Protein AF-A0A367K1C7-F1 (afdb_monomer)

Secondary structure (DSSP, 8-state):
--SS--HHHHHHHHHHHHTT----------TTS--TTHHHHHT-TTS-------PPPPHHHHHHHHHHHTT--TTTSHHHHHHHHHHHHHHHTT-HHHHHHHHHHHHHTTSEEEEGGGTEEEE-HHHHHHHHHTTSSS--S-HHHHHHHHHTS-HHHHHHHHHHHHH-SEEEHHHHHHHHHT---S--GGGTT---------------GGGGTHHHHHHHHHHHHHHTTSEEEEETTEEEES-HHHHHHHHHTS-HHHHHHHHHHHHHHHTT-TT--HHHHHHHHHHTHHHHTTSS--HHHHHHHHHHHHHHHHTT-HHHHHHHHHHHHHTS-SS-TTS--SS--HHHHHHHHHHHHHHHHHH-HHHHHHHHHHHHHH-SSHHHHHHHHHHHHHHHHTTTS-HHHHHHHHHHHHHHTT-----TT--HHHHHHHHHHHHHHHHHH-HHHHTTPPBP--HHHHHHHHHHHHHHHHHHHTT-HHHHHHHHHHHHHHHHHH-B-TTHHHHHHHHHHHHHHHH--HHHHHHHHHTTTTS-HHHHHHHHHHHHHHHHHTT--HHHHHHHHHHHHHH--STT--HHHHHHHHHHHHHHHHHHT-S--SSS-TT-BTTB-HHHHHHHHHHH-TTHHHHHHHHHHHHHHHHHHTT-HHHHHHHHHHHHHHHHHS---HHHHHHHHHHHHHHHHHHHHS--GGGHHHHHHHHHHHHHHHHHS-THHHHHHHHHTTT--HHHHHHHHHHHHHHHHHTT-HHHHHHHHHHHHHHHHHTT-HHHHHHHHHHTHHHHHT-----------------PPPPP--------------------------HHHHHTTS-HHHHHHHHHHHHHHHH---HHHHHHHHHHHHHHHH--SEEEEEEEETTEEEEEEEEESSSPPEEEEEEEE--TTS--HHHHHHHHHHHH---EEES-TTT-TTT--S-----EEEEEEEEEETTEEEEEEEEEEETTT--HHHHHHHHHHHHHHHHHHHHHHHHHHHHHHHHHHHHHHHHHHHHHHHHHHHHHHHHHHHHHHHHHHHHHHHHHHHHHHHHHHHHHHHHTS---HHHHHHHHHHHHHHHHHHHHHHHHHHHHHHHTT-PPP--EEEEHHHHHHHHHHHHHHHHHHHT-EEEEEE-TTS-SEEEE-HHHHHHHHHHHHHHHHHH--SSEEEEEEEE-TT-BTTB--EEEEEEE-SS---TTTGGGTTSTT----

Mean predicted aligned error: 22.5 Å

pLDDT: mean 73.64, std 15.96, range [21.28, 93.0]

Foldseek 3Di:
DQLPDDPVVLVVLLLCLLLVDPDDDDDDDDPVRHDPSNVCNQPPPSDDDDDDDDDADDLVRLLVVVCVVFVHDDPPCSVVCSVVSVVLCQQAVRHPVSSVVLVVVCVVVVQWDQDPVVRTIDGDVVVVVVVVVVVDDPHHPDLVVLLVVLVPFDPLLLLLLLLVLLLHQKDFLVLSLVLQLPDDPPPVPLVPPPPDDDDDDDDDDDDDPPNPVSNVSSVSNVVRCVVSQQWDDDDVRMIGGPDVSNSVSSVVSADLVCQLVSLVSSLVVPLPDPPDDLVSNLVSLVSNLVVLLVDPANQSNLVSLQVVLVVCVVVVVLVSSLVSLVSSVSSQDPPPLCDDDNHHDNVSVLVSLLSNLQSCLVPPLVSNVVSLVVQVVRPPALLSNLSSLLSQLVSCVVVPPDLVVSVVSLQVSLVSLPDDDLPLPDDLVRLVVLLVVLLVLDVVCDLVNLLVWDEFPDSSLLSSLVSLLVQLVSCVQQVSLSSLQSSLSVLSVSCSVRNDHLNSLSSLLSNLVSCCLSPVPLVSSVSSLVSPPPHDLQSNLVSLLVNLVCCLQLLHQLVVSLVSLVVSLVSQDDDDHDLLSVLSSLLSNLLSCLLLVNWPLDLVTSSHDPVDDPVVSLSSSVSNDPCSLLSVLSSLLSVLLSCLLSLVLVSSLVSVVVCVVVLVVGDDDPSSLSSLVSNLSSLVCCCPVVVPCVCVVVSVVSVVVVVCVLVVDDCSSVVVVVVVVVPSRLLVQLVVLQVVLVVCVVVVVLVSSLVSLVSSLVSSVVSSSNSSSVSSCVVCVVSCVLFDDDPDDDPDDPDDDDDDDDDDDDDDDDDDDDDDDDDDDDDDDDDDDDLVNLVVVDDPVLVVLLVVLLVVLQPDLALQVSVQSLLVSLCVSQVFQKKWWWFDDPHFIFTQWIDGPVDRTDGDPDTHTLDPPDLDLQSQVFVVCQVVVDKDWALFQCPPPRRHDPPDPATKIKIKHFQDDPNDTGTIMITIHHRPSGDVNSSSSVNVSSPSNNVSNVNSVVVVVVVVVVVVVVVVVVVVVVVVVVVVVVVVVVVVVVVCVVVVLVVVLCVVVVVLVVQLVVLVVVCVDDDDPVRNVVSVVSNVVSVVVNVVSVVVSVVVCVVVVNDDAPWDKDFPVVLLVVLCVVCVVLCVVLVAAEEEDEDPPDDRIDTGRSVVVSVVSNVVVVVQSVQARDYYKYWYWDFDPPDDSNDTDIDIDIDHPGPDDDPVCVVVPPPPPDDDD

Solvent-accessible surface area (backbone atoms only — not comparable to full-atom values): 69576 Å² total; per-residue (Å²): 98,50,61,81,50,51,72,67,60,52,51,48,52,43,48,46,42,64,68,66,57,101,71,91,81,89,83,48,77,53,94,90,53,61,46,94,68,49,61,59,61,78,64,40,87,79,52,92,82,81,88,80,84,84,74,57,41,49,74,70,57,46,43,51,51,52,32,59,75,43,67,56,61,84,84,75,43,51,77,74,42,46,66,60,45,52,52,50,35,70,37,30,65,26,32,66,67,54,46,55,53,49,53,55,49,34,36,75,72,61,41,34,40,75,38,77,93,75,73,36,58,46,70,45,68,71,61,50,51,55,62,60,63,75,69,66,73,97,67,61,69,49,63,65,54,52,36,52,58,50,63,72,42,57,70,40,23,42,54,44,48,45,53,40,42,75,72,36,69,57,46,44,51,71,58,45,39,50,69,58,53,78,62,86,77,73,73,68,68,92,62,78,76,82,82,83,81,82,89,78,90,79,91,82,89,80,81,86,72,71,84,68,52,50,74,51,37,46,52,52,5,50,50,47,32,45,78,71,56,55,36,42,81,76,53,97,66,31,36,27,51,68,46,71,68,54,40,55,26,43,55,70,74,46,55,78,82,56,47,28,54,55,27,48,50,54,39,72,71,47,75,83,48,86,92,60,63,51,57,64,50,32,51,31,51,59,61,11,41,75,62,52,60,73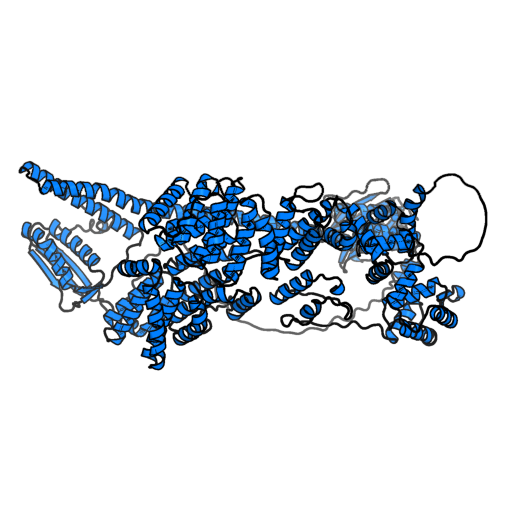,48,88,72,36,46,72,62,32,52,41,17,44,53,34,15,50,55,27,44,77,69,66,40,50,70,63,13,48,53,27,43,51,52,31,57,70,52,51,54,94,60,72,36,69,48,76,56,98,42,32,42,37,69,59,45,51,50,50,46,49,51,51,24,57,56,22,60,82,76,38,64,66,58,17,51,56,37,40,55,50,46,68,73,66,50,91,45,54,76,66,33,44,61,48,40,51,51,52,28,53,61,36,57,78,64,73,65,49,86,66,65,31,48,50,42,51,52,50,47,40,42,62,66,70,45,87,70,85,71,70,78,68,51,72,68,57,48,50,49,51,48,51,56,43,50,51,55,51,64,71,62,31,58,75,52,59,66,66,46,54,72,42,82,52,67,69,58,51,50,52,48,53,51,48,45,56,50,37,51,50,20,56,72,66,64,35,49,63,41,15,30,52,50,12,38,52,42,42,57,46,34,78,75,54,27,38,47,90,56,45,52,57,24,40,38,41,24,23,50,19,37,30,61,76,67,66,36,53,72,60,22,48,52,51,46,61,43,33,78,86,45,56,71,70,58,33,50,52,39,53,49,50,50,47,51,49,39,59,76,62,47,44,47,40,63,59,47,45,51,55,43,48,56,50,53,67,67,70,71,68,99,84,66,67,62,57,56,56,50,52,45,48,38,52,47,36,52,46,36,31,35,38,50,70,28,66,74,38,91,85,34,39,67,21,44,101,87,42,59,62,72,60,52,53,50,53,47,50,66,77,34,97,66,32,70,66,49,46,47,60,42,52,39,53,48,30,34,52,29,31,73,73,64,35,25,70,58,19,48,53,55,46,63,76,42,46,69,58,57,71,74,42,72,93,45,74,66,58,52,49,28,54,51,31,40,46,53,24,47,52,47,43,34,67,78,69,65,40,65,80,53,50,59,60,44,50,53,54,49,48,50,51,46,52,40,61,74,73,46,60,69,53,48,57,49,48,59,56,37,70,75,67,72,80,46,61,64,62,51,27,50,48,26,38,55,48,12,54,52,30,44,73,70,69,38,51,70,64,11,41,51,28,38,51,51,17,34,52,46,30,44,72,33,45,24,44,24,50,24,49,51,55,48,62,74,40,34,74,68,45,60,83,49,52,78,73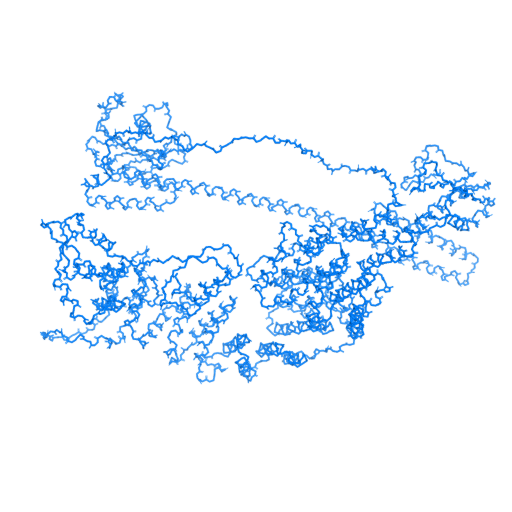,87,71,81,91,76,81,81,86,84,86,79,85,86,78,84,82,82,88,81,82,91,82,86,84,90,75,99,80,87,93,84,88,83,84,84,86,88,72,96,67,96,70,82,51,73,70,64,59,55,73,77,55,58,76,70,58,53,54,52,50,52,54,52,51,52,55,51,64,70,47,65,49,61,70,62,38,54,43,53,51,50,50,52,50,38,68,75,44,73,29,52,32,37,37,38,32,39,57,57,98,92,47,53,21,43,39,34,46,35,38,79,91,49,79,66,46,68,48,95,67,60,46,70,71,58,87,88,59,88,43,63,68,54,56,55,50,51,50,20,62,74,68,66,44,69,45,77,38,69,44,44,75,77,35,90,90,66,47,76,95,80,73,98,70,75,35,16,41,42,34,36,43,16,43,41,95,93,39,78,47,29,36,40,40,36,36,26,55,62,80,66,68,51,74,66,49,56,54,53,50,53,57,48,23,43,56,48,26,51,36,53,52,52,26,54,50,52,59,52,51,54,53,53,53,52,51,50,54,54,50,51,52,53,50,54,52,54,50,52,53,52,50,53,54,53,50,53,52,52,49,54,54,48,51,60,53,50,52,56,59,52,47,49,56,66,54,48,51,60,50,54,50,51,49,50,52,43,53,55,56,67,73,48,97,66,55,76,69,56,44,52,51,44,50,53,53,46,55,51,48,54,52,50,52,50,50,54,54,50,54,50,52,48,54,36,50,76,69,69,68,70,78,80,68,68,37,87,31,49,54,65,58,51,55,48,51,47,47,62,73,46,42,70,62,30,55,75,55,64,33,48,79,50,75,47,71,43,91,84,45,70,64,63,46,80,36,34,59,68,59,52,46,49,53,49,46,52,55,50,51,49,40,56,69,54,32,73,59,58,42,40,38,37,40,38,38,64,41,92,84,47,49,101,58,44,85,43,72,42,79,44,80,47,57,57,37,83,76,77,57,82,81,55,61,76,48,64,83,44,89,95,53,78,90,129

Radius of gyration: 47.6 Å; Cα contacts (8 Å, |Δi|>4): 1350; chains: 1; bounding box: 123×82×145 Å

InterPro domains:
  IPR003018 GAF domain [PF01590] (864-1001)
  IPR003018 GAF domain [SM00065] (862-1011)
  IPR003594 Histidine kinase/HSP90-like ATPase domain [PF02518] (1157-1223)
  IPR003661 Signal transduction histidine kinase, dimerisation/phosphoacceptor domain [PF00512] (1045-1109)
  IPR003661 Signal transduction histidine kinase, dimerisation/phosphoacceptor domain [SM00388] (1044-1109)
  IPR003661 Signal transduction histidine kinase, dimerisation/phosphoacceptor domain [cd00082] (1042-1105)
  IPR005467 Histidine kinase domain [PS50109] (1051-1225)
  IPR029016 GAF-like domain superfamily [G3DSA:3.30.450.40] (836-1010)
  IPR036097 Signal transduction histidine kinase, dimerisation/phosphoacceptor domain superfamily [SSF47384] (1032-1110)
  IPR036890 Histidine kinase/HSP90-like ATPase superfamily [G3DSA:3.30.565.10] (1108-1225)
  IPR036890 Histidine kinase/HSP90-like ATPase superfamily [SSF55874] (1098-1225)
  IPR050956 Two-component system histidine kinase [PTHR43719] (677-1225)

Nearest PDB structures (foldseek):
  6dk7-assembly1_B  TM=8.773E-01  e=2.245E-08  Pseudomonas aeruginosa
  7n0e-assembly1_B  TM=8.582E-01  e=2.074E-08  Pseudomonas aeruginosa
  7z8n-assembly1_D  TM=6.552E-01  e=1.098E-09  Pseudomonas aeruginosa PAO1
  6dk7-assembly1_A  TM=9.050E-01  e=1.841E-07  Pseudomonas aeruginosa
  6dk8-assembly4_G  TM=8.608E-01  e=3.085E-07  Pseudomonas aeruginosa

Sequence (1225 aa):
DLHEADEASIELLNSLISAKLDLLVILTYRDNELPKKAPTLLTNQDAVISFVNIKNLDQSALMELIRATMHRQEEIDLALLAPLVDFIHKKTHGNPFYVCQLLAALERKNLIYFTWEKRRWEYNLYEIEKELEMGGDDGDVSIEFLVQRLKELPRDGRKFLKWASFIGNSFKYETVKNLMIENDDISDEDDMEDKFSPMYEEEEEEEPIRHKRSRFDAINGLQSALQQGFIQPTNNDEFRFTHDRYSQAISMLTSPEHQDIYHLRIISHFINKDHVDSFWVADHVKGAIHLIKQNTIKASYRKMLIQAGDKAFDSGAHQLAYSYYFAAYELLSSVDPWVNGEDSKYIETLHLYTRLAEISLFTDNALTRKYLKIILSRAESPIDRAAAYRIQHRCRWSRAEGSMESILILVNCLRDLGIEEINMELRKDELKELYENTKQEVLKMGFENMLKLPICESRLIRTRCSIMEELCLWAYWTNNARVMLTVGSQFVLKTLRSGTTPTTGVGLVFFGIAATQLFKAYEFAEQIGHALMGGDRTYSIFAHIQTIFINFLCGGNMSDVLKEARDCLEGITGPSEPLGAVITITTIIRSILAVQGKTDLTEKGIFEDKEFNETEFLTRCALENSSYQFYAYYYYALKIIILSFYRFDQAAVKLSSEQIAMANALPPGRLTHLMFFARCISLIRLIRDQNRKELFQELLDCRSQLADWTHHSHPENLGVHLDSKQGKWPIETHLMYELSGEYYARKSLRTVASSFIKQAISGYRHLGMQGLANQVKEKHASLLKDFQPLDIPKSALVQTESLQRVPKRDSIGDLSLKELDMLYNINVNSMHTSPEEALLALDIVDLASILKSCQVISSEMNFELLLKQMLEIILENSGADSGVIIVKENTSFSIVGRGSQQDECDIFSKPRPLSEEEESMMTRISQYTIHTQKSLFIVDVQQDPRFSDGTDDQTKSCICTPIIHKSAVVGCIYIEAPMGSLTFRHEIVLRLLSQQIGISITNALLFKSIQKVTYANVKMIENQKAALEEARKSKEAALHAMKLKADFLANMSHELRTPFSGFYGMISLLSETTLDSEQQDIVFTAKESCETLLKIIDDLLNFSKLEAGKVTLDVGPLVIEEVIADTIEILSPLATRKGLELAYIVDSDVPATVLADSSRIRQVLTNLLGNAIKFTHHGGVEIKCHLDPKSTEDLVQLRFEVMDTGIGICPEEQQRLFEPFSQLD

Structure (mmCIF, N/CA/C/O backbone):
data_AF-A0A367K1C7-F1
#
_entry.id   AF-A0A367K1C7-F1
#
loop_
_atom_site.group_PDB
_atom_site.id
_atom_site.type_symbol
_atom_site.label_atom_id
_atom_site.label_alt_id
_atom_site.label_comp_id
_atom_site.label_asym_id
_atom_site.label_entity_id
_atom_site.label_seq_id
_atom_site.pdbx_PDB_ins_code
_atom_site.Cartn_x
_atom_site.Cartn_y
_atom_site.Cartn_z
_atom_site.occupancy
_atom_site.B_iso_or_equiv
_atom_site.auth_seq_id
_atom_site.auth_comp_id
_atom_site.auth_asym_id
_atom_site.auth_atom_id
_atom_site.pdbx_PDB_model_num
ATOM 1 N N . ASP A 1 1 ? 8.865 -6.631 -28.609 1.00 79.12 1 ASP A N 1
ATOM 2 C CA . ASP A 1 1 ? 9.183 -8.014 -29.008 1.00 79.12 1 ASP A CA 1
ATOM 3 C C . ASP A 1 1 ? 9.567 -8.854 -27.801 1.00 79.12 1 ASP A C 1
ATOM 5 O O . ASP A 1 1 ? 10.263 -8.358 -26.929 1.00 79.12 1 ASP A O 1
ATOM 9 N N . LEU A 1 2 ? 9.110 -10.105 -27.717 1.00 81.75 2 LEU A N 1
ATOM 10 C CA . LEU A 1 2 ? 9.302 -10.959 -26.535 1.00 81.75 2 LEU A CA 1
ATOM 11 C C . LEU A 1 2 ? 10.676 -11.647 -26.493 1.00 81.75 2 LEU A C 1
ATOM 13 O O . LEU A 1 2 ? 11.106 -12.070 -25.429 1.00 81.75 2 LEU A O 1
ATOM 17 N N . HIS A 1 3 ? 11.363 -11.764 -27.632 1.00 77.44 3 HIS A N 1
ATOM 18 C CA . HIS A 1 3 ? 12.689 -12.390 -27.716 1.00 77.44 3 HIS A CA 1
ATOM 19 C C . HIS A 1 3 ? 13.817 -11.491 -27.172 1.00 77.44 3 HIS A C 1
ATOM 21 O O . HIS A 1 3 ? 14.862 -12.003 -26.789 1.00 77.44 3 HIS A O 1
ATOM 27 N N . GLU A 1 4 ? 13.594 -10.173 -27.092 1.00 72.06 4 GLU A N 1
ATOM 28 C CA . GLU A 1 4 ? 14.503 -9.204 -26.450 1.00 72.06 4 GLU A CA 1
ATOM 29 C C . GLU A 1 4 ? 14.063 -8.835 -25.018 1.00 72.06 4 GLU A C 1
ATOM 31 O O . GLU A 1 4 ? 14.726 -8.044 -24.352 1.00 72.06 4 GLU A O 1
ATOM 36 N N . ALA A 1 5 ? 12.937 -9.374 -24.534 1.00 73.44 5 ALA A N 1
ATOM 37 C CA . ALA A 1 5 ? 12.407 -9.035 -23.217 1.00 73.44 5 ALA A CA 1
ATOM 38 C C . ALA A 1 5 ? 13.192 -9.741 -22.101 1.00 73.44 5 ALA A C 1
ATOM 40 O O . ALA A 1 5 ? 13.382 -10.961 -22.130 1.00 73.44 5 ALA A O 1
ATOM 41 N N . ASP A 1 6 ? 13.600 -8.983 -21.086 1.00 72.44 6 ASP A N 1
ATOM 42 C CA . ASP A 1 6 ? 14.212 -9.526 -19.881 1.00 72.44 6 ASP A CA 1
ATOM 43 C C . ASP A 1 6 ? 13.168 -10.205 -18.976 1.00 72.44 6 ASP A C 1
ATOM 45 O O . ASP A 1 6 ? 11.957 -9.972 -19.062 1.00 72.44 6 ASP A O 1
ATOM 49 N N . GLU A 1 7 ? 13.633 -11.081 -18.082 1.00 72.88 7 GLU A N 1
ATOM 50 C CA . GLU A 1 7 ? 12.731 -11.846 -17.214 1.00 72.88 7 GLU A CA 1
ATOM 51 C C . GLU A 1 7 ? 11.881 -10.949 -16.303 1.00 72.88 7 GLU A C 1
ATOM 53 O O . GLU A 1 7 ? 10.728 -11.289 -16.032 1.00 72.88 7 GLU A O 1
ATOM 58 N N . ALA A 1 8 ? 12.413 -9.801 -15.868 1.00 69.62 8 ALA A N 1
ATOM 59 C CA . ALA A 1 8 ? 11.689 -8.873 -15.006 1.00 69.62 8 ALA A CA 1
ATOM 60 C C . ALA A 1 8 ? 10.514 -8.207 -15.742 1.00 69.62 8 ALA A C 1
ATOM 62 O O . ALA A 1 8 ? 9.424 -8.113 -15.176 1.00 69.62 8 ALA A O 1
ATOM 63 N N . SER A 1 9 ? 10.678 -7.822 -17.015 1.00 81.00 9 SER A N 1
ATOM 64 C CA . SER A 1 9 ? 9.568 -7.298 -17.826 1.00 81.00 9 SER A CA 1
ATOM 65 C C . SER A 1 9 ? 8.469 -8.338 -18.041 1.00 81.00 9 SER A C 1
ATOM 67 O O . SER A 1 9 ? 7.284 -8.010 -17.996 1.00 81.00 9 SER A O 1
ATOM 69 N N . ILE A 1 10 ? 8.836 -9.609 -18.234 1.00 82.44 10 ILE A N 1
ATOM 70 C CA . ILE A 1 10 ? 7.866 -10.705 -18.385 1.00 82.44 10 ILE A CA 1
ATOM 71 C C . ILE A 1 10 ? 7.098 -10.941 -17.074 1.00 82.44 10 ILE A C 1
ATOM 73 O O . ILE A 1 10 ? 5.883 -11.148 -17.097 1.00 82.44 10 ILE A O 1
ATOM 77 N N . GLU A 1 11 ? 7.774 -10.896 -15.925 1.00 76.75 11 GLU A N 1
ATOM 78 C CA . GLU A 1 11 ? 7.131 -10.986 -14.606 1.00 76.75 11 GLU A CA 1
ATOM 79 C C . GLU A 1 11 ? 6.203 -9.800 -14.332 1.00 76.75 11 GLU A C 1
ATOM 81 O O . GLU A 1 11 ? 5.099 -9.995 -13.816 1.00 76.75 11 GLU A O 1
ATOM 86 N N . LEU A 1 12 ? 6.601 -8.589 -14.727 1.00 79.81 12 LEU A N 1
ATOM 87 C CA . LEU A 1 12 ? 5.758 -7.402 -14.634 1.00 79.81 12 LEU A CA 1
ATOM 88 C C . LEU A 1 12 ? 4.497 -7.557 -15.486 1.00 79.81 12 LEU A C 1
ATOM 90 O O . LEU A 1 12 ? 3.401 -7.363 -14.972 1.00 79.81 12 LEU A O 1
ATOM 94 N N . LEU A 1 13 ? 4.623 -7.953 -16.756 1.00 83.81 13 LEU A N 1
ATOM 95 C CA . LEU A 1 13 ? 3.467 -8.182 -17.628 1.00 83.81 13 LEU A CA 1
ATOM 96 C C . LEU A 1 13 ? 2.533 -9.256 -17.066 1.00 83.81 13 LEU A C 1
ATOM 98 O O . LEU A 1 13 ? 1.320 -9.065 -17.056 1.00 83.81 13 LEU A O 1
ATOM 102 N N . ASN A 1 14 ? 3.086 -10.348 -16.534 1.00 81.00 14 ASN A N 1
ATOM 103 C CA . ASN A 1 14 ? 2.291 -11.362 -15.844 1.00 81.00 14 ASN A CA 1
ATOM 104 C C . ASN A 1 14 ? 1.568 -10.797 -14.619 1.00 81.00 14 ASN A C 1
ATOM 106 O O . ASN A 1 14 ? 0.400 -11.110 -14.403 1.00 81.00 14 ASN A O 1
ATOM 110 N N . SER A 1 15 ? 2.233 -9.956 -13.832 1.00 77.94 15 SER A N 1
ATOM 111 C CA . SER A 1 15 ? 1.628 -9.292 -12.674 1.00 77.94 15 SER A CA 1
ATOM 112 C C . SER A 1 15 ? 0.514 -8.322 -13.084 1.00 77.94 15 SER A C 1
ATOM 114 O O . SER A 1 15 ? -0.546 -8.330 -12.469 1.00 77.94 15 SER A O 1
ATOM 116 N N . LEU A 1 16 ? 0.701 -7.546 -14.157 1.00 80.19 16 LEU A N 1
ATOM 117 C CA . LEU A 1 16 ? -0.308 -6.629 -14.704 1.00 80.19 16 LEU A CA 1
ATOM 118 C C . LEU A 1 16 ? -1.538 -7.377 -15.239 1.00 80.19 16 LEU A C 1
ATOM 120 O O . LEU A 1 16 ? -2.666 -6.943 -15.009 1.00 80.19 16 LEU A O 1
ATOM 124 N N . ILE A 1 17 ? -1.329 -8.518 -15.905 1.00 80.75 17 ILE A N 1
ATOM 125 C CA . ILE A 1 17 ? -2.410 -9.415 -16.341 1.00 80.75 17 ILE A CA 1
ATOM 126 C C . ILE A 1 17 ? -3.142 -9.997 -15.129 1.00 80.75 17 ILE A C 1
ATOM 128 O O . ILE A 1 17 ? -4.370 -10.008 -15.094 1.00 80.75 17 ILE A O 1
ATOM 132 N N . SER A 1 18 ? -2.396 -10.428 -14.108 1.00 75.88 18 SER A N 1
ATOM 133 C CA . SER A 1 18 ? -2.960 -11.017 -12.885 1.00 75.88 18 SER A CA 1
ATOM 134 C C . SER A 1 18 ? -3.749 -9.983 -12.066 1.00 75.88 18 SER A C 1
ATOM 136 O O . SER A 1 18 ? -4.730 -10.327 -11.410 1.00 75.88 18 SER A O 1
ATOM 138 N N . ALA A 1 19 ? -3.368 -8.704 -12.158 1.00 74.38 19 ALA A N 1
ATOM 139 C CA . ALA A 1 19 ? -4.082 -7.555 -11.599 1.00 74.38 19 ALA A CA 1
ATOM 140 C C . ALA A 1 19 ? -5.319 -7.128 -12.421 1.00 74.38 19 ALA A C 1
ATOM 142 O O . ALA A 1 19 ? -6.038 -6.221 -12.005 1.00 74.38 19 ALA A O 1
ATOM 143 N N . LYS A 1 20 ? -5.585 -7.771 -13.571 1.00 76.50 20 LYS A N 1
ATOM 144 C CA . LYS A 1 20 ? -6.747 -7.535 -14.454 1.00 76.50 20 LYS A CA 1
ATOM 145 C C . LYS A 1 20 ? -6.934 -6.076 -14.874 1.00 76.50 20 LYS A C 1
ATOM 147 O O . LYS A 1 20 ? -8.052 -5.572 -14.931 1.00 76.50 20 LYS A O 1
ATOM 152 N N . LEU A 1 21 ? -5.833 -5.391 -15.164 1.00 74.75 21 LEU A N 1
ATOM 153 C CA . LEU A 1 21 ? -5.879 -4.038 -15.713 1.00 74.75 21 LEU A CA 1
ATOM 154 C C . LEU A 1 21 ? -6.385 -4.056 -17.164 1.00 74.75 21 LEU A C 1
ATOM 156 O O . LEU A 1 21 ? -6.035 -4.953 -17.932 1.00 74.75 21 LEU A O 1
ATOM 160 N N . ASP A 1 22 ? -7.151 -3.033 -17.553 1.00 80.75 22 ASP A N 1
ATOM 161 C CA . ASP A 1 22 ? -7.642 -2.850 -18.926 1.00 80.75 22 ASP A CA 1
ATOM 162 C C . ASP A 1 22 ? -6.491 -2.458 -19.869 1.00 80.75 22 ASP A C 1
ATOM 164 O O . ASP A 1 22 ? -6.245 -1.284 -20.154 1.00 80.75 22 ASP A O 1
ATOM 168 N N . LEU A 1 23 ? -5.745 -3.460 -20.337 1.00 81.62 23 LEU A N 1
ATOM 169 C CA . LEU A 1 23 ? -4.558 -3.297 -21.171 1.00 81.62 23 LEU A CA 1
ATOM 170 C C . LEU A 1 23 ? -4.682 -4.123 -22.454 1.00 81.62 23 LEU A C 1
ATOM 172 O O . LEU A 1 23 ? -4.951 -5.322 -22.418 1.00 81.62 23 LEU A O 1
ATOM 176 N N . LEU A 1 24 ? -4.408 -3.493 -23.599 1.00 87.12 24 LEU A N 1
ATOM 177 C CA . LEU A 1 24 ? -4.164 -4.193 -24.858 1.00 87.12 24 LEU A CA 1
ATOM 178 C C . LEU A 1 24 ? -2.654 -4.298 -25.074 1.00 87.12 24 LEU A C 1
ATOM 180 O O . LEU A 1 24 ? -1.994 -3.297 -25.349 1.00 87.12 24 LEU A O 1
ATOM 184 N N . VAL A 1 25 ? -2.114 -5.512 -24.968 1.00 85.38 25 VAL A N 1
ATOM 185 C CA . VAL A 1 25 ? -0.690 -5.780 -25.195 1.00 85.38 25 VAL A CA 1
ATOM 186 C C . VAL A 1 25 ? -0.525 -6.525 -26.514 1.00 85.38 25 VAL A C 1
ATOM 188 O O . VAL A 1 25 ? -1.078 -7.607 -26.698 1.00 85.38 25 VAL A O 1
ATOM 191 N N . ILE A 1 26 ? 0.251 -5.952 -27.434 1.00 89.69 26 ILE A N 1
ATOM 192 C CA . ILE A 1 26 ? 0.614 -6.602 -28.696 1.00 89.69 26 ILE A CA 1
ATOM 193 C C . ILE A 1 26 ? 2.003 -7.209 -28.520 1.00 89.69 26 ILE A C 1
ATOM 195 O O . ILE A 1 26 ? 2.985 -6.489 -28.338 1.00 89.69 26 ILE A O 1
ATOM 199 N N . LEU A 1 27 ? 2.073 -8.539 -28.555 1.00 87.19 27 LEU A N 1
ATOM 200 C CA . LEU A 1 27 ? 3.311 -9.294 -28.402 1.00 87.19 27 LEU A CA 1
ATOM 201 C C . LEU A 1 27 ? 3.718 -9.923 -29.731 1.00 87.19 27 LEU A C 1
ATOM 203 O O . LEU A 1 27 ? 2.912 -10.537 -30.425 1.00 87.19 27 LEU A O 1
ATOM 207 N N . THR A 1 28 ? 4.999 -9.804 -30.045 1.00 88.12 28 THR A N 1
ATOM 208 C CA . THR A 1 28 ? 5.644 -10.395 -31.217 1.00 88.12 28 THR A CA 1
ATOM 209 C C . THR A 1 28 ? 6.751 -11.326 -30.741 1.00 88.12 28 THR A C 1
ATOM 211 O O . THR A 1 28 ? 7.592 -10.942 -29.924 1.00 88.12 28 THR A O 1
ATOM 214 N N . TYR A 1 29 ? 6.748 -12.575 -31.199 1.00 86.19 29 TYR A N 1
ATOM 215 C CA . TYR A 1 29 ? 7.739 -13.570 -30.796 1.00 86.19 29 TYR A CA 1
ATOM 216 C C . TYR A 1 29 ? 7.974 -14.606 -31.898 1.00 86.19 29 TYR A C 1
ATOM 218 O O . TYR A 1 29 ? 7.202 -14.702 -32.850 1.00 86.19 29 TYR A O 1
ATOM 226 N N . ARG A 1 30 ? 9.067 -15.361 -31.765 1.00 81.75 30 ARG A N 1
ATOM 227 C CA . ARG A 1 30 ? 9.440 -16.477 -32.642 1.00 81.75 30 ARG A CA 1
ATOM 228 C C . ARG A 1 30 ? 9.460 -17.743 -31.789 1.00 81.75 30 ARG A C 1
ATOM 230 O O . ARG A 1 30 ? 10.073 -17.721 -30.724 1.00 81.75 30 ARG A O 1
ATOM 237 N N . ASP A 1 31 ? 8.834 -18.828 -32.243 1.00 71.12 31 ASP A N 1
ATOM 238 C CA . ASP A 1 31 ? 8.651 -20.052 -31.437 1.00 71.12 31 ASP A CA 1
ATOM 239 C C . ASP A 1 31 ? 9.971 -20.642 -30.899 1.00 71.12 31 ASP A C 1
ATOM 241 O O . ASP A 1 31 ? 10.008 -21.187 -29.798 1.00 71.12 31 ASP A O 1
ATOM 245 N N . ASN A 1 32 ? 11.074 -20.470 -31.635 1.00 70.75 32 ASN A N 1
ATOM 246 C CA . ASN A 1 32 ? 12.383 -21.041 -31.297 1.00 70.75 32 ASN A CA 1
ATOM 247 C C . ASN A 1 32 ? 13.281 -20.121 -30.442 1.00 70.75 32 ASN A C 1
ATOM 249 O O . ASN A 1 32 ? 14.365 -20.540 -30.047 1.00 70.75 32 ASN A O 1
ATOM 253 N N . GLU A 1 33 ? 12.869 -18.877 -30.165 1.00 71.62 33 GLU A N 1
ATOM 254 C CA . GLU A 1 33 ? 13.698 -17.844 -29.504 1.00 71.62 33 GLU A CA 1
ATOM 255 C C . GLU A 1 33 ? 13.019 -17.278 -28.241 1.00 71.62 33 GLU A C 1
ATOM 257 O O . GLU A 1 33 ? 13.241 -16.134 -27.848 1.00 71.62 33 GLU A O 1
ATOM 262 N N . LEU A 1 34 ? 12.145 -18.063 -27.604 1.00 77.50 34 LEU A N 1
ATOM 263 C CA . LEU A 1 34 ? 11.404 -17.631 -26.419 1.00 77.50 34 LEU A CA 1
ATOM 264 C C . LEU A 1 34 ? 12.254 -17.712 -25.135 1.00 77.50 34 LEU A C 1
ATOM 266 O O . LEU A 1 34 ? 12.818 -18.770 -24.834 1.00 77.50 34 LEU A O 1
ATOM 270 N N . PRO A 1 35 ? 12.279 -16.646 -24.310 1.00 76.50 35 PRO A N 1
ATOM 271 C CA . PRO A 1 35 ? 12.838 -16.700 -22.961 1.00 76.50 35 PRO A CA 1
ATOM 272 C C . PRO A 1 35 ? 12.155 -17.767 -22.097 1.00 76.50 35 PRO A C 1
ATOM 274 O O . PRO A 1 35 ? 10.962 -18.027 -22.240 1.00 76.50 35 PRO A O 1
ATOM 277 N N . LYS A 1 36 ? 12.868 -18.342 -21.120 1.00 76.62 36 LYS A N 1
ATOM 278 C CA . LYS A 1 36 ? 12.363 -19.453 -20.281 1.00 76.62 36 LYS A CA 1
ATOM 279 C C . LYS A 1 36 ? 11.028 -19.163 -19.583 1.00 76.62 36 LYS A C 1
ATOM 281 O O . LYS A 1 36 ? 10.228 -20.077 -19.406 1.00 76.62 36 LYS A O 1
ATOM 286 N N . LYS A 1 37 ? 10.798 -17.909 -19.178 1.00 73.69 37 LYS A N 1
ATOM 287 C CA . LYS A 1 37 ? 9.563 -17.456 -18.517 1.00 73.69 37 LYS A CA 1
ATOM 288 C C . LYS A 1 37 ? 8.502 -16.929 -19.491 1.00 73.69 37 LYS A C 1
ATOM 290 O O . LYS A 1 37 ? 7.373 -16.721 -19.081 1.00 73.69 37 LYS A O 1
ATOM 295 N N . ALA A 1 38 ? 8.807 -16.744 -20.773 1.00 80.31 38 ALA A N 1
ATOM 296 C CA . ALA A 1 38 ? 7.841 -16.245 -21.752 1.00 80.31 38 ALA A CA 1
ATOM 297 C C . ALA A 1 38 ? 6.613 -17.162 -21.966 1.00 80.31 38 ALA A C 1
ATOM 299 O O . ALA A 1 38 ? 5.513 -16.628 -22.117 1.00 80.31 38 ALA A O 1
ATOM 300 N N . PRO A 1 39 ? 6.723 -18.509 -21.914 1.00 81.75 39 PRO A N 1
ATOM 301 C CA . PRO A 1 39 ? 5.559 -19.382 -22.037 1.00 81.75 39 PRO A CA 1
ATOM 302 C C . PRO A 1 39 ? 4.483 -19.127 -20.980 1.00 81.75 39 PRO A C 1
ATOM 304 O O . PRO A 1 39 ? 3.306 -19.249 -21.296 1.00 81.75 39 PRO A O 1
ATOM 307 N N . THR A 1 40 ? 4.853 -18.723 -19.756 1.00 80.25 40 THR A N 1
ATOM 308 C CA . THR A 1 40 ? 3.865 -18.466 -18.693 1.00 80.25 40 THR A CA 1
ATOM 309 C C . THR A 1 40 ? 2.945 -17.299 -19.043 1.00 80.25 40 THR A C 1
ATOM 311 O O . THR A 1 40 ? 1.755 -17.360 -18.747 1.00 80.25 40 THR A O 1
ATOM 314 N N . LEU A 1 41 ? 3.478 -16.290 -19.740 1.00 83.06 41 LEU A N 1
ATOM 315 C CA . LEU A 1 41 ? 2.727 -15.142 -20.243 1.00 83.06 41 LEU A CA 1
ATOM 316 C C . LEU A 1 41 ? 1.753 -15.548 -21.358 1.00 83.06 41 LEU A C 1
ATOM 318 O O . LEU A 1 41 ? 0.611 -15.099 -21.381 1.00 83.06 41 LEU A O 1
ATOM 322 N N . LEU A 1 42 ? 2.194 -16.431 -22.259 1.00 82.56 42 LEU A N 1
ATOM 323 C CA . LEU A 1 42 ? 1.410 -16.898 -23.409 1.00 82.56 42 LEU A CA 1
ATOM 324 C C . LEU A 1 42 ? 0.325 -17.923 -23.037 1.00 82.56 42 LEU A C 1
ATOM 326 O O . LEU A 1 42 ? -0.598 -18.143 -23.817 1.00 82.56 42 LEU A O 1
ATOM 330 N N . THR A 1 43 ? 0.424 -18.554 -21.864 1.00 82.00 43 THR A N 1
ATOM 331 C CA . THR A 1 43 ? -0.563 -19.521 -21.351 1.00 82.00 43 THR A CA 1
ATOM 332 C C . THR A 1 43 ? -1.369 -18.988 -20.166 1.00 82.00 43 THR A C 1
ATOM 334 O O . THR A 1 43 ? -2.002 -19.772 -19.455 1.00 82.00 43 THR A O 1
ATOM 337 N N . ASN A 1 44 ? -1.312 -17.682 -19.901 1.00 79.88 44 ASN A N 1
ATOM 338 C CA . ASN A 1 44 ? -1.967 -17.091 -18.741 1.00 79.88 44 ASN A CA 1
ATOM 339 C C . ASN A 1 44 ? -3.500 -17.154 -18.890 1.00 79.88 44 ASN A C 1
ATOM 341 O O . ASN A 1 44 ? -4.057 -16.657 -19.867 1.00 79.88 44 ASN A O 1
ATOM 345 N N . GLN A 1 45 ? -4.176 -17.786 -17.926 1.00 77.75 45 GLN A N 1
ATOM 346 C CA . GLN A 1 45 ? -5.623 -18.034 -17.968 1.00 77.75 45 GLN A CA 1
ATOM 347 C C . GLN A 1 45 ? -6.461 -16.778 -17.694 1.00 77.75 45 GLN A C 1
ATOM 349 O O . GLN A 1 45 ? -7.639 -16.753 -18.047 1.00 77.75 45 GLN A O 1
ATOM 354 N N . ASP A 1 46 ? -5.867 -15.746 -17.090 1.00 77.81 46 ASP A N 1
ATOM 355 C CA . ASP A 1 46 ? -6.550 -14.495 -16.756 1.00 77.81 46 ASP A CA 1
ATOM 356 C C . ASP A 1 46 ? -6.580 -13.486 -17.924 1.00 77.81 46 ASP A C 1
ATOM 358 O O . ASP A 1 46 ? -7.260 -12.465 -17.829 1.00 77.81 46 ASP A O 1
ATOM 362 N N . ALA A 1 47 ? -5.896 -13.771 -19.041 1.00 81.62 47 ALA A N 1
ATOM 363 C CA . ALA A 1 47 ? -5.879 -12.933 -20.242 1.00 81.62 47 ALA A CA 1
ATOM 364 C C . ALA A 1 47 ? -6.668 -13.550 -21.407 1.00 81.62 47 ALA A C 1
ATOM 366 O O . ALA A 1 47 ? -6.623 -14.754 -21.661 1.00 81.62 47 ALA A O 1
ATOM 367 N N . VAL A 1 48 ? -7.328 -12.699 -22.199 1.00 84.19 48 VAL A N 1
ATOM 368 C CA . VAL A 1 48 ? -7.863 -13.094 -23.510 1.00 84.19 48 VAL A CA 1
ATOM 369 C C . VAL A 1 48 ? -6.735 -13.013 -24.533 1.00 84.19 48 VAL A C 1
ATOM 371 O O . VAL A 1 48 ? -6.401 -11.938 -25.028 1.00 84.19 48 VAL A O 1
ATOM 374 N N . ILE A 1 49 ? -6.139 -14.160 -24.850 1.00 86.12 49 ILE A N 1
ATOM 375 C CA . ILE A 1 49 ? -5.005 -14.242 -25.773 1.00 86.12 49 ILE A CA 1
ATOM 376 C C . ILE A 1 49 ? -5.510 -14.631 -27.162 1.00 86.12 49 ILE A C 1
ATOM 378 O O . ILE A 1 49 ? -6.123 -15.681 -27.348 1.00 86.12 49 ILE A O 1
ATOM 382 N N . SER A 1 50 ? -5.244 -13.777 -28.150 1.00 88.00 50 SER A N 1
ATOM 383 C CA . SER A 1 50 ? -5.519 -14.052 -29.563 1.00 88.00 50 SER A CA 1
ATOM 384 C C . SER A 1 50 ? -4.208 -14.205 -30.320 1.00 88.00 50 SER A C 1
ATOM 386 O O . SER A 1 50 ? -3.412 -13.271 -30.381 1.00 88.00 50 SER A O 1
ATOM 388 N N . PHE A 1 51 ? -3.989 -15.377 -30.915 1.00 87.62 51 PHE A N 1
ATOM 389 C CA . PHE A 1 51 ? -2.796 -15.644 -31.713 1.00 87.62 51 PHE A CA 1
ATOM 390 C C . PHE A 1 51 ? -3.052 -15.317 -33.182 1.00 87.62 51 PHE A C 1
ATOM 392 O O . PHE A 1 51 ? -3.939 -15.893 -33.813 1.00 87.62 51 PHE A O 1
ATOM 399 N N . VAL A 1 52 ? -2.237 -14.422 -33.738 1.00 89.81 52 VAL A N 1
ATOM 400 C CA . VAL A 1 52 ? -2.181 -14.159 -35.178 1.00 89.81 52 VAL A CA 1
ATOM 401 C C . VAL A 1 52 ? -0.881 -14.750 -35.702 1.00 89.81 52 VAL A C 1
ATOM 403 O O . VAL A 1 52 ? 0.193 -14.202 -35.474 1.00 89.81 52 VAL A O 1
ATOM 406 N N . ASN A 1 53 ? -0.973 -15.891 -36.384 1.00 86.38 53 ASN A N 1
ATOM 407 C CA . ASN A 1 53 ? 0.194 -16.518 -36.997 1.00 86.38 53 ASN A CA 1
ATOM 408 C C . ASN A 1 53 ? 0.465 -15.889 -38.373 1.00 86.38 53 ASN A C 1
ATOM 410 O O . ASN A 1 53 ? -0.319 -16.078 -39.307 1.00 86.38 53 ASN A O 1
ATOM 414 N N . ILE A 1 54 ? 1.571 -15.154 -38.488 1.00 85.88 54 ILE A N 1
ATOM 415 C CA . ILE A 1 54 ? 2.045 -14.586 -39.751 1.00 85.88 54 ILE A CA 1
ATOM 416 C C . ILE A 1 54 ? 2.903 -15.643 -40.449 1.00 85.88 54 ILE A C 1
ATOM 418 O O . ILE A 1 54 ? 4.025 -15.923 -40.034 1.00 85.88 54 ILE A O 1
ATOM 422 N N . LYS A 1 55 ? 2.359 -16.243 -41.511 1.00 84.00 55 LYS A N 1
ATOM 423 C CA . LYS A 1 55 ? 3.066 -17.245 -42.317 1.00 84.00 55 LYS A CA 1
ATOM 424 C C . LYS A 1 55 ? 4.043 -16.582 -43.289 1.00 84.00 55 LYS A C 1
ATOM 426 O O . LYS A 1 55 ? 3.838 -15.442 -43.704 1.00 84.00 55 LYS A O 1
ATOM 431 N N . ASN A 1 56 ? 5.065 -17.334 -43.690 1.00 85.38 56 ASN A N 1
ATOM 432 C CA . ASN A 1 56 ? 5.910 -16.982 -44.829 1.00 85.38 56 ASN A CA 1
ATOM 433 C C . ASN A 1 56 ? 5.079 -16.885 -46.123 1.00 85.38 56 ASN A C 1
ATOM 435 O O . ASN A 1 56 ? 3.980 -17.441 -46.207 1.00 85.38 56 ASN A O 1
ATOM 439 N N . LEU A 1 57 ? 5.617 -16.188 -47.125 1.00 87.75 57 LEU A N 1
ATOM 440 C CA . LEU A 1 57 ? 4.987 -16.041 -48.435 1.00 87.75 57 LEU A CA 1
ATOM 441 C C . LEU A 1 57 ? 4.874 -17.406 -49.107 1.00 87.75 57 LEU A C 1
ATOM 443 O O . LEU A 1 57 ? 5.864 -18.126 -49.234 1.00 87.75 57 LEU A O 1
ATOM 447 N N . ASP A 1 58 ? 3.673 -17.742 -49.563 1.00 86.62 58 ASP A N 1
ATOM 448 C CA . ASP A 1 58 ? 3.489 -18.888 -50.443 1.00 86.62 58 ASP A CA 1
ATOM 449 C C . ASP A 1 58 ? 4.078 -18.607 -51.835 1.00 86.62 58 ASP A C 1
ATOM 451 O O . ASP A 1 58 ? 4.428 -17.472 -52.175 1.00 86.62 58 ASP A O 1
ATOM 455 N N . GLN A 1 59 ? 4.208 -19.648 -52.661 1.00 84.25 59 GLN A N 1
ATOM 456 C CA . GLN A 1 59 ? 4.769 -19.503 -54.007 1.00 84.25 59 GLN A CA 1
ATOM 457 C C . GLN A 1 59 ? 4.008 -18.472 -54.854 1.00 84.25 59 GLN A C 1
ATOM 459 O O . GLN A 1 59 ? 4.640 -17.759 -55.625 1.00 84.25 59 GLN A O 1
ATOM 464 N N . SER A 1 60 ? 2.685 -18.341 -54.701 1.00 84.69 60 SER A N 1
ATOM 465 C CA . SER A 1 60 ? 1.881 -17.348 -55.430 1.00 84.69 60 SER A CA 1
ATOM 466 C C . SER A 1 60 ? 2.185 -15.907 -55.021 1.00 84.69 60 SER A C 1
ATOM 468 O O . SER A 1 60 ? 2.386 -15.055 -55.883 1.00 84.69 60 SER A O 1
ATOM 470 N N . ALA A 1 61 ? 2.265 -15.627 -53.723 1.00 85.25 61 ALA A N 1
ATOM 471 C CA . ALA A 1 61 ? 2.584 -14.304 -53.206 1.00 85.25 61 ALA A CA 1
ATOM 472 C C . ALA A 1 61 ? 4.053 -13.946 -53.473 1.00 85.25 61 ALA A C 1
ATOM 474 O O . ALA A 1 61 ? 4.370 -12.807 -53.816 1.00 85.25 61 ALA A O 1
ATOM 475 N N . LEU A 1 62 ? 4.958 -14.926 -53.378 1.00 87.19 62 LEU A N 1
ATOM 476 C CA . LEU A 1 62 ? 6.362 -14.755 -53.743 1.00 87.19 62 LEU A CA 1
ATOM 477 C C . LEU A 1 62 ? 6.521 -14.459 -55.240 1.00 87.19 62 LEU A C 1
ATOM 479 O O . LEU A 1 62 ? 7.324 -13.606 -55.619 1.00 87.19 62 LEU A O 1
ATOM 483 N N . MET A 1 63 ? 5.727 -15.123 -56.083 1.00 85.19 63 MET A N 1
ATOM 484 C CA . MET A 1 63 ? 5.664 -14.859 -57.517 1.00 85.19 63 MET A CA 1
ATOM 485 C C . MET A 1 63 ? 5.266 -13.415 -57.805 1.00 85.19 63 MET A C 1
ATOM 487 O O . MET A 1 63 ? 5.906 -12.745 -58.615 1.00 85.19 63 MET A O 1
ATOM 491 N N . GLU A 1 64 ? 4.232 -12.919 -57.127 1.00 85.38 64 GLU A N 1
ATOM 492 C CA . GLU A 1 64 ? 3.766 -11.545 -57.277 1.00 85.38 64 GLU A CA 1
ATOM 493 C C . GLU A 1 64 ? 4.811 -10.529 -56.800 1.00 85.38 64 GLU A C 1
ATOM 495 O O . GLU A 1 64 ? 5.076 -9.554 -57.507 1.00 85.38 64 GLU A O 1
ATOM 500 N N . LEU A 1 65 ? 5.466 -10.799 -55.665 1.00 85.81 65 LEU A N 1
ATOM 501 C CA . LEU A 1 65 ? 6.548 -9.972 -55.138 1.00 85.81 65 LEU A CA 1
ATOM 502 C C . LEU A 1 65 ? 7.710 -9.878 -56.134 1.00 85.81 65 LEU A C 1
ATOM 504 O O . LEU A 1 65 ? 8.093 -8.777 -56.518 1.00 85.81 65 LEU A O 1
ATOM 508 N N . ILE A 1 66 ? 8.238 -11.014 -56.602 1.00 86.12 66 ILE A N 1
ATOM 509 C CA . ILE A 1 66 ? 9.367 -11.051 -57.546 1.00 86.12 66 ILE A CA 1
ATOM 510 C C . ILE A 1 66 ? 8.977 -10.404 -58.877 1.00 86.12 66 ILE A C 1
ATOM 512 O O . ILE A 1 66 ? 9.755 -9.630 -59.437 1.00 86.12 66 ILE A O 1
ATOM 516 N N . ARG A 1 67 ? 7.760 -10.657 -59.371 1.00 86.25 67 ARG A N 1
ATOM 517 C CA . ARG A 1 67 ? 7.226 -10.015 -60.579 1.00 86.25 67 ARG A CA 1
ATOM 518 C C . ARG A 1 67 ? 7.208 -8.495 -60.439 1.00 86.25 67 ARG A C 1
ATOM 520 O O . ARG A 1 67 ? 7.649 -7.807 -61.362 1.00 86.25 67 ARG A O 1
ATOM 527 N N . ALA A 1 68 ? 6.719 -7.980 -59.310 1.00 83.12 68 ALA A N 1
ATOM 528 C CA . ALA A 1 68 ? 6.685 -6.551 -59.026 1.00 83.12 68 ALA A CA 1
ATOM 529 C C . ALA A 1 68 ? 8.104 -5.972 -58.915 1.00 83.12 68 ALA A C 1
ATOM 531 O O . ALA A 1 68 ? 8.413 -4.986 -59.580 1.00 83.12 68 ALA A O 1
ATOM 532 N N . THR A 1 69 ? 9.001 -6.625 -58.168 1.00 84.06 69 THR A N 1
ATOM 533 C CA . THR A 1 69 ? 10.404 -6.202 -58.028 1.00 84.06 69 THR A CA 1
ATOM 534 C C . THR A 1 69 ? 11.115 -6.146 -59.384 1.00 84.06 69 THR A C 1
ATOM 536 O O . THR A 1 69 ? 11.787 -5.164 -59.701 1.00 84.06 69 THR A O 1
ATOM 539 N N . MET A 1 70 ? 10.907 -7.149 -60.240 1.00 81.56 70 MET A N 1
ATOM 540 C CA . MET A 1 70 ? 11.512 -7.234 -61.573 1.00 81.56 70 MET A CA 1
ATOM 541 C C . MET A 1 70 ? 10.745 -6.462 -62.661 1.00 81.56 70 MET A C 1
ATOM 543 O O . MET A 1 70 ? 11.158 -6.498 -63.824 1.00 81.56 70 MET A O 1
ATOM 547 N N . HIS A 1 71 ? 9.662 -5.758 -62.302 1.00 76.81 71 HIS A N 1
ATOM 548 C CA . HIS A 1 71 ? 8.815 -4.963 -63.200 1.00 76.81 71 HIS A CA 1
ATOM 549 C C . HIS A 1 71 ? 8.301 -5.756 -64.423 1.00 76.81 71 HIS A C 1
ATOM 551 O O . HIS A 1 71 ? 8.444 -5.326 -65.569 1.00 76.81 71 HIS A O 1
ATOM 557 N N . ARG A 1 72 ? 7.724 -6.945 -64.192 1.00 76.12 72 ARG A N 1
ATOM 558 C CA . ARG A 1 72 ? 7.230 -7.858 -65.245 1.00 76.12 72 ARG A CA 1
ATOM 559 C C . ARG A 1 72 ? 5.698 -7.827 -65.421 1.00 76.12 72 ARG A C 1
ATOM 561 O O . ARG A 1 72 ? 4.955 -7.657 -64.451 1.00 76.12 72 ARG A O 1
ATOM 568 N N . GLN A 1 73 ? 5.218 -7.996 -66.660 1.00 67.81 73 GLN A N 1
ATOM 569 C CA . GLN A 1 73 ? 3.783 -7.933 -67.009 1.00 67.81 73 GLN A CA 1
ATOM 570 C C . GLN A 1 73 ? 3.068 -9.283 -66.784 1.00 67.81 73 GLN A C 1
ATOM 572 O O . GLN A 1 73 ? 3.678 -10.343 -66.900 1.00 67.81 73 GLN A O 1
ATOM 577 N N . GLU A 1 74 ? 1.773 -9.240 -66.444 1.00 60.03 74 GLU A N 1
ATOM 578 C CA . GLU A 1 74 ? 1.034 -10.330 -65.775 1.00 60.03 74 GLU A CA 1
ATOM 579 C C . GLU A 1 74 ? 0.919 -11.664 -66.530 1.00 60.03 74 GLU A C 1
ATOM 581 O O . GLU A 1 74 ? 0.984 -12.701 -65.886 1.00 60.03 74 GLU A O 1
ATOM 586 N N . GLU A 1 75 ? 0.773 -11.700 -67.857 1.00 60.41 75 GLU A N 1
ATOM 587 C CA . GLU A 1 75 ? 0.372 -12.954 -68.531 1.00 60.41 75 GLU A CA 1
ATOM 588 C C . GLU A 1 75 ? 1.522 -13.727 -69.205 1.00 60.41 75 GLU A C 1
ATOM 590 O O . GLU A 1 75 ? 1.477 -14.953 -69.283 1.00 60.41 75 GLU A O 1
ATOM 595 N N . ILE A 1 76 ? 2.572 -13.045 -69.680 1.00 61.00 76 ILE A N 1
ATOM 596 C CA . ILE A 1 76 ? 3.639 -13.664 -70.499 1.00 61.00 76 ILE A CA 1
ATOM 597 C C . ILE A 1 76 ? 4.889 -13.989 -69.663 1.00 61.00 76 ILE A C 1
ATOM 599 O O . ILE A 1 76 ? 5.583 -14.971 -69.931 1.00 61.00 76 ILE A O 1
ATOM 603 N N . ASP A 1 77 ? 5.176 -13.200 -68.625 1.00 65.06 77 ASP A N 1
ATOM 604 C CA . ASP A 1 77 ? 6.418 -13.313 -67.851 1.00 65.06 77 ASP A CA 1
ATOM 605 C C . ASP A 1 77 ? 6.322 -14.283 -66.656 1.00 65.06 77 ASP A C 1
ATOM 607 O O . ASP A 1 77 ? 7.356 -14.668 -66.108 1.00 65.06 77 ASP A O 1
ATOM 611 N N . LEU A 1 78 ? 5.119 -14.734 -66.264 1.00 66.94 78 LEU A N 1
ATOM 612 C CA . LEU A 1 78 ? 4.956 -15.676 -65.146 1.00 66.94 78 LEU A CA 1
ATOM 613 C C . LEU A 1 78 ? 5.636 -17.029 -65.428 1.00 66.94 78 LEU A C 1
ATOM 615 O O . LEU A 1 78 ? 6.321 -17.581 -64.572 1.00 66.94 78 LEU A O 1
ATOM 619 N N . ALA A 1 79 ? 5.528 -17.548 -66.652 1.00 69.06 79 ALA A N 1
ATOM 620 C CA . ALA A 1 79 ? 6.187 -18.803 -67.020 1.00 69.06 79 ALA A CA 1
ATOM 621 C C . ALA A 1 79 ? 7.725 -18.689 -67.017 1.00 69.06 79 ALA A C 1
ATOM 623 O O . ALA A 1 79 ? 8.420 -19.669 -66.761 1.00 69.06 79 ALA A O 1
ATOM 624 N N . LEU A 1 80 ? 8.258 -17.491 -67.285 1.00 73.25 80 LEU A N 1
ATOM 625 C CA . LEU A 1 80 ? 9.697 -17.222 -67.317 1.00 73.25 80 LEU A CA 1
ATOM 626 C C . LEU A 1 80 ? 10.286 -16.958 -65.932 1.00 73.25 80 LEU A C 1
ATOM 628 O O . LEU A 1 80 ? 11.488 -17.118 -65.765 1.00 73.25 80 LEU A O 1
ATOM 632 N N . LEU A 1 81 ? 9.484 -16.537 -64.955 1.00 79.62 81 LEU A N 1
ATOM 633 C CA . LEU A 1 81 ? 9.936 -16.282 -63.585 1.00 79.62 81 LEU A CA 1
ATOM 634 C C . LEU A 1 81 ? 9.782 -17.503 -62.666 1.00 79.62 81 LEU A C 1
ATOM 636 O O . LEU A 1 81 ? 10.492 -17.582 -61.667 1.00 79.62 81 LEU A O 1
ATOM 640 N N . ALA A 1 82 ? 8.917 -18.465 -63.011 1.00 81.94 82 ALA A N 1
ATOM 641 C CA . ALA A 1 82 ? 8.636 -19.637 -62.177 1.00 81.94 82 ALA A CA 1
ATOM 642 C C . ALA A 1 82 ? 9.896 -20.403 -61.704 1.00 81.94 82 ALA A C 1
ATOM 644 O O . ALA A 1 82 ? 9.990 -20.657 -60.506 1.00 81.94 82 ALA A O 1
ATOM 645 N N . PRO A 1 83 ? 10.916 -20.682 -62.548 1.00 82.69 83 PRO A N 1
ATOM 646 C CA . PRO A 1 83 ? 12.126 -21.378 -62.094 1.00 82.69 83 PRO A CA 1
ATOM 647 C C . PRO A 1 83 ? 12.932 -20.599 -61.042 1.00 82.69 83 PRO A C 1
ATOM 649 O O . PRO A 1 83 ? 13.445 -21.180 -60.088 1.00 82.69 83 PRO A O 1
ATOM 652 N N . LEU A 1 84 ? 13.019 -19.272 -61.186 1.00 82.69 84 LEU A N 1
ATOM 653 C CA . LEU A 1 84 ? 13.684 -18.401 -60.214 1.00 82.69 84 LEU A CA 1
ATOM 654 C C . LEU A 1 84 ? 12.911 -18.349 -58.893 1.00 82.69 84 LEU A C 1
ATOM 656 O O . LEU A 1 84 ? 13.512 -18.372 -57.822 1.00 82.69 84 LEU A O 1
ATOM 660 N N . VAL A 1 85 ? 11.581 -18.290 -58.966 1.00 85.06 85 VAL A N 1
ATOM 661 C CA . VAL A 1 85 ? 10.704 -18.271 -57.789 1.00 85.06 85 VAL A CA 1
ATOM 662 C C . VAL A 1 85 ? 10.772 -19.595 -57.038 1.00 85.06 85 VAL A C 1
ATOM 664 O O . VAL A 1 85 ? 10.881 -19.578 -55.816 1.00 85.06 85 VAL A O 1
ATOM 667 N N . ASP A 1 86 ? 10.803 -20.726 -57.743 1.00 83.75 86 ASP A N 1
ATOM 668 C CA . ASP A 1 86 ? 10.983 -22.050 -57.140 1.00 83.75 86 ASP A CA 1
ATOM 669 C C . ASP A 1 86 ? 12.341 -22.178 -56.448 1.00 83.75 86 ASP A C 1
ATOM 671 O O . ASP A 1 86 ? 12.416 -22.658 -55.315 1.00 83.75 86 ASP A O 1
ATOM 675 N N . PHE A 1 87 ? 13.408 -21.688 -57.083 1.00 83.38 87 PHE A N 1
ATOM 676 C CA . PHE A 1 87 ? 14.743 -21.663 -56.493 1.00 83.38 87 PHE A CA 1
ATOM 677 C C . PHE A 1 87 ? 14.791 -20.809 -55.216 1.00 83.38 87 PHE A C 1
ATOM 679 O O . PHE A 1 87 ? 15.247 -21.266 -54.164 1.00 83.38 87 PHE A O 1
ATOM 686 N N . ILE A 1 88 ? 14.268 -19.580 -55.279 1.00 83.56 88 ILE A N 1
ATOM 687 C CA . ILE A 1 88 ? 14.227 -18.665 -54.134 1.00 83.56 88 ILE A CA 1
ATOM 688 C C . ILE A 1 88 ? 13.344 -19.235 -53.023 1.00 83.56 88 ILE A C 1
ATOM 690 O O . ILE A 1 88 ? 13.737 -19.189 -51.859 1.00 83.56 88 ILE A O 1
ATOM 694 N N . HIS A 1 89 ? 12.185 -19.810 -53.352 1.00 83.19 89 HIS A N 1
ATOM 695 C CA . HIS A 1 89 ? 11.298 -20.445 -52.380 1.00 83.19 89 HIS A CA 1
ATOM 696 C C . HIS A 1 89 ? 11.980 -21.634 -51.696 1.00 83.19 89 HIS A C 1
ATOM 698 O O . HIS A 1 89 ? 11.927 -21.732 -50.474 1.00 83.19 89 HIS A O 1
ATOM 704 N N . LYS A 1 90 ? 12.682 -22.495 -52.449 1.00 80.88 90 LYS A N 1
ATOM 705 C CA . LYS A 1 90 ? 13.424 -23.643 -51.903 1.00 80.88 90 LYS A CA 1
ATOM 706 C C . LYS A 1 90 ? 14.525 -23.210 -50.934 1.00 80.88 90 LYS A C 1
ATOM 708 O O . LYS A 1 90 ? 14.748 -23.888 -49.942 1.00 80.88 90 LYS A O 1
ATOM 713 N N . LYS A 1 91 ? 15.200 -22.090 -51.207 1.00 78.19 91 LYS A N 1
ATOM 714 C CA . LYS A 1 91 ? 16.292 -21.585 -50.362 1.00 78.19 91 LYS A CA 1
ATOM 715 C C . LYS A 1 91 ? 15.829 -20.729 -49.181 1.00 78.19 91 LYS A C 1
ATOM 717 O O . LYS A 1 91 ? 16.489 -20.732 -48.152 1.00 78.19 91 LYS A O 1
ATOM 722 N N . THR A 1 92 ? 14.726 -19.994 -49.296 1.00 81.94 92 THR A N 1
ATOM 723 C CA . THR A 1 92 ? 14.286 -19.017 -48.273 1.00 81.94 92 THR A CA 1
ATOM 724 C C . THR A 1 92 ? 13.021 -19.425 -47.519 1.00 81.94 92 THR A C 1
ATOM 726 O O . THR A 1 92 ? 12.601 -18.711 -46.605 1.00 81.94 92 THR A O 1
ATOM 729 N N . HIS A 1 93 ? 12.371 -20.523 -47.923 1.00 80.38 93 HIS A N 1
ATOM 730 C CA . HIS A 1 93 ? 11.051 -20.959 -47.445 1.00 80.38 93 HIS A CA 1
ATOM 731 C C . HIS A 1 93 ? 9.984 -19.859 -47.486 1.00 80.38 93 HIS A C 1
ATOM 733 O O . HIS A 1 93 ? 9.082 -19.830 -46.648 1.00 80.38 93 HIS A O 1
ATOM 739 N N . GLY A 1 94 ? 10.125 -18.905 -48.413 1.00 79.19 94 GLY A N 1
ATOM 740 C CA . GLY A 1 94 ? 9.204 -17.781 -48.572 1.00 79.19 94 GLY A CA 1
ATOM 741 C C . GLY A 1 94 ? 9.322 -16.689 -47.504 1.00 79.19 94 GLY A C 1
ATOM 742 O O . GLY A 1 94 ? 8.428 -15.852 -47.397 1.00 79.19 94 GLY A O 1
ATOM 743 N N . ASN A 1 95 ? 10.379 -16.664 -46.686 1.00 83.81 95 ASN A N 1
ATOM 744 C CA . ASN A 1 95 ? 10.580 -15.576 -45.727 1.00 83.81 95 ASN A CA 1
ATOM 745 C C . ASN A 1 95 ? 10.910 -14.260 -46.473 1.00 83.81 95 ASN A C 1
ATOM 747 O O . ASN A 1 95 ? 11.979 -14.177 -47.086 1.00 83.81 95 ASN A O 1
ATOM 751 N N . PRO A 1 96 ? 10.064 -13.209 -46.394 1.00 82.94 96 PRO A N 1
ATOM 752 C CA . PRO A 1 96 ? 10.246 -11.977 -47.168 1.00 82.94 96 PRO A CA 1
ATOM 753 C C . PRO A 1 96 ? 11.601 -11.299 -46.949 1.00 82.94 96 PRO A C 1
ATOM 755 O O . PRO A 1 96 ? 12.184 -10.760 -47.887 1.00 82.94 96 PRO A O 1
ATOM 758 N N . PHE A 1 97 ? 12.120 -11.333 -45.717 1.00 82.88 97 PHE A N 1
ATOM 759 C CA . PHE A 1 97 ? 13.405 -10.724 -45.393 1.00 82.88 97 PHE A CA 1
ATOM 760 C C . PHE A 1 97 ? 14.537 -11.436 -46.138 1.00 82.88 97 PHE A C 1
ATOM 762 O O . PHE A 1 97 ? 15.292 -10.788 -46.863 1.00 82.88 97 PHE A O 1
ATOM 769 N N . TYR A 1 98 ? 14.618 -12.766 -46.035 1.00 80.62 98 TYR A N 1
ATOM 770 C CA . TYR A 1 98 ? 15.651 -13.545 -46.724 1.00 80.62 98 TYR A CA 1
ATOM 771 C C . TYR A 1 98 ? 15.502 -13.509 -48.249 1.00 80.62 98 TYR A C 1
ATOM 773 O O . TYR A 1 98 ? 16.513 -13.459 -48.944 1.00 80.62 98 TYR A O 1
ATOM 781 N N . VAL A 1 99 ? 14.273 -13.446 -48.772 1.00 83.81 99 VAL A N 1
ATOM 782 C CA . VAL A 1 99 ? 13.995 -13.239 -50.204 1.00 83.81 99 VAL A CA 1
ATOM 783 C C . VAL A 1 99 ? 14.609 -11.929 -50.692 1.00 83.81 99 VAL A C 1
ATOM 785 O O . VAL A 1 99 ? 15.394 -11.935 -51.640 1.00 83.81 99 VAL A O 1
ATOM 788 N N . CYS A 1 100 ? 14.309 -10.810 -50.027 1.00 82.69 100 CYS A N 1
ATOM 789 C CA . CYS A 1 100 ? 14.865 -9.507 -50.389 1.00 82.69 100 CYS A CA 1
ATOM 790 C C . CYS A 1 100 ? 16.397 -9.493 -50.276 1.00 82.69 100 CYS A C 1
ATOM 792 O O . CYS A 1 100 ? 17.074 -8.935 -51.139 1.00 82.69 100 CYS A O 1
ATOM 794 N N . GLN A 1 101 ? 16.957 -10.139 -49.245 1.00 78.75 101 GLN A N 1
ATOM 795 C CA . GLN A 1 101 ? 18.410 -10.223 -49.074 1.00 78.75 101 GLN A CA 1
ATOM 796 C C . GLN A 1 101 ? 19.098 -11.069 -50.142 1.00 78.75 101 GLN A C 1
ATOM 798 O O . GLN A 1 101 ? 20.192 -10.703 -50.578 1.00 78.75 101 GLN A O 1
ATOM 803 N N . LEU A 1 102 ? 18.475 -12.169 -50.563 1.00 82.19 102 LEU A N 1
ATOM 804 C CA . LEU A 1 102 ? 18.983 -13.025 -51.626 1.00 82.19 102 LEU A CA 1
ATOM 805 C C . LEU A 1 102 ? 18.906 -12.307 -52.978 1.00 82.19 102 LEU A C 1
ATOM 807 O O . LEU A 1 102 ? 19.902 -12.265 -53.688 1.00 82.19 102 LEU A O 1
ATOM 811 N N . LEU A 1 103 ? 17.781 -11.662 -53.304 1.00 82.88 103 LEU A N 1
ATOM 812 C CA . LEU A 1 103 ? 17.628 -10.885 -54.541 1.00 82.88 103 LEU A CA 1
ATOM 813 C C . LEU A 1 103 ? 18.658 -9.752 -54.646 1.00 82.88 103 LEU A C 1
ATOM 815 O O . LEU A 1 103 ? 19.299 -9.604 -55.684 1.00 82.88 103 LEU A O 1
ATOM 819 N N . ALA A 1 104 ? 18.870 -9.002 -53.562 1.00 79.44 104 ALA A N 1
ATOM 820 C CA . ALA A 1 104 ? 19.897 -7.963 -53.513 1.00 79.44 104 ALA A CA 1
ATOM 821 C C . ALA A 1 104 ? 21.321 -8.535 -53.655 1.00 79.44 104 ALA A C 1
ATOM 823 O O . ALA A 1 104 ? 22.184 -7.906 -54.260 1.00 79.44 104 ALA A O 1
ATOM 824 N N . ALA A 1 105 ? 21.588 -9.732 -53.118 1.00 76.94 105 ALA A N 1
ATOM 825 C CA . ALA A 1 105 ? 22.881 -10.396 -53.292 1.00 76.94 105 ALA A CA 1
ATOM 826 C C . ALA A 1 105 ? 23.107 -10.844 -54.748 1.00 76.94 105 ALA A C 1
ATOM 828 O O . ALA A 1 105 ? 24.202 -10.670 -55.284 1.00 76.94 105 ALA A O 1
ATOM 829 N N . LEU A 1 106 ? 22.071 -11.378 -55.401 1.00 81.44 106 LEU A N 1
ATOM 830 C CA . LEU A 1 106 ? 22.122 -11.802 -56.801 1.00 81.44 106 LEU A CA 1
ATOM 831 C C . LEU A 1 106 ? 22.300 -10.621 -57.766 1.00 81.44 106 LEU A C 1
ATOM 833 O O . LEU A 1 106 ? 23.033 -10.745 -58.745 1.00 81.44 106 LEU A O 1
ATOM 837 N N . GLU A 1 107 ? 21.676 -9.476 -57.485 1.00 82.00 107 GLU A N 1
ATOM 838 C CA . GLU A 1 107 ? 21.860 -8.247 -58.266 1.00 82.00 107 GLU A CA 1
ATOM 839 C C . GLU A 1 107 ? 23.302 -7.731 -58.184 1.00 82.00 107 GLU A C 1
ATOM 841 O O . GLU A 1 107 ? 23.944 -7.518 -59.210 1.00 82.00 107 GLU A O 1
ATOM 846 N N . ARG A 1 108 ? 23.879 -7.666 -56.981 1.00 74.06 108 ARG A N 1
ATOM 847 C CA . ARG A 1 108 ? 25.272 -7.228 -56.779 1.00 74.06 108 ARG A CA 1
ATOM 848 C C . ARG A 1 108 ? 26.303 -8.124 -57.451 1.00 74.06 108 ARG A C 1
ATOM 850 O O . ARG A 1 108 ? 27.302 -7.628 -57.968 1.00 74.06 108 ARG A O 1
ATOM 857 N N . LYS A 1 109 ? 26.073 -9.440 -57.449 1.00 78.19 109 LYS A N 1
ATOM 858 C CA . LYS A 1 109 ? 26.917 -10.402 -58.174 1.00 78.19 109 LYS A CA 1
ATOM 859 C C . LYS A 1 109 ? 26.707 -10.346 -59.698 1.00 78.19 109 LYS A C 1
ATOM 861 O O . LYS A 1 109 ? 27.318 -11.132 -60.413 1.00 78.19 109 LYS A O 1
ATOM 866 N N . ASN A 1 110 ? 25.876 -9.424 -60.199 1.00 77.88 110 ASN A N 1
ATOM 867 C CA . ASN A 1 110 ? 25.461 -9.294 -61.598 1.00 77.88 110 ASN A CA 1
ATOM 868 C C . ASN A 1 110 ? 24.784 -10.554 -62.167 1.00 77.88 110 ASN A C 1
ATOM 870 O O . ASN A 1 110 ? 24.770 -10.761 -63.378 1.00 77.88 110 ASN A O 1
ATOM 874 N N . LEU A 1 111 ? 24.196 -11.392 -61.309 1.00 82.19 111 LEU A N 1
ATOM 875 C CA . LEU A 1 111 ? 23.439 -12.583 -61.713 1.00 82.19 111 LEU A CA 1
ATOM 876 C C . LEU A 1 111 ? 21.987 -12.240 -62.072 1.00 82.19 111 LEU A C 1
ATOM 878 O O . LEU A 1 111 ? 21.357 -12.919 -62.887 1.00 82.19 111 LEU A O 1
ATOM 882 N N . ILE A 1 112 ? 21.473 -11.163 -61.473 1.00 86.19 112 ILE A N 1
ATOM 883 C CA . ILE A 1 112 ? 20.266 -10.452 -61.890 1.00 86.19 112 ILE A CA 1
ATOM 884 C C . ILE A 1 112 ? 20.713 -9.075 -62.381 1.00 86.19 112 ILE A C 1
ATOM 886 O O . ILE A 1 112 ? 21.344 -8.334 -61.637 1.00 86.19 112 ILE A O 1
ATOM 890 N N . TYR A 1 113 ? 20.401 -8.718 -63.623 1.00 85.00 113 TYR A N 1
ATOM 891 C CA . TYR A 1 113 ? 20.876 -7.469 -64.221 1.00 85.00 113 TYR A CA 1
ATOM 892 C C . TYR A 1 113 ? 19.799 -6.797 -65.068 1.00 85.00 113 TYR A C 1
ATOM 894 O O . TYR A 1 113 ? 18.953 -7.443 -65.694 1.00 85.00 113 TYR A O 1
ATOM 902 N N . PHE A 1 114 ? 19.824 -5.466 -65.104 1.00 82.44 114 PHE A N 1
ATOM 903 C CA . PHE A 1 114 ? 18.891 -4.695 -65.914 1.00 82.44 114 PHE A CA 1
ATOM 904 C C . PHE A 1 114 ? 19.400 -4.558 -67.350 1.00 82.44 114 PHE A C 1
ATOM 906 O O . PHE A 1 114 ? 20.449 -3.970 -67.609 1.00 82.44 114 PHE A O 1
ATOM 913 N N . THR A 1 115 ? 18.632 -5.073 -68.309 1.00 81.94 115 THR A N 1
ATOM 914 C CA . THR A 1 115 ? 18.956 -4.939 -69.731 1.00 81.94 115 THR A CA 1
ATOM 915 C C . THR A 1 115 ? 18.272 -3.700 -70.293 1.00 81.94 115 THR A C 1
ATOM 917 O O . THR A 1 115 ? 17.072 -3.716 -70.584 1.00 81.94 115 THR A O 1
ATOM 920 N N . TRP A 1 116 ? 19.043 -2.627 -70.486 1.00 77.81 116 TRP A N 1
ATOM 921 C CA . TRP A 1 116 ? 18.551 -1.338 -70.990 1.00 77.81 116 TRP A CA 1
ATOM 922 C C . TRP A 1 116 ? 17.846 -1.438 -72.351 1.00 77.81 116 TRP A C 1
ATOM 924 O O . TRP A 1 116 ? 16.840 -0.765 -72.566 1.00 77.81 116 TRP A O 1
ATOM 934 N N . GLU A 1 117 ? 18.306 -2.327 -73.237 1.00 78.00 117 GLU A N 1
ATOM 935 C CA . GLU A 1 117 ? 17.717 -2.545 -74.570 1.00 78.00 117 GLU A CA 1
ATOM 936 C C . GLU A 1 117 ? 16.278 -3.071 -74.511 1.00 78.00 117 GLU A C 1
ATOM 938 O O . GLU A 1 117 ? 15.442 -2.722 -75.341 1.00 78.00 117 GLU A O 1
ATOM 943 N N . LYS A 1 118 ? 15.982 -3.899 -73.505 1.00 69.06 118 LYS A N 1
ATOM 944 C CA . LYS A 1 118 ? 14.679 -4.551 -73.324 1.00 69.06 118 LYS A CA 1
ATOM 945 C C . LYS A 1 118 ? 13.849 -3.914 -72.205 1.00 69.06 118 LYS A C 1
ATOM 947 O O . LYS A 1 118 ? 12.743 -4.380 -71.950 1.00 69.06 118 LYS A O 1
ATOM 952 N N . ARG A 1 119 ? 14.386 -2.882 -71.532 1.00 73.81 119 ARG A N 1
ATOM 953 C CA . ARG A 1 119 ? 13.804 -2.191 -70.364 1.00 73.81 119 ARG A CA 1
ATOM 954 C C . ARG A 1 119 ? 13.291 -3.148 -69.278 1.00 73.81 119 ARG A C 1
ATOM 956 O O . ARG A 1 119 ? 12.232 -2.919 -68.703 1.00 73.81 119 ARG A O 1
ATOM 963 N N . ARG A 1 120 ? 14.019 -4.239 -69.019 1.00 74.75 120 ARG A N 1
ATOM 964 C CA . ARG A 1 120 ? 13.596 -5.286 -68.076 1.00 74.75 120 ARG A CA 1
ATOM 965 C C . ARG A 1 120 ? 14.775 -5.914 -67.342 1.00 74.75 120 ARG A C 1
ATOM 967 O O . ARG A 1 120 ? 15.881 -5.978 -67.878 1.00 74.75 120 ARG A O 1
ATOM 974 N N . TRP A 1 121 ? 14.506 -6.430 -66.148 1.00 83.44 121 TRP A N 1
ATOM 975 C CA . TRP A 1 121 ? 15.451 -7.224 -65.361 1.00 83.44 121 TRP A CA 1
ATOM 976 C C . TRP A 1 121 ? 15.544 -8.648 -65.908 1.00 83.44 121 TRP A C 1
ATOM 978 O O . TRP A 1 121 ? 14.528 -9.338 -65.960 1.00 83.44 121 TRP A O 1
ATOM 988 N N . GLU A 1 122 ? 16.725 -9.095 -66.329 1.00 81.81 122 GLU A N 1
ATOM 989 C CA . GLU A 1 122 ? 17.001 -10.470 -66.774 1.00 81.81 122 GLU A CA 1
ATOM 990 C C . GLU A 1 122 ? 17.864 -11.202 -65.734 1.00 81.81 122 GLU A C 1
ATOM 992 O O . GLU A 1 122 ? 18.479 -10.575 -64.872 1.00 81.81 122 GLU A O 1
ATOM 997 N N . TYR A 1 123 ? 17.855 -12.535 -65.772 1.00 85.00 123 TYR A N 1
ATOM 998 C CA . TYR A 1 123 ? 18.596 -13.374 -64.833 1.00 85.00 123 TYR A CA 1
ATOM 999 C C . TYR A 1 123 ? 19.131 -14.625 -65.537 1.00 85.00 123 TYR A C 1
ATOM 1001 O O . TYR A 1 123 ? 18.553 -15.071 -66.533 1.00 85.00 123 TYR A O 1
ATOM 1009 N N . ASN A 1 124 ? 20.217 -15.196 -65.016 1.00 81.56 124 ASN A N 1
ATOM 1010 C CA . ASN A 1 124 ? 20.790 -16.447 -65.512 1.00 81.56 124 ASN A CA 1
ATOM 1011 C C . ASN A 1 124 ? 20.717 -17.544 -64.441 1.00 81.56 124 ASN A C 1
ATOM 1013 O O . ASN A 1 124 ? 21.547 -17.588 -63.537 1.00 81.56 124 ASN A O 1
ATOM 1017 N N . LEU A 1 125 ? 19.732 -18.443 -64.550 1.00 79.31 125 LEU A N 1
ATOM 1018 C CA . LEU A 1 125 ? 19.500 -19.492 -63.549 1.00 79.31 125 LEU A CA 1
ATOM 1019 C C . LEU A 1 125 ? 20.709 -20.421 -63.362 1.00 79.31 125 LEU A C 1
ATOM 1021 O O . LEU A 1 125 ? 21.038 -20.765 -62.236 1.00 79.31 125 LEU A O 1
ATOM 1025 N N . TYR A 1 126 ? 21.405 -20.774 -64.446 1.00 77.56 126 TYR A N 1
ATOM 1026 C CA . TYR A 1 126 ? 22.537 -21.704 -64.394 1.00 77.56 126 TYR A CA 1
ATOM 1027 C C . TYR A 1 126 ? 23.734 -21.128 -63.623 1.00 77.56 126 TYR A C 1
ATOM 1029 O O . TYR A 1 126 ? 24.408 -21.838 -62.880 1.00 77.56 126 TYR A O 1
ATOM 1037 N N . GLU A 1 127 ? 24.000 -19.829 -63.779 1.00 75.25 127 GLU A N 1
ATOM 1038 C CA . GLU A 1 127 ? 25.056 -19.148 -63.019 1.00 75.25 127 GLU A CA 1
ATOM 1039 C C . GLU A 1 127 ? 24.654 -18.938 -61.555 1.00 75.25 127 GLU A C 1
ATOM 1041 O O . GLU A 1 127 ? 25.502 -19.071 -60.677 1.00 75.25 127 GLU A O 1
ATOM 1046 N N . ILE A 1 128 ? 23.366 -18.690 -61.285 1.00 79.19 128 ILE A N 1
ATOM 1047 C CA . ILE A 1 128 ? 22.817 -18.588 -59.924 1.00 79.19 128 ILE A CA 1
ATOM 1048 C C . ILE A 1 128 ? 22.960 -19.914 -59.168 1.00 79.19 128 ILE A C 1
ATOM 1050 O O . ILE A 1 128 ? 23.447 -19.920 -58.038 1.00 79.19 128 ILE A O 1
ATOM 1054 N N . GLU A 1 129 ? 22.567 -21.030 -59.786 1.00 72.94 129 GLU A N 1
ATOM 1055 C CA . GLU A 1 129 ? 22.665 -22.369 -59.191 1.00 72.94 129 GLU A CA 1
ATOM 1056 C C . GLU A 1 129 ? 24.127 -22.746 -58.924 1.00 72.94 129 GLU A C 1
ATOM 1058 O O . GLU A 1 129 ? 24.479 -23.107 -57.802 1.00 72.94 129 GLU A O 1
ATOM 1063 N N . LYS A 1 130 ? 25.012 -22.549 -59.908 1.00 71.81 130 LYS A N 1
ATOM 1064 C CA . LYS A 1 130 ? 26.441 -22.866 -59.786 1.00 71.81 130 LYS A CA 1
ATOM 1065 C C . LYS A 1 130 ? 27.151 -22.062 -58.689 1.00 71.81 130 LYS A C 1
ATOM 1067 O O . LYS A 1 130 ? 27.983 -22.608 -57.969 1.00 71.81 130 LYS A O 1
ATOM 1072 N N . GLU A 1 131 ? 26.857 -20.769 -58.576 1.00 65.75 131 GLU A N 1
ATOM 1073 C CA . GLU A 1 131 ? 27.489 -19.875 -57.598 1.00 65.75 131 GLU A CA 1
ATOM 1074 C C . GLU A 1 131 ? 27.053 -20.192 -56.157 1.00 65.75 131 GLU A C 1
ATOM 1076 O O . GLU A 1 131 ? 27.848 -20.073 -55.225 1.00 65.75 131 GLU A O 1
ATOM 1081 N N . LEU A 1 132 ? 25.801 -20.619 -55.963 1.00 64.75 132 LEU A N 1
ATOM 1082 C CA . LEU A 1 132 ? 25.257 -20.965 -54.647 1.00 64.75 132 LEU A CA 1
ATOM 1083 C C . LEU A 1 132 ? 25.560 -22.418 -54.234 1.00 64.75 132 LEU A C 1
ATOM 1085 O O . LEU A 1 132 ? 25.625 -22.693 -53.039 1.00 64.75 132 LEU A O 1
ATOM 1089 N N . GLU A 1 133 ? 25.818 -23.329 -55.178 1.00 58.56 133 GLU A N 1
ATOM 1090 C CA . GLU A 1 133 ? 26.283 -24.702 -54.905 1.00 58.56 133 GLU A CA 1
ATOM 1091 C C . GLU A 1 133 ? 27.762 -24.774 -54.473 1.00 58.56 133 GLU A C 1
ATOM 1093 O O . GLU A 1 133 ? 28.146 -25.678 -53.732 1.00 58.56 133 GLU A O 1
ATOM 1098 N N . MET A 1 134 ? 28.604 -23.806 -54.862 1.00 45.94 134 MET A N 1
ATOM 1099 C CA . MET A 1 134 ? 30.018 -23.746 -54.439 1.00 45.94 134 MET A CA 1
ATOM 1100 C C . MET A 1 134 ? 30.218 -23.241 -52.992 1.00 45.94 134 MET A C 1
ATOM 1102 O O . MET A 1 134 ? 31.341 -23.269 -52.491 1.00 45.94 134 MET A O 1
ATOM 1106 N N . GLY A 1 135 ? 29.149 -22.795 -52.317 1.00 48.97 135 GLY A N 1
ATOM 1107 C CA . GLY A 1 135 ? 29.173 -22.200 -50.971 1.00 48.97 135 GLY A CA 1
ATOM 1108 C C . GLY A 1 135 ? 29.020 -23.168 -49.787 1.00 48.97 135 GLY A C 1
ATOM 1109 O O . GLY A 1 135 ? 29.108 -22.720 -48.647 1.00 48.97 135 GLY A O 1
ATOM 1110 N N . GLY A 1 136 ? 28.833 -24.469 -50.033 1.00 43.56 136 GLY A N 1
ATOM 1111 C CA . GLY A 1 136 ? 28.700 -25.490 -48.987 1.00 43.56 136 GLY A CA 1
ATOM 1112 C C . GLY A 1 136 ? 27.250 -25.807 -48.589 1.00 43.56 136 GLY A C 1
ATOM 1113 O O . GLY A 1 136 ? 26.533 -24.948 -48.093 1.00 43.56 136 GLY A O 1
ATOM 1114 N N . ASP A 1 137 ? 26.909 -27.082 -48.799 1.00 40.72 137 ASP A N 1
ATOM 1115 C CA . ASP A 1 137 ? 25.738 -27.891 -48.418 1.00 40.72 137 ASP A CA 1
ATOM 1116 C C . ASP A 1 137 ? 24.307 -27.374 -48.686 1.00 40.72 137 ASP A C 1
ATOM 1118 O O . ASP A 1 137 ? 24.009 -26.187 -48.788 1.00 40.72 137 ASP A O 1
ATOM 1122 N N . ASP A 1 138 ? 23.392 -28.335 -48.805 1.00 44.06 138 ASP A N 1
ATOM 1123 C CA . ASP A 1 138 ? 21.971 -28.242 -49.186 1.00 44.06 138 ASP A CA 1
ATOM 1124 C C . ASP A 1 138 ? 21.082 -27.412 -48.218 1.00 44.06 138 ASP A C 1
ATOM 1126 O O . ASP A 1 138 ? 19.856 -27.509 -48.238 1.00 44.06 138 ASP A O 1
ATOM 1130 N N . GLY A 1 139 ? 21.690 -26.587 -47.359 1.00 49.03 139 GLY A N 1
ATOM 1131 C CA . GLY A 1 139 ? 21.047 -25.839 -46.286 1.00 49.03 139 GLY A CA 1
ATOM 1132 C C . GLY A 1 139 ? 20.225 -24.632 -46.746 1.00 49.03 139 GLY A C 1
ATOM 1133 O O . GLY A 1 139 ? 20.505 -23.980 -47.763 1.00 49.03 139 GLY A O 1
ATOM 1134 N N . ASP A 1 140 ? 19.197 -24.351 -45.951 1.00 55.94 140 ASP A N 1
ATOM 1135 C CA . ASP A 1 140 ? 18.319 -23.187 -46.042 1.00 55.94 140 ASP A CA 1
ATOM 1136 C C . ASP A 1 140 ? 19.083 -21.881 -45.769 1.00 55.94 140 ASP A C 1
ATOM 1138 O O . ASP A 1 140 ? 20.062 -21.856 -45.023 1.00 55.94 140 ASP A O 1
ATOM 1142 N N . VAL A 1 141 ? 18.614 -20.761 -46.321 1.00 62.91 141 VAL A N 1
ATOM 1143 C CA . VAL A 1 141 ? 19.140 -19.422 -46.017 1.00 62.91 141 VAL A CA 1
ATOM 1144 C C . VAL A 1 141 ? 18.843 -19.095 -44.547 1.00 62.91 141 VAL A C 1
ATOM 1146 O O . VAL A 1 141 ? 17.730 -18.708 -44.190 1.00 62.91 141 VAL A O 1
ATOM 1149 N N . SER A 1 142 ? 19.853 -19.276 -43.692 1.00 65.19 142 SER A N 1
ATOM 1150 C CA . SER A 1 142 ? 19.808 -19.085 -42.237 1.00 65.19 142 SER A CA 1
ATOM 1151 C C . SER A 1 142 ? 20.559 -17.808 -41.804 1.00 65.19 142 SER A C 1
ATOM 1153 O O . SER A 1 142 ? 20.989 -16.995 -42.627 1.00 65.19 142 SER A O 1
ATOM 1155 N N . ILE A 1 143 ? 20.748 -17.601 -40.494 1.00 65.62 143 ILE A N 1
ATOM 1156 C CA . ILE A 1 143 ? 21.632 -16.542 -39.965 1.00 65.62 143 ILE A CA 1
ATOM 1157 C C . ILE A 1 143 ? 23.067 -16.700 -40.511 1.00 65.62 143 ILE A C 1
ATOM 1159 O O . ILE A 1 143 ? 23.741 -15.699 -40.732 1.00 65.62 143 ILE A O 1
ATOM 1163 N N . GLU A 1 144 ? 23.512 -17.920 -40.825 1.00 69.62 144 GLU A N 1
ATOM 1164 C CA . GLU A 1 144 ? 24.855 -18.206 -41.356 1.00 69.62 144 GLU A CA 1
ATOM 1165 C C . GLU A 1 144 ? 25.079 -17.579 -42.741 1.00 69.62 144 GLU A C 1
ATOM 1167 O O . GLU A 1 144 ? 26.170 -17.090 -43.029 1.00 69.62 144 GLU A O 1
ATOM 1172 N N . PHE A 1 145 ? 24.032 -17.475 -43.569 1.00 75.56 145 PHE A N 1
ATOM 1173 C CA . PHE A 1 145 ? 24.092 -16.721 -44.826 1.00 75.56 145 PHE A CA 1
ATOM 1174 C C . PHE A 1 145 ? 24.355 -15.228 -44.580 1.00 75.56 145 PHE A C 1
ATOM 1176 O O . PHE A 1 145 ? 25.142 -14.603 -45.293 1.00 75.56 145 PHE A O 1
ATOM 1183 N N . LEU A 1 146 ? 23.737 -14.644 -43.544 1.00 75.88 146 LEU A N 1
ATOM 1184 C CA . LEU A 1 146 ? 23.992 -13.252 -43.156 1.00 75.88 146 LEU A CA 1
ATOM 1185 C C . LEU A 1 146 ? 25.412 -13.082 -42.611 1.00 75.88 146 LEU A C 1
ATOM 1187 O O . LEU A 1 146 ? 26.059 -12.093 -42.937 1.00 75.88 146 LEU A O 1
ATOM 1191 N N . VAL A 1 147 ? 25.908 -14.048 -41.831 1.00 78.12 147 VAL A N 1
ATOM 1192 C CA . VAL A 1 147 ? 27.298 -14.088 -41.348 1.00 78.12 147 VAL A CA 1
ATOM 1193 C C . VAL A 1 147 ? 28.268 -14.092 -42.530 1.00 78.12 147 VAL A C 1
ATOM 1195 O O . VAL A 1 147 ? 29.205 -13.296 -42.546 1.00 78.12 147 VAL A O 1
ATOM 1198 N N . GLN A 1 148 ? 28.017 -14.906 -43.559 1.00 75.31 148 GLN A N 1
ATOM 1199 C CA . GLN A 1 148 ? 28.844 -14.937 -44.767 1.00 75.31 148 GLN A CA 1
ATOM 1200 C C . GLN A 1 148 ? 28.790 -13.608 -45.536 1.00 75.31 148 GLN A C 1
ATOM 1202 O O . GLN A 1 148 ? 29.830 -13.067 -45.902 1.00 75.31 148 GLN A O 1
ATOM 1207 N N . ARG A 1 149 ? 27.605 -13.003 -45.685 1.00 77.50 149 ARG A N 1
ATOM 1208 C CA . ARG A 1 149 ? 27.457 -11.661 -46.283 1.00 77.50 149 ARG A CA 1
ATOM 1209 C C . ARG A 1 149 ? 28.162 -10.562 -45.494 1.00 77.50 149 ARG A C 1
ATOM 1211 O O . ARG A 1 149 ? 28.638 -9.589 -46.068 1.00 77.50 149 ARG A O 1
ATOM 1218 N N . LEU A 1 150 ? 28.205 -10.681 -44.172 1.00 78.75 150 LEU A N 1
ATOM 1219 C CA . LEU A 1 150 ? 28.948 -9.758 -43.321 1.00 78.75 150 LEU A CA 1
ATOM 1220 C C . LEU A 1 150 ? 30.460 -9.979 -43.446 1.00 78.75 150 LEU A C 1
ATOM 1222 O O . LEU A 1 150 ? 31.208 -9.017 -43.309 1.00 78.75 150 LEU A O 1
ATOM 1226 N N . LYS A 1 151 ? 30.929 -11.197 -43.755 1.00 79.25 151 LYS A N 1
ATOM 1227 C CA . LYS A 1 151 ? 32.344 -11.459 -44.071 1.00 79.25 151 LYS A CA 1
ATOM 1228 C C . LYS A 1 151 ? 32.777 -10.820 -45.393 1.00 79.25 151 LYS A C 1
ATOM 1230 O O . LYS A 1 151 ? 33.925 -10.401 -45.480 1.00 79.25 151 LYS A O 1
ATOM 1235 N N . GLU A 1 152 ? 31.877 -10.669 -46.365 1.00 76.69 152 GLU A N 1
ATOM 1236 C CA . GLU A 1 152 ? 32.147 -9.983 -47.644 1.00 76.69 152 GLU A CA 1
ATOM 1237 C C . GLU A 1 152 ? 32.376 -8.463 -47.496 1.00 76.69 152 GLU A C 1
ATOM 1239 O O . GLU A 1 152 ? 32.863 -7.814 -48.423 1.00 76.69 152 GLU A O 1
ATOM 1244 N N . LEU A 1 153 ? 32.039 -7.869 -46.343 1.00 78.50 153 LEU A N 1
ATOM 1245 C CA . LEU A 1 153 ? 32.306 -6.455 -46.079 1.00 78.50 153 LEU A CA 1
ATOM 1246 C C . LEU A 1 153 ? 33.810 -6.166 -45.941 1.00 78.50 153 LEU A C 1
ATOM 1248 O O . LEU A 1 153 ? 34.542 -6.965 -45.347 1.00 78.50 153 LEU A O 1
ATOM 1252 N N . PRO A 1 154 ? 34.261 -4.962 -46.352 1.00 79.56 154 PRO A N 1
ATOM 1253 C CA . PRO A 1 154 ? 35.587 -4.462 -46.007 1.00 79.56 154 PRO A CA 1
ATOM 1254 C C . PRO A 1 154 ? 35.831 -4.507 -44.493 1.00 79.56 154 PRO A C 1
ATOM 1256 O O . PRO A 1 154 ? 34.900 -4.315 -43.702 1.00 79.56 154 PRO A O 1
ATOM 1259 N N . ARG A 1 155 ? 37.093 -4.704 -44.086 1.00 76.50 155 ARG A N 1
ATOM 1260 C CA . ARG A 1 155 ? 37.496 -4.827 -42.670 1.00 76.50 155 ARG A CA 1
ATOM 1261 C C . ARG A 1 155 ? 36.933 -3.702 -41.797 1.00 76.50 155 ARG A C 1
ATOM 1263 O O . ARG A 1 155 ? 36.370 -3.979 -40.740 1.00 76.50 155 ARG A O 1
ATOM 1270 N N . ASP A 1 156 ? 36.989 -2.466 -42.284 1.00 79.31 156 ASP A N 1
ATOM 1271 C CA . ASP A 1 156 ? 36.471 -1.275 -41.603 1.00 79.31 156 ASP A CA 1
ATOM 1272 C C . ASP A 1 156 ? 34.959 -1.353 -41.343 1.00 79.31 156 ASP A C 1
ATOM 1274 O O . ASP A 1 156 ? 34.486 -1.020 -40.257 1.00 79.31 156 ASP A O 1
ATOM 1278 N N . GLY A 1 157 ? 34.193 -1.860 -42.317 1.00 82.19 157 GLY A N 1
ATOM 1279 C CA . GLY A 1 157 ? 32.750 -2.078 -42.199 1.00 82.19 157 GLY A CA 1
ATOM 1280 C C . GLY A 1 157 ? 32.411 -3.161 -41.179 1.00 82.19 157 GLY A C 1
ATOM 1281 O O . GLY A 1 157 ? 31.517 -2.969 -40.356 1.00 82.19 157 GLY A O 1
ATOM 1282 N N . ARG A 1 158 ? 33.169 -4.267 -41.165 1.00 84.50 158 ARG A N 1
ATOM 1283 C CA . ARG A 1 158 ? 33.008 -5.330 -40.157 1.00 84.50 158 ARG A CA 1
ATOM 1284 C C . ARG A 1 158 ? 33.326 -4.818 -38.753 1.00 84.50 158 ARG A C 1
ATOM 1286 O O . ARG A 1 158 ? 32.541 -5.047 -37.837 1.00 84.50 158 ARG A O 1
ATOM 1293 N N . LYS A 1 159 ? 34.440 -4.094 -38.585 1.00 81.38 159 LYS A N 1
ATOM 1294 C CA . LYS A 1 159 ? 34.849 -3.501 -37.298 1.00 81.38 159 LYS A CA 1
ATOM 1295 C C . LYS A 1 159 ? 33.812 -2.493 -36.789 1.00 81.38 159 LYS A C 1
ATOM 1297 O O . LYS A 1 159 ? 33.430 -2.564 -35.623 1.00 81.38 159 LYS A O 1
ATOM 1302 N N . PHE A 1 160 ? 33.308 -1.614 -37.658 1.00 86.38 160 PHE A N 1
ATOM 1303 C CA . PHE A 1 160 ? 32.265 -0.644 -37.313 1.00 86.38 160 PHE A CA 1
ATOM 1304 C C . PHE A 1 160 ? 30.979 -1.326 -36.833 1.00 86.38 160 PHE A C 1
ATOM 1306 O O . PHE A 1 160 ? 30.450 -0.996 -35.771 1.00 86.38 160 PHE A O 1
ATOM 1313 N N . LEU A 1 161 ? 30.501 -2.318 -37.587 1.00 86.00 161 LEU A N 1
ATOM 1314 C CA . LEU A 1 161 ? 29.281 -3.048 -37.260 1.00 86.00 161 LEU A CA 1
ATOM 1315 C C . LEU A 1 161 ? 29.408 -3.873 -35.970 1.00 86.00 161 LEU A C 1
ATOM 1317 O O . LEU A 1 161 ? 28.449 -3.910 -35.203 1.00 86.00 161 LEU A O 1
ATOM 1321 N N . LYS A 1 162 ? 30.582 -4.464 -35.691 1.00 85.75 162 LYS A N 1
ATOM 1322 C CA . LYS A 1 162 ? 30.870 -5.146 -34.414 1.00 85.75 162 LYS A CA 1
ATOM 1323 C C . LYS A 1 162 ? 30.717 -4.196 -33.224 1.00 85.75 162 LYS A C 1
ATOM 1325 O O . LYS A 1 162 ? 30.001 -4.508 -32.283 1.00 85.75 162 LYS A O 1
ATOM 1330 N N . TRP A 1 163 ? 31.319 -3.006 -33.269 1.00 85.12 163 TRP A N 1
ATOM 1331 C CA . TRP A 1 163 ? 31.147 -2.019 -32.193 1.00 85.12 163 TRP A CA 1
ATOM 1332 C C . TRP A 1 163 ? 29.695 -1.559 -32.042 1.00 85.12 163 TRP A C 1
ATOM 1334 O O . TRP A 1 163 ? 29.200 -1.438 -30.924 1.00 85.12 163 TRP A O 1
ATOM 1344 N N . ALA A 1 164 ? 29.005 -1.343 -33.160 1.00 86.69 164 ALA A N 1
ATOM 1345 C CA . ALA A 1 164 ? 27.602 -0.956 -33.167 1.00 86.69 164 ALA A CA 1
ATOM 1346 C C . ALA A 1 164 ? 26.680 -2.016 -32.535 1.00 86.69 164 ALA A C 1
ATOM 1348 O O . ALA A 1 164 ? 25.799 -1.653 -31.755 1.00 86.69 164 ALA A O 1
ATOM 1349 N N . SER A 1 165 ? 26.893 -3.311 -32.808 1.00 86.25 165 SER A N 1
ATOM 1350 C CA . SER A 1 165 ? 26.030 -4.385 -32.290 1.00 86.25 165 SER A CA 1
ATOM 1351 C C . SER A 1 165 ? 26.080 -4.506 -30.768 1.00 86.25 165 SER A C 1
ATOM 1353 O O . SER A 1 165 ? 25.058 -4.784 -30.149 1.00 86.25 165 SER A O 1
ATOM 1355 N N . PHE A 1 166 ? 27.244 -4.259 -30.152 1.00 82.12 166 PHE A N 1
ATOM 1356 C CA . PHE A 1 166 ? 27.375 -4.281 -28.692 1.00 82.12 166 PHE A CA 1
ATOM 1357 C C . PHE A 1 166 ? 26.791 -3.037 -28.013 1.00 82.12 166 PHE A C 1
ATOM 1359 O O . PHE A 1 166 ? 26.514 -3.096 -26.825 1.00 82.12 166 PHE A O 1
ATOM 1366 N N . ILE A 1 167 ? 26.574 -1.919 -28.715 1.00 84.38 167 ILE A N 1
ATOM 1367 C CA . ILE A 1 167 ? 25.926 -0.746 -28.103 1.00 84.38 167 ILE A CA 1
ATOM 1368 C C . ILE A 1 167 ? 24.411 -0.959 -28.003 1.00 84.38 167 ILE A C 1
ATOM 1370 O O . ILE A 1 167 ? 23.802 -0.667 -26.974 1.00 84.38 167 ILE A O 1
ATOM 1374 N N . GLY A 1 168 ? 23.807 -1.468 -29.078 1.00 79.81 168 GLY A N 1
ATOM 1375 C CA . GLY A 1 168 ? 22.381 -1.768 -29.156 1.00 79.81 168 GLY A CA 1
ATOM 1376 C C . GLY A 1 168 ? 21.817 -1.584 -30.563 1.00 79.81 168 GLY A C 1
ATOM 1377 O O . GLY A 1 168 ? 22.525 -1.220 -31.502 1.00 79.81 168 GLY A O 1
ATOM 1378 N N . ASN A 1 169 ? 20.505 -1.799 -30.715 1.00 79.75 169 ASN A N 1
ATOM 1379 C CA . ASN A 1 169 ? 19.832 -1.696 -32.017 1.00 79.75 169 ASN A CA 1
ATOM 1380 C C . ASN A 1 169 ? 19.908 -0.282 -32.630 1.00 79.75 169 ASN A C 1
ATOM 1382 O O . ASN A 1 169 ? 19.873 -0.149 -33.855 1.00 79.75 169 ASN A O 1
ATOM 1386 N N . SER A 1 170 ? 20.047 0.760 -31.803 1.00 84.06 170 SER A N 1
ATOM 1387 C CA . SER A 1 170 ? 20.309 2.143 -32.220 1.00 84.06 170 SER A CA 1
ATOM 1388 C C . SER A 1 170 ? 21.533 2.717 -31.517 1.00 84.06 170 SER A C 1
ATOM 1390 O O . SER A 1 170 ? 21.697 2.521 -30.313 1.00 84.06 170 SER A O 1
ATOM 1392 N N . PHE A 1 171 ? 22.355 3.468 -32.245 1.00 86.81 171 PHE A N 1
ATOM 1393 C CA . PHE A 1 171 ? 23.624 3.996 -31.750 1.00 86.81 171 PHE A CA 1
ATOM 1394 C C . PHE A 1 171 ? 23.998 5.320 -32.429 1.00 86.81 171 PHE A C 1
ATOM 1396 O O . PHE A 1 171 ? 23.552 5.630 -33.536 1.00 86.81 171 PHE A O 1
ATOM 1403 N N . LYS A 1 172 ? 24.847 6.105 -31.758 1.00 87.31 172 LYS A N 1
ATOM 1404 C CA . LYS A 1 172 ? 25.409 7.351 -32.297 1.00 87.31 172 LYS A CA 1
ATOM 1405 C C . LYS A 1 172 ? 26.721 7.081 -33.010 1.00 87.31 172 LYS A C 1
ATOM 1407 O O . LYS A 1 172 ? 27.561 6.340 -32.489 1.00 87.31 172 LYS A O 1
ATOM 1412 N N . TYR A 1 173 ? 26.925 7.711 -34.163 1.00 85.44 173 TYR A N 1
ATOM 1413 C CA . TYR A 1 173 ? 28.176 7.552 -34.901 1.00 85.44 173 TYR A CA 1
ATOM 1414 C C . TYR A 1 173 ? 29.370 8.067 -34.099 1.00 85.44 173 TYR A C 1
ATOM 1416 O O . TYR A 1 173 ? 30.375 7.363 -34.020 1.00 85.44 173 TYR A O 1
ATOM 1424 N N . GLU A 1 174 ? 29.252 9.210 -33.414 1.00 82.75 174 GLU A N 1
ATOM 1425 C CA . GLU A 1 174 ? 30.356 9.737 -32.602 1.00 82.75 174 GLU A CA 1
ATOM 1426 C C . GLU A 1 174 ? 30.788 8.765 -31.487 1.00 82.75 174 GLU A C 1
ATOM 1428 O O . GLU A 1 174 ? 31.971 8.666 -31.164 1.00 82.75 174 GLU A O 1
ATOM 1433 N N . THR A 1 175 ? 29.857 7.986 -30.929 1.00 83.62 175 THR A N 1
ATOM 1434 C CA . THR A 1 175 ? 30.167 6.949 -29.935 1.00 83.62 175 THR A CA 1
ATOM 1435 C C . THR A 1 175 ? 30.965 5.799 -30.546 1.00 83.62 175 THR A C 1
ATOM 1437 O O . THR A 1 175 ? 32.028 5.463 -30.028 1.00 83.62 175 THR A O 1
ATOM 1440 N N . VAL A 1 176 ? 30.483 5.211 -31.648 1.00 84.56 176 VAL A N 1
ATOM 1441 C CA . VAL A 1 176 ? 31.168 4.092 -32.324 1.00 84.56 176 VAL A CA 1
ATOM 1442 C C . VAL A 1 176 ? 32.537 4.531 -32.835 1.00 84.56 176 VAL A C 1
ATOM 1444 O O . VAL A 1 176 ? 33.528 3.834 -32.645 1.00 84.56 176 VAL A O 1
ATOM 1447 N N . LYS A 1 177 ? 32.610 5.732 -33.412 1.00 82.56 177 LYS A N 1
ATOM 1448 C CA . LYS A 1 177 ? 33.850 6.348 -33.873 1.00 82.56 177 LYS A CA 1
ATOM 1449 C C . LYS A 1 177 ? 34.876 6.468 -32.747 1.00 82.56 177 LYS A C 1
ATOM 1451 O O . LYS A 1 177 ? 36.018 6.080 -32.949 1.00 82.56 177 LYS A O 1
ATOM 1456 N N . ASN A 1 178 ? 34.498 6.965 -31.570 1.00 79.31 178 ASN A N 1
ATOM 1457 C CA . ASN A 1 178 ? 35.441 7.083 -30.453 1.00 79.31 178 ASN A CA 1
ATOM 1458 C C . ASN A 1 178 ? 35.930 5.710 -29.965 1.00 79.31 178 ASN A C 1
ATOM 1460 O O . ASN A 1 178 ? 37.125 5.538 -29.745 1.00 79.31 178 ASN A O 1
ATOM 1464 N N . LEU A 1 179 ? 35.041 4.712 -29.904 1.00 77.69 179 LEU A N 1
ATOM 1465 C CA . LEU A 1 179 ? 35.407 3.334 -29.547 1.00 77.69 179 LEU A CA 1
ATOM 1466 C C . LEU A 1 179 ? 36.342 2.675 -30.579 1.00 77.69 179 LEU A C 1
ATOM 1468 O O . LEU A 1 179 ? 37.197 1.875 -30.206 1.00 77.69 179 LEU A O 1
ATOM 1472 N N . MET A 1 180 ? 36.209 3.028 -31.863 1.00 75.12 180 MET A N 1
ATOM 1473 C CA . MET A 1 180 ? 37.108 2.583 -32.935 1.00 75.12 180 MET A CA 1
ATOM 1474 C C . MET A 1 180 ? 38.449 3.329 -32.951 1.00 75.12 180 MET A C 1
ATOM 1476 O O . MET A 1 180 ? 39.461 2.739 -33.322 1.00 75.12 180 MET A O 1
ATOM 1480 N N . ILE A 1 181 ? 38.474 4.613 -32.574 1.00 64.94 181 ILE A N 1
ATOM 1481 C CA . ILE A 1 181 ? 39.684 5.448 -32.641 1.00 64.94 181 ILE A CA 1
ATOM 1482 C C . ILE A 1 181 ? 40.668 5.155 -31.502 1.00 64.94 181 ILE A C 1
ATOM 1484 O O . ILE A 1 181 ? 41.878 5.263 -31.688 1.00 64.94 181 ILE A O 1
ATOM 1488 N N . GLU A 1 182 ? 40.169 4.768 -30.329 1.00 56.62 182 GLU A N 1
ATOM 1489 C CA . GLU A 1 182 ? 40.961 4.674 -29.099 1.00 56.62 182 GLU A CA 1
ATOM 1490 C C . GLU A 1 182 ? 41.895 3.449 -28.974 1.00 56.62 182 GLU A C 1
ATOM 1492 O O . GLU A 1 182 ? 42.497 3.330 -27.913 1.00 56.62 182 GLU A O 1
ATOM 1497 N N . ASN A 1 183 ? 42.046 2.569 -29.987 1.00 52.72 183 ASN A N 1
ATOM 1498 C CA . ASN A 1 183 ? 43.267 1.780 -30.319 1.00 52.72 183 ASN A CA 1
ATOM 1499 C C . ASN A 1 183 ? 42.991 0.442 -31.050 1.00 52.72 183 ASN A C 1
ATOM 1501 O O . ASN A 1 183 ? 42.094 -0.332 -30.690 1.00 52.72 183 ASN A O 1
ATOM 1505 N N . ASP A 1 184 ? 43.884 0.159 -32.007 1.00 48.03 184 ASP A N 1
ATOM 1506 C CA . ASP A 1 184 ? 43.905 -0.902 -33.037 1.00 48.03 184 ASP A CA 1
ATOM 1507 C C . ASP A 1 184 ? 44.555 -2.235 -32.570 1.00 48.03 184 ASP A C 1
ATOM 1509 O O . ASP A 1 184 ? 44.898 -3.086 -33.384 1.00 48.03 184 ASP A O 1
ATOM 1513 N N . ASP A 1 185 ? 44.752 -2.431 -31.258 1.00 45.56 185 ASP A N 1
ATOM 1514 C CA . ASP A 1 185 ? 45.555 -3.543 -30.700 1.00 45.56 185 ASP A CA 1
ATOM 1515 C C . ASP A 1 185 ? 44.770 -4.841 -30.404 1.00 45.56 185 ASP A C 1
ATOM 1517 O O . ASP A 1 185 ? 45.297 -5.746 -29.757 1.00 45.56 185 ASP A O 1
ATOM 1521 N N . ILE A 1 186 ? 43.510 -4.968 -30.842 1.00 52.44 186 ILE A N 1
ATOM 1522 C CA . ILE A 1 186 ? 42.881 -6.301 -30.879 1.00 52.44 186 ILE A CA 1
ATOM 1523 C C . ILE A 1 186 ? 43.517 -6.995 -32.079 1.00 52.44 186 ILE A C 1
ATOM 1525 O O . ILE A 1 186 ? 43.158 -6.692 -33.213 1.00 52.44 186 ILE A O 1
ATOM 1529 N N . SER A 1 187 ? 44.523 -7.840 -31.837 1.00 47.62 187 SER A N 1
ATOM 1530 C CA . SER A 1 187 ? 45.164 -8.617 -32.893 1.00 47.62 187 SER A CA 1
ATOM 1531 C C . SER A 1 187 ? 44.084 -9.352 -33.677 1.00 47.62 187 SER A C 1
ATOM 1533 O O . SER A 1 187 ? 43.339 -10.143 -33.103 1.00 47.62 187 SER A O 1
ATOM 1535 N N . ASP A 1 188 ? 44.004 -9.060 -34.975 1.00 47.31 188 ASP A N 1
ATOM 1536 C CA . ASP A 1 188 ? 43.102 -9.665 -35.959 1.00 47.31 188 ASP A CA 1
ATOM 1537 C C . ASP A 1 188 ? 43.449 -11.168 -36.176 1.00 47.31 188 ASP A C 1
ATOM 1539 O O . ASP A 1 188 ? 43.599 -11.627 -37.306 1.00 47.31 188 ASP A O 1
ATOM 1543 N N . GLU A 1 189 ? 43.641 -11.955 -35.110 1.00 45.47 189 GLU A N 1
ATOM 1544 C CA . GLU A 1 189 ? 43.917 -13.397 -35.201 1.00 45.47 189 GLU A CA 1
ATOM 1545 C C . GLU A 1 189 ? 42.688 -14.177 -35.697 1.00 45.47 189 GLU A C 1
ATOM 1547 O O . GLU A 1 189 ? 42.848 -15.219 -36.330 1.00 45.47 189 GLU A O 1
ATOM 1552 N N . ASP A 1 190 ? 41.479 -13.623 -35.534 1.00 45.84 190 ASP A N 1
ATOM 1553 C CA . ASP A 1 190 ? 40.236 -14.183 -36.088 1.00 45.84 190 ASP A CA 1
ATOM 1554 C C . ASP A 1 190 ? 40.129 -14.024 -37.630 1.00 45.84 190 ASP A C 1
ATOM 1556 O O . ASP A 1 190 ? 39.278 -14.661 -38.248 1.00 45.84 190 ASP A O 1
ATOM 1560 N N . ASP A 1 191 ? 40.987 -13.212 -38.272 1.00 46.62 191 ASP A N 1
ATOM 1561 C CA . ASP A 1 191 ? 40.971 -12.914 -39.723 1.00 46.62 191 ASP A CA 1
ATOM 1562 C C . ASP A 1 191 ? 42.122 -13.617 -40.504 1.00 46.62 191 ASP A C 1
ATOM 1564 O O . ASP A 1 191 ? 42.460 -13.234 -41.629 1.00 46.62 191 ASP A O 1
ATOM 1568 N N . MET A 1 192 ? 42.736 -14.670 -39.943 1.00 39.97 192 MET A N 1
ATOM 1569 C CA . MET A 1 192 ? 43.914 -15.374 -40.500 1.00 39.97 192 MET A CA 1
ATOM 1570 C C . MET A 1 192 ? 43.640 -16.332 -41.689 1.00 39.97 192 MET A C 1
ATOM 1572 O O . MET A 1 192 ? 44.403 -17.278 -41.897 1.00 39.97 192 MET A O 1
ATOM 1576 N N . GLU A 1 193 ? 42.612 -16.092 -42.513 1.00 40.47 193 GLU A N 1
ATOM 1577 C CA . GLU A 1 193 ? 42.341 -16.890 -43.732 1.00 40.47 193 GLU A CA 1
ATOM 1578 C C . GLU A 1 193 ? 42.672 -16.185 -45.063 1.00 40.47 193 GLU A C 1
ATOM 1580 O O . GLU A 1 193 ? 42.840 -16.858 -46.080 1.00 40.47 193 GLU A O 1
ATOM 1585 N N . ASP A 1 194 ? 42.910 -14.869 -45.086 1.00 37.88 194 ASP A N 1
ATOM 1586 C CA . ASP A 1 194 ? 43.279 -14.156 -46.323 1.00 37.88 194 ASP A CA 1
ATOM 1587 C C . ASP A 1 194 ? 44.796 -14.202 -46.599 1.00 37.88 194 ASP A C 1
ATOM 1589 O O . ASP A 1 194 ? 45.518 -13.206 -46.513 1.00 37.88 194 ASP A O 1
ATOM 1593 N N . LYS A 1 195 ? 45.306 -15.385 -46.963 1.00 31.67 195 LYS A N 1
ATOM 1594 C CA . LYS A 1 195 ? 46.636 -15.564 -47.579 1.00 31.67 195 LYS A CA 1
ATOM 1595 C C . LYS A 1 195 ? 46.522 -15.946 -49.056 1.00 31.67 195 LYS A C 1
ATOM 1597 O O . LYS A 1 195 ? 47.040 -16.981 -49.446 1.00 31.67 195 LYS A O 1
ATOM 1602 N N . PHE A 1 196 ? 45.896 -15.127 -49.901 1.00 30.84 196 PHE A N 1
ATOM 1603 C CA . PHE A 1 196 ? 46.087 -15.244 -51.356 1.00 30.84 196 PHE A CA 1
ATOM 1604 C C . PHE A 1 196 ? 45.870 -13.910 -52.089 1.00 30.84 196 PHE A C 1
ATOM 1606 O O . PHE A 1 196 ? 44.782 -13.594 -52.558 1.00 30.84 196 PHE A O 1
ATOM 1613 N N . SER A 1 197 ? 46.950 -13.147 -52.267 1.00 28.44 197 SER A N 1
ATOM 1614 C CA . SER A 1 197 ? 47.160 -12.362 -53.490 1.00 28.44 197 SER A CA 1
ATOM 1615 C C . SER A 1 197 ? 48.659 -12.080 -53.692 1.00 28.44 197 SER A C 1
ATOM 1617 O O . SER A 1 197 ? 49.386 -12.004 -52.701 1.00 28.44 197 SER A O 1
ATOM 1619 N N . PRO A 1 198 ? 49.160 -12.030 -54.942 1.00 32.50 198 PRO A N 1
ATOM 1620 C CA . PRO A 1 198 ? 50.561 -12.290 -55.250 1.00 32.50 198 PRO A CA 1
ATOM 1621 C C . PRO A 1 198 ? 51.465 -11.052 -55.184 1.00 32.50 198 PRO A C 1
ATOM 1623 O O . PRO A 1 198 ? 51.037 -9.936 -55.463 1.00 32.50 198 PRO A O 1
ATOM 1626 N N . MET A 1 199 ? 52.732 -11.331 -54.853 1.00 30.95 199 MET A N 1
ATOM 1627 C CA . MET A 1 199 ? 53.961 -10.556 -55.086 1.00 30.95 199 MET A CA 1
ATOM 1628 C C . MET A 1 199 ? 53.820 -9.317 -55.979 1.00 30.95 199 MET A C 1
ATOM 1630 O O . MET A 1 199 ? 53.663 -9.462 -57.188 1.00 30.95 199 MET A O 1
ATOM 1634 N N . TYR A 1 200 ? 54.097 -8.147 -55.403 1.00 35.62 200 TYR A N 1
ATOM 1635 C CA . TYR A 1 200 ? 55.083 -7.224 -55.963 1.00 35.62 200 TYR A CA 1
ATOM 1636 C C . TYR A 1 200 ? 55.934 -6.677 -54.812 1.00 35.62 200 TYR A C 1
ATOM 1638 O O . TYR A 1 200 ? 55.415 -6.119 -53.847 1.00 35.62 200 TYR A O 1
ATOM 1646 N N . GLU A 1 201 ? 57.232 -6.951 -54.902 1.00 36.00 201 GLU A N 1
ATOM 1647 C CA . GLU A 1 201 ? 58.291 -6.340 -54.105 1.00 36.00 201 GLU A CA 1
ATOM 1648 C C . GLU A 1 201 ? 58.399 -4.865 -54.497 1.00 36.00 201 GLU A C 1
ATOM 1650 O O . GLU A 1 201 ? 58.498 -4.572 -55.684 1.00 36.00 201 GLU A O 1
ATOM 1655 N N . GLU A 1 202 ? 58.423 -3.963 -53.520 1.00 31.16 202 GLU A N 1
ATOM 1656 C CA . GLU A 1 202 ? 59.281 -2.780 -53.579 1.00 31.16 202 GLU A CA 1
ATOM 1657 C C . GLU A 1 202 ? 59.539 -2.284 -52.149 1.00 31.16 202 GLU A C 1
ATOM 1659 O O . GLU A 1 202 ? 58.627 -2.052 -51.352 1.00 31.16 202 GLU A O 1
ATOM 1664 N N . GLU A 1 203 ? 60.829 -2.254 -51.827 1.00 36.28 203 GLU A N 1
ATOM 1665 C CA . GLU A 1 203 ? 61.444 -1.755 -50.606 1.00 36.28 203 GLU A CA 1
ATOM 1666 C C . GLU A 1 203 ? 61.336 -0.225 -50.567 1.00 36.28 203 GLU A C 1
ATOM 1668 O O . GLU A 1 203 ? 61.625 0.418 -51.569 1.00 36.28 203 GLU A O 1
ATOM 1673 N N . GLU A 1 204 ? 60.969 0.351 -49.420 1.00 31.80 204 GLU A N 1
ATOM 1674 C CA . GLU A 1 204 ? 61.659 1.507 -48.823 1.00 31.80 204 GLU A CA 1
ATOM 1675 C C . GLU A 1 204 ? 61.048 1.835 -47.445 1.00 31.80 204 GLU A C 1
ATOM 1677 O O . GLU A 1 204 ? 59.840 2.015 -47.274 1.00 31.80 204 GLU A O 1
ATOM 1682 N N . GLU A 1 205 ? 61.918 1.842 -46.436 1.00 38.53 205 GLU A N 1
ATOM 1683 C CA . GLU A 1 205 ? 61.659 2.231 -45.050 1.00 38.53 205 GLU A CA 1
ATOM 1684 C C . GLU A 1 205 ? 61.633 3.765 -44.926 1.00 38.53 205 GLU A C 1
ATOM 1686 O O . GLU A 1 205 ? 62.589 4.394 -45.359 1.00 38.53 205 GLU A O 1
ATOM 1691 N N . GLU A 1 206 ? 60.604 4.356 -44.288 1.00 32.84 206 GLU A N 1
ATOM 1692 C CA . GLU A 1 206 ? 60.712 5.561 -43.426 1.00 32.84 206 GLU A CA 1
ATOM 1693 C C . GLU A 1 206 ? 59.365 5.918 -42.713 1.00 32.84 206 GLU A C 1
ATOM 1695 O O . GLU A 1 206 ? 58.404 6.364 -43.332 1.00 32.84 206 GLU A O 1
ATOM 1700 N N . GLU A 1 207 ? 59.337 5.724 -41.379 1.00 33.19 207 GLU A N 1
ATOM 1701 C CA . GLU A 1 207 ? 58.530 6.368 -40.298 1.00 33.19 207 GLU A CA 1
ATOM 1702 C C . GLU A 1 207 ? 56.961 6.331 -40.242 1.00 33.19 207 GLU A C 1
ATOM 1704 O O . GLU A 1 207 ? 56.257 6.190 -41.241 1.00 33.19 207 GLU A O 1
ATOM 1709 N N . PRO A 1 208 ? 56.336 6.378 -39.029 1.00 39.97 208 PRO A N 1
ATOM 1710 C CA . PRO A 1 208 ? 55.071 5.688 -38.755 1.00 39.97 208 PRO A CA 1
ATOM 1711 C C . PRO A 1 208 ? 53.822 6.510 -39.114 1.00 39.97 208 PRO A C 1
ATOM 1713 O O . PRO A 1 208 ? 53.316 7.324 -38.344 1.00 39.97 208 PRO A O 1
ATOM 1716 N N . ILE A 1 209 ? 53.210 6.183 -40.251 1.00 43.34 209 ILE A N 1
ATOM 1717 C CA . ILE A 1 209 ? 51.920 6.722 -40.733 1.00 43.34 209 ILE A CA 1
ATOM 1718 C C . ILE A 1 209 ? 50.696 6.148 -39.956 1.00 43.34 209 ILE A C 1
ATOM 1720 O O . ILE A 1 209 ? 49.541 6.370 -40.323 1.00 43.34 209 ILE A O 1
ATOM 1724 N N . ARG A 1 210 ? 50.890 5.439 -38.830 1.00 44.53 210 ARG A N 1
ATOM 1725 C CA . ARG A 1 210 ? 49.806 4.704 -38.135 1.00 44.53 210 ARG A CA 1
ATOM 1726 C C . ARG A 1 210 ? 48.684 5.581 -37.548 1.00 44.53 210 ARG A C 1
ATOM 1728 O O . ARG A 1 210 ? 47.546 5.133 -37.508 1.00 44.53 210 ARG A O 1
ATOM 1735 N N . HIS A 1 211 ? 48.931 6.844 -37.192 1.00 40.28 211 HIS A N 1
ATOM 1736 C CA . HIS A 1 211 ? 47.906 7.699 -36.560 1.00 40.28 211 HIS A CA 1
ATOM 1737 C C . HIS A 1 211 ? 46.900 8.373 -37.520 1.00 40.28 211 HIS A C 1
ATOM 1739 O O . HIS A 1 211 ? 45.957 9.007 -37.050 1.00 40.28 211 HIS A O 1
ATOM 1745 N N . LYS A 1 212 ? 47.053 8.257 -38.851 1.00 39.41 212 LYS A N 1
ATOM 1746 C CA . LYS A 1 212 ? 46.135 8.896 -39.825 1.00 39.41 212 LYS A CA 1
ATOM 1747 C C . LYS A 1 212 ? 45.048 7.980 -40.407 1.00 39.41 212 LYS A C 1
ATOM 1749 O O . LYS A 1 212 ? 44.106 8.518 -40.983 1.00 39.41 212 LYS A O 1
ATOM 1754 N N . ARG A 1 213 ? 45.138 6.650 -40.262 1.00 49.22 213 ARG A N 1
ATOM 1755 C CA . ARG A 1 213 ? 44.158 5.699 -40.840 1.00 49.22 213 ARG A CA 1
ATOM 1756 C C . ARG A 1 213 ? 42.840 5.640 -40.046 1.00 49.22 213 ARG A C 1
ATOM 1758 O O . ARG A 1 213 ? 41.781 5.901 -40.603 1.00 49.22 213 ARG A O 1
ATOM 1765 N N . SER A 1 214 ? 42.933 5.564 -38.719 1.00 53.72 214 SER A N 1
ATOM 1766 C CA . SER A 1 214 ? 41.812 5.371 -37.781 1.00 53.72 214 SER A CA 1
ATOM 1767 C C . SER A 1 214 ? 40.569 6.278 -37.954 1.00 53.72 214 SER A C 1
ATOM 1769 O O . SER A 1 214 ? 39.433 5.830 -37.793 1.00 53.72 214 SER A O 1
ATOM 1771 N N . ARG A 1 215 ? 40.737 7.561 -38.319 1.00 48.97 215 ARG A N 1
ATOM 1772 C CA . ARG A 1 215 ? 39.597 8.485 -38.517 1.00 48.97 215 ARG A CA 1
ATOM 1773 C C . ARG A 1 215 ? 38.857 8.244 -39.837 1.00 48.97 215 ARG A C 1
ATOM 1775 O O . ARG A 1 215 ? 37.661 8.519 -39.912 1.00 48.97 215 ARG A O 1
ATOM 1782 N N . PHE A 1 216 ? 39.566 7.775 -40.863 1.00 55.41 216 PHE A N 1
ATOM 1783 C CA . PHE A 1 216 ? 38.975 7.412 -42.149 1.00 55.41 216 PHE A CA 1
ATOM 1784 C C . PHE A 1 216 ? 38.319 6.034 -42.077 1.00 55.41 216 PHE A C 1
ATOM 1786 O O . PHE A 1 216 ? 37.268 5.858 -42.678 1.00 55.41 216 PHE A O 1
ATOM 1793 N N . ASP A 1 217 ? 38.844 5.120 -41.262 1.00 68.00 217 ASP A N 1
ATOM 1794 C CA . ASP A 1 217 ? 38.314 3.760 -41.114 1.00 68.00 217 ASP A CA 1
ATOM 1795 C C . ASP A 1 217 ? 36.880 3.759 -40.543 1.00 68.00 217 ASP A C 1
ATOM 1797 O O . ASP A 1 217 ? 36.007 3.055 -41.043 1.00 68.00 217 ASP A O 1
ATOM 1801 N N . ALA A 1 218 ? 36.562 4.624 -39.570 1.00 75.00 218 ALA A N 1
ATOM 1802 C CA . ALA A 1 218 ? 35.189 4.752 -39.059 1.00 75.00 218 ALA A CA 1
ATOM 1803 C C . ALA A 1 218 ? 34.206 5.330 -40.102 1.00 75.00 218 ALA A C 1
ATOM 1805 O O . ALA A 1 218 ? 33.053 4.900 -40.169 1.00 75.00 218 ALA A O 1
ATOM 1806 N N . ILE A 1 219 ? 34.656 6.277 -40.938 1.00 79.25 219 ILE A N 1
ATOM 1807 C CA . ILE A 1 219 ? 33.844 6.866 -42.020 1.00 79.25 219 ILE A CA 1
ATOM 1808 C C . ILE A 1 219 ? 33.641 5.845 -43.143 1.00 79.25 219 ILE A C 1
ATOM 1810 O O . ILE A 1 219 ? 32.516 5.652 -43.599 1.00 79.25 219 ILE A O 1
ATOM 1814 N N . ASN A 1 220 ? 34.708 5.158 -43.554 1.00 79.31 220 ASN A N 1
ATOM 1815 C CA . ASN A 1 220 ? 34.676 4.098 -44.558 1.00 79.31 220 ASN A CA 1
ATOM 1816 C C . ASN A 1 220 ? 33.798 2.932 -44.093 1.00 79.31 220 ASN A C 1
ATOM 1818 O O . ASN A 1 220 ? 33.030 2.383 -44.884 1.00 79.31 220 ASN A O 1
ATOM 1822 N N . GLY A 1 221 ? 33.868 2.586 -42.805 1.00 81.31 221 GLY A N 1
ATOM 1823 C CA . GLY A 1 221 ? 33.035 1.567 -42.181 1.00 81.31 221 GLY A CA 1
ATOM 1824 C C . GLY A 1 221 ? 31.557 1.949 -42.165 1.00 81.31 221 GLY A C 1
ATOM 1825 O O . GLY A 1 221 ? 30.722 1.157 -42.606 1.00 81.31 221 GLY A O 1
ATOM 1826 N N . LEU A 1 222 ? 31.232 3.183 -41.760 1.00 83.50 222 LEU A N 1
ATOM 1827 C CA . LEU A 1 222 ? 29.868 3.716 -41.818 1.00 83.50 222 LEU A CA 1
ATOM 1828 C C . LEU A 1 222 ? 29.335 3.737 -43.260 1.00 83.50 222 LEU A C 1
ATOM 1830 O O . LEU A 1 222 ? 28.222 3.281 -43.516 1.00 83.50 222 LEU A O 1
ATOM 1834 N N . GLN A 1 223 ? 30.132 4.234 -44.210 1.00 80.69 223 GLN A N 1
ATOM 1835 C CA . GLN A 1 223 ? 29.758 4.306 -45.620 1.00 80.69 223 GLN A CA 1
ATOM 1836 C C . GLN A 1 223 ? 29.533 2.909 -46.207 1.00 80.69 223 GLN A C 1
ATOM 1838 O O . GLN A 1 223 ? 28.533 2.695 -46.890 1.00 80.69 223 GLN A O 1
ATOM 1843 N N . SER A 1 224 ? 30.405 1.950 -45.889 1.00 83.44 224 SER A N 1
ATOM 1844 C CA . SER A 1 224 ? 30.252 0.552 -46.300 1.00 83.44 224 SER A CA 1
ATOM 1845 C C . SER A 1 224 ? 28.975 -0.053 -45.717 1.00 83.44 224 SER A C 1
ATOM 1847 O O . SER A 1 224 ? 28.206 -0.680 -46.438 1.00 83.44 224 SER A O 1
ATOM 1849 N N . ALA A 1 225 ? 28.690 0.172 -44.433 1.00 84.06 225 ALA A N 1
ATOM 1850 C CA . ALA A 1 225 ? 27.492 -0.350 -43.783 1.00 84.06 225 ALA A CA 1
ATOM 1851 C C . ALA A 1 225 ? 26.187 0.253 -44.350 1.00 84.06 225 ALA A C 1
ATOM 1853 O O . ALA A 1 225 ? 25.213 -0.479 -44.548 1.00 84.06 225 ALA A O 1
ATOM 1854 N N . LEU A 1 226 ? 26.181 1.557 -44.662 1.00 82.31 226 LEU A N 1
ATOM 1855 C CA . LEU A 1 226 ? 25.052 2.266 -45.278 1.00 82.31 226 LEU A CA 1
ATOM 1856 C C . LEU A 1 226 ? 24.813 1.832 -46.727 1.00 82.31 226 LEU A C 1
ATOM 1858 O O . LEU A 1 226 ? 23.689 1.489 -47.082 1.00 82.31 226 LEU A O 1
ATOM 1862 N N . GLN A 1 227 ? 25.863 1.796 -47.555 1.00 79.12 227 GLN A N 1
ATOM 1863 C CA . GLN A 1 227 ? 25.766 1.351 -48.953 1.00 79.12 227 GLN A CA 1
ATOM 1864 C C . GLN A 1 227 ? 25.225 -0.076 -49.056 1.00 79.12 227 GLN A C 1
ATOM 1866 O O . GLN A 1 227 ? 24.511 -0.421 -49.995 1.00 79.12 227 GLN A O 1
ATOM 1871 N N . GLN A 1 228 ? 25.558 -0.910 -48.074 1.00 76.00 228 GLN A N 1
ATOM 1872 C CA . GLN A 1 228 ? 25.173 -2.312 -48.058 1.00 76.00 228 GLN A CA 1
ATOM 1873 C C . GLN A 1 228 ? 23.781 -2.547 -47.448 1.00 76.00 228 GLN A C 1
ATOM 1875 O O . GLN A 1 228 ? 23.260 -3.659 -47.576 1.00 76.00 228 GLN A O 1
ATOM 1880 N N . GLY A 1 229 ? 23.161 -1.515 -46.859 1.00 77.50 229 GLY A N 1
ATOM 1881 C CA . GLY A 1 229 ? 21.804 -1.548 -46.306 1.00 77.50 229 GLY A CA 1
ATOM 1882 C C . GLY A 1 229 ? 21.682 -2.228 -44.938 1.00 77.50 229 GLY A C 1
ATOM 1883 O O . GLY A 1 229 ? 20.580 -2.597 -44.534 1.00 77.50 229 GLY A O 1
ATOM 1884 N N . PHE A 1 230 ? 22.794 -2.421 -44.222 1.00 82.94 230 PHE A N 1
ATOM 1885 C CA . PHE A 1 230 ? 22.783 -3.042 -42.889 1.00 82.94 230 PHE A CA 1
ATOM 1886 C C . PHE A 1 230 ? 22.267 -2.088 -41.803 1.00 82.94 230 PHE A C 1
ATOM 1888 O O . PHE A 1 230 ? 21.691 -2.520 -40.803 1.00 82.94 230 PHE A O 1
ATOM 1895 N N . ILE A 1 231 ? 22.460 -0.785 -42.010 1.00 84.81 231 ILE A N 1
ATOM 1896 C CA . ILE A 1 231 ? 22.053 0.284 -41.097 1.00 84.81 231 ILE A CA 1
ATOM 1897 C C . ILE A 1 231 ? 21.346 1.396 -41.872 1.00 84.81 231 ILE A C 1
ATOM 1899 O O . ILE A 1 231 ? 21.600 1.587 -43.061 1.00 84.81 231 ILE A O 1
ATOM 1903 N N . GLN A 1 232 ? 20.474 2.137 -41.194 1.00 85.75 232 GLN A N 1
ATOM 1904 C CA . GLN A 1 232 ? 19.761 3.290 -41.741 1.00 85.75 232 GLN A CA 1
ATOM 1905 C C . GLN A 1 232 ? 19.868 4.502 -40.800 1.00 85.75 232 GLN A C 1
ATOM 1907 O O . GLN A 1 232 ? 19.898 4.318 -39.578 1.00 85.75 232 GLN A O 1
ATOM 1912 N N . PRO A 1 233 ? 19.926 5.734 -41.337 1.00 85.50 233 PRO A N 1
ATOM 1913 C CA . PRO A 1 233 ? 19.903 6.947 -40.526 1.00 85.50 233 PRO A CA 1
ATOM 1914 C C . PRO A 1 233 ? 18.490 7.209 -39.983 1.00 85.50 233 PRO A C 1
ATOM 1916 O O . PRO A 1 233 ? 17.510 7.059 -40.712 1.00 85.50 233 PRO A O 1
ATOM 1919 N N . THR A 1 234 ? 18.380 7.618 -38.717 1.00 79.00 234 THR A N 1
ATOM 1920 C CA . THR A 1 234 ? 17.095 7.983 -38.087 1.00 79.00 234 THR A CA 1
ATOM 1921 C C . THR A 1 234 ? 16.951 9.485 -37.864 1.00 79.00 234 THR A C 1
ATOM 1923 O O . THR A 1 234 ? 15.991 10.067 -38.348 1.00 79.00 234 THR A O 1
ATOM 1926 N N . ASN A 1 235 ? 17.898 10.111 -37.161 1.00 66.00 235 ASN A N 1
ATOM 1927 C CA . ASN A 1 235 ? 17.941 11.545 -36.831 1.00 66.00 235 ASN A CA 1
ATOM 1928 C C . ASN A 1 235 ? 19.417 12.000 -36.774 1.00 66.00 235 ASN A C 1
ATOM 1930 O O . ASN A 1 235 ? 20.301 11.151 -36.839 1.00 66.00 235 ASN A O 1
ATOM 1934 N N . ASN A 1 236 ? 19.701 13.308 -36.662 1.00 59.50 236 ASN A N 1
ATOM 1935 C CA . ASN A 1 236 ? 21.068 13.871 -36.633 1.00 59.50 236 ASN A CA 1
ATOM 1936 C C . ASN A 1 236 ? 22.068 13.020 -35.808 1.00 59.50 236 ASN A C 1
ATOM 1938 O O . ASN A 1 236 ? 21.988 12.998 -34.583 1.00 59.50 236 ASN A O 1
ATOM 1942 N N . ASP A 1 237 ? 23.025 12.378 -36.495 1.00 77.50 237 ASP A N 1
ATOM 1943 C CA . ASP A 1 237 ? 24.105 11.525 -35.950 1.00 77.50 237 ASP A CA 1
ATOM 1944 C C . ASP A 1 237 ? 23.686 10.168 -35.325 1.00 77.50 237 ASP A C 1
ATOM 1946 O O . ASP A 1 237 ? 24.517 9.462 -34.747 1.00 77.50 237 ASP A O 1
ATOM 1950 N N . GLU A 1 238 ? 22.420 9.758 -35.472 1.00 84.88 238 GLU A N 1
ATOM 1951 C CA . GLU A 1 238 ? 21.877 8.484 -34.976 1.00 84.88 238 GLU A CA 1
ATOM 1952 C C . GLU A 1 238 ? 21.557 7.492 -36.102 1.00 84.88 238 GLU A C 1
ATOM 1954 O O . GLU A 1 238 ? 20.880 7.815 -37.085 1.00 84.88 238 GLU A O 1
ATOM 1959 N N . PHE A 1 239 ? 22.003 6.249 -35.907 1.00 86.81 239 PHE A N 1
ATOM 1960 C CA . PHE A 1 239 ? 21.834 5.131 -36.829 1.00 86.81 239 PHE A CA 1
ATOM 1961 C C . PHE A 1 239 ? 21.139 3.961 -36.135 1.00 86.81 239 PHE A C 1
ATOM 1963 O O . PHE A 1 239 ? 21.282 3.751 -34.928 1.00 86.81 239 PHE A O 1
ATOM 1970 N N . ARG A 1 240 ? 20.398 3.170 -36.912 1.00 87.50 240 ARG A N 1
ATOM 1971 C CA . ARG A 1 240 ? 19.727 1.953 -36.447 1.00 87.50 240 ARG A CA 1
ATOM 1972 C C . ARG A 1 240 ? 19.986 0.805 -37.412 1.00 87.50 240 ARG A C 1
ATOM 1974 O O . ARG A 1 240 ? 20.026 1.023 -38.623 1.00 87.50 240 ARG A O 1
ATOM 1981 N N . PHE A 1 241 ? 20.114 -0.414 -36.896 1.00 85.38 241 PHE A N 1
ATOM 1982 C CA . PHE A 1 241 ? 20.092 -1.610 -37.737 1.00 85.38 241 PHE A CA 1
ATOM 1983 C C . PHE A 1 241 ? 18.760 -1.716 -38.485 1.00 85.38 241 PHE A C 1
ATOM 1985 O O . PHE A 1 241 ? 17.693 -1.506 -37.909 1.00 85.38 241 PHE A O 1
ATOM 1992 N N . THR A 1 242 ? 18.803 -2.047 -39.774 1.00 83.06 242 THR A N 1
ATOM 1993 C CA . THR A 1 242 ? 17.578 -2.223 -40.575 1.00 83.06 242 THR A CA 1
ATOM 1994 C C . THR A 1 242 ? 16.762 -3.433 -40.115 1.00 83.06 242 THR A C 1
ATOM 1996 O O . THR A 1 242 ? 15.548 -3.459 -40.299 1.00 83.06 242 THR A O 1
ATOM 1999 N N . HIS A 1 243 ? 17.417 -4.412 -39.480 1.00 81.25 243 HIS A N 1
ATOM 2000 C CA . HIS A 1 243 ? 16.797 -5.601 -38.902 1.00 81.25 243 HIS A CA 1
ATOM 2001 C C . HIS A 1 243 ? 17.652 -6.164 -37.745 1.00 81.25 243 HIS A C 1
ATOM 2003 O O . HIS A 1 243 ? 18.881 -6.187 -37.843 1.00 81.25 243 HIS A O 1
ATOM 2009 N N . ASP A 1 244 ? 17.020 -6.673 -36.679 1.00 74.38 244 ASP A N 1
ATOM 2010 C CA . ASP A 1 244 ? 17.671 -7.281 -35.492 1.00 74.38 244 ASP A CA 1
ATOM 2011 C C . ASP A 1 244 ? 18.617 -8.450 -35.843 1.00 74.38 244 ASP A C 1
ATOM 2013 O O . ASP A 1 244 ? 19.704 -8.585 -35.280 1.00 74.38 244 ASP A O 1
ATOM 2017 N N . ARG A 1 245 ? 18.241 -9.258 -36.844 1.00 78.56 245 ARG A N 1
ATOM 2018 C CA . ARG A 1 245 ? 19.025 -10.374 -37.396 1.00 78.56 245 ARG A CA 1
ATOM 2019 C C . ARG A 1 245 ? 20.448 -9.985 -37.792 1.00 78.56 245 ARG A C 1
ATOM 2021 O O . ARG A 1 245 ? 21.337 -10.827 -37.694 1.00 78.56 245 ARG A O 1
ATOM 2028 N N . TYR A 1 246 ? 20.688 -8.741 -38.211 1.00 83.00 246 TYR A N 1
ATOM 2029 C CA . TYR A 1 246 ? 22.048 -8.285 -38.500 1.00 83.00 246 TYR A CA 1
ATOM 2030 C C . TYR A 1 246 ? 22.879 -8.146 -37.233 1.00 83.00 246 TYR A C 1
ATOM 2032 O O . TYR A 1 246 ? 23.993 -8.653 -37.202 1.00 83.00 246 TYR A O 1
ATOM 2040 N N . SER A 1 247 ? 22.331 -7.535 -36.180 1.00 78.38 247 SER A N 1
ATOM 2041 C CA . SER A 1 247 ? 23.013 -7.422 -34.885 1.00 78.38 247 SER A CA 1
ATOM 2042 C C . SER A 1 247 ? 23.350 -8.808 -34.314 1.00 78.38 247 SER A C 1
ATOM 2044 O O . SER A 1 247 ? 24.486 -9.059 -33.910 1.00 78.38 247 SER A O 1
ATOM 2046 N N . GLN A 1 248 ? 22.410 -9.759 -34.402 1.00 77.31 248 GLN A N 1
ATOM 2047 C CA . GLN A 1 248 ? 22.635 -11.158 -34.009 1.00 77.31 248 GLN A CA 1
ATOM 2048 C C . GLN A 1 248 ? 23.742 -11.832 -34.839 1.00 77.31 248 GLN A C 1
ATOM 2050 O O . GLN A 1 248 ? 24.649 -12.444 -34.276 1.00 77.31 248 GLN A O 1
ATOM 2055 N N . ALA A 1 249 ? 23.706 -11.693 -36.169 1.00 80.25 249 ALA A N 1
ATOM 2056 C CA . ALA A 1 249 ? 24.723 -12.257 -37.058 1.00 80.25 249 ALA A CA 1
ATOM 2057 C C . ALA A 1 249 ? 26.119 -11.656 -36.799 1.00 80.25 249 ALA A C 1
ATOM 2059 O O . ALA A 1 249 ? 27.122 -12.364 -36.846 1.00 80.25 249 ALA A O 1
ATOM 2060 N N . ILE A 1 250 ? 26.195 -10.363 -36.473 1.00 81.12 250 ILE A N 1
ATOM 2061 C CA . ILE A 1 250 ? 27.447 -9.689 -36.110 1.00 81.12 250 ILE A CA 1
ATOM 2062 C C . ILE A 1 250 ? 27.976 -10.184 -34.757 1.00 81.12 250 ILE A C 1
ATOM 2064 O O . ILE A 1 250 ? 29.180 -10.399 -34.611 1.00 81.12 250 ILE A O 1
ATOM 2068 N N . SER A 1 251 ? 27.100 -10.418 -33.776 1.00 74.94 251 SER A N 1
ATOM 2069 C CA . SER A 1 251 ? 27.495 -10.999 -32.488 1.00 74.94 251 SER A CA 1
ATOM 2070 C C . SER A 1 251 ? 28.121 -12.392 -32.664 1.00 74.94 251 SER A C 1
ATOM 2072 O O . SER A 1 251 ? 29.147 -12.682 -32.050 1.00 74.94 251 SER A O 1
ATOM 2074 N N . MET A 1 252 ? 27.593 -13.207 -33.587 1.00 76.50 252 MET A N 1
ATOM 2075 C CA . MET A 1 252 ? 28.155 -14.522 -33.941 1.00 76.50 252 MET A CA 1
ATOM 2076 C C . MET A 1 252 ? 29.517 -14.454 -34.655 1.00 76.50 252 MET A C 1
ATOM 2078 O O . MET A 1 252 ? 30.270 -15.422 -34.612 1.00 76.50 252 MET A O 1
ATOM 2082 N N . LEU A 1 253 ? 29.867 -13.324 -35.286 1.00 75.56 253 LEU A N 1
ATOM 2083 C CA . LEU A 1 253 ? 31.199 -13.094 -35.875 1.00 75.56 253 LEU A CA 1
ATOM 2084 C C . LEU A 1 253 ? 32.290 -12.803 -34.835 1.00 75.56 253 LEU A C 1
ATOM 2086 O O . LEU A 1 253 ? 33.451 -12.614 -35.206 1.00 75.56 253 LEU A O 1
ATOM 2090 N N . THR A 1 254 ? 31.924 -12.676 -33.562 1.00 72.31 254 THR A N 1
ATOM 2091 C CA . THR A 1 254 ? 32.851 -12.339 -32.484 1.00 72.31 254 THR A CA 1
ATOM 2092 C C . THR A 1 254 ? 33.053 -13.563 -31.606 1.00 72.31 254 THR A C 1
ATOM 2094 O O . THR A 1 254 ? 32.083 -14.083 -31.051 1.00 72.31 254 THR A O 1
ATOM 2097 N N . SER A 1 255 ? 34.297 -14.028 -31.466 1.00 73.44 255 SER A N 1
ATOM 2098 C CA . SER A 1 255 ? 34.596 -15.157 -30.583 1.00 73.44 255 SER A CA 1
ATOM 2099 C C . SER A 1 255 ? 34.252 -14.803 -29.123 1.00 73.44 255 SER A C 1
ATOM 2101 O O . SER A 1 255 ? 34.417 -13.643 -28.731 1.00 73.44 255 SER A O 1
ATOM 2103 N N . PRO A 1 256 ? 33.784 -15.761 -28.294 1.00 67.94 256 PRO A N 1
ATOM 2104 C CA . PRO A 1 256 ? 33.416 -15.498 -26.898 1.00 67.94 256 PRO A CA 1
ATOM 2105 C C . PRO A 1 256 ? 34.527 -14.828 -26.078 1.00 67.94 256 PRO A C 1
ATOM 2107 O O . PRO A 1 256 ? 34.242 -13.993 -25.229 1.00 67.94 256 PRO A O 1
ATOM 2110 N N . GLU A 1 257 ? 35.792 -15.138 -26.369 1.00 64.69 257 GLU A N 1
ATOM 2111 C CA . GLU A 1 257 ? 36.957 -14.548 -25.694 1.00 64.69 257 GLU A CA 1
ATOM 2112 C C . GLU A 1 257 ? 37.133 -13.059 -26.026 1.00 64.69 257 GLU A C 1
ATOM 2114 O O . GLU A 1 257 ? 37.522 -12.263 -25.169 1.00 64.69 257 GLU A O 1
ATOM 2119 N N . HIS A 1 258 ? 36.789 -12.657 -27.253 1.00 71.50 258 HIS A N 1
ATOM 2120 C CA . HIS A 1 258 ? 36.835 -11.264 -27.681 1.00 71.50 258 HIS A CA 1
ATOM 2121 C C . HIS A 1 258 ? 35.607 -10.459 -27.216 1.00 71.50 258 HIS A C 1
ATOM 2123 O O . HIS A 1 258 ? 35.713 -9.238 -27.096 1.00 71.50 258 HIS A O 1
ATOM 2129 N N . GLN A 1 259 ? 34.468 -11.094 -26.895 1.00 76.19 259 GLN A N 1
ATOM 2130 C CA . GLN A 1 259 ? 33.255 -10.395 -26.428 1.00 76.19 259 GLN A CA 1
ATOM 2131 C C . GLN A 1 259 ? 33.506 -9.602 -25.138 1.00 76.19 259 GLN A C 1
ATOM 2133 O O . GLN A 1 259 ? 33.152 -8.421 -25.064 1.00 76.19 259 GLN A O 1
ATOM 2138 N N . ASP A 1 260 ? 34.190 -10.197 -24.157 1.00 75.44 260 ASP A N 1
ATOM 2139 C CA . ASP A 1 260 ? 34.541 -9.525 -22.902 1.00 75.44 260 ASP A CA 1
ATOM 2140 C C . ASP A 1 260 ? 35.353 -8.238 -23.139 1.00 75.44 260 ASP A C 1
ATOM 2142 O O . ASP A 1 260 ? 35.203 -7.267 -22.395 1.00 75.44 260 ASP A O 1
ATOM 2146 N N . ILE A 1 261 ? 36.186 -8.190 -24.188 1.00 77.50 261 ILE A N 1
ATOM 2147 C CA . ILE A 1 261 ? 36.991 -7.009 -24.542 1.00 77.50 261 ILE A CA 1
ATOM 2148 C C . ILE A 1 261 ? 36.091 -5.871 -25.033 1.00 77.50 261 ILE A C 1
ATOM 2150 O O . ILE A 1 261 ? 36.273 -4.723 -24.616 1.00 77.50 261 ILE A O 1
ATOM 2154 N N . TYR A 1 262 ? 35.101 -6.174 -25.879 1.00 80.44 262 TYR A N 1
ATOM 2155 C CA . TYR A 1 262 ? 34.120 -5.185 -26.333 1.00 80.44 262 TYR A CA 1
ATOM 2156 C C . TYR A 1 262 ? 33.334 -4.615 -25.149 1.00 80.44 262 TYR A C 1
ATOM 2158 O O . TYR A 1 262 ? 33.262 -3.393 -24.991 1.00 80.44 262 TYR A O 1
ATOM 2166 N N . HIS A 1 263 ? 32.828 -5.483 -24.267 1.00 83.75 263 HIS A N 1
ATOM 2167 C CA . HIS A 1 263 ? 32.146 -5.071 -23.041 1.00 83.75 263 HIS A CA 1
ATOM 2168 C C . HIS A 1 263 ? 33.052 -4.194 -22.156 1.00 83.75 263 HIS A C 1
ATOM 2170 O O . HIS A 1 263 ? 32.636 -3.109 -21.750 1.00 83.75 263 HIS A O 1
ATOM 2176 N N . LEU A 1 264 ? 34.309 -4.594 -21.918 1.00 81.62 264 LEU A N 1
ATOM 2177 C CA . LEU A 1 264 ? 35.259 -3.848 -21.085 1.00 81.62 264 LEU A CA 1
ATOM 2178 C C . LEU A 1 264 ? 35.510 -2.424 -21.601 1.00 81.62 264 LEU A C 1
ATOM 2180 O O . LEU A 1 264 ? 35.541 -1.469 -20.820 1.00 81.62 264 LEU A O 1
ATOM 2184 N N . ARG A 1 265 ? 35.660 -2.265 -22.918 1.00 77.69 265 ARG A N 1
ATOM 2185 C CA . ARG A 1 265 ? 35.927 -0.958 -23.533 1.00 77.69 265 ARG A CA 1
ATOM 2186 C C . ARG A 1 265 ? 34.704 -0.049 -23.521 1.00 77.69 265 ARG A C 1
ATOM 2188 O O . ARG A 1 265 ? 34.836 1.124 -23.169 1.00 77.69 265 ARG A O 1
ATOM 2195 N N . ILE A 1 266 ? 33.517 -0.585 -23.812 1.00 83.25 266 ILE A N 1
ATOM 2196 C CA . ILE A 1 266 ? 32.259 0.167 -23.684 1.00 83.25 266 ILE A CA 1
ATOM 2197 C C . ILE A 1 266 ? 32.141 0.726 -22.266 1.00 83.25 266 ILE A C 1
ATOM 2199 O O . ILE A 1 266 ? 31.887 1.919 -22.090 1.00 83.25 266 ILE A O 1
ATOM 2203 N N . ILE A 1 267 ? 32.431 -0.093 -21.251 1.00 84.19 267 ILE A N 1
ATOM 2204 C CA . ILE A 1 267 ? 32.424 0.372 -19.864 1.00 84.19 267 ILE A CA 1
ATOM 2205 C C . ILE A 1 267 ? 33.432 1.507 -19.671 1.00 84.19 267 ILE A C 1
ATOM 2207 O O . ILE A 1 267 ? 33.048 2.547 -19.147 1.00 84.19 267 ILE A O 1
ATOM 2211 N N . SER A 1 268 ? 34.689 1.371 -20.111 1.00 79.56 268 SER A N 1
ATOM 2212 C CA . SER A 1 268 ? 35.696 2.432 -19.918 1.00 79.56 268 SER A CA 1
ATOM 2213 C C . SER A 1 268 ? 35.294 3.786 -20.518 1.00 79.56 268 SER A C 1
ATOM 2215 O O . SER A 1 268 ? 35.595 4.825 -19.931 1.00 79.56 268 SER A O 1
ATOM 2217 N N . HIS A 1 269 ? 34.550 3.782 -21.628 1.00 81.31 269 HIS A N 1
ATOM 2218 C CA . HIS A 1 269 ? 34.081 4.999 -22.286 1.00 81.31 269 HIS A CA 1
ATOM 2219 C C . HIS A 1 269 ? 32.876 5.642 -21.575 1.00 81.31 269 HIS A C 1
ATOM 2221 O O . HIS A 1 269 ? 32.732 6.868 -21.570 1.00 81.31 269 HIS A O 1
ATOM 2227 N N . PHE A 1 270 ? 31.996 4.829 -20.981 1.00 82.94 270 PHE A N 1
ATOM 2228 C CA . PHE A 1 270 ? 30.726 5.287 -20.408 1.00 82.94 270 PHE A CA 1
ATOM 2229 C C . PHE A 1 270 ? 30.703 5.396 -18.880 1.00 82.94 270 PHE A C 1
ATOM 2231 O O . PHE A 1 270 ? 29.861 6.114 -18.349 1.00 82.94 270 PHE A O 1
ATOM 2238 N N . ILE A 1 271 ? 31.640 4.768 -18.164 1.00 78.62 271 ILE A N 1
ATOM 2239 C CA . ILE A 1 271 ? 31.640 4.693 -16.691 1.00 78.62 271 ILE A CA 1
ATOM 2240 C C . ILE A 1 271 ? 31.711 6.059 -15.992 1.00 78.62 271 ILE A C 1
ATOM 2242 O O . ILE A 1 271 ? 31.251 6.195 -14.862 1.00 78.62 271 ILE A O 1
ATOM 2246 N N . ASN A 1 272 ? 32.267 7.073 -16.662 1.00 74.69 272 ASN A N 1
ATOM 2247 C CA . ASN A 1 272 ? 32.422 8.430 -16.128 1.00 74.69 272 ASN A CA 1
ATOM 2248 C C . ASN A 1 272 ? 31.486 9.459 -16.788 1.00 74.69 272 ASN A C 1
ATOM 2250 O O . ASN A 1 272 ? 31.634 10.652 -16.530 1.00 74.69 272 ASN A O 1
ATOM 2254 N N . LYS A 1 273 ? 30.569 9.039 -17.670 1.00 77.69 273 LYS A N 1
ATOM 2255 C CA . LYS A 1 273 ? 29.654 9.959 -18.357 1.00 77.69 273 LYS A CA 1
ATOM 2256 C C . LYS A 1 273 ? 28.363 10.136 -17.563 1.00 77.69 273 LYS A C 1
ATOM 2258 O O . LYS A 1 273 ? 27.688 9.162 -17.235 1.00 77.69 273 LYS A O 1
ATOM 2263 N N . ASP A 1 274 ? 27.993 11.389 -17.319 1.00 57.38 274 ASP A N 1
ATOM 2264 C CA . ASP A 1 274 ? 26.693 11.733 -16.748 1.00 57.38 274 ASP A CA 1
ATOM 2265 C C . ASP A 1 274 ? 25.574 11.431 -17.768 1.00 57.38 274 ASP A C 1
ATOM 2267 O O . ASP A 1 274 ? 25.745 11.648 -18.968 1.00 57.38 274 ASP A O 1
ATOM 2271 N N . HIS A 1 275 ? 24.424 10.938 -17.289 1.00 66.88 275 HIS A N 1
ATOM 2272 C CA . HIS A 1 275 ? 23.217 10.597 -18.076 1.00 66.88 275 HIS A CA 1
ATOM 2273 C C . HIS A 1 275 ? 23.215 9.276 -18.871 1.00 66.88 275 HIS A C 1
ATOM 2275 O O . HIS A 1 275 ? 22.385 9.109 -19.764 1.00 66.88 275 HIS A O 1
ATOM 2281 N N . VAL A 1 276 ? 24.073 8.311 -18.535 1.00 74.38 276 VAL A N 1
ATOM 2282 C CA . VAL A 1 276 ? 23.979 6.941 -19.079 1.00 74.38 276 VAL A CA 1
ATOM 2283 C C . VAL A 1 276 ? 23.083 6.081 -18.185 1.00 74.38 276 VAL A C 1
ATOM 2285 O O . VAL A 1 276 ? 23.119 6.205 -16.957 1.00 74.38 276 VAL A O 1
ATOM 2288 N N . ASP A 1 277 ? 22.283 5.198 -18.788 1.00 79.88 277 ASP A N 1
ATOM 2289 C CA . ASP A 1 277 ? 21.502 4.219 -18.034 1.00 79.88 277 ASP A CA 1
ATOM 2290 C C . ASP A 1 277 ? 22.430 3.301 -17.219 1.00 79.88 277 ASP A C 1
ATOM 2292 O O . ASP A 1 277 ? 23.312 2.621 -17.747 1.00 79.88 277 ASP A O 1
ATOM 2296 N N . SER A 1 278 ? 22.226 3.300 -15.901 1.00 79.38 278 SER A N 1
ATOM 2297 C CA . SER A 1 278 ? 23.030 2.522 -14.959 1.00 79.38 278 SER A CA 1
ATOM 2298 C C . SER A 1 278 ? 22.859 1.017 -15.157 1.00 79.38 278 SER A C 1
ATOM 2300 O O . SER A 1 278 ? 23.812 0.282 -14.913 1.00 79.38 278 SER A O 1
ATOM 2302 N N . PHE A 1 279 ? 21.678 0.560 -15.593 1.00 84.94 279 PHE A N 1
ATOM 2303 C CA . PHE A 1 279 ? 21.420 -0.860 -15.848 1.00 84.94 279 PHE A CA 1
ATOM 2304 C C . PHE A 1 279 ? 22.191 -1.348 -17.069 1.00 84.94 279 PHE A C 1
ATOM 2306 O O . PHE A 1 279 ? 22.908 -2.342 -16.985 1.00 84.94 279 PHE A O 1
ATOM 2313 N N . TRP A 1 280 ? 22.152 -0.571 -18.152 1.00 85.62 280 TRP A N 1
ATOM 2314 C CA . TRP A 1 280 ? 22.884 -0.866 -19.379 1.00 85.62 280 TRP A CA 1
ATOM 2315 C C . TRP A 1 280 ? 24.395 -1.007 -19.131 1.00 85.62 280 TRP A C 1
ATOM 2317 O O . TRP A 1 280 ? 24.997 -2.020 -19.489 1.00 85.62 280 TRP A O 1
ATOM 2327 N N . VAL A 1 281 ? 25.017 -0.057 -18.417 1.00 85.56 281 VAL A N 1
ATOM 2328 C CA . VAL A 1 281 ? 26.447 -0.165 -18.058 1.00 85.56 281 VAL A CA 1
ATOM 2329 C C . VAL A 1 281 ? 26.705 -1.369 -17.144 1.00 85.56 281 VAL A C 1
ATOM 2331 O O . VAL A 1 281 ? 27.696 -2.075 -17.330 1.00 85.56 281 VAL A O 1
ATOM 2334 N N . ALA A 1 282 ? 25.829 -1.633 -16.170 1.00 86.94 282 ALA A N 1
ATOM 2335 C CA . ALA A 1 282 ? 25.964 -2.766 -15.254 1.00 86.94 282 ALA A CA 1
ATOM 2336 C C . ALA A 1 282 ? 25.894 -4.126 -15.971 1.00 86.94 282 ALA A C 1
ATOM 2338 O O . ALA A 1 282 ? 26.623 -5.049 -15.597 1.00 86.94 282 ALA A O 1
ATOM 2339 N N . ASP A 1 283 ? 25.083 -4.255 -17.021 1.00 86.88 283 ASP A N 1
ATOM 2340 C CA . ASP A 1 283 ? 25.034 -5.469 -17.836 1.00 86.88 283 ASP A CA 1
ATOM 2341 C C . ASP A 1 283 ? 26.296 -5.646 -18.684 1.00 86.88 283 ASP A C 1
ATOM 2343 O O . ASP A 1 283 ? 26.817 -6.761 -18.758 1.00 86.88 283 ASP A O 1
ATOM 2347 N N . HIS A 1 284 ? 26.888 -4.564 -19.203 1.00 86.75 284 HIS A N 1
ATOM 2348 C CA . HIS A 1 284 ? 28.222 -4.654 -19.803 1.00 86.75 284 HIS A CA 1
ATOM 2349 C C . HIS A 1 284 ? 29.285 -5.090 -18.782 1.00 86.75 284 HIS A C 1
ATOM 2351 O O . HIS A 1 284 ? 30.120 -5.934 -19.106 1.00 86.75 284 HIS A O 1
ATOM 2357 N N . VAL A 1 285 ? 29.238 -4.592 -17.538 1.00 87.00 285 VAL A N 1
ATOM 2358 C CA . VAL A 1 285 ? 30.152 -5.028 -16.460 1.00 87.00 285 VAL A CA 1
ATOM 2359 C C . VAL A 1 285 ? 30.005 -6.521 -16.164 1.00 87.00 285 VAL A C 1
ATOM 2361 O O . VAL A 1 285 ? 31.010 -7.202 -15.966 1.00 87.00 285 VAL A O 1
ATOM 2364 N N . LYS A 1 286 ? 28.775 -7.047 -16.160 1.00 87.44 286 LYS A N 1
ATOM 2365 C CA . LYS A 1 286 ? 28.523 -8.490 -16.025 1.00 87.44 286 LYS A CA 1
ATOM 2366 C C . LYS A 1 286 ? 29.071 -9.279 -17.213 1.00 87.44 286 LYS A C 1
ATOM 2368 O O . LYS A 1 286 ? 29.664 -10.330 -16.993 1.00 87.44 286 LYS A O 1
ATOM 2373 N N . GLY A 1 287 ? 28.912 -8.762 -18.432 1.00 82.88 287 GLY A N 1
ATOM 2374 C CA . GLY A 1 287 ? 29.459 -9.367 -19.649 1.00 82.88 287 GLY A CA 1
ATOM 2375 C C . GLY A 1 287 ? 30.983 -9.506 -19.607 1.00 82.88 287 GLY A C 1
ATOM 2376 O O . GLY A 1 287 ? 31.497 -10.565 -19.920 1.00 82.88 287 GLY A O 1
ATOM 2377 N N . ALA A 1 288 ? 31.705 -8.491 -19.123 1.00 86.06 288 ALA A N 1
ATOM 2378 C CA . ALA A 1 288 ? 33.173 -8.500 -19.032 1.00 86.06 288 ALA A CA 1
ATOM 2379 C C . ALA A 1 288 ? 33.737 -9.032 -17.698 1.00 86.06 288 ALA A C 1
ATOM 2381 O O . ALA A 1 288 ? 34.894 -8.757 -17.353 1.00 86.06 288 ALA A O 1
ATOM 2382 N N . ILE A 1 289 ? 32.944 -9.739 -16.887 1.00 85.44 289 ILE A N 1
ATOM 2383 C CA . ILE A 1 289 ? 33.326 -10.040 -15.499 1.00 85.44 289 ILE A CA 1
ATOM 2384 C C . ILE A 1 289 ? 34.606 -10.887 -15.401 1.00 85.44 289 ILE A C 1
ATOM 2386 O O . ILE A 1 289 ? 35.375 -10.722 -14.449 1.00 85.44 289 ILE A O 1
ATOM 2390 N N . HIS A 1 290 ? 34.876 -11.761 -16.378 1.00 83.62 290 HIS A N 1
ATOM 2391 C CA . HIS A 1 290 ? 36.062 -12.619 -16.378 1.00 83.62 290 HIS A CA 1
ATOM 2392 C C . HIS A 1 290 ? 37.350 -11.818 -16.591 1.00 83.62 290 HIS A C 1
ATOM 2394 O O . HIS A 1 290 ? 38.319 -12.042 -15.860 1.00 83.62 290 HIS A O 1
ATOM 2400 N N . LEU A 1 291 ? 37.349 -10.840 -17.503 1.00 81.75 291 LEU A N 1
ATOM 2401 C CA . LEU A 1 291 ? 38.479 -9.922 -17.685 1.00 81.75 291 LEU A CA 1
ATOM 2402 C C . LEU A 1 291 ? 38.617 -8.937 -16.519 1.00 81.75 291 LEU A C 1
ATOM 2404 O O . LEU A 1 291 ? 39.720 -8.714 -16.020 1.00 81.75 291 LEU A O 1
ATOM 2408 N N . ILE A 1 292 ? 37.508 -8.394 -16.004 1.00 84.06 292 ILE A N 1
ATOM 2409 C CA . ILE A 1 292 ? 37.549 -7.442 -14.879 1.00 84.06 292 ILE A CA 1
ATOM 2410 C C . ILE A 1 292 ? 38.115 -8.102 -13.612 1.00 84.06 292 ILE A C 1
ATOM 2412 O O . ILE A 1 292 ? 38.826 -7.453 -12.842 1.00 84.06 292 ILE A O 1
ATOM 2416 N N . LYS A 1 293 ? 37.881 -9.405 -13.399 1.00 82.44 293 LYS A N 1
ATOM 2417 C CA . LYS A 1 293 ? 38.484 -10.164 -12.287 1.00 82.44 293 LYS A CA 1
ATOM 2418 C C . LYS A 1 293 ? 40.016 -10.159 -12.310 1.00 82.44 293 LYS A C 1
ATOM 2420 O O . LYS A 1 293 ? 40.609 -10.273 -11.236 1.00 82.44 293 LYS A O 1
ATOM 2425 N N . GLN A 1 294 ? 40.639 -10.010 -13.478 1.00 80.25 294 GLN A N 1
ATOM 2426 C CA . GLN A 1 294 ? 42.096 -9.996 -13.640 1.00 80.25 294 GLN A CA 1
ATOM 2427 C C . GLN A 1 294 ? 42.714 -8.612 -13.370 1.00 80.25 294 GLN A C 1
ATOM 2429 O O . GLN A 1 294 ? 43.906 -8.525 -13.081 1.00 80.25 294 GLN A O 1
ATOM 2434 N N . ASN A 1 295 ? 41.916 -7.538 -13.397 1.00 76.12 295 ASN A N 1
ATOM 2435 C CA . ASN A 1 295 ? 42.384 -6.179 -13.113 1.00 76.12 295 ASN A CA 1
ATOM 2436 C C . ASN A 1 295 ? 42.748 -5.979 -11.633 1.00 76.12 295 ASN A C 1
ATOM 2438 O O . ASN A 1 295 ? 42.170 -6.596 -10.739 1.00 76.12 295 ASN A O 1
ATOM 2442 N N . THR A 1 296 ? 43.678 -5.060 -11.363 1.00 63.69 296 THR A N 1
ATOM 2443 C CA . THR A 1 296 ? 44.128 -4.722 -10.000 1.00 63.69 296 THR A CA 1
ATOM 2444 C C . THR A 1 296 ? 43.152 -3.810 -9.251 1.00 63.69 296 THR A C 1
ATOM 2446 O O . THR A 1 296 ? 43.003 -3.952 -8.041 1.00 63.69 296 THR A O 1
ATOM 2449 N N . ILE A 1 297 ? 42.455 -2.913 -9.960 1.00 77.62 297 ILE A N 1
ATOM 2450 C CA . ILE A 1 297 ? 41.474 -1.972 -9.398 1.00 77.62 297 ILE A CA 1
ATOM 2451 C C . ILE A 1 297 ? 40.100 -2.265 -10.008 1.00 77.62 297 ILE A C 1
ATOM 2453 O O . ILE A 1 297 ? 39.895 -2.132 -11.214 1.00 77.62 297 ILE A O 1
ATOM 2457 N N . LYS A 1 298 ? 39.151 -2.658 -9.159 1.00 85.75 298 LYS A N 1
ATOM 2458 C CA . LYS A 1 298 ? 37.795 -3.109 -9.507 1.00 85.75 298 LYS A CA 1
ATOM 2459 C C . LYS A 1 298 ? 36.691 -2.245 -8.880 1.00 85.75 298 LYS A C 1
ATOM 2461 O O . LYS A 1 298 ? 35.517 -2.403 -9.216 1.00 85.75 298 LYS A O 1
ATOM 2466 N N . ALA A 1 299 ? 37.056 -1.317 -7.995 1.00 83.44 299 ALA A N 1
ATOM 2467 C CA . ALA A 1 299 ? 36.146 -0.460 -7.235 1.00 83.44 299 ALA A CA 1
ATOM 2468 C C . ALA A 1 299 ? 35.130 0.321 -8.088 1.00 83.44 299 ALA A C 1
ATOM 2470 O O . ALA A 1 299 ? 33.963 0.424 -7.715 1.00 83.44 299 ALA A O 1
ATOM 2471 N N . SER A 1 300 ? 35.545 0.866 -9.237 1.00 83.81 300 SER A N 1
ATOM 2472 C CA . SER A 1 300 ? 34.656 1.625 -10.130 1.00 83.81 300 SER A CA 1
ATOM 2473 C C . SER A 1 300 ? 33.548 0.744 -10.716 1.00 83.81 300 SER A C 1
ATOM 2475 O O . SER A 1 300 ? 32.380 1.129 -10.691 1.00 83.81 300 SER A O 1
ATOM 2477 N N . TYR A 1 301 ? 33.893 -0.468 -11.158 1.00 87.81 301 TYR A N 1
ATOM 2478 C CA . TYR A 1 301 ? 32.946 -1.446 -11.694 1.00 87.81 301 TYR A CA 1
ATOM 2479 C C . TYR A 1 301 ? 31.971 -1.940 -10.620 1.00 87.81 301 TYR A C 1
ATOM 2481 O O . TYR A 1 301 ? 30.761 -1.973 -10.847 1.00 87.81 301 TYR A O 1
ATOM 2489 N N . ARG A 1 302 ? 32.472 -2.251 -9.415 1.00 89.69 302 ARG A N 1
ATOM 2490 C CA . ARG A 1 302 ? 31.613 -2.648 -8.287 1.00 89.69 302 ARG A CA 1
ATOM 2491 C C . ARG A 1 302 ? 30.655 -1.545 -7.871 1.00 89.69 302 ARG A C 1
ATOM 2493 O O . ARG A 1 302 ? 29.482 -1.826 -7.652 1.00 89.69 302 ARG A O 1
ATOM 2500 N N . LYS A 1 303 ? 31.115 -0.291 -7.818 1.00 88.12 303 LYS A N 1
ATOM 2501 C CA . LYS A 1 303 ? 30.251 0.856 -7.515 1.00 88.12 303 LYS A CA 1
ATOM 2502 C C . LYS A 1 303 ? 29.070 0.937 -8.487 1.00 88.12 303 LYS A C 1
ATOM 2504 O O . LYS A 1 303 ? 27.958 1.207 -8.045 1.00 88.12 303 LYS A O 1
ATOM 2509 N N . MET A 1 304 ? 29.288 0.669 -9.776 1.00 87.38 304 MET A N 1
ATOM 2510 C CA . MET A 1 304 ? 28.212 0.675 -10.773 1.00 87.38 304 MET A CA 1
ATOM 2511 C C . MET A 1 304 ? 27.216 -0.464 -10.576 1.00 87.38 304 MET A C 1
ATOM 2513 O O . MET A 1 304 ? 26.011 -0.221 -10.569 1.00 87.38 304 MET A O 1
ATOM 2517 N N . LEU A 1 305 ? 27.707 -1.678 -10.318 1.00 90.62 305 LEU A N 1
ATOM 2518 C CA . LEU A 1 305 ? 26.855 -2.826 -10.004 1.00 90.62 305 LEU A CA 1
ATOM 2519 C C . LEU A 1 305 ? 26.040 -2.611 -8.722 1.00 90.62 305 LEU A C 1
ATOM 2521 O O . LEU A 1 305 ? 24.860 -2.938 -8.689 1.00 90.62 305 LEU A O 1
ATOM 2525 N N . ILE A 1 306 ? 26.639 -2.024 -7.680 1.00 90.38 306 ILE A N 1
ATOM 2526 C CA . ILE A 1 306 ? 25.939 -1.705 -6.429 1.00 90.38 306 ILE A CA 1
ATOM 2527 C C . ILE A 1 306 ? 24.848 -0.661 -6.676 1.00 90.38 306 ILE A C 1
ATOM 2529 O O . ILE A 1 306 ? 23.739 -0.838 -6.190 1.00 90.38 306 ILE A O 1
ATOM 2533 N N . GLN A 1 307 ? 25.114 0.382 -7.470 1.00 89.62 307 GLN A N 1
ATOM 2534 C CA . GLN A 1 307 ? 24.106 1.395 -7.799 1.00 89.62 307 GLN A CA 1
ATOM 2535 C C . GLN A 1 307 ? 22.935 0.830 -8.615 1.00 89.62 307 GLN A C 1
ATOM 2537 O O . GLN A 1 307 ? 21.786 1.176 -8.343 1.00 89.62 307 GLN A O 1
ATOM 2542 N N . ALA A 1 308 ? 23.201 -0.040 -9.594 1.00 89.00 308 ALA A N 1
ATOM 2543 C CA . ALA A 1 308 ? 22.149 -0.738 -10.334 1.00 89.00 308 ALA A CA 1
ATOM 2544 C C . ALA A 1 308 ? 21.372 -1.711 -9.427 1.00 89.00 308 ALA A C 1
ATOM 2546 O O . ALA A 1 308 ? 20.144 -1.755 -9.474 1.00 89.00 308 ALA A O 1
ATOM 2547 N N . GLY A 1 309 ? 22.075 -2.429 -8.545 1.00 89.88 309 GLY A N 1
ATOM 2548 C CA . GLY A 1 309 ? 21.483 -3.308 -7.539 1.00 89.88 309 GLY A CA 1
ATOM 2549 C C . GLY A 1 309 ? 20.570 -2.566 -6.563 1.00 89.88 309 GLY A C 1
ATOM 2550 O O . GLY A 1 309 ? 19.449 -3.013 -6.343 1.00 89.88 309 GLY A O 1
ATOM 2551 N N . ASP A 1 310 ? 21.005 -1.413 -6.045 1.00 88.06 310 ASP A N 1
ATOM 2552 C CA . ASP A 1 310 ? 20.215 -0.566 -5.143 1.00 88.06 310 ASP A CA 1
ATOM 2553 C C . ASP A 1 310 ? 18.948 -0.052 -5.851 1.00 88.06 310 ASP A C 1
ATOM 2555 O O . ASP A 1 310 ? 17.852 -0.200 -5.317 1.00 88.06 310 ASP A O 1
ATOM 2559 N N . LYS A 1 311 ? 19.059 0.437 -7.098 1.00 86.94 311 LYS A N 1
ATOM 2560 C CA . LYS A 1 311 ? 17.892 0.853 -7.902 1.00 86.94 311 LYS A CA 1
ATOM 2561 C C . LYS A 1 311 ? 16.908 -0.294 -8.160 1.00 86.94 311 LYS A C 1
ATOM 2563 O O . LYS A 1 311 ? 15.697 -0.093 -8.068 1.00 86.94 311 LYS A O 1
ATOM 2568 N N . ALA A 1 312 ? 17.405 -1.489 -8.489 1.00 83.38 312 ALA A N 1
ATOM 2569 C CA . ALA A 1 312 ? 16.564 -2.670 -8.696 1.00 83.38 312 ALA A CA 1
ATOM 2570 C C . ALA A 1 312 ? 15.887 -3.124 -7.395 1.00 83.38 312 ALA A C 1
ATOM 2572 O O . ALA A 1 312 ? 14.712 -3.490 -7.411 1.00 83.38 312 ALA A O 1
ATOM 2573 N N . PHE A 1 313 ? 16.612 -3.078 -6.275 1.00 82.00 313 PHE A N 1
ATOM 2574 C CA . PHE A 1 313 ? 16.094 -3.426 -4.957 1.00 82.00 313 PHE A CA 1
ATOM 2575 C C . PHE A 1 313 ? 14.971 -2.477 -4.533 1.00 82.00 313 PHE A C 1
ATOM 2577 O O . PHE A 1 313 ? 13.897 -2.940 -4.154 1.00 82.00 313 PHE A O 1
ATOM 2584 N N . ASP A 1 314 ? 15.179 -1.167 -4.682 1.00 77.94 314 ASP A N 1
ATOM 2585 C CA . ASP A 1 314 ? 14.175 -0.146 -4.366 1.00 77.94 314 ASP A CA 1
ATOM 2586 C C . ASP A 1 314 ? 12.933 -0.255 -5.274 1.00 77.94 314 ASP A C 1
ATOM 2588 O O . ASP A 1 314 ? 11.825 0.071 -4.852 1.00 77.94 314 ASP A O 1
ATOM 2592 N N . SER A 1 315 ? 13.096 -0.780 -6.495 1.00 73.38 315 SER A N 1
ATOM 2593 C CA . SER A 1 315 ? 11.998 -1.060 -7.438 1.00 73.38 315 SER A CA 1
ATOM 2594 C C . SER A 1 315 ? 11.307 -2.415 -7.201 1.00 73.38 315 SER A C 1
ATOM 2596 O O . SER A 1 315 ? 10.402 -2.779 -7.947 1.00 73.38 315 SER A O 1
ATOM 2598 N N . GLY A 1 316 ? 11.734 -3.198 -6.202 1.00 70.75 316 GLY A N 1
ATOM 2599 C CA . GLY A 1 316 ? 11.163 -4.511 -5.873 1.00 70.75 316 GLY A CA 1
ATOM 2600 C C . GLY A 1 316 ? 11.612 -5.675 -6.770 1.00 70.75 316 GLY A C 1
ATOM 2601 O O . GLY A 1 316 ? 11.176 -6.812 -6.566 1.00 70.75 316 GLY A O 1
ATOM 2602 N N . ALA A 1 317 ? 12.523 -5.446 -7.722 1.00 74.00 317 ALA A N 1
ATOM 2603 C CA . ALA A 1 317 ? 13.054 -6.459 -8.637 1.00 74.00 317 ALA A CA 1
ATOM 2604 C C . ALA A 1 317 ? 14.178 -7.288 -7.976 1.00 74.00 317 ALA A C 1
ATOM 2606 O O . ALA A 1 317 ? 15.345 -7.240 -8.368 1.00 74.00 317 ALA A O 1
ATOM 2607 N N . HIS A 1 318 ? 13.831 -8.060 -6.940 1.00 80.06 318 HIS A N 1
ATOM 2608 C CA . HIS A 1 318 ? 14.790 -8.742 -6.059 1.00 80.06 318 HIS A CA 1
ATOM 2609 C C . HIS A 1 318 ? 15.732 -9.728 -6.778 1.00 80.06 318 HIS A C 1
ATOM 2611 O O . HIS A 1 318 ? 16.903 -9.814 -6.413 1.00 80.06 318 HIS A O 1
ATOM 2617 N N . GLN A 1 319 ? 15.266 -10.457 -7.803 1.00 80.62 319 GLN A N 1
ATOM 2618 C CA . GLN A 1 319 ? 16.121 -11.381 -8.572 1.00 80.62 319 GLN A CA 1
ATOM 2619 C C . GLN A 1 319 ? 17.181 -10.629 -9.387 1.00 80.62 319 GLN A C 1
ATOM 2621 O O . GLN A 1 319 ? 18.360 -10.989 -9.365 1.00 80.62 319 GLN A O 1
ATOM 2626 N N . LEU A 1 320 ? 16.775 -9.548 -10.058 1.00 82.31 320 LEU A N 1
ATOM 2627 C CA . LEU A 1 320 ? 17.680 -8.696 -10.822 1.00 82.31 320 LEU A CA 1
ATOM 2628 C C . LEU A 1 320 ? 18.696 -8.015 -9.891 1.00 82.31 320 LEU A C 1
ATOM 2630 O O . LEU A 1 320 ? 19.899 -8.064 -10.155 1.00 82.31 320 LEU A O 1
ATOM 2634 N N . ALA A 1 321 ? 18.235 -7.487 -8.752 1.00 87.69 321 ALA A N 1
ATOM 2635 C CA . ALA A 1 321 ? 19.092 -6.920 -7.714 1.00 87.69 321 ALA A CA 1
ATOM 2636 C C . ALA A 1 321 ? 20.117 -7.942 -7.194 1.00 87.69 321 ALA A C 1
ATOM 2638 O O . ALA A 1 321 ? 21.308 -7.637 -7.118 1.00 87.69 321 ALA A O 1
ATOM 2639 N N . TYR A 1 322 ? 19.687 -9.180 -6.908 1.00 88.44 322 TYR A N 1
ATOM 2640 C CA . TYR A 1 322 ? 20.592 -10.262 -6.510 1.00 88.44 322 TYR A CA 1
ATOM 2641 C C . TYR A 1 322 ? 21.665 -10.511 -7.568 1.00 88.44 322 TYR A C 1
ATOM 2643 O O . TYR A 1 322 ? 22.832 -10.647 -7.215 1.00 88.44 322 TYR A O 1
ATOM 2651 N N . SER A 1 323 ? 21.299 -10.524 -8.854 1.00 88.75 323 SER A N 1
ATOM 2652 C CA . SER A 1 323 ? 22.258 -10.740 -9.943 1.00 88.75 323 SER A CA 1
ATOM 2653 C C . SER A 1 323 ? 23.366 -9.677 -9.964 1.00 88.75 323 SER A C 1
ATOM 2655 O O . SER A 1 323 ? 24.542 -10.022 -10.088 1.00 88.75 323 SER A O 1
ATOM 2657 N N . TYR A 1 324 ? 23.021 -8.400 -9.756 1.00 91.62 324 TYR A N 1
ATOM 2658 C CA . TYR A 1 324 ? 23.992 -7.304 -9.723 1.00 91.62 324 TYR A CA 1
ATOM 2659 C C . TYR A 1 324 ? 24.857 -7.332 -8.459 1.00 91.62 324 TYR A C 1
ATOM 2661 O O . TYR A 1 324 ? 26.079 -7.202 -8.551 1.00 91.62 324 TYR A O 1
ATOM 2669 N N . TYR A 1 325 ? 24.267 -7.563 -7.281 1.00 92.69 325 TYR A N 1
ATOM 2670 C CA . TYR A 1 325 ? 25.042 -7.691 -6.044 1.00 92.69 325 TYR A CA 1
ATOM 2671 C C . TYR A 1 325 ? 25.946 -8.928 -6.057 1.00 92.69 325 TYR A C 1
ATOM 2673 O O . TYR A 1 325 ? 27.077 -8.873 -5.581 1.00 92.69 325 TYR A O 1
ATOM 2681 N N . PHE A 1 326 ? 25.493 -10.044 -6.628 1.00 90.50 326 PHE A N 1
ATOM 2682 C CA . PHE A 1 326 ? 26.317 -11.239 -6.762 1.00 90.50 326 PHE A CA 1
ATOM 2683 C C . PHE A 1 326 ? 27.499 -10.991 -7.706 1.00 90.50 326 PHE A C 1
ATOM 2685 O O . PHE A 1 326 ? 28.633 -11.305 -7.352 1.00 90.50 326 PHE A O 1
ATOM 2692 N N . ALA A 1 327 ? 27.276 -10.329 -8.846 1.00 90.12 327 ALA A N 1
ATOM 2693 C CA . ALA A 1 327 ? 28.356 -9.911 -9.738 1.00 90.12 327 ALA A CA 1
ATOM 2694 C C . ALA A 1 327 ? 29.356 -8.972 -9.033 1.00 90.12 327 ALA A C 1
ATOM 2696 O O . ALA A 1 327 ? 30.567 -9.151 -9.147 1.00 90.12 327 ALA A O 1
ATOM 2697 N N . ALA A 1 328 ? 28.877 -8.015 -8.230 1.00 90.75 328 ALA A N 1
ATOM 2698 C CA . ALA A 1 328 ? 29.755 -7.144 -7.445 1.00 90.75 328 ALA A CA 1
ATOM 2699 C C . ALA A 1 328 ? 30.546 -7.932 -6.387 1.00 90.75 328 ALA A C 1
ATOM 2701 O O . ALA A 1 328 ? 31.702 -7.613 -6.110 1.00 90.75 328 ALA A O 1
ATOM 2702 N N . TYR A 1 329 ? 29.940 -8.981 -5.826 1.00 89.25 329 TYR A N 1
ATOM 2703 C CA . TYR A 1 329 ? 30.563 -9.864 -4.843 1.00 89.25 329 TYR A CA 1
ATOM 2704 C C . TYR A 1 329 ? 31.689 -10.686 -5.463 1.00 89.25 329 TYR A C 1
ATOM 2706 O O . TYR A 1 329 ? 32.750 -10.821 -4.856 1.00 89.25 329 TYR A O 1
ATOM 2714 N N . GLU A 1 330 ? 31.512 -11.159 -6.695 1.00 88.38 330 GLU A N 1
ATOM 2715 C CA . GLU A 1 330 ? 32.565 -11.852 -7.436 1.00 88.38 330 GLU A CA 1
ATOM 2716 C C . GLU A 1 330 ? 33.759 -10.954 -7.800 1.00 88.38 330 GLU A C 1
ATOM 2718 O O . GLU A 1 330 ? 34.856 -11.458 -8.053 1.00 88.38 330 GLU A O 1
ATOM 2723 N N . LEU A 1 331 ? 33.557 -9.634 -7.829 1.00 87.00 331 LEU A N 1
ATOM 2724 C CA . LEU A 1 331 ? 34.598 -8.636 -8.078 1.00 87.00 331 LEU A CA 1
ATOM 2725 C C . LEU A 1 331 ? 35.297 -8.148 -6.801 1.00 87.00 331 LEU A C 1
ATOM 2727 O O . LEU A 1 331 ? 36.168 -7.277 -6.889 1.00 87.00 331 LEU A O 1
ATOM 2731 N N . LEU A 1 332 ? 34.934 -8.649 -5.616 1.00 84.50 332 LEU A N 1
ATOM 2732 C CA . LEU A 1 332 ? 35.676 -8.347 -4.393 1.00 84.50 332 LEU A CA 1
ATOM 2733 C C . LEU A 1 332 ? 37.116 -8.873 -4.497 1.00 84.50 332 LEU A C 1
ATOM 2735 O O . LEU A 1 332 ? 37.385 -9.895 -5.132 1.00 84.50 332 LEU A O 1
ATOM 2739 N N . SER A 1 333 ? 38.054 -8.155 -3.876 1.00 71.81 333 SER A N 1
ATOM 2740 C CA . SER A 1 333 ? 39.462 -8.556 -3.848 1.00 71.81 333 SER A CA 1
ATOM 2741 C C . SER A 1 333 ? 39.634 -9.961 -3.258 1.00 71.81 333 SER A C 1
ATOM 2743 O O . SER A 1 333 ? 38.945 -10.348 -2.312 1.00 71.81 333 SER A O 1
ATOM 2745 N N . SER A 1 334 ? 40.586 -10.726 -3.802 1.00 64.31 334 SER A N 1
ATOM 2746 C CA . SER A 1 334 ? 41.003 -12.015 -3.238 1.00 64.31 334 SER A CA 1
ATOM 2747 C C . SER A 1 334 ? 41.793 -11.852 -1.934 1.00 64.31 334 SER A C 1
ATOM 2749 O O . SER A 1 334 ? 41.909 -12.801 -1.160 1.00 64.31 334 SER A O 1
ATOM 2751 N N . VAL A 1 335 ? 42.346 -10.658 -1.693 1.00 65.50 335 VAL A N 1
ATOM 2752 C CA . VAL A 1 335 ? 42.963 -10.247 -0.425 1.00 65.50 335 VAL A CA 1
ATOM 2753 C C . VAL A 1 335 ? 41.856 -9.679 0.466 1.00 65.50 335 VAL A C 1
ATOM 2755 O O . VAL A 1 335 ? 41.028 -8.925 -0.030 1.00 65.50 335 VAL A O 1
ATOM 2758 N N . ASP A 1 336 ? 41.826 -10.069 1.747 1.00 78.12 336 ASP A N 1
ATOM 2759 C CA . ASP A 1 336 ? 40.712 -9.864 2.697 1.00 78.12 336 ASP A CA 1
ATOM 2760 C C . ASP A 1 336 ? 39.852 -8.598 2.431 1.00 78.12 336 ASP A C 1
ATOM 2762 O O . ASP A 1 336 ? 40.286 -7.487 2.746 1.00 78.12 336 ASP A O 1
ATOM 2766 N N . PRO A 1 337 ? 38.624 -8.739 1.884 1.00 80.56 337 PRO A N 1
ATOM 2767 C CA . PRO A 1 337 ? 37.828 -7.611 1.385 1.00 80.56 337 PRO A CA 1
ATOM 2768 C C . PRO A 1 337 ? 37.247 -6.725 2.495 1.00 80.56 337 PRO A C 1
ATOM 2770 O O . PRO A 1 337 ? 36.627 -5.699 2.214 1.00 80.56 337 PRO A O 1
ATOM 2773 N N . TRP A 1 338 ? 37.402 -7.125 3.759 1.00 83.56 338 TRP A N 1
ATOM 2774 C CA . TRP A 1 338 ? 36.945 -6.370 4.926 1.00 83.56 338 TRP A CA 1
ATOM 2775 C C . TRP A 1 338 ? 37.937 -5.290 5.362 1.00 83.56 338 TRP A C 1
ATOM 2777 O O . TRP A 1 338 ? 37.561 -4.404 6.123 1.00 83.56 338 TRP A O 1
ATOM 2787 N N . VAL A 1 339 ? 39.180 -5.332 4.877 1.00 82.25 339 VAL A N 1
ATOM 2788 C CA . VAL A 1 339 ? 40.196 -4.320 5.179 1.00 82.25 339 VAL A CA 1
ATOM 2789 C C . VAL A 1 339 ? 40.155 -3.225 4.115 1.00 82.25 339 VAL A C 1
ATOM 2791 O O . VAL A 1 339 ? 40.063 -3.508 2.920 1.00 82.25 339 VAL A O 1
ATOM 2794 N N . ASN A 1 340 ? 40.239 -1.964 4.548 1.00 80.25 340 ASN A N 1
ATOM 2795 C CA . ASN A 1 340 ? 40.354 -0.830 3.634 1.00 80.25 340 ASN A CA 1
ATOM 2796 C C . ASN A 1 340 ? 41.682 -0.913 2.867 1.00 80.25 340 ASN A C 1
ATOM 2798 O O . ASN A 1 340 ? 42.748 -0.693 3.443 1.00 80.25 340 ASN A O 1
ATOM 2802 N N . GLY A 1 341 ? 41.602 -1.226 1.578 1.00 74.94 341 GLY A N 1
ATOM 2803 C CA . GLY A 1 341 ? 42.722 -1.235 0.642 1.00 74.94 341 GLY A CA 1
ATOM 2804 C C . GLY A 1 341 ? 42.517 -0.237 -0.497 1.00 74.94 341 GLY A C 1
ATOM 2805 O O . GLY A 1 341 ? 41.580 0.561 -0.485 1.00 74.94 341 GLY A O 1
ATOM 2806 N N . GLU A 1 342 ? 43.390 -0.297 -1.502 1.00 69.00 342 GLU A N 1
ATOM 2807 C CA . GLU A 1 342 ? 43.253 0.518 -2.719 1.00 69.00 342 GLU A CA 1
ATOM 2808 C C . GLU A 1 342 ? 42.017 0.125 -3.544 1.00 69.00 342 GLU A C 1
ATOM 2810 O O . GLU A 1 342 ? 41.400 0.984 -4.172 1.00 69.00 342 GLU A O 1
ATOM 2815 N N . ASP A 1 343 ? 41.622 -1.153 -3.498 1.00 77.69 343 ASP A N 1
ATOM 2816 C CA . ASP A 1 343 ? 40.471 -1.674 -4.236 1.00 77.69 343 ASP A CA 1
ATOM 2817 C C . ASP A 1 343 ? 39.198 -1.783 -3.380 1.00 77.69 343 ASP A C 1
ATOM 2819 O O . ASP A 1 343 ? 38.170 -1.220 -3.742 1.00 77.69 343 ASP A O 1
ATOM 2823 N N . SER A 1 344 ? 39.224 -2.502 -2.253 1.00 80.50 344 SER A N 1
ATOM 2824 C CA . SER A 1 344 ? 38.037 -2.753 -1.419 1.00 80.50 344 SER A CA 1
ATOM 2825 C C . SER A 1 344 ? 37.947 -1.817 -0.216 1.00 80.50 344 SER A C 1
ATOM 2827 O O . SER A 1 344 ? 38.931 -1.597 0.491 1.00 80.50 344 SER A O 1
ATOM 2829 N N . LYS A 1 345 ? 36.741 -1.314 0.065 1.00 85.19 345 LYS A N 1
ATOM 2830 C CA . LYS A 1 345 ? 36.436 -0.535 1.273 1.00 85.19 345 L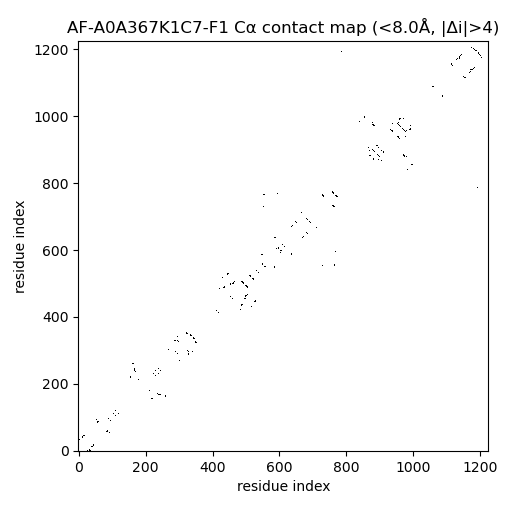YS A CA 1
ATOM 2831 C C . LYS A 1 345 ? 35.523 -1.326 2.203 1.00 85.19 345 LYS A C 1
ATOM 2833 O O . LYS A 1 345 ? 34.545 -1.916 1.754 1.00 85.19 345 LYS A O 1
ATOM 2838 N N . TYR A 1 346 ? 35.772 -1.246 3.508 1.00 88.62 346 TYR A N 1
ATOM 2839 C CA . TYR A 1 346 ? 34.989 -1.931 4.541 1.00 88.62 346 TYR A CA 1
ATOM 2840 C C . TYR A 1 346 ? 33.476 -1.662 4.421 1.00 88.62 346 TYR A C 1
ATOM 2842 O O . TYR A 1 346 ? 32.678 -2.595 4.428 1.00 88.62 346 TYR A O 1
ATOM 2850 N N . ILE A 1 347 ? 33.076 -0.394 4.248 1.00 87.00 347 ILE A N 1
ATOM 2851 C CA . ILE A 1 347 ? 31.657 0.009 4.164 1.00 87.00 347 ILE A CA 1
ATOM 2852 C C . ILE A 1 347 ? 30.972 -0.592 2.928 1.00 87.00 347 ILE A C 1
ATOM 2854 O O . ILE A 1 347 ? 29.820 -1.011 3.005 1.00 87.00 347 ILE A O 1
ATOM 2858 N N . GLU A 1 348 ? 31.683 -0.649 1.801 1.00 88.69 348 GLU A N 1
ATOM 2859 C CA . GLU A 1 348 ? 31.183 -1.226 0.548 1.00 88.69 348 GLU A CA 1
ATOM 2860 C C . GLU A 1 348 ? 30.959 -2.734 0.705 1.00 88.69 348 GLU A C 1
ATOM 2862 O O . GLU A 1 348 ? 29.878 -3.239 0.402 1.00 88.69 348 GLU A O 1
ATOM 2867 N N . THR A 1 349 ? 31.948 -3.441 1.260 1.00 90.25 349 THR A N 1
ATOM 2868 C CA . THR A 1 349 ? 31.862 -4.877 1.544 1.00 90.25 349 THR A CA 1
ATOM 2869 C C . THR A 1 349 ? 30.719 -5.176 2.515 1.00 90.25 349 THR A C 1
ATOM 2871 O O . THR A 1 349 ? 29.912 -6.071 2.265 1.00 90.25 349 THR A O 1
ATOM 2874 N N . LEU A 1 350 ? 30.587 -4.401 3.594 1.00 90.31 350 LEU A N 1
ATOM 2875 C CA . LEU A 1 350 ? 29.495 -4.552 4.553 1.00 90.31 350 LEU A CA 1
ATOM 2876 C C . LEU A 1 350 ? 28.119 -4.371 3.891 1.00 90.31 350 LEU A C 1
ATOM 2878 O O . LEU A 1 350 ? 27.231 -5.196 4.120 1.00 90.31 350 LEU A O 1
ATOM 2882 N N . HIS A 1 351 ? 27.942 -3.329 3.070 1.00 90.94 351 HIS A N 1
ATOM 2883 C CA . HIS A 1 351 ? 26.696 -3.079 2.330 1.00 90.94 351 HIS A CA 1
ATOM 2884 C C . HIS A 1 351 ? 26.338 -4.270 1.444 1.00 90.94 351 HIS A C 1
ATOM 2886 O O . HIS A 1 351 ? 25.228 -4.792 1.519 1.00 90.94 351 HIS A O 1
ATOM 2892 N N . LEU A 1 352 ? 27.312 -4.771 0.686 1.00 91.25 352 LEU A N 1
ATOM 2893 C CA . LEU A 1 352 ? 27.110 -5.859 -0.260 1.00 91.25 352 LEU A CA 1
ATOM 2894 C C . LEU A 1 352 ? 26.676 -7.165 0.411 1.00 91.25 352 LEU A C 1
ATOM 2896 O O . LEU A 1 352 ? 25.688 -7.781 0.011 1.00 91.25 352 LEU A O 1
ATOM 2900 N N . TYR A 1 353 ? 27.386 -7.574 1.464 1.00 91.88 353 TYR A N 1
ATOM 2901 C CA . TYR A 1 353 ? 27.022 -8.765 2.230 1.00 91.88 353 TYR A CA 1
ATOM 2902 C C . TYR A 1 353 ? 25.658 -8.604 2.913 1.00 91.88 353 TYR A C 1
ATOM 2904 O O . TYR A 1 353 ? 24.902 -9.572 2.989 1.00 91.88 353 TYR A O 1
ATOM 2912 N N . THR A 1 354 ? 25.330 -7.398 3.390 1.00 90.56 354 THR A N 1
ATOM 2913 C CA . THR A 1 354 ? 24.029 -7.107 4.011 1.00 90.56 354 THR A CA 1
ATOM 2914 C C . THR A 1 354 ? 22.899 -7.238 2.991 1.00 90.56 354 THR A C 1
ATOM 2916 O O . THR A 1 354 ? 21.950 -7.973 3.249 1.00 90.56 354 THR A O 1
ATOM 2919 N N . ARG A 1 355 ? 23.030 -6.635 1.800 1.00 91.56 355 ARG A N 1
ATOM 2920 C CA . ARG A 1 355 ? 22.042 -6.745 0.711 1.00 91.56 355 ARG A CA 1
ATOM 2921 C C . ARG A 1 355 ? 21.866 -8.176 0.213 1.00 91.56 355 ARG A C 1
ATOM 2923 O O . ARG A 1 355 ? 20.736 -8.635 0.053 1.00 91.56 355 ARG A O 1
ATOM 2930 N N . LEU A 1 356 ? 22.961 -8.922 0.050 1.00 90.25 356 LEU A N 1
ATOM 2931 C CA . LEU A 1 356 ? 22.894 -10.346 -0.289 1.00 90.25 356 LEU A CA 1
ATOM 2932 C C . LEU A 1 356 ? 22.166 -11.151 0.793 1.00 90.25 356 LEU A C 1
ATOM 2934 O O . LEU A 1 356 ? 21.349 -12.005 0.455 1.00 90.25 356 LEU A O 1
ATOM 2938 N N . ALA A 1 357 ? 22.412 -10.879 2.079 1.00 89.31 357 ALA A N 1
ATOM 2939 C CA . ALA A 1 357 ? 21.709 -11.541 3.178 1.00 89.31 357 ALA A CA 1
ATOM 2940 C C . ALA A 1 357 ? 20.207 -11.198 3.211 1.00 89.31 357 ALA A C 1
ATOM 2942 O O . ALA A 1 357 ? 19.397 -12.101 3.432 1.00 89.31 357 ALA A O 1
ATOM 2943 N N . GLU A 1 358 ? 19.843 -9.933 2.969 1.00 87.06 358 GLU A N 1
ATOM 2944 C CA . GLU A 1 358 ? 18.452 -9.460 2.892 1.00 87.06 358 GLU A CA 1
ATOM 2945 C C . GLU A 1 358 ? 17.684 -10.139 1.760 1.00 87.06 358 GLU A C 1
ATOM 2947 O O . GLU A 1 358 ? 16.627 -10.709 2.002 1.00 87.06 358 GLU A O 1
ATOM 2952 N N . ILE A 1 359 ? 18.221 -10.136 0.539 1.00 85.81 359 ILE A N 1
ATOM 2953 C CA . ILE A 1 359 ? 17.534 -10.735 -0.614 1.00 85.81 359 ILE A CA 1
ATOM 2954 C C . ILE A 1 359 ? 17.486 -12.263 -0.493 1.00 85.81 359 ILE A C 1
ATOM 2956 O O . ILE A 1 359 ? 16.472 -12.887 -0.813 1.00 85.81 359 ILE A O 1
ATOM 2960 N N . SER A 1 360 ? 18.555 -12.877 0.029 1.00 84.88 360 SER A N 1
ATOM 2961 C CA . SER A 1 360 ? 18.596 -14.328 0.249 1.00 84.88 360 SER A CA 1
ATOM 2962 C C . SER A 1 360 ? 17.527 -14.796 1.242 1.00 84.88 360 SER A C 1
ATOM 2964 O O . SER A 1 360 ? 17.121 -15.951 1.182 1.00 84.88 360 SER A O 1
ATOM 2966 N N . LEU A 1 361 ? 17.021 -13.915 2.120 1.00 79.62 361 LEU A N 1
ATOM 2967 C CA . LEU A 1 361 ? 15.969 -14.257 3.086 1.00 79.62 361 LEU A CA 1
ATOM 2968 C C . LEU A 1 361 ? 14.702 -14.786 2.398 1.00 79.62 361 LEU A C 1
ATOM 2970 O O . LEU A 1 361 ? 14.022 -15.651 2.946 1.00 79.62 361 LEU A O 1
ATOM 2974 N N . PHE A 1 362 ? 14.400 -14.271 1.204 1.00 71.56 362 PHE A N 1
ATOM 2975 C CA . PHE A 1 362 ? 13.214 -14.634 0.430 1.00 71.56 362 PHE A CA 1
ATOM 2976 C C . PHE A 1 362 ? 13.441 -15.820 -0.516 1.00 71.56 362 PHE A C 1
ATOM 2978 O O . PHE A 1 362 ? 12.473 -16.401 -0.995 1.00 71.56 362 PHE A O 1
ATOM 2985 N N . THR A 1 363 ? 14.698 -16.182 -0.793 1.00 70.44 363 THR A N 1
ATOM 2986 C CA . THR A 1 363 ? 15.057 -17.216 -1.780 1.00 70.44 363 THR A CA 1
ATOM 2987 C C . THR A 1 363 ? 15.665 -18.457 -1.127 1.00 70.44 363 THR A C 1
ATOM 2989 O O . THR A 1 363 ? 15.147 -19.556 -1.310 1.00 70.44 363 THR A O 1
ATOM 2992 N N . ASP A 1 364 ? 16.730 -18.297 -0.334 1.00 74.31 364 ASP A N 1
ATOM 2993 C CA . ASP A 1 364 ? 17.443 -19.384 0.339 1.00 74.31 364 ASP A CA 1
ATOM 2994 C C . ASP A 1 364 ? 17.991 -18.981 1.727 1.00 74.31 364 ASP A C 1
ATOM 2996 O O . ASP A 1 364 ? 19.032 -18.333 1.892 1.00 74.31 364 ASP A O 1
ATOM 3000 N N . ASN A 1 365 ? 17.331 -19.505 2.763 1.00 75.12 365 ASN A N 1
ATOM 3001 C CA . ASN A 1 365 ? 17.694 -19.315 4.168 1.00 75.12 365 ASN A CA 1
ATOM 3002 C C . ASN A 1 365 ? 19.086 -19.867 4.551 1.00 75.12 365 ASN A C 1
ATOM 3004 O O . ASN A 1 365 ? 19.651 -19.477 5.581 1.00 75.12 365 ASN A O 1
ATOM 3008 N N . ALA A 1 366 ? 19.651 -20.818 3.800 1.00 81.88 366 ALA A N 1
ATOM 3009 C CA . ALA A 1 366 ? 21.004 -21.316 4.049 1.00 81.88 366 ALA A CA 1
ATOM 3010 C C . ALA A 1 366 ? 22.059 -20.273 3.652 1.00 81.88 366 ALA A C 1
ATOM 3012 O O . ALA A 1 366 ? 22.986 -20.013 4.430 1.00 81.88 366 ALA A O 1
ATOM 3013 N N . LEU A 1 367 ? 21.874 -19.621 2.500 1.00 83.75 367 LEU A N 1
ATOM 3014 C CA . LEU A 1 367 ? 22.728 -18.527 2.039 1.00 83.75 367 LEU A CA 1
ATOM 3015 C C . LEU A 1 367 ? 22.651 -17.321 2.979 1.00 83.75 367 LEU A C 1
ATOM 3017 O O . LEU A 1 367 ? 23.697 -16.821 3.399 1.00 83.75 367 LEU A O 1
ATOM 3021 N N . THR A 1 368 ? 21.453 -16.931 3.428 1.00 86.00 368 THR A N 1
ATOM 3022 C CA . THR A 1 368 ? 21.291 -15.862 4.431 1.00 86.00 368 THR A CA 1
ATOM 3023 C C . THR A 1 368 ? 22.123 -16.133 5.681 1.00 86.00 368 THR A C 1
ATOM 3025 O O . THR A 1 368 ? 22.889 -15.277 6.120 1.00 86.00 368 THR A O 1
ATOM 3028 N N . ARG A 1 369 ? 22.060 -17.350 6.240 1.00 84.31 369 ARG A N 1
ATOM 3029 C CA . ARG A 1 369 ? 22.850 -17.715 7.431 1.00 84.31 369 ARG A CA 1
ATOM 3030 C C . ARG A 1 369 ? 24.356 -17.657 7.183 1.00 84.31 369 ARG A C 1
ATOM 3032 O O . ARG A 1 369 ? 25.093 -17.230 8.074 1.00 84.31 369 ARG A O 1
ATOM 3039 N N . LYS A 1 370 ? 24.813 -18.063 5.994 1.00 88.56 370 LYS A N 1
ATOM 3040 C CA . LYS A 1 370 ? 26.225 -17.975 5.599 1.00 88.56 370 LYS A CA 1
ATOM 3041 C C . LYS A 1 370 ? 26.701 -16.521 5.609 1.00 88.56 370 LYS A C 1
ATOM 3043 O O . LYS A 1 370 ? 27.705 -16.231 6.257 1.00 88.56 370 LYS A O 1
ATOM 3048 N N . TYR A 1 371 ? 25.971 -15.615 4.958 1.00 90.56 371 TYR A N 1
ATOM 3049 C CA . TYR A 1 371 ? 26.334 -14.197 4.907 1.00 90.56 371 TYR A CA 1
ATOM 3050 C C . TYR A 1 371 ? 26.262 -13.532 6.288 1.00 90.56 371 TYR A C 1
ATOM 3052 O O . TYR A 1 371 ? 27.218 -12.871 6.690 1.00 90.56 371 TYR A O 1
ATOM 3060 N N . LEU A 1 372 ? 25.207 -13.789 7.071 1.00 89.88 372 LEU A N 1
ATOM 3061 C CA . LEU A 1 372 ? 25.067 -13.243 8.427 1.00 89.88 372 LEU A CA 1
ATOM 3062 C C . LEU A 1 372 ? 26.201 -13.666 9.363 1.00 89.88 372 LEU A C 1
ATOM 3064 O O . LEU A 1 372 ? 26.699 -12.844 10.130 1.00 89.88 372 LEU A O 1
ATOM 3068 N N . LYS A 1 373 ? 26.645 -14.928 9.288 1.00 89.62 373 LYS A N 1
ATOM 3069 C CA . LYS A 1 373 ? 27.776 -15.416 10.089 1.00 89.62 373 LYS A CA 1
ATOM 3070 C C . LYS A 1 373 ? 29.061 -14.646 9.774 1.00 89.62 373 LYS A C 1
ATOM 3072 O O . LYS A 1 373 ? 29.815 -14.336 10.692 1.00 89.62 373 LYS A O 1
ATOM 3077 N N . ILE A 1 374 ? 29.294 -14.326 8.500 1.00 89.94 374 ILE A N 1
ATOM 3078 C CA . ILE A 1 374 ? 30.465 -13.555 8.067 1.00 89.94 374 ILE A CA 1
ATOM 3079 C C . ILE A 1 374 ? 30.363 -12.119 8.592 1.00 89.94 374 ILE A C 1
ATOM 3081 O O . ILE A 1 374 ? 31.288 -11.678 9.274 1.00 89.94 374 ILE A O 1
ATOM 3085 N N . ILE A 1 375 ? 29.230 -11.437 8.377 1.00 90.44 375 ILE A N 1
ATOM 3086 C CA . ILE A 1 375 ? 29.021 -10.048 8.826 1.00 90.44 375 ILE A CA 1
ATOM 3087 C C . ILE A 1 375 ? 29.217 -9.923 10.342 1.00 90.44 375 ILE A C 1
ATOM 3089 O O . ILE A 1 375 ? 29.999 -9.092 10.793 1.00 90.44 375 ILE A O 1
ATOM 3093 N N . LEU A 1 376 ? 28.571 -10.785 11.137 1.00 88.00 376 LEU A N 1
ATOM 3094 C CA . LEU A 1 376 ? 28.662 -10.733 12.601 1.00 88.00 376 LEU A CA 1
ATOM 3095 C C . LEU A 1 376 ? 30.081 -11.003 13.129 1.00 88.00 376 LEU A C 1
ATOM 3097 O O . LEU A 1 376 ? 30.414 -10.531 14.211 1.00 88.00 376 LEU A O 1
ATOM 3101 N N . SER A 1 377 ? 30.910 -11.741 12.380 1.00 88.19 377 SER A N 1
ATOM 3102 C CA . SER A 1 377 ? 32.302 -12.032 12.757 1.00 88.19 377 SER A CA 1
ATOM 3103 C C . SER A 1 377 ? 33.312 -10.959 12.339 1.00 88.19 377 SER A C 1
ATOM 3105 O O . SER A 1 377 ? 34.375 -10.869 12.947 1.00 88.19 377 SER A O 1
ATOM 3107 N N . ARG A 1 378 ? 33.011 -10.181 11.290 1.00 89.31 378 ARG A N 1
ATOM 3108 C CA . ARG A 1 378 ? 33.953 -9.240 10.658 1.00 89.31 378 ARG A CA 1
ATOM 3109 C C . ARG A 1 378 ? 33.607 -7.765 10.861 1.00 89.31 378 ARG A C 1
ATOM 3111 O O . ARG A 1 378 ? 34.479 -6.928 10.666 1.00 89.31 378 ARG A O 1
ATOM 3118 N N . ALA A 1 379 ? 32.373 -7.434 11.234 1.00 87.88 379 ALA A N 1
ATOM 3119 C CA . ALA A 1 379 ? 31.958 -6.051 11.449 1.00 87.88 379 ALA A CA 1
ATOM 3120 C C . ALA A 1 379 ? 32.681 -5.407 12.651 1.00 87.88 379 ALA A C 1
ATOM 3122 O O . ALA A 1 379 ? 32.671 -5.944 13.759 1.00 87.88 379 ALA A O 1
ATOM 3123 N N . GLU A 1 380 ? 33.267 -4.228 12.429 1.00 85.75 380 GLU A N 1
ATOM 3124 C CA . GLU A 1 380 ? 34.110 -3.500 13.386 1.00 85.75 380 GLU A CA 1
ATOM 3125 C C . GLU A 1 380 ? 33.301 -2.845 14.515 1.00 85.75 380 GLU A C 1
ATOM 3127 O O . GLU A 1 380 ? 33.755 -2.786 15.659 1.00 85.75 380 GLU A O 1
ATOM 3132 N N . SER A 1 381 ? 32.086 -2.363 14.219 1.00 87.19 381 SER A N 1
ATOM 3133 C CA . SER A 1 381 ? 31.263 -1.614 15.173 1.00 87.19 381 SER A CA 1
ATOM 3134 C C . SER A 1 381 ? 29.920 -2.296 15.486 1.00 87.19 381 SER A C 1
ATOM 3136 O O . SER A 1 381 ? 29.355 -3.004 14.649 1.00 87.19 381 SER A O 1
ATOM 3138 N N . PRO A 1 382 ? 29.344 -2.073 16.685 1.00 84.69 382 PRO A N 1
ATOM 3139 C CA . PRO A 1 382 ? 27.969 -2.479 16.991 1.00 84.69 382 PRO A CA 1
ATOM 3140 C C . PRO A 1 382 ? 26.917 -1.909 16.027 1.00 84.69 382 PRO A C 1
ATOM 3142 O O . PRO A 1 382 ? 25.923 -2.569 15.737 1.00 84.69 382 PRO A O 1
ATOM 3145 N N . ILE A 1 383 ? 27.146 -0.696 15.509 1.00 87.25 383 ILE A N 1
ATOM 3146 C CA . ILE A 1 383 ? 26.251 -0.028 14.550 1.00 87.25 383 ILE A CA 1
ATOM 3147 C C . ILE A 1 383 ? 26.191 -0.819 13.242 1.00 87.25 383 ILE A C 1
ATOM 3149 O O . ILE A 1 383 ? 25.113 -1.011 12.687 1.00 87.25 383 ILE A O 1
ATOM 3153 N N . ASP A 1 384 ? 27.333 -1.323 12.784 1.00 87.94 384 ASP A N 1
ATOM 3154 C CA . ASP A 1 384 ? 27.431 -2.103 11.551 1.00 87.94 384 ASP A CA 1
ATOM 3155 C C . ASP A 1 384 ? 26.798 -3.496 11.692 1.00 87.94 384 ASP A C 1
ATOM 3157 O O . ASP A 1 384 ? 26.215 -4.020 10.743 1.00 87.94 384 ASP A O 1
ATOM 3161 N N . ARG A 1 385 ? 26.833 -4.079 12.900 1.00 89.25 385 ARG A N 1
ATOM 3162 C CA . ARG A 1 385 ? 26.180 -5.367 13.203 1.00 89.25 385 ARG A CA 1
ATOM 3163 C C . ARG A 1 385 ? 24.654 -5.275 13.281 1.00 89.25 385 ARG A C 1
ATOM 3165 O O . ARG A 1 385 ? 23.983 -6.294 13.119 1.00 89.25 385 ARG A O 1
ATOM 3172 N N . ALA A 1 386 ? 24.092 -4.085 13.499 1.00 87.94 386 ALA A N 1
ATOM 3173 C CA . ALA A 1 386 ? 22.659 -3.893 13.715 1.00 87.94 386 ALA A CA 1
ATOM 3174 C C . ALA A 1 386 ? 21.790 -4.411 12.554 1.00 87.94 386 ALA A C 1
ATOM 3176 O O . ALA A 1 386 ? 20.800 -5.101 12.793 1.00 87.94 386 ALA A O 1
ATOM 3177 N N . ALA A 1 387 ? 22.179 -4.151 11.300 1.00 87.56 387 ALA A N 1
ATOM 3178 C CA . ALA A 1 387 ? 21.446 -4.649 10.132 1.00 87.56 387 ALA A CA 1
ATOM 3179 C C . ALA A 1 387 ? 21.436 -6.189 10.081 1.00 87.56 387 ALA A C 1
ATOM 3181 O O . ALA A 1 387 ? 20.382 -6.801 9.906 1.00 87.56 387 ALA A O 1
ATOM 3182 N N . ALA A 1 388 ? 22.580 -6.828 10.349 1.00 89.38 388 ALA A N 1
ATOM 3183 C CA . ALA A 1 388 ? 22.676 -8.285 10.414 1.00 89.38 388 ALA A CA 1
ATOM 3184 C C . ALA A 1 388 ? 21.800 -8.879 11.529 1.00 89.38 388 ALA A C 1
ATOM 3186 O O . ALA A 1 388 ? 21.109 -9.871 11.298 1.00 89.38 388 ALA A O 1
ATOM 3187 N N . TYR A 1 389 ? 21.762 -8.258 12.712 1.00 89.19 389 TYR A N 1
ATOM 3188 C CA . TYR A 1 389 ? 20.877 -8.689 13.797 1.00 89.19 389 TYR A CA 1
ATOM 3189 C C . TYR A 1 389 ? 19.388 -8.593 13.418 1.00 89.19 389 TYR A C 1
ATOM 3191 O O . TYR A 1 389 ? 18.630 -9.508 13.741 1.00 89.19 389 TYR A O 1
ATOM 3199 N N . ARG A 1 390 ? 18.963 -7.557 12.676 1.00 88.62 390 ARG A N 1
ATOM 3200 C CA . ARG A 1 390 ? 17.577 -7.443 12.169 1.00 88.62 390 ARG A CA 1
ATOM 3201 C C . ARG A 1 390 ? 17.223 -8.568 11.203 1.00 88.62 390 ARG A C 1
ATOM 3203 O O . ARG A 1 390 ? 16.187 -9.210 11.358 1.00 88.62 390 ARG A O 1
ATOM 3210 N N . ILE A 1 391 ? 18.091 -8.842 10.231 1.00 87.31 391 ILE A N 1
ATOM 3211 C CA . ILE A 1 391 ? 17.877 -9.921 9.255 1.00 87.31 391 ILE A CA 1
ATOM 3212 C C . ILE A 1 391 ? 17.860 -11.277 9.972 1.00 87.31 391 ILE A C 1
ATOM 3214 O O . ILE A 1 391 ? 17.016 -12.123 9.684 1.00 87.31 391 ILE A O 1
ATOM 3218 N N . GLN A 1 392 ? 18.743 -11.476 10.955 1.00 86.94 392 GLN A N 1
ATOM 3219 C CA . GLN A 1 392 ? 18.772 -12.687 11.773 1.00 86.94 392 GLN A CA 1
ATOM 3220 C C . GLN A 1 392 ? 17.480 -12.864 12.583 1.00 86.94 392 GLN A C 1
ATOM 3222 O O . GLN A 1 392 ? 16.938 -13.969 12.617 1.00 86.94 392 GLN A O 1
ATOM 3227 N N . HIS A 1 393 ? 16.972 -11.788 13.195 1.00 85.44 393 HIS A N 1
ATOM 3228 C CA . HIS A 1 393 ? 15.678 -11.767 13.877 1.00 85.44 393 HIS A CA 1
ATOM 3229 C C . HIS A 1 393 ? 14.547 -12.177 12.925 1.00 85.44 393 HIS A C 1
ATOM 3231 O O . HIS A 1 393 ? 13.823 -13.124 13.227 1.00 85.44 393 HIS A O 1
ATOM 3237 N N . ARG A 1 394 ? 14.448 -11.546 11.747 1.00 82.44 394 ARG A N 1
ATOM 3238 C CA . ARG A 1 394 ? 13.417 -11.849 10.737 1.00 82.44 394 ARG A CA 1
ATOM 3239 C C . ARG A 1 394 ? 13.492 -13.295 10.233 1.00 82.44 394 ARG A C 1
ATOM 3241 O O . ARG A 1 394 ? 12.463 -13.952 10.114 1.00 82.44 394 ARG A O 1
ATOM 3248 N N . CYS A 1 395 ? 14.701 -13.814 10.008 1.00 79.00 395 CYS A N 1
ATOM 3249 C CA . CYS A 1 395 ? 14.936 -15.201 9.592 1.00 79.00 395 CYS A CA 1
ATOM 3250 C C . CYS A 1 395 ? 14.516 -16.227 10.657 1.00 79.00 395 CYS A C 1
ATOM 3252 O O . CYS A 1 395 ? 14.065 -17.318 10.319 1.00 79.00 395 CYS A O 1
ATOM 3254 N N . ARG A 1 396 ? 14.654 -15.906 11.950 1.00 76.81 396 ARG A N 1
ATOM 3255 C CA . ARG A 1 396 ? 14.145 -16.773 13.027 1.00 76.81 396 ARG A CA 1
ATOM 3256 C C . ARG A 1 396 ? 12.637 -16.643 13.201 1.00 76.81 396 ARG A C 1
ATOM 3258 O O . ARG A 1 396 ? 11.963 -17.656 13.347 1.00 76.81 396 ARG A O 1
ATOM 3265 N N . TRP A 1 397 ? 12.119 -15.417 13.135 1.00 72.94 397 TRP A N 1
ATOM 3266 C CA . TRP A 1 397 ? 10.690 -15.128 13.233 1.00 72.94 397 TRP A CA 1
ATOM 3267 C C . TRP A 1 397 ? 9.877 -15.891 12.178 1.00 72.94 397 TRP A C 1
ATOM 3269 O O . TRP A 1 397 ? 8.888 -16.534 12.520 1.00 72.94 397 TRP A O 1
ATOM 3279 N N . SER A 1 398 ? 10.336 -15.923 10.921 1.00 68.25 398 SER A N 1
ATOM 3280 C CA . SER A 1 398 ? 9.653 -16.646 9.837 1.00 68.25 398 SER A CA 1
ATOM 3281 C C . SER A 1 398 ? 9.585 -18.168 10.024 1.00 68.25 398 SER A C 1
ATOM 3283 O O . SER A 1 398 ? 8.788 -18.825 9.360 1.00 68.25 398 SER A O 1
ATOM 3285 N N . ARG A 1 399 ? 10.392 -18.751 10.921 1.00 66.38 399 ARG A N 1
ATOM 3286 C CA . ARG A 1 399 ? 10.470 -20.206 11.141 1.00 66.38 399 ARG A CA 1
ATOM 3287 C C . ARG A 1 399 ? 9.648 -20.696 12.335 1.00 66.38 399 ARG A C 1
ATOM 3289 O O . ARG A 1 399 ? 9.670 -21.890 12.605 1.00 66.38 399 ARG A O 1
ATOM 3296 N N . ALA A 1 400 ? 8.942 -19.808 13.045 1.00 56.56 400 ALA A N 1
ATOM 3297 C CA . ALA A 1 400 ? 8.128 -20.126 14.229 1.00 56.56 400 ALA A CA 1
ATOM 3298 C C . ALA A 1 400 ? 8.874 -20.861 15.378 1.00 56.56 400 ALA A C 1
ATOM 3300 O O . ALA A 1 400 ? 8.253 -21.327 16.333 1.00 56.56 400 ALA A O 1
ATOM 3301 N N . GLU A 1 401 ? 10.210 -20.932 15.332 1.00 43.34 401 GLU A N 1
ATOM 3302 C CA . GLU A 1 401 ? 11.066 -21.527 16.365 1.00 43.34 401 GLU A CA 1
ATOM 3303 C C . GLU A 1 401 ? 11.313 -20.490 17.485 1.00 43.34 401 GLU A C 1
ATOM 3305 O O . GLU A 1 401 ? 12.235 -19.682 17.411 1.00 43.34 401 GLU A O 1
ATOM 3310 N N . GLY A 1 402 ? 10.460 -20.496 18.519 1.00 48.91 402 GLY A N 1
ATOM 3311 C CA . GLY A 1 402 ? 10.685 -19.824 19.812 1.00 48.91 402 GLY A CA 1
ATOM 3312 C C . GLY A 1 402 ? 10.599 -18.288 19.809 1.00 48.91 402 GLY A C 1
ATOM 3313 O O . GLY A 1 402 ? 11.608 -17.602 19.649 1.00 48.91 402 GLY A O 1
ATOM 3314 N N . SER A 1 403 ? 9.417 -17.728 20.112 1.00 57.19 403 SER A N 1
ATOM 3315 C CA . SER A 1 403 ? 9.157 -16.269 20.123 1.00 57.19 403 SER A CA 1
ATOM 3316 C C . SER A 1 403 ? 10.089 -15.442 21.027 1.00 57.19 403 SER A C 1
ATOM 3318 O O . SER A 1 403 ? 10.280 -14.254 20.774 1.00 57.19 403 SER A O 1
ATOM 3320 N N . MET A 1 404 ? 10.695 -16.062 22.049 1.00 63.34 404 MET A N 1
ATOM 3321 C CA . MET A 1 404 ? 11.664 -15.435 22.961 1.00 63.34 404 MET A CA 1
ATOM 3322 C C . MET A 1 404 ? 13.121 -15.525 22.485 1.00 63.34 404 MET A C 1
ATOM 3324 O O . MET A 1 404 ? 13.931 -14.677 22.834 1.00 63.34 404 MET A O 1
ATOM 3328 N N . GLU A 1 405 ? 13.514 -16.506 21.674 1.00 67.31 405 GLU A N 1
ATOM 3329 C CA . GLU A 1 405 ? 14.908 -16.570 21.210 1.00 67.31 405 GLU A CA 1
ATOM 3330 C C . GLU A 1 405 ? 15.195 -15.560 20.100 1.00 67.31 405 GLU A C 1
ATOM 3332 O O . GLU A 1 405 ? 16.320 -15.069 19.988 1.00 67.31 405 GLU A O 1
ATOM 3337 N N . SER A 1 406 ? 14.188 -15.221 19.287 1.00 74.75 406 SER A N 1
ATOM 3338 C CA . SER A 1 406 ? 14.316 -14.176 18.271 1.00 74.75 406 SER A CA 1
ATOM 3339 C C . SER A 1 406 ? 14.485 -12.797 18.914 1.00 74.75 406 SER A C 1
ATOM 3341 O O . SER A 1 406 ? 15.322 -12.017 18.462 1.00 74.75 406 SER A O 1
ATOM 3343 N N . ILE A 1 407 ? 13.758 -12.503 19.999 1.00 78.50 407 ILE A N 1
ATOM 3344 C CA . ILE A 1 407 ? 13.811 -11.186 20.644 1.00 78.50 407 ILE A CA 1
ATOM 3345 C C . ILE A 1 407 ? 15.138 -10.940 21.359 1.00 78.50 407 ILE A C 1
ATOM 3347 O O . ILE A 1 407 ? 15.656 -9.823 21.333 1.00 78.50 407 ILE A O 1
ATOM 3351 N N . LEU A 1 408 ? 15.736 -11.989 21.935 1.00 81.06 408 LEU A N 1
ATOM 3352 C CA . LEU A 1 408 ? 17.044 -11.902 22.583 1.00 81.06 408 LEU A CA 1
ATOM 3353 C C . LEU A 1 408 ? 18.113 -11.377 21.619 1.00 81.06 408 LEU A C 1
ATOM 3355 O O . LEU A 1 408 ? 19.030 -10.690 22.053 1.00 81.06 408 LEU A O 1
ATOM 3359 N N . ILE A 1 409 ? 17.973 -11.620 20.313 1.00 85.75 409 ILE A N 1
ATOM 3360 C CA . ILE A 1 409 ? 18.858 -11.066 19.280 1.00 85.75 409 ILE A CA 1
ATOM 3361 C C . ILE A 1 409 ? 18.759 -9.536 19.237 1.00 85.75 409 ILE A C 1
ATOM 3363 O O . ILE A 1 409 ? 19.784 -8.855 19.271 1.00 85.75 409 ILE A O 1
ATOM 3367 N N . LEU A 1 410 ? 17.539 -8.989 19.204 1.00 86.75 410 LEU A N 1
ATOM 3368 C CA . LEU A 1 410 ? 17.308 -7.541 19.180 1.00 86.75 410 LEU A CA 1
ATOM 3369 C C . LEU A 1 410 ? 17.745 -6.882 20.495 1.00 86.75 410 LEU A C 1
ATOM 3371 O O . LEU A 1 410 ? 18.389 -5.835 20.476 1.00 86.75 410 LEU A O 1
ATOM 3375 N N . VAL A 1 411 ? 17.462 -7.518 21.635 1.00 85.62 411 VAL A N 1
ATOM 3376 C CA . VAL A 1 411 ? 17.871 -7.028 22.962 1.00 85.62 411 VAL A CA 1
ATOM 3377 C C . VAL A 1 411 ? 19.394 -7.040 23.110 1.00 85.62 411 VAL A C 1
ATOM 3379 O O . VAL A 1 411 ? 19.970 -6.055 23.570 1.00 85.62 411 VAL A O 1
ATOM 3382 N N . ASN A 1 412 ? 20.067 -8.104 22.662 1.00 85.44 412 ASN A N 1
ATOM 3383 C CA . ASN A 1 412 ? 21.529 -8.166 22.639 1.00 85.44 412 ASN A CA 1
ATOM 3384 C C . ASN A 1 412 ? 22.118 -7.095 21.714 1.00 85.44 412 ASN A C 1
ATOM 3386 O O . ASN A 1 412 ? 23.096 -6.453 22.083 1.00 85.44 412 ASN A O 1
ATOM 3390 N N . CYS A 1 413 ? 21.495 -6.830 20.561 1.00 88.69 413 CYS A N 1
ATOM 3391 C CA . CYS A 1 413 ? 21.906 -5.734 19.687 1.00 88.69 413 CYS A CA 1
ATOM 3392 C C . CYS A 1 413 ? 21.765 -4.363 20.371 1.00 88.69 413 CYS A C 1
ATOM 3394 O O . CYS A 1 413 ? 22.649 -3.521 20.243 1.00 88.69 413 CYS A O 1
ATOM 3396 N N . LEU A 1 414 ? 20.677 -4.112 21.106 1.00 87.12 414 LEU A N 1
ATOM 3397 C CA . LEU A 1 414 ? 20.490 -2.856 21.844 1.00 87.12 414 LEU A CA 1
ATOM 3398 C C . LEU A 1 414 ? 21.518 -2.696 22.969 1.00 87.12 414 LEU A C 1
ATOM 3400 O O . LEU A 1 414 ? 22.035 -1.593 23.164 1.00 87.12 414 LEU A O 1
ATOM 3404 N N . ARG A 1 415 ? 21.868 -3.799 23.645 1.00 86.56 415 ARG A N 1
ATOM 3405 C CA . ARG A 1 415 ? 22.948 -3.844 24.638 1.00 86.56 415 ARG A CA 1
ATOM 3406 C C . ARG A 1 415 ? 24.301 -3.521 23.998 1.00 86.56 415 ARG A C 1
ATOM 3408 O O . ARG A 1 415 ? 24.996 -2.637 24.491 1.00 86.56 415 ARG A O 1
ATOM 3415 N N . ASP A 1 416 ? 24.627 -4.142 22.862 1.00 85.00 416 ASP A N 1
ATOM 3416 C CA . ASP A 1 416 ? 25.839 -3.851 22.077 1.00 85.00 416 ASP A CA 1
ATOM 3417 C C . ASP A 1 416 ? 25.882 -2.380 21.618 1.00 85.00 416 ASP A C 1
ATOM 3419 O O . ASP A 1 416 ? 26.947 -1.765 21.555 1.00 85.00 416 ASP A O 1
ATOM 3423 N N . LEU A 1 417 ? 24.721 -1.784 21.325 1.00 87.44 417 LEU A N 1
ATOM 3424 C CA . LEU A 1 417 ? 24.583 -0.373 20.964 1.00 87.44 417 LEU A CA 1
ATOM 3425 C C . LEU A 1 417 ? 24.632 0.575 22.171 1.00 87.44 417 LEU A C 1
ATOM 3427 O O . LEU A 1 417 ? 24.538 1.784 21.956 1.00 87.44 417 LEU A O 1
ATOM 3431 N N . GLY A 1 418 ? 24.775 0.085 23.407 1.00 81.31 418 GLY A N 1
ATOM 3432 C CA . GLY A 1 418 ? 24.903 0.887 24.629 1.00 81.31 418 GLY A CA 1
ATOM 3433 C C . GLY A 1 418 ? 23.578 1.363 25.237 1.00 81.31 418 GLY A C 1
ATOM 3434 O O . GLY A 1 418 ? 23.531 2.466 25.783 1.00 81.31 418 GLY A O 1
ATOM 3435 N N . ILE A 1 419 ? 22.492 0.596 25.084 1.00 78.81 419 ILE A N 1
ATOM 3436 C CA . ILE A 1 419 ? 21.269 0.735 25.891 1.00 78.81 419 ILE A CA 1
ATOM 3437 C C . ILE A 1 419 ? 21.327 -0.323 26.998 1.00 78.81 419 ILE A C 1
ATOM 3439 O O . ILE A 1 419 ? 21.254 -1.522 26.725 1.00 78.81 419 ILE A O 1
ATOM 3443 N N . GLU A 1 420 ? 21.487 0.126 28.243 1.00 57.62 420 GLU A N 1
ATOM 3444 C CA . GLU A 1 420 ? 21.480 -0.732 29.429 1.00 57.62 420 GLU A CA 1
ATOM 3445 C C . GLU A 1 420 ? 20.046 -1.222 29.679 1.00 57.62 420 GLU A C 1
ATOM 3447 O O . GLU A 1 420 ? 19.189 -0.461 30.105 1.00 57.62 420 GLU A O 1
ATOM 3452 N N . GLU A 1 421 ? 19.796 -2.475 29.295 1.00 62.69 421 GLU A N 1
ATOM 3453 C CA . GLU A 1 421 ? 18.611 -3.302 29.568 1.00 62.69 421 GLU A CA 1
ATOM 3454 C C . GLU A 1 421 ? 17.233 -2.630 29.447 1.00 62.69 421 GLU A C 1
ATOM 3456 O O . GLU A 1 421 ? 16.727 -1.948 30.337 1.00 62.69 421 GLU A O 1
ATOM 3461 N N . ILE A 1 422 ? 16.533 -2.952 28.356 1.00 71.19 422 ILE A N 1
ATOM 3462 C CA . ILE A 1 422 ? 15.085 -2.750 28.292 1.00 71.19 422 ILE A CA 1
ATOM 3463 C C . ILE A 1 422 ? 14.438 -3.763 29.236 1.00 71.19 422 ILE A C 1
ATOM 3465 O O . ILE A 1 422 ? 14.349 -4.948 28.916 1.00 71.19 422 ILE A O 1
ATOM 3469 N N . ASN A 1 423 ? 13.988 -3.296 30.401 1.00 73.06 423 ASN A N 1
ATOM 3470 C CA . ASN A 1 423 ? 13.226 -4.127 31.323 1.00 73.06 423 ASN A CA 1
ATOM 3471 C C . ASN A 1 423 ? 11.861 -4.472 30.702 1.00 73.06 423 ASN A C 1
ATOM 3473 O O . ASN A 1 423 ? 10.950 -3.645 30.643 1.00 73.06 423 ASN A O 1
ATOM 3477 N N . MET A 1 424 ? 11.735 -5.707 30.220 1.00 73.81 424 MET A N 1
ATOM 3478 C CA . MET A 1 424 ? 10.518 -6.224 29.588 1.00 73.81 424 MET A CA 1
ATOM 3479 C C . MET A 1 424 ? 9.477 -6.727 30.604 1.00 73.81 424 MET A C 1
ATOM 3481 O O . MET A 1 424 ? 8.353 -7.046 30.221 1.00 73.81 424 MET A O 1
ATOM 3485 N N . GLU A 1 425 ? 9.815 -6.740 31.897 1.00 74.50 425 GLU A N 1
ATOM 3486 C CA . GLU A 1 425 ? 8.992 -7.264 32.994 1.00 74.50 425 GLU A CA 1
ATOM 3487 C C . GLU A 1 425 ? 8.612 -6.185 34.025 1.00 74.50 425 GLU A C 1
ATOM 3489 O O . GLU A 1 425 ? 8.498 -6.459 35.220 1.00 74.50 425 GLU A O 1
ATOM 3494 N N . LEU A 1 426 ? 8.386 -4.942 33.583 1.00 78.06 426 LEU A N 1
ATOM 3495 C CA . LEU A 1 426 ? 7.942 -3.867 34.481 1.00 78.06 426 LEU A CA 1
ATOM 3496 C C . LEU A 1 426 ? 6.632 -4.219 35.205 1.00 78.06 426 LEU A C 1
ATOM 3498 O O . LEU A 1 426 ? 5.684 -4.768 34.622 1.00 78.06 426 LEU A O 1
ATOM 3502 N N . ARG A 1 427 ? 6.559 -3.848 36.490 1.00 79.06 427 ARG A N 1
ATOM 3503 C CA . ARG A 1 427 ? 5.338 -3.974 37.298 1.00 79.06 427 ARG A CA 1
ATOM 3504 C C . ARG A 1 427 ? 4.298 -2.946 36.846 1.00 79.06 427 ARG A C 1
ATOM 3506 O O . ARG A 1 427 ? 4.622 -1.929 36.242 1.00 79.06 427 ARG A O 1
ATOM 3513 N N . LYS A 1 428 ? 3.018 -3.194 37.151 1.00 73.38 428 LYS A N 1
ATOM 3514 C CA . LYS A 1 428 ? 1.911 -2.309 36.727 1.00 73.38 428 LYS A CA 1
ATOM 3515 C C . LYS A 1 428 ? 2.082 -0.858 37.198 1.00 73.38 428 LYS A C 1
ATOM 3517 O O . LYS A 1 428 ? 1.766 0.048 36.434 1.00 73.38 428 LYS A O 1
ATOM 3522 N N . ASP A 1 429 ? 2.590 -0.651 38.412 1.00 79.62 429 ASP A N 1
ATOM 3523 C CA . ASP A 1 429 ? 2.798 0.691 38.970 1.00 79.62 429 ASP A CA 1
ATOM 3524 C C . ASP A 1 429 ? 3.930 1.433 38.245 1.00 79.62 429 ASP A C 1
ATOM 3526 O O . ASP A 1 429 ? 3.761 2.584 37.853 1.00 79.62 429 ASP A O 1
ATOM 3530 N N . GLU A 1 430 ? 5.031 0.735 37.955 1.00 84.81 430 GLU A N 1
ATOM 3531 C CA . GLU A 1 430 ? 6.172 1.262 37.192 1.00 84.81 430 GLU A CA 1
ATOM 3532 C C . GLU A 1 430 ? 5.780 1.586 35.740 1.00 84.81 430 GLU A C 1
ATOM 3534 O O . GLU A 1 430 ? 6.184 2.611 35.198 1.00 84.81 430 GLU A O 1
ATOM 3539 N N . LEU A 1 431 ? 4.941 0.752 35.108 1.00 83.25 431 LEU A N 1
ATOM 3540 C CA . LEU A 1 431 ? 4.384 1.027 33.776 1.00 83.25 431 LEU A CA 1
ATOM 3541 C C . LEU A 1 431 ? 3.504 2.280 33.778 1.00 83.25 431 LEU A C 1
ATOM 3543 O O . LEU A 1 431 ? 3.556 3.066 32.834 1.00 83.25 431 LEU A O 1
ATOM 3547 N N . LYS A 1 432 ? 2.688 2.467 34.823 1.00 83.00 432 LYS A N 1
ATOM 3548 C CA . LYS A 1 432 ? 1.825 3.645 34.958 1.00 83.00 432 LYS A CA 1
ATOM 3549 C C . LYS A 1 432 ? 2.650 4.915 35.143 1.00 83.00 432 LYS A C 1
ATOM 3551 O O . LYS A 1 432 ? 2.349 5.921 34.508 1.00 83.00 432 LYS A O 1
ATOM 3556 N N . GLU A 1 433 ? 3.690 4.858 35.968 1.00 89.00 433 GLU A N 1
ATOM 3557 C CA . GLU A 1 433 ? 4.631 5.962 36.153 1.00 89.00 433 GLU A CA 1
ATOM 3558 C C . GLU A 1 433 ? 5.361 6.299 34.845 1.00 89.00 433 GLU A C 1
ATOM 3560 O O . GLU A 1 433 ? 5.409 7.461 34.445 1.00 89.00 433 GLU A O 1
ATOM 3565 N N . LEU A 1 434 ? 5.861 5.288 34.125 1.00 88.88 434 LEU A N 1
ATOM 3566 C CA . LEU A 1 434 ? 6.523 5.477 32.833 1.00 88.88 434 LEU A CA 1
ATOM 3567 C C . LEU A 1 434 ? 5.590 6.118 31.798 1.00 88.88 434 LEU A C 1
ATOM 3569 O O . LEU A 1 434 ? 6.000 7.037 31.083 1.00 88.88 434 LEU A O 1
ATOM 3573 N N . TYR A 1 435 ? 4.341 5.658 31.727 1.00 89.69 435 TYR A N 1
ATOM 3574 C CA . TYR A 1 435 ? 3.326 6.238 30.855 1.00 89.69 435 TYR A CA 1
ATOM 3575 C C . TYR A 1 435 ? 3.028 7.693 31.213 1.00 89.69 435 TYR A C 1
ATOM 3577 O O . TYR A 1 435 ? 3.085 8.541 30.326 1.00 89.69 435 TYR A O 1
ATOM 3585 N N . GLU A 1 436 ? 2.756 7.996 32.485 1.00 89.38 436 GLU A N 1
ATOM 3586 C CA . GLU A 1 436 ? 2.412 9.356 32.904 1.00 89.38 436 GLU A CA 1
ATOM 3587 C C . GLU A 1 436 ? 3.589 10.309 32.667 1.00 89.38 436 GLU A C 1
ATOM 3589 O O . GLU A 1 436 ? 3.406 11.367 32.074 1.00 89.38 436 GLU A O 1
ATOM 3594 N N . ASN A 1 437 ? 4.816 9.895 32.992 1.00 91.62 437 ASN A N 1
ATOM 3595 C CA . ASN A 1 437 ? 6.021 10.672 32.697 1.00 91.62 437 ASN A CA 1
ATOM 3596 C C . ASN A 1 437 ? 6.176 10.937 31.192 1.00 91.62 437 ASN A C 1
ATOM 3598 O O . ASN A 1 437 ? 6.435 12.066 30.779 1.00 91.62 437 ASN A O 1
ATOM 3602 N N . THR A 1 438 ? 5.980 9.914 30.354 1.00 89.06 438 THR A N 1
ATOM 3603 C CA . THR A 1 438 ? 6.062 10.066 28.891 1.00 89.06 438 THR A CA 1
ATOM 3604 C C . THR A 1 438 ? 4.974 11.006 28.373 1.00 89.06 438 THR A C 1
ATOM 3606 O O . THR A 1 438 ? 5.249 11.886 27.559 1.00 89.06 438 THR A O 1
ATOM 3609 N N . LYS A 1 439 ? 3.743 10.852 28.866 1.00 88.69 439 LYS A N 1
ATOM 3610 C CA . LYS A 1 439 ? 2.601 11.692 28.509 1.00 88.69 439 LYS A CA 1
ATOM 3611 C C . LYS A 1 439 ? 2.841 13.155 28.870 1.00 88.69 439 LYS A C 1
ATOM 3613 O O . LYS A 1 439 ? 2.601 14.022 28.035 1.00 88.69 439 LYS A O 1
ATOM 3618 N N . GLN A 1 440 ? 3.333 13.430 30.075 1.00 90.19 440 GLN A N 1
ATOM 3619 C CA . GLN A 1 440 ? 3.628 14.790 30.525 1.00 90.19 440 GLN A CA 1
ATOM 3620 C C . GLN A 1 440 ? 4.696 15.456 29.650 1.00 90.19 440 GLN A C 1
ATOM 3622 O O . GLN A 1 440 ? 4.531 16.608 29.259 1.00 90.19 440 GLN A O 1
ATOM 3627 N N . GLU A 1 441 ? 5.748 14.729 29.261 1.00 87.94 441 GLU A N 1
ATOM 3628 C CA . GLU A 1 441 ? 6.773 15.258 28.351 1.00 87.94 441 GLU A CA 1
ATOM 3629 C C . GLU A 1 441 ? 6.219 15.560 26.946 1.00 87.94 441 GLU A C 1
ATOM 3631 O O . GLU A 1 441 ? 6.562 16.588 26.359 1.00 87.94 441 GLU A O 1
ATOM 3636 N N . VAL A 1 442 ? 5.317 14.720 26.422 1.00 86.56 442 VAL A N 1
ATOM 3637 C CA . VAL A 1 442 ? 4.616 14.980 25.149 1.00 86.56 442 VAL A CA 1
ATOM 3638 C C . VAL A 1 442 ? 3.740 16.232 25.248 1.00 86.56 442 VAL A C 1
ATOM 3640 O O . VAL A 1 442 ? 3.837 17.123 24.403 1.00 86.56 442 VAL A O 1
ATOM 3643 N N . LEU A 1 443 ? 2.919 16.337 26.298 1.00 85.94 443 LEU A N 1
ATOM 3644 C CA . LEU A 1 443 ? 2.025 17.480 26.505 1.00 85.94 443 LEU A CA 1
ATOM 3645 C C . LEU A 1 443 ? 2.798 18.788 26.715 1.00 85.94 443 LEU A C 1
ATOM 3647 O O . LEU A 1 443 ? 2.382 19.830 26.216 1.00 85.94 443 LEU A O 1
ATOM 3651 N N . LYS A 1 444 ? 3.946 18.732 27.398 1.00 87.38 444 LYS A N 1
ATOM 3652 C CA . LYS A 1 444 ? 4.830 19.882 27.621 1.00 87.38 444 LYS A CA 1
ATOM 3653 C C . LYS A 1 444 ? 5.457 20.409 26.328 1.00 87.38 444 LYS A C 1
ATOM 3655 O O . LYS A 1 444 ? 5.644 21.616 26.202 1.00 87.38 444 LYS A O 1
ATOM 3660 N N . MET A 1 445 ? 5.793 19.529 25.383 1.00 82.94 445 MET A N 1
ATOM 3661 C CA . MET A 1 445 ? 6.281 19.931 24.058 1.00 82.94 445 MET A CA 1
ATOM 3662 C C . MET A 1 445 ? 5.153 20.545 23.210 1.00 82.94 445 MET A C 1
ATOM 3664 O O . MET A 1 445 ? 5.356 21.565 22.546 1.00 82.94 445 MET A O 1
ATOM 3668 N N . GLY A 1 446 ? 3.965 19.934 23.259 1.00 80.69 446 GLY A N 1
ATOM 3669 C CA . GLY A 1 446 ? 2.803 20.284 22.443 1.00 80.69 446 GLY A CA 1
ATOM 3670 C C . GLY A 1 446 ? 2.850 19.664 21.040 1.00 80.69 446 GLY A C 1
ATOM 3671 O O . GLY A 1 446 ? 3.902 19.609 20.398 1.00 80.69 446 GLY A O 1
ATOM 3672 N N . PHE A 1 447 ? 1.695 19.214 20.539 1.00 76.25 447 PHE A N 1
ATOM 3673 C CA . PHE A 1 447 ? 1.589 18.456 19.283 1.00 76.25 447 PHE A CA 1
ATOM 3674 C C . PHE A 1 447 ? 2.050 19.243 18.041 1.00 76.25 447 PHE A C 1
ATOM 3676 O O . PHE A 1 447 ? 2.713 18.684 17.171 1.00 76.25 447 PHE A O 1
ATOM 3683 N N . GLU A 1 448 ? 1.796 20.555 17.977 1.00 71.75 448 GLU A N 1
ATOM 3684 C CA . GLU A 1 448 ? 2.240 21.398 16.852 1.00 71.75 448 GLU A CA 1
ATOM 3685 C C . GLU A 1 448 ? 3.764 21.565 16.782 1.00 71.75 448 GLU A C 1
ATOM 3687 O O . GLU A 1 448 ? 4.339 21.666 15.697 1.00 71.75 448 GLU A O 1
ATOM 3692 N N . ASN A 1 449 ? 4.435 21.602 17.935 1.00 75.19 449 ASN A N 1
ATOM 3693 C CA . ASN A 1 449 ? 5.889 21.742 17.993 1.00 75.19 449 ASN A CA 1
ATOM 3694 C C . ASN A 1 449 ? 6.592 20.418 17.692 1.00 75.19 449 ASN A C 1
ATOM 3696 O O . ASN A 1 449 ? 7.689 20.431 17.137 1.00 75.19 449 ASN A O 1
ATOM 3700 N N . MET A 1 450 ? 5.954 19.281 17.988 1.00 74.38 450 MET A N 1
ATOM 3701 C CA . MET A 1 450 ? 6.475 17.964 17.613 1.00 74.38 450 MET A CA 1
ATOM 3702 C C . MET A 1 450 ? 6.627 17.809 16.095 1.00 74.38 450 MET A C 1
ATOM 3704 O O . MET A 1 450 ? 7.631 17.259 15.647 1.00 74.38 450 MET A O 1
ATOM 3708 N N . LEU A 1 451 ? 5.703 18.369 15.304 1.00 67.31 451 LEU A N 1
ATOM 3709 C CA . LEU A 1 451 ? 5.794 18.400 13.836 1.00 67.31 451 LEU A CA 1
ATOM 3710 C C . LEU A 1 451 ? 6.985 19.226 13.318 1.00 67.31 451 LEU A C 1
ATOM 3712 O O . LEU A 1 451 ? 7.427 19.030 12.190 1.00 67.31 451 LEU A O 1
ATOM 3716 N N . LYS A 1 452 ? 7.514 20.147 14.132 1.00 73.12 452 LYS A N 1
ATOM 3717 C CA . LYS A 1 452 ? 8.628 21.045 13.782 1.00 73.12 452 LYS A CA 1
ATOM 3718 C C . LYS A 1 452 ? 9.985 20.551 14.297 1.00 73.12 452 LYS A C 1
ATOM 3720 O O . LYS A 1 452 ? 10.976 21.273 14.182 1.00 73.12 452 LYS A O 1
ATOM 3725 N N . LEU A 1 453 ? 10.051 19.356 14.887 1.00 78.19 453 LEU A N 1
ATOM 3726 C CA . LEU A 1 453 ? 11.298 18.810 15.420 1.00 78.19 453 LEU A CA 1
ATOM 3727 C C . LEU A 1 453 ? 12.313 18.532 14.290 1.00 78.19 453 LEU A C 1
ATOM 3729 O O . LEU A 1 453 ? 11.958 17.904 13.289 1.00 78.19 453 LEU A O 1
ATOM 3733 N N . PRO A 1 454 ? 13.587 18.945 14.451 1.00 78.12 454 PRO A N 1
ATOM 3734 C CA . PRO A 1 454 ? 14.614 18.750 13.432 1.00 78.12 454 PRO A CA 1
ATOM 3735 C C . PRO A 1 454 ? 14.947 17.266 13.251 1.00 78.12 454 PRO A C 1
ATOM 3737 O O . PRO A 1 454 ? 14.829 16.472 14.187 1.00 78.12 454 PRO A O 1
ATOM 3740 N N . ILE A 1 455 ? 15.414 16.895 12.057 1.00 79.50 455 ILE A N 1
ATOM 3741 C CA . ILE A 1 455 ? 15.847 15.526 11.758 1.00 79.50 455 ILE A CA 1
ATOM 3742 C C . ILE A 1 455 ? 17.115 15.215 12.566 1.00 79.50 455 ILE A C 1
ATOM 3744 O O . ILE A 1 455 ? 18.112 15.928 12.486 1.00 79.50 455 ILE A O 1
ATOM 3748 N N . CYS A 1 456 ? 17.104 14.123 13.327 1.00 83.44 456 CYS A N 1
ATOM 3749 C CA . CYS A 1 456 ? 18.238 13.689 14.137 1.00 83.44 456 CYS A CA 1
ATOM 3750 C C . CYS A 1 456 ? 19.420 13.284 13.245 1.00 83.44 456 CYS A C 1
ATOM 3752 O O . CYS A 1 456 ? 19.299 12.331 12.480 1.00 83.44 456 CYS A O 1
ATOM 3754 N N . GLU A 1 457 ? 20.582 13.930 13.344 1.00 80.69 457 GLU A N 1
ATOM 3755 C CA . GLU A 1 457 ? 21.761 13.611 12.509 1.00 80.69 457 GLU A CA 1
ATOM 3756 C C . GLU A 1 457 ? 22.588 12.416 13.023 1.00 80.69 457 GLU A C 1
ATOM 3758 O O . GLU A 1 457 ? 23.381 11.824 12.291 1.00 80.69 457 GLU A O 1
ATOM 3763 N N . SER A 1 458 ? 22.392 12.001 14.279 1.00 86.62 458 SER A N 1
ATOM 3764 C CA . SER A 1 458 ? 23.193 10.935 14.891 1.00 86.62 458 SER A CA 1
ATOM 3765 C C . SER A 1 458 ? 22.856 9.549 14.327 1.00 86.62 458 SER A C 1
ATOM 3767 O O . SER A 1 458 ? 21.790 8.987 14.601 1.00 86.62 458 SER A O 1
ATOM 3769 N N . ARG A 1 459 ? 23.817 8.932 13.622 1.00 85.38 459 ARG A N 1
ATOM 3770 C CA . ARG A 1 459 ? 23.706 7.553 13.101 1.00 85.38 459 ARG A CA 1
ATOM 3771 C C . ARG A 1 459 ? 23.426 6.524 14.204 1.00 85.38 459 ARG A C 1
ATOM 3773 O O . ARG A 1 459 ? 22.636 5.606 13.992 1.00 85.38 459 ARG A O 1
ATOM 3780 N N . LEU A 1 460 ? 24.017 6.689 15.391 1.00 87.19 460 LEU A N 1
ATOM 3781 C CA . LEU A 1 460 ? 23.804 5.787 16.530 1.00 87.19 460 LEU A CA 1
ATOM 3782 C C . LEU A 1 460 ? 22.348 5.818 17.016 1.00 87.19 460 LEU A C 1
ATOM 3784 O O . LEU A 1 460 ? 21.757 4.766 17.249 1.00 87.19 460 LEU A O 1
ATOM 3788 N N . ILE A 1 461 ? 21.758 7.012 17.145 1.00 84.50 461 ILE A N 1
ATOM 3789 C CA . ILE A 1 461 ? 20.371 7.167 17.608 1.00 84.50 461 ILE A CA 1
ATOM 3790 C C . ILE A 1 461 ? 19.400 6.596 16.574 1.00 84.50 461 ILE A C 1
ATOM 3792 O O . ILE A 1 461 ? 18.538 5.808 16.949 1.00 84.50 461 ILE A O 1
ATOM 3796 N N . ARG A 1 462 ? 19.596 6.892 15.281 1.00 84.94 462 ARG A N 1
ATOM 3797 C CA . ARG A 1 462 ? 18.787 6.298 14.200 1.00 84.94 462 ARG A CA 1
ATOM 3798 C C . ARG A 1 462 ? 18.839 4.768 14.216 1.00 84.94 462 ARG A C 1
ATOM 3800 O O . ARG A 1 462 ? 17.807 4.119 14.089 1.00 84.94 462 ARG A O 1
ATOM 3807 N N . THR A 1 463 ? 20.026 4.195 14.428 1.00 86.88 463 THR A N 1
ATOM 3808 C CA . THR A 1 463 ? 20.212 2.736 14.487 1.00 86.88 463 THR A CA 1
ATOM 3809 C C . THR A 1 463 ? 19.494 2.131 15.694 1.00 86.88 463 THR A C 1
ATOM 3811 O O . THR A 1 463 ? 18.767 1.155 15.541 1.00 86.88 463 THR A O 1
ATOM 3814 N N . ARG A 1 464 ? 19.617 2.740 16.883 1.00 88.00 464 ARG A N 1
ATOM 3815 C CA . ARG A 1 464 ? 18.881 2.314 18.087 1.00 88.00 464 ARG A CA 1
ATOM 3816 C C . ARG A 1 464 ? 17.364 2.361 17.864 1.00 88.00 464 ARG A C 1
ATOM 3818 O O . ARG A 1 464 ? 16.693 1.372 18.135 1.00 88.00 464 ARG A O 1
ATOM 3825 N N . CYS A 1 465 ? 16.844 3.457 17.306 1.00 85.12 465 CYS A N 1
ATOM 3826 C CA . CYS A 1 465 ? 15.424 3.602 16.969 1.00 85.12 465 CYS A CA 1
ATOM 3827 C C . CYS A 1 465 ? 14.955 2.542 15.959 1.00 85.12 465 CYS A C 1
ATOM 3829 O O . CYS A 1 465 ? 13.881 1.982 16.131 1.00 85.12 465 CYS A O 1
ATOM 3831 N N . SER A 1 466 ? 15.763 2.201 14.951 1.00 85.75 466 SER A N 1
ATOM 3832 C CA . SER A 1 466 ? 15.427 1.135 13.993 1.00 85.75 466 SER A CA 1
ATOM 3833 C C . SER A 1 466 ? 15.379 -0.265 14.626 1.00 85.75 466 SER A C 1
ATOM 3835 O O . SER A 1 466 ? 14.552 -1.083 14.238 1.00 85.75 466 SER A O 1
ATOM 3837 N N . ILE A 1 467 ? 16.212 -0.561 15.630 1.00 89.31 467 ILE A N 1
ATOM 3838 C CA . ILE A 1 467 ? 16.109 -1.831 16.371 1.00 89.31 467 ILE A CA 1
ATOM 3839 C C . ILE A 1 467 ? 14.897 -1.832 17.314 1.00 89.31 467 ILE A C 1
ATOM 3841 O O . ILE A 1 467 ? 14.206 -2.843 17.431 1.00 89.31 467 ILE A O 1
ATOM 3845 N N . MET A 1 468 ? 14.607 -0.700 17.961 1.00 87.12 468 MET A N 1
ATOM 3846 C CA . MET A 1 468 ? 13.414 -0.539 18.802 1.00 87.12 468 MET A CA 1
ATOM 3847 C C . MET A 1 468 ? 12.113 -0.652 17.995 1.00 87.12 468 MET A C 1
ATOM 3849 O O . MET A 1 468 ? 11.126 -1.160 18.513 1.00 87.12 468 MET A O 1
ATOM 3853 N N . GLU A 1 469 ? 12.111 -0.228 16.731 1.00 85.12 469 GLU A N 1
ATOM 3854 C CA . GLU A 1 469 ? 10.993 -0.407 15.798 1.00 85.12 469 GLU A CA 1
ATOM 3855 C C . GLU A 1 469 ? 10.643 -1.892 15.616 1.00 85.12 469 GLU A C 1
ATOM 3857 O O . GLU A 1 469 ? 9.499 -2.282 15.836 1.00 85.12 469 GLU A O 1
ATOM 3862 N N . GLU A 1 470 ? 11.632 -2.736 15.291 1.00 84.94 470 GLU A N 1
ATOM 3863 C CA . GLU A 1 470 ? 11.447 -4.192 15.156 1.00 84.94 470 GLU A CA 1
ATOM 3864 C C . GLU A 1 470 ? 10.941 -4.821 16.459 1.00 84.94 470 GLU A C 1
ATOM 3866 O O . GLU A 1 470 ? 10.129 -5.745 16.437 1.00 84.94 470 GLU A O 1
ATOM 3871 N N . LEU A 1 471 ? 11.391 -4.297 17.602 1.00 85.62 471 LEU A N 1
ATOM 3872 C CA . LEU A 1 471 ? 10.962 -4.746 18.921 1.00 85.62 471 LEU A CA 1
ATOM 3873 C C . LEU A 1 471 ? 9.500 -4.363 19.215 1.00 85.62 471 LEU A C 1
ATOM 3875 O O . LEU A 1 471 ? 8.753 -5.184 19.742 1.00 85.62 471 LEU A O 1
ATOM 3879 N N . CYS A 1 472 ? 9.070 -3.153 18.840 1.00 81.00 472 CYS A N 1
ATOM 3880 C CA . CYS A 1 472 ? 7.669 -2.730 18.918 1.00 81.00 472 CYS A CA 1
ATOM 3881 C C . CYS A 1 472 ? 6.774 -3.550 17.983 1.00 81.00 472 CYS A C 1
ATOM 3883 O O . CYS A 1 472 ? 5.703 -3.983 18.401 1.00 81.00 472 CYS A O 1
ATOM 3885 N N . LEU A 1 473 ? 7.221 -3.806 16.749 1.00 77.12 473 LEU A N 1
ATOM 3886 C CA . LEU A 1 473 ? 6.522 -4.664 15.789 1.00 77.12 473 LEU A CA 1
ATOM 3887 C C . LEU A 1 473 ? 6.349 -6.077 16.351 1.00 77.12 473 LEU A C 1
ATOM 3889 O O . LEU A 1 473 ? 5.238 -6.598 16.371 1.00 77.12 473 LEU A O 1
ATOM 3893 N N . TRP A 1 474 ? 7.418 -6.679 16.875 1.00 79.44 474 TRP A N 1
ATOM 3894 C CA . TRP A 1 474 ? 7.341 -7.965 17.568 1.00 79.44 474 TRP A CA 1
ATOM 3895 C C . TRP A 1 474 ? 6.357 -7.918 18.745 1.00 79.44 474 TRP A C 1
ATOM 3897 O O . TRP A 1 474 ? 5.526 -8.815 18.888 1.00 79.44 474 TRP A O 1
ATOM 3907 N N . ALA A 1 475 ? 6.401 -6.866 19.571 1.00 76.81 475 ALA A N 1
ATOM 3908 C CA . ALA A 1 475 ? 5.518 -6.719 20.728 1.00 76.81 475 ALA A CA 1
ATOM 3909 C C . ALA A 1 475 ? 4.049 -6.576 20.309 1.00 76.81 475 ALA A C 1
ATOM 3911 O O . ALA A 1 475 ? 3.164 -7.105 20.973 1.00 76.81 475 ALA A O 1
ATOM 3912 N N . TYR A 1 476 ? 3.786 -5.917 19.184 1.00 72.31 476 TYR A N 1
ATOM 3913 C CA . TYR A 1 476 ? 2.462 -5.836 18.582 1.00 72.31 476 TYR A CA 1
ATOM 3914 C C . TYR A 1 476 ? 1.979 -7.197 18.085 1.00 72.31 476 TYR A C 1
ATOM 3916 O O . TYR A 1 476 ? 0.912 -7.654 18.489 1.00 72.31 476 TYR A O 1
ATOM 3924 N N . TRP A 1 477 ? 2.797 -7.893 17.294 1.00 64.25 477 TRP A N 1
ATOM 3925 C CA . TRP A 1 477 ? 2.455 -9.206 16.747 1.00 64.25 477 TRP A CA 1
ATOM 3926 C C . TRP A 1 477 ? 2.325 -10.302 17.809 1.00 64.25 477 TRP A C 1
ATOM 3928 O O . TRP A 1 477 ? 1.609 -11.273 17.599 1.00 64.25 477 TRP A O 1
ATOM 3938 N N . THR A 1 478 ? 2.982 -10.150 18.958 1.00 61.59 478 THR A N 1
ATOM 3939 C CA . THR A 1 478 ? 2.841 -11.048 20.119 1.00 61.59 478 THR A CA 1
ATOM 3940 C C . THR A 1 478 ? 1.830 -10.549 21.157 1.00 61.59 478 THR A C 1
ATOM 3942 O O . THR A 1 478 ? 1.634 -11.205 22.179 1.00 61.59 478 THR A O 1
ATOM 3945 N N . ASN A 1 479 ? 1.178 -9.407 20.908 1.00 57.19 479 ASN A N 1
ATOM 3946 C CA . ASN A 1 479 ? 0.258 -8.718 21.818 1.00 57.19 479 ASN A CA 1
ATOM 3947 C C . ASN A 1 479 ? 0.830 -8.468 23.234 1.00 57.19 479 ASN A C 1
ATOM 3949 O O . ASN A 1 479 ? 0.133 -8.556 24.246 1.00 57.19 479 ASN A O 1
ATOM 3953 N N . ASN A 1 480 ? 2.123 -8.154 23.327 1.00 69.75 480 ASN A N 1
ATOM 3954 C CA . ASN A 1 480 ? 2.791 -7.789 24.570 1.00 69.75 480 ASN A CA 1
ATOM 3955 C C . ASN A 1 480 ? 2.762 -6.266 24.773 1.00 69.75 480 ASN A C 1
ATOM 3957 O O . ASN A 1 480 ? 3.756 -5.564 24.562 1.00 69.75 480 ASN A O 1
ATOM 3961 N N . ALA A 1 481 ? 1.613 -5.744 25.217 1.00 67.62 481 ALA A N 1
ATOM 3962 C CA . ALA A 1 481 ? 1.421 -4.300 25.388 1.00 67.62 481 ALA A CA 1
ATOM 3963 C C . ALA A 1 481 ? 2.376 -3.681 26.428 1.00 67.62 481 ALA A C 1
ATOM 3965 O O . ALA A 1 481 ? 2.658 -2.488 26.368 1.00 67.62 481 ALA A O 1
ATOM 3966 N N . ARG A 1 482 ? 2.908 -4.478 27.372 1.00 80.31 482 ARG A N 1
ATOM 3967 C CA . ARG A 1 482 ? 3.901 -4.002 28.352 1.00 80.31 482 ARG A CA 1
ATOM 3968 C C . ARG A 1 482 ? 5.212 -3.646 27.670 1.00 80.31 482 ARG A C 1
ATOM 3970 O O . ARG A 1 482 ? 5.689 -2.532 27.835 1.00 80.31 482 ARG A O 1
ATOM 3977 N N . VAL A 1 483 ? 5.755 -4.567 26.875 1.00 81.62 483 VAL A N 1
ATOM 3978 C CA . VAL A 1 483 ? 6.979 -4.321 26.100 1.00 81.62 483 VAL A CA 1
ATOM 3979 C C . VAL A 1 483 ? 6.744 -3.205 25.088 1.00 81.62 483 VAL A C 1
ATOM 3981 O O . VAL A 1 483 ? 7.580 -2.315 24.966 1.00 81.62 483 VAL A O 1
ATOM 3984 N N . MET A 1 484 ? 5.579 -3.190 24.435 1.00 82.62 484 MET A N 1
ATOM 3985 C CA . MET A 1 484 ? 5.197 -2.120 23.513 1.00 82.62 484 MET A CA 1
ATOM 3986 C C . MET A 1 484 ? 5.193 -0.744 24.193 1.00 82.62 484 MET A C 1
ATOM 3988 O O . MET A 1 484 ? 5.746 0.202 23.637 1.00 82.62 484 MET A O 1
ATOM 3992 N N . LEU A 1 485 ? 4.643 -0.631 25.409 1.00 85.06 485 LEU A N 1
ATOM 3993 C CA . LEU A 1 485 ? 4.678 0.610 26.181 1.00 85.06 485 LEU A CA 1
ATOM 3994 C C . LEU A 1 485 ? 6.106 0.969 26.592 1.00 85.06 485 LEU A C 1
ATOM 3996 O O . LEU A 1 485 ? 6.509 2.105 26.394 1.00 85.06 485 LEU A O 1
ATOM 4000 N N . THR A 1 486 ? 6.883 0.029 27.138 1.00 88.00 486 THR A N 1
ATOM 4001 C CA . THR A 1 486 ? 8.253 0.304 27.596 1.00 88.00 486 THR A CA 1
ATOM 4002 C C . THR A 1 486 ? 9.120 0.828 26.456 1.00 88.00 486 THR A C 1
ATOM 4004 O O . THR A 1 486 ? 9.772 1.867 26.580 1.00 88.00 486 THR A O 1
ATOM 4007 N N . VAL A 1 487 ? 9.115 0.114 25.331 1.00 86.81 487 VAL A N 1
ATOM 4008 C CA . VAL A 1 487 ? 9.923 0.447 24.157 1.00 86.81 487 VAL A CA 1
ATOM 4009 C C . VAL A 1 487 ? 9.371 1.700 23.486 1.00 86.81 487 VAL A C 1
ATOM 4011 O O . VAL A 1 487 ? 10.144 2.606 23.185 1.00 86.81 487 VAL A O 1
ATOM 4014 N N . GLY A 1 488 ? 8.047 1.801 23.330 1.00 85.94 488 GLY A N 1
ATOM 4015 C CA . GLY A 1 488 ? 7.362 2.976 22.793 1.00 85.94 488 GLY A CA 1
ATOM 4016 C C . GLY A 1 488 ? 7.668 4.240 23.595 1.00 85.94 488 GLY A C 1
ATOM 4017 O O . GLY A 1 488 ? 8.105 5.231 23.022 1.00 85.94 488 GLY A O 1
ATOM 4018 N N . SER A 1 489 ? 7.569 4.199 24.925 1.00 88.00 489 SER A N 1
ATOM 4019 C CA . SER A 1 489 ? 7.925 5.313 25.813 1.00 88.00 489 SER A CA 1
ATOM 4020 C C . SER A 1 489 ? 9.374 5.751 25.642 1.00 88.00 489 SER A C 1
ATOM 4022 O O . SER A 1 489 ? 9.648 6.943 25.498 1.00 88.00 489 SER A O 1
ATOM 4024 N N . GLN A 1 490 ? 10.319 4.808 25.601 1.00 86.75 490 GLN A N 1
ATOM 4025 C CA . GLN A 1 490 ? 11.721 5.138 25.336 1.00 86.75 490 GLN A CA 1
ATOM 4026 C C . GLN A 1 490 ? 11.902 5.770 23.950 1.00 86.75 490 GLN A C 1
ATOM 4028 O O . GLN A 1 490 ? 12.681 6.713 23.802 1.00 86.75 490 GLN A O 1
ATOM 4033 N N . PHE A 1 491 ? 11.162 5.291 22.950 1.00 84.94 491 PHE A N 1
ATOM 4034 C CA . PHE A 1 491 ? 11.173 5.819 21.589 1.00 84.94 491 PHE A CA 1
ATOM 4035 C C . PHE A 1 491 ? 10.700 7.277 21.552 1.00 84.94 491 PHE A C 1
ATOM 4037 O O . PHE A 1 491 ? 11.379 8.146 20.993 1.00 84.94 491 PHE A O 1
ATOM 4044 N N . VAL A 1 492 ? 9.561 7.554 22.194 1.00 85.69 492 VAL A N 1
ATOM 4045 C CA . VAL A 1 492 ? 8.959 8.888 22.302 1.00 85.69 492 VAL A CA 1
ATOM 4046 C C . VAL A 1 492 ? 9.903 9.837 23.031 1.00 85.69 492 VAL A C 1
ATOM 4048 O O . VAL A 1 492 ? 10.283 10.870 22.483 1.00 85.69 492 VAL A O 1
ATOM 4051 N N . LEU A 1 493 ? 10.372 9.460 24.222 1.00 87.69 493 LEU A N 1
ATOM 4052 C CA . LEU A 1 493 ? 11.290 10.279 25.016 1.00 87.69 493 LEU A CA 1
ATOM 4053 C C . LEU A 1 493 ? 12.603 10.561 24.275 1.00 87.69 493 LEU A C 1
ATOM 4055 O O . LEU A 1 493 ? 13.159 11.657 24.385 1.00 87.69 493 LEU A O 1
ATOM 4059 N N . LYS A 1 494 ? 13.112 9.596 23.499 1.00 85.62 494 LYS A N 1
ATOM 4060 C CA . LYS A 1 494 ? 14.325 9.790 22.701 1.00 85.62 494 LYS A CA 1
ATOM 4061 C C . LYS A 1 494 ? 14.092 10.740 21.529 1.00 85.62 494 LYS A C 1
ATOM 4063 O O . LYS A 1 494 ? 14.936 11.604 21.296 1.00 85.62 494 LYS A O 1
ATOM 4068 N N . THR A 1 495 ? 12.950 10.623 20.855 1.00 83.19 495 THR A N 1
ATOM 4069 C CA . THR A 1 495 ? 12.534 11.535 19.780 1.00 83.19 495 THR A CA 1
ATOM 4070 C C . THR A 1 495 ? 12.433 12.970 20.296 1.00 83.19 495 THR A C 1
ATOM 4072 O O . THR A 1 495 ? 13.037 13.874 19.724 1.00 83.19 495 THR A O 1
ATOM 4075 N N . LEU A 1 496 ? 11.747 13.181 21.425 1.00 84.88 496 LEU A N 1
ATOM 4076 C CA . LEU A 1 496 ? 11.567 14.514 22.012 1.00 84.88 496 LEU A CA 1
ATOM 4077 C C . LEU A 1 496 ? 12.902 15.194 22.365 1.00 84.88 496 LEU A C 1
ATOM 4079 O O . LEU A 1 496 ? 13.010 16.413 22.288 1.00 84.88 496 LEU A O 1
ATOM 4083 N N . ARG A 1 497 ? 13.933 14.418 22.729 1.00 84.75 497 ARG A N 1
ATOM 4084 C CA . ARG A 1 497 ? 15.259 14.940 23.109 1.00 84.75 497 ARG A CA 1
ATOM 4085 C C . ARG A 1 497 ? 16.234 15.100 21.947 1.00 84.75 497 ARG A C 1
ATOM 4087 O O . ARG A 1 497 ? 17.165 15.890 22.051 1.00 84.75 497 ARG A O 1
ATOM 4094 N N . SER A 1 498 ? 16.128 14.272 20.910 1.00 82.56 498 SER A N 1
ATOM 4095 C CA . SER A 1 498 ? 17.167 14.133 19.876 1.00 82.56 498 SER A CA 1
ATOM 4096 C C . SER A 1 498 ? 16.692 14.468 18.462 1.00 82.56 498 SER A C 1
ATOM 4098 O O . SER A 1 498 ? 17.511 14.417 17.544 1.00 82.56 498 SER A O 1
ATOM 4100 N N . GLY A 1 499 ? 15.419 14.829 18.289 1.00 81.00 499 GLY A N 1
ATOM 4101 C CA . GLY A 1 499 ? 14.819 15.122 16.991 1.00 81.00 499 GLY A CA 1
ATOM 4102 C C . GLY A 1 499 ? 14.152 13.905 16.349 1.00 81.00 499 GLY A C 1
ATOM 4103 O O . GLY A 1 499 ? 14.159 12.798 16.894 1.00 81.00 499 GLY A O 1
ATOM 4104 N N . THR A 1 500 ? 13.562 14.111 15.175 1.00 77.88 500 THR A N 1
ATOM 4105 C CA . THR A 1 500 ? 12.829 13.080 14.433 1.00 77.88 500 THR A CA 1
ATOM 4106 C C . THR A 1 500 ? 13.776 12.116 13.723 1.00 77.88 500 THR A C 1
ATOM 4108 O O . THR A 1 500 ? 14.843 12.477 13.227 1.00 77.88 500 THR A O 1
ATOM 4111 N N . THR A 1 501 ? 13.388 10.848 13.673 1.00 77.44 501 THR A N 1
ATOM 4112 C CA . THR A 1 501 ? 14.031 9.802 12.870 1.00 77.44 501 THR A CA 1
ATOM 4113 C C . THR A 1 501 ? 13.008 9.255 11.872 1.00 77.44 501 THR A C 1
ATOM 4115 O O . THR A 1 501 ? 11.810 9.394 12.126 1.00 77.44 501 THR A O 1
ATOM 4118 N N . PRO A 1 502 ? 13.420 8.593 10.774 1.00 71.69 502 PRO A N 1
ATOM 4119 C CA . PRO A 1 502 ? 12.469 7.971 9.845 1.00 71.69 502 PRO A CA 1
ATOM 4120 C C . PRO A 1 502 ? 11.481 7.009 10.528 1.00 71.69 502 PRO A C 1
ATOM 4122 O O . PRO A 1 502 ? 10.352 6.861 10.084 1.00 71.69 502 PRO A O 1
ATOM 4125 N N . THR A 1 503 ? 11.879 6.411 11.654 1.00 75.25 503 THR A N 1
ATOM 4126 C CA . THR A 1 503 ? 11.101 5.416 12.403 1.00 75.25 503 THR A CA 1
ATOM 4127 C C . THR A 1 503 ? 10.308 6.014 13.576 1.00 75.25 503 THR A C 1
ATOM 4129 O O . THR A 1 503 ? 9.609 5.298 14.288 1.00 75.25 503 THR A O 1
ATOM 4132 N N . THR A 1 504 ? 10.364 7.337 13.779 1.00 75.31 504 THR A N 1
ATOM 4133 C CA . THR A 1 504 ? 9.671 8.047 14.871 1.00 75.31 504 THR A CA 1
ATOM 4134 C C . THR A 1 504 ? 8.154 7.868 14.848 1.00 75.31 504 THR A C 1
ATOM 4136 O O . THR A 1 504 ? 7.559 7.718 15.917 1.00 75.31 504 THR A O 1
ATOM 4139 N N . GLY A 1 505 ? 7.538 7.833 13.661 1.00 70.12 505 GLY A N 1
ATOM 4140 C CA . GLY A 1 505 ? 6.101 7.576 13.525 1.00 70.12 505 GLY A CA 1
ATOM 4141 C C . GLY A 1 505 ? 5.697 6.257 14.183 1.00 70.12 505 GLY A C 1
ATOM 4142 O O . GLY A 1 505 ? 4.766 6.212 14.981 1.00 70.12 505 GLY A O 1
ATOM 4143 N N . VAL A 1 506 ? 6.487 5.209 13.949 1.00 71.62 506 VAL A N 1
ATOM 4144 C CA . VAL A 1 506 ? 6.250 3.861 14.474 1.00 71.62 506 VAL A CA 1
ATOM 4145 C C . VAL A 1 506 ? 6.238 3.842 16.003 1.00 71.62 506 VAL A C 1
ATOM 4147 O O . VAL A 1 506 ? 5.319 3.301 16.618 1.00 71.62 506 VAL A O 1
ATOM 4150 N N . GLY A 1 507 ? 7.229 4.482 16.629 1.00 74.94 507 GLY A N 1
ATOM 4151 C CA . GLY A 1 507 ? 7.336 4.557 18.087 1.00 74.94 507 GLY A CA 1
ATOM 4152 C C . GLY A 1 507 ? 6.154 5.268 18.751 1.00 74.94 507 GLY A C 1
ATOM 4153 O O . GLY A 1 507 ? 5.661 4.803 19.778 1.00 74.94 507 GLY A O 1
ATOM 4154 N N . LEU A 1 508 ? 5.677 6.366 18.155 1.00 77.12 508 LEU A N 1
ATOM 4155 C CA . LEU A 1 508 ? 4.544 7.145 18.667 1.00 77.12 508 LEU A CA 1
ATOM 4156 C C . LEU A 1 508 ? 3.215 6.405 18.507 1.00 77.12 508 LEU A C 1
ATOM 4158 O O . LEU A 1 508 ? 2.424 6.373 19.448 1.00 77.12 508 LEU A O 1
ATOM 4162 N N . VAL A 1 509 ? 3.014 5.734 17.372 1.00 74.25 509 VAL A N 1
ATOM 4163 C CA . VAL A 1 509 ? 1.830 4.900 17.124 1.00 74.25 509 VAL A CA 1
ATOM 4164 C C . VAL A 1 509 ? 1.761 3.746 18.112 1.00 74.25 509 VAL A C 1
ATOM 4166 O O . VAL A 1 509 ? 0.745 3.578 18.778 1.00 74.25 509 VAL A O 1
ATOM 4169 N N . PHE A 1 510 ? 2.840 2.978 18.272 1.00 78.00 510 PHE A N 1
ATOM 4170 C CA . PHE A 1 510 ? 2.839 1.852 19.207 1.00 78.00 510 PHE A CA 1
ATOM 4171 C C . PHE A 1 510 ? 2.757 2.296 20.668 1.00 78.00 510 PHE A C 1
ATOM 4173 O O . PHE A 1 510 ? 2.110 1.622 21.466 1.00 78.00 510 PHE A O 1
ATOM 4180 N N . PHE A 1 511 ? 3.318 3.453 21.023 1.00 83.75 511 PHE A N 1
ATOM 4181 C CA . PHE A 1 511 ? 3.071 4.052 22.332 1.00 83.75 511 PHE A CA 1
ATOM 4182 C C . PHE A 1 511 ? 1.593 4.427 22.519 1.00 83.75 511 PHE A C 1
ATOM 4184 O O . PHE A 1 511 ? 1.024 4.110 23.560 1.00 83.75 511 PHE A O 1
ATOM 4191 N N . GLY A 1 512 ? 0.949 5.037 21.517 1.00 73.62 512 GLY A N 1
ATOM 4192 C CA . GLY A 1 512 ? -0.479 5.371 21.540 1.00 73.62 512 GLY A CA 1
ATOM 4193 C C . GLY A 1 512 ? -1.381 4.136 21.629 1.00 73.62 512 GLY A C 1
ATOM 4194 O O . GLY A 1 512 ? -2.309 4.105 22.441 1.00 73.62 512 GLY A O 1
ATOM 4195 N N . ILE A 1 513 ? -1.065 3.082 20.870 1.00 70.00 513 ILE A N 1
ATOM 4196 C CA . ILE A 1 513 ? -1.730 1.776 20.960 1.00 70.00 513 ILE A CA 1
ATOM 4197 C C . ILE A 1 513 ? -1.562 1.233 22.380 1.00 70.00 513 ILE A C 1
ATOM 4199 O O . ILE A 1 513 ? -2.559 1.035 23.066 1.00 70.00 513 ILE A O 1
ATOM 4203 N N . ALA A 1 514 ? -0.335 1.089 22.885 1.00 74.62 514 ALA A N 1
ATOM 4204 C CA . ALA A 1 514 ? -0.091 0.556 24.224 1.00 74.62 514 ALA A CA 1
ATOM 4205 C C . ALA A 1 514 ? -0.745 1.396 25.339 1.00 74.62 514 ALA A C 1
ATOM 4207 O O . ALA A 1 514 ? -1.285 0.841 26.295 1.00 74.62 514 ALA A O 1
ATOM 4208 N N . ALA A 1 515 ? -0.753 2.726 25.211 1.00 71.19 515 ALA A N 1
ATOM 4209 C CA . ALA A 1 515 ? -1.427 3.638 26.133 1.00 71.19 515 ALA A CA 1
ATOM 4210 C C . ALA A 1 515 ? -2.949 3.443 26.127 1.00 71.19 515 ALA A C 1
ATOM 4212 O O . ALA A 1 515 ? -3.598 3.477 27.177 1.00 71.19 515 ALA A O 1
ATOM 4213 N N . THR A 1 516 ? -3.518 3.186 24.952 1.00 58.72 516 THR A N 1
ATOM 4214 C CA . THR A 1 516 ? -4.927 2.827 24.799 1.00 58.72 516 THR A CA 1
ATOM 4215 C C . THR A 1 516 ? -5.218 1.482 25.459 1.00 58.72 516 THR A C 1
ATOM 4217 O O . THR A 1 516 ? -6.123 1.392 26.288 1.00 58.72 516 THR A O 1
ATOM 4220 N N . GLN A 1 517 ? -4.405 0.464 25.165 1.00 57.94 517 GLN A N 1
ATOM 4221 C CA . GLN A 1 517 ? -4.569 -0.899 25.676 1.00 57.94 517 GLN A CA 1
ATOM 4222 C C . GLN A 1 517 ? -4.421 -0.985 27.204 1.00 57.94 517 GLN A C 1
ATOM 4224 O O . GLN A 1 517 ? -5.194 -1.667 27.878 1.00 57.94 517 GLN A O 1
ATOM 4229 N N . LEU A 1 518 ? -3.432 -0.293 27.779 1.00 63.47 518 LEU A N 1
ATOM 4230 C CA . LEU A 1 518 ? -3.109 -0.383 29.206 1.00 63.47 518 LEU A CA 1
ATOM 4231 C C . LEU A 1 518 ? -3.843 0.651 30.068 1.00 63.47 518 LEU A C 1
ATOM 4233 O O . LEU A 1 518 ? -4.182 0.346 31.213 1.00 63.47 518 LEU A O 1
ATOM 4237 N N . PHE A 1 519 ? -4.093 1.858 29.546 1.00 68.31 519 PHE A N 1
ATOM 4238 C CA . PHE A 1 519 ? -4.596 2.996 30.331 1.00 68.31 519 PHE A CA 1
ATOM 4239 C C . PHE A 1 519 ? -5.845 3.669 29.755 1.00 68.31 519 PHE A C 1
ATOM 4241 O O . PHE A 1 519 ? -6.310 4.646 30.341 1.00 68.31 519 PHE A O 1
ATOM 4248 N N . LYS A 1 520 ? -6.422 3.158 28.655 1.00 53.75 520 LYS A N 1
ATOM 4249 C CA . LYS A 1 520 ? -7.659 3.683 28.037 1.00 53.75 520 LYS A CA 1
ATOM 4250 C C . LYS A 1 520 ? -7.551 5.156 27.639 1.00 53.75 520 LYS A C 1
ATOM 4252 O O . LYS A 1 520 ? -8.513 5.918 27.714 1.00 53.75 520 LYS A O 1
ATOM 4257 N N . ALA A 1 521 ? -6.356 5.563 27.230 1.00 61.25 521 ALA A N 1
ATOM 4258 C CA . ALA A 1 521 ? -6.032 6.935 26.877 1.00 61.25 521 ALA A CA 1
ATOM 4259 C C . ALA A 1 521 ? -6.417 7.272 25.425 1.00 61.25 521 ALA A C 1
ATOM 4261 O O . ALA A 1 521 ? -5.576 7.742 24.668 1.00 61.25 521 ALA A O 1
ATOM 4262 N N . TYR A 1 522 ? -7.672 7.014 25.038 1.00 54.09 522 TYR A N 1
ATOM 4263 C CA . TYR A 1 522 ? -8.135 7.080 23.643 1.00 54.09 522 TYR A CA 1
ATOM 4264 C C . TYR A 1 522 ? -7.897 8.449 22.993 1.00 54.09 522 TYR A C 1
ATOM 4266 O O . TYR A 1 522 ? -7.265 8.528 21.949 1.00 54.09 522 TYR A O 1
ATOM 4274 N N . GLU A 1 523 ? -8.323 9.525 23.656 1.00 57.03 523 GLU A N 1
ATOM 4275 C CA . GLU A 1 523 ? -8.176 10.898 23.152 1.00 57.03 523 GLU A CA 1
ATOM 4276 C C . GLU A 1 523 ? -6.701 11.305 23.018 1.00 57.03 523 GLU A C 1
ATOM 4278 O O . GLU A 1 523 ? -6.290 11.944 22.054 1.00 57.03 523 GLU A O 1
ATOM 4283 N N . PHE A 1 524 ? -5.866 10.880 23.967 1.00 68.19 524 PHE A N 1
ATOM 4284 C CA . PHE A 1 524 ? -4.433 11.150 23.922 1.00 68.19 524 PHE A CA 1
ATOM 4285 C C . PHE A 1 524 ? -3.733 10.351 22.813 1.00 68.19 524 PHE A C 1
ATOM 4287 O O . PHE A 1 524 ? -2.852 10.876 22.137 1.00 68.19 524 PHE A O 1
ATOM 4294 N N . ALA A 1 525 ? -4.134 9.095 22.604 1.00 63.34 525 ALA A N 1
ATOM 4295 C CA . ALA A 1 525 ? -3.622 8.257 21.527 1.00 63.34 525 ALA A CA 1
ATOM 4296 C C . ALA A 1 525 ? -4.041 8.778 20.146 1.00 63.34 525 ALA A C 1
ATOM 4298 O O . ALA A 1 525 ? -3.221 8.776 19.233 1.00 63.34 525 ALA A O 1
ATOM 4299 N N . GLU A 1 526 ? -5.269 9.282 20.011 1.00 59.28 526 GLU A N 1
ATOM 4300 C CA . GLU A 1 526 ? -5.763 9.962 18.811 1.00 59.28 526 GLU A CA 1
ATOM 4301 C C . GLU A 1 526 ? -4.918 11.206 18.501 1.00 59.28 526 GLU A C 1
ATOM 4303 O O . GLU A 1 526 ? -4.392 11.340 17.397 1.00 59.28 526 GLU A O 1
ATOM 4308 N N . GLN A 1 527 ? -4.686 12.073 19.491 1.00 67.69 527 GLN A N 1
ATOM 4309 C CA . GLN A 1 527 ? -3.860 13.273 19.323 1.00 67.69 527 GLN A CA 1
ATOM 4310 C C . GLN A 1 527 ? -2.399 12.943 18.971 1.00 67.69 527 GLN A C 1
ATOM 4312 O O . GLN A 1 527 ? -1.823 13.575 18.085 1.00 67.69 527 GLN A O 1
ATOM 4317 N N . ILE A 1 528 ? -1.806 11.924 19.607 1.00 71.38 528 ILE A N 1
ATOM 4318 C CA . ILE A 1 528 ? -0.469 11.420 19.251 1.00 71.38 528 ILE A CA 1
ATOM 4319 C C . ILE A 1 528 ? -0.445 10.845 17.831 1.00 71.38 528 ILE A C 1
ATOM 4321 O O . ILE A 1 528 ? 0.527 11.067 17.109 1.00 71.38 528 ILE A O 1
ATOM 4325 N N . GLY A 1 529 ? -1.494 10.125 17.426 1.00 60.41 529 GLY A N 1
ATOM 4326 C CA . GLY A 1 529 ? -1.628 9.563 16.084 1.00 60.41 529 GLY A CA 1
ATOM 4327 C C . GLY A 1 529 ? -1.710 10.647 15.007 1.00 60.41 529 GLY A C 1
ATOM 4328 O O . GLY A 1 529 ? -1.026 10.555 13.989 1.00 60.41 529 GLY A O 1
ATOM 4329 N N . HIS A 1 530 ? -2.473 11.716 15.254 1.00 59.88 530 HIS A N 1
ATOM 4330 C CA . HIS A 1 530 ? -2.584 12.857 14.338 1.00 59.88 530 HIS A CA 1
ATOM 4331 C C . HIS A 1 530 ? -1.314 13.710 14.262 1.00 59.88 530 HIS A C 1
ATOM 4333 O O . HIS A 1 530 ? -1.040 14.303 13.218 1.00 59.88 530 HIS A O 1
ATOM 4339 N N . ALA A 1 531 ? -0.509 13.747 15.327 1.00 59.84 531 ALA A N 1
ATOM 4340 C CA . ALA A 1 531 ? 0.708 14.553 15.401 1.00 59.84 531 ALA A CA 1
ATOM 4341 C C . ALA A 1 531 ? 1.821 14.133 14.417 1.00 59.84 531 ALA A C 1
ATOM 4343 O O . ALA A 1 531 ? 2.895 14.727 14.448 1.00 59.84 531 ALA A O 1
ATOM 4344 N N . LEU A 1 532 ? 1.595 13.141 13.541 1.00 54.00 532 LEU A N 1
ATOM 4345 C CA . LEU A 1 532 ? 2.605 12.608 12.622 1.00 54.00 532 LEU A CA 1
ATOM 4346 C C . LEU A 1 532 ? 2.127 12.230 11.216 1.00 54.00 532 LEU A C 1
ATOM 4348 O O . LEU A 1 532 ? 2.829 11.494 10.528 1.00 54.00 532 LEU A O 1
ATOM 4352 N N . MET A 1 533 ? 1.063 12.861 10.705 1.00 52.94 533 MET A N 1
ATOM 4353 C CA . MET A 1 533 ? 0.756 12.824 9.258 1.00 52.94 533 MET A CA 1
ATOM 4354 C C . MET A 1 533 ? 1.907 13.335 8.349 1.00 52.94 533 MET A C 1
ATOM 4356 O O . MET A 1 533 ? 1.797 13.301 7.128 1.00 52.94 533 MET A O 1
ATOM 4360 N N . GLY A 1 534 ? 3.023 13.809 8.920 1.00 45.12 534 GLY A N 1
ATOM 4361 C CA . GLY A 1 534 ? 4.206 14.301 8.210 1.00 45.12 534 GLY A CA 1
ATOM 4362 C C . GLY A 1 534 ? 5.390 13.329 8.062 1.00 45.12 534 GLY A C 1
ATOM 4363 O O . GLY A 1 534 ? 6.407 13.747 7.516 1.00 45.12 534 GLY A O 1
ATOM 4364 N N . GLY A 1 535 ? 5.323 12.076 8.538 1.00 51.91 535 GLY A N 1
ATOM 4365 C CA . GLY A 1 535 ? 6.428 11.102 8.426 1.00 51.91 535 GLY A CA 1
ATOM 4366 C C . GLY A 1 535 ? 5.967 9.744 7.890 1.00 51.91 535 GLY A C 1
ATOM 4367 O O . GLY A 1 535 ? 4.933 9.267 8.327 1.00 51.91 535 GLY A O 1
ATOM 4368 N N . ASP A 1 536 ? 6.723 9.159 6.948 1.00 53.41 536 ASP A N 1
ATOM 4369 C CA . ASP A 1 536 ? 6.477 7.881 6.236 1.00 53.41 536 ASP A CA 1
ATOM 4370 C C . ASP A 1 536 ? 4.991 7.525 6.001 1.00 53.41 536 ASP A C 1
ATOM 4372 O O . ASP A 1 536 ? 4.291 7.002 6.875 1.00 53.41 536 ASP A O 1
ATOM 4376 N N . ARG A 1 537 ? 4.525 7.759 4.764 1.00 56.53 537 ARG A N 1
ATOM 4377 C CA . ARG A 1 537 ? 3.132 7.569 4.322 1.00 56.53 537 ARG A CA 1
ATOM 4378 C C . ARG A 1 537 ? 2.550 6.215 4.755 1.00 56.53 537 ARG A C 1
ATOM 4380 O O . ARG A 1 537 ? 1.391 6.163 5.154 1.00 56.53 537 ARG A O 1
ATOM 4387 N N . THR A 1 538 ? 3.348 5.147 4.748 1.00 58.06 538 THR A N 1
ATOM 4388 C CA . THR A 1 538 ? 2.908 3.784 5.094 1.00 58.06 538 THR A CA 1
ATOM 4389 C C . THR A 1 538 ? 2.465 3.672 6.552 1.00 58.06 538 THR A C 1
ATOM 4391 O O . THR A 1 538 ? 1.389 3.151 6.856 1.00 58.06 538 THR A O 1
ATOM 4394 N N . TYR A 1 539 ? 3.277 4.194 7.470 1.00 57.72 539 TYR A N 1
ATOM 4395 C CA . TYR A 1 539 ? 2.985 4.148 8.899 1.00 57.72 539 TYR A CA 1
ATOM 4396 C C . TYR A 1 539 ? 1.948 5.190 9.308 1.00 57.72 539 TYR A C 1
ATOM 4398 O O . TYR A 1 539 ? 1.159 4.925 10.215 1.00 57.72 539 TYR A O 1
ATOM 4406 N N . SER A 1 540 ? 1.885 6.325 8.605 1.00 58.25 540 SER A N 1
ATOM 4407 C CA . SER A 1 540 ? 0.798 7.290 8.775 1.00 58.25 540 SER A CA 1
ATOM 4408 C C . SER A 1 540 ? -0.561 6.682 8.413 1.00 58.25 540 SER A C 1
ATOM 4410 O O . SER A 1 540 ? -1.510 6.838 9.178 1.00 58.25 540 SER A O 1
ATOM 4412 N N . ILE A 1 541 ? -0.659 5.956 7.291 1.00 65.31 541 ILE A N 1
ATOM 4413 C CA . ILE A 1 541 ? -1.885 5.242 6.898 1.00 65.31 541 ILE A CA 1
ATOM 4414 C C . ILE A 1 541 ? -2.237 4.181 7.947 1.00 65.31 541 ILE A C 1
ATOM 4416 O O . ILE A 1 541 ? -3.382 4.100 8.387 1.00 65.31 541 ILE A O 1
ATOM 4420 N N . PHE A 1 542 ? -1.257 3.390 8.398 1.00 66.81 542 PHE A N 1
ATOM 4421 C CA . PHE A 1 542 ? -1.487 2.374 9.426 1.00 66.81 542 PHE A CA 1
ATOM 4422 C C . PHE A 1 542 ? -2.030 2.979 10.730 1.00 66.81 542 PHE A C 1
ATOM 4424 O O . PHE A 1 542 ? -3.006 2.470 11.280 1.00 66.81 542 PHE A O 1
ATOM 4431 N N . ALA A 1 543 ? -1.445 4.083 11.202 1.00 58.88 543 ALA A N 1
ATOM 4432 C CA . ALA A 1 543 ? -1.908 4.806 12.384 1.00 58.88 543 ALA A CA 1
ATOM 4433 C C . ALA A 1 543 ? -3.356 5.282 12.234 1.00 58.88 543 ALA A C 1
ATOM 4435 O O . ALA A 1 543 ? -4.183 5.058 13.117 1.00 58.88 543 ALA A O 1
ATOM 4436 N N . HIS A 1 544 ? -3.662 5.898 11.091 1.00 68.06 544 HIS A N 1
ATOM 4437 C CA . HIS A 1 544 ? -4.984 6.432 10.783 1.00 68.06 544 HIS A CA 1
ATOM 4438 C C . HIS A 1 544 ? -6.045 5.329 10.787 1.00 68.06 544 HIS A C 1
ATOM 4440 O O . HIS A 1 544 ? -7.074 5.462 11.448 1.00 68.06 544 HIS A O 1
ATOM 4446 N N . ILE A 1 545 ? -5.743 4.188 10.158 1.00 71.94 545 ILE A N 1
ATOM 4447 C CA . ILE A 1 545 ? -6.609 3.003 10.161 1.00 71.94 545 ILE A CA 1
ATOM 4448 C C . ILE A 1 545 ? -6.842 2.484 11.584 1.00 71.94 545 ILE A C 1
ATOM 4450 O O . ILE A 1 545 ? -7.979 2.155 11.918 1.00 71.94 545 ILE A O 1
ATOM 4454 N N . GLN A 1 546 ? -5.813 2.425 12.439 1.00 68.12 546 GLN A N 1
ATOM 4455 C CA . GLN A 1 546 ? -5.981 1.974 13.828 1.00 68.12 546 GLN A CA 1
ATOM 4456 C C . GLN A 1 546 ? -6.881 2.918 14.634 1.00 68.12 546 GLN A C 1
ATOM 4458 O O . GLN A 1 546 ? -7.757 2.443 15.357 1.00 68.12 546 GLN A O 1
ATOM 4463 N N . THR A 1 547 ? -6.740 4.236 14.473 1.00 63.12 547 THR A N 1
ATOM 4464 C CA . THR A 1 547 ? -7.631 5.223 15.108 1.00 63.12 547 THR A CA 1
ATOM 4465 C C . THR A 1 547 ? -9.083 5.022 14.671 1.00 63.12 547 THR A C 1
ATOM 4467 O O . THR A 1 547 ? -9.979 4.923 15.511 1.00 63.12 547 THR A O 1
ATOM 4470 N N . ILE A 1 548 ? -9.320 4.880 13.363 1.00 70.56 548 ILE A N 1
ATOM 4471 C CA . ILE A 1 548 ? -10.653 4.637 12.792 1.00 70.56 548 ILE A CA 1
ATOM 4472 C C . ILE A 1 548 ? -11.240 3.326 13.332 1.00 70.56 548 ILE A C 1
ATOM 4474 O O . ILE A 1 548 ? -12.403 3.277 13.736 1.00 70.56 548 ILE A O 1
ATOM 4478 N N . PHE A 1 549 ? -10.430 2.269 13.390 1.00 73.12 549 PHE A N 1
ATOM 4479 C CA . PHE A 1 549 ? -10.832 0.958 13.888 1.00 73.12 549 PHE A CA 1
ATOM 4480 C C . PHE A 1 549 ? -11.190 0.979 15.383 1.00 73.12 549 PHE A C 1
ATOM 4482 O O . PHE A 1 549 ? -12.202 0.400 15.787 1.00 73.12 549 PHE A O 1
ATOM 4489 N N . ILE A 1 550 ? -10.416 1.689 16.209 1.00 65.06 550 ILE A N 1
ATOM 4490 C CA . ILE A 1 550 ? -10.713 1.883 17.636 1.00 65.06 550 ILE A CA 1
ATOM 4491 C C . ILE A 1 550 ? -12.012 2.678 17.809 1.00 65.06 550 ILE A C 1
ATOM 4493 O O . ILE A 1 550 ? -12.880 2.258 18.576 1.00 65.06 550 ILE A O 1
ATOM 4497 N N . ASN A 1 551 ? -12.188 3.774 17.066 1.00 65.50 551 ASN A N 1
ATOM 4498 C CA . ASN A 1 551 ? -13.405 4.588 17.115 1.00 65.50 551 ASN A CA 1
ATOM 4499 C C . ASN A 1 551 ? -14.649 3.795 16.688 1.00 65.50 551 ASN A C 1
ATOM 4501 O O . ASN A 1 551 ? -15.704 3.926 17.312 1.00 65.50 551 ASN A O 1
ATOM 4505 N N . PHE A 1 552 ? -14.519 2.912 15.694 1.00 78.81 552 PHE A N 1
ATOM 4506 C CA . PHE A 1 552 ? -15.580 1.988 15.296 1.00 78.81 552 PHE A CA 1
ATOM 4507 C C . PHE A 1 552 ? -15.962 1.022 16.433 1.00 78.81 552 PHE A C 1
ATOM 4509 O O . PHE A 1 552 ? -17.134 0.931 16.799 1.00 78.81 552 PHE A O 1
ATOM 4516 N N . LEU A 1 553 ? -14.987 0.331 17.039 1.00 70.06 553 LEU A N 1
ATOM 4517 C CA . LEU A 1 553 ? -15.249 -0.668 18.086 1.00 70.06 553 LEU A CA 1
ATOM 4518 C C . LEU A 1 553 ? -15.709 -0.061 19.420 1.00 70.06 553 LEU A C 1
ATOM 4520 O O . LEU A 1 553 ? -16.437 -0.709 20.170 1.00 70.06 553 LEU A O 1
ATOM 4524 N N . CYS A 1 554 ? -15.292 1.163 19.745 1.00 64.31 554 CYS A N 1
ATOM 4525 C CA . CYS A 1 554 ? -15.680 1.855 20.978 1.00 64.31 554 CYS A CA 1
ATOM 4526 C C . CYS A 1 554 ? -17.043 2.562 20.889 1.00 64.31 554 CYS A C 1
ATOM 4528 O O . CYS A 1 554 ? -17.518 3.076 21.901 1.00 64.31 554 CYS A O 1
ATOM 4530 N N . GLY A 1 555 ? -17.688 2.564 19.718 1.00 64.38 555 GLY A N 1
ATOM 4531 C CA . GLY A 1 555 ? -18.992 3.191 19.511 1.00 64.38 555 GLY A CA 1
ATOM 4532 C C . GLY A 1 555 ? -18.933 4.707 19.340 1.00 64.38 555 GLY A C 1
ATOM 4533 O O . GLY A 1 555 ? -19.770 5.423 19.889 1.00 64.38 555 GLY A O 1
ATOM 4534 N N . GLY A 1 556 ? -17.962 5.200 18.569 1.00 68.38 556 GLY A N 1
ATOM 4535 C CA . GLY A 1 556 ? -18.044 6.535 17.981 1.00 68.38 556 GLY A CA 1
ATOM 4536 C C . GLY A 1 556 ? -19.266 6.668 17.060 1.00 68.38 556 GLY A C 1
ATOM 4537 O O . GLY A 1 556 ? -19.870 5.673 16.648 1.00 68.38 556 GLY A O 1
ATOM 4538 N N . ASN A 1 557 ? -19.651 7.902 16.725 1.00 78.00 557 ASN A N 1
ATOM 4539 C CA . ASN A 1 557 ? -20.739 8.126 15.775 1.00 78.00 557 ASN A CA 1
ATOM 4540 C C . ASN A 1 557 ? -20.345 7.566 14.401 1.00 78.00 557 ASN A C 1
ATOM 4542 O O . ASN A 1 557 ? -19.379 8.020 13.789 1.00 78.00 557 ASN A O 1
ATOM 4546 N N . MET A 1 558 ? -21.116 6.602 13.893 1.00 85.38 558 MET A N 1
ATOM 4547 C CA . MET A 1 558 ? -20.791 5.891 12.655 1.00 85.38 558 MET A CA 1
ATOM 4548 C C . MET A 1 558 ? -20.698 6.817 11.431 1.00 85.38 558 MET A C 1
ATOM 4550 O O . MET A 1 558 ? -20.008 6.484 10.474 1.00 85.38 558 MET A O 1
ATOM 4554 N N . SER A 1 559 ? -21.354 7.982 11.436 1.00 83.06 559 SER A N 1
ATOM 4555 C CA . SER A 1 559 ? -21.253 8.952 10.332 1.00 83.06 559 SER A CA 1
ATOM 4556 C C . SER A 1 559 ? -19.901 9.663 10.305 1.00 83.06 559 SER A C 1
ATOM 4558 O O . SER A 1 559 ? -19.344 9.857 9.225 1.00 83.06 559 SER A O 1
ATOM 4560 N N . ASP A 1 560 ? -19.363 10.002 11.477 1.00 76.25 560 ASP A N 1
ATOM 4561 C CA . ASP A 1 560 ? -18.057 10.654 11.605 1.00 76.25 560 ASP A CA 1
ATOM 4562 C C . ASP A 1 560 ? -16.940 9.660 11.267 1.00 76.25 560 ASP A C 1
ATOM 4564 O O . ASP A 1 560 ? -16.062 9.961 10.461 1.00 76.25 560 ASP A O 1
ATOM 4568 N N . VAL A 1 561 ? -17.046 8.427 11.780 1.00 78.94 561 VAL A N 1
ATOM 4569 C CA . VAL A 1 561 ? -16.104 7.340 11.466 1.00 78.94 561 VAL A CA 1
ATOM 4570 C C . VAL A 1 561 ? -16.133 6.992 9.973 1.00 78.94 561 VAL A C 1
ATOM 4572 O O . VAL A 1 561 ? -15.083 6.749 9.386 1.00 78.94 561 VAL A O 1
ATOM 4575 N N . LEU A 1 562 ? -17.308 7.001 9.327 1.00 87.00 562 LEU A N 1
ATOM 4576 C CA . LEU A 1 562 ? -17.421 6.764 7.882 1.00 87.00 562 LEU A CA 1
ATOM 4577 C C . LEU A 1 562 ? -16.718 7.846 7.064 1.00 87.00 562 LEU A C 1
ATOM 4579 O O . LEU A 1 562 ? -16.101 7.527 6.049 1.00 87.00 562 LEU A O 1
ATOM 4583 N N . LYS A 1 563 ? -16.847 9.113 7.474 1.00 81.62 563 LYS A N 1
ATOM 4584 C CA . LYS A 1 563 ? -16.181 10.229 6.804 1.00 81.62 563 LYS A CA 1
ATOM 4585 C C . LYS A 1 563 ? -14.665 10.063 6.897 1.00 81.62 563 LYS A C 1
ATOM 4587 O O . LYS A 1 563 ? -14.007 10.015 5.868 1.00 81.62 563 LYS A O 1
ATOM 4592 N N . GLU A 1 564 ? -14.155 9.854 8.107 1.00 76.38 564 GLU A N 1
ATOM 4593 C CA . GLU A 1 564 ? -12.725 9.653 8.352 1.00 76.38 564 GLU A CA 1
ATOM 4594 C C . GLU A 1 564 ? -12.177 8.430 7.595 1.00 76.38 564 GLU A C 1
ATOM 4596 O O . GLU A 1 564 ? -11.084 8.466 7.038 1.00 76.38 564 GLU A O 1
ATOM 4601 N N . ALA A 1 565 ? -12.964 7.352 7.505 1.00 83.00 565 ALA A N 1
ATOM 4602 C CA . ALA A 1 565 ? -12.593 6.156 6.756 1.00 83.00 565 ALA A CA 1
ATOM 4603 C C . ALA A 1 565 ? -12.525 6.373 5.241 1.00 83.00 565 ALA A C 1
ATOM 4605 O O . ALA A 1 565 ? -11.664 5.787 4.586 1.00 83.00 565 ALA A O 1
ATOM 4606 N N . ARG A 1 566 ? -13.407 7.207 4.679 1.00 83.75 566 ARG A N 1
ATOM 4607 C CA . ARG A 1 566 ? -13.364 7.584 3.259 1.00 83.75 566 ARG A CA 1
ATOM 4608 C C . ARG A 1 566 ? -12.185 8.497 2.962 1.00 83.75 566 ARG A C 1
ATOM 4610 O O . ARG A 1 566 ? -11.465 8.219 2.013 1.00 83.75 566 ARG A O 1
ATOM 4617 N N . ASP A 1 567 ? -11.950 9.492 3.814 1.00 76.25 567 ASP A N 1
ATOM 4618 C CA . ASP A 1 567 ? -10.802 10.395 3.701 1.00 76.25 567 ASP A CA 1
ATOM 4619 C C . ASP A 1 567 ? -9.484 9.586 3.764 1.00 76.25 567 ASP A C 1
ATOM 4621 O O . ASP A 1 567 ? -8.574 9.794 2.961 1.00 76.25 567 ASP A O 1
ATOM 4625 N N . CYS A 1 568 ? -9.412 8.583 4.652 1.00 78.00 568 CYS A N 1
ATOM 4626 C CA . CYS A 1 568 ? -8.293 7.641 4.723 1.00 78.00 568 CYS A CA 1
ATOM 4627 C C . CYS A 1 568 ? -8.151 6.812 3.436 1.00 78.00 568 CYS A C 1
ATOM 4629 O O . CYS A 1 568 ? -7.053 6.717 2.899 1.00 78.00 568 CYS A O 1
ATOM 4631 N N . LEU A 1 569 ? -9.246 6.250 2.906 1.00 81.50 569 LEU A N 1
ATOM 4632 C CA . LEU A 1 569 ? -9.229 5.452 1.674 1.00 81.50 569 LEU A CA 1
ATOM 4633 C C . LEU A 1 569 ? -8.814 6.273 0.439 1.00 81.50 569 LEU A C 1
ATOM 4635 O O . LEU A 1 569 ? -8.024 5.785 -0.361 1.00 81.50 569 LEU A O 1
ATOM 4639 N N . GLU A 1 570 ? -9.285 7.515 0.295 1.00 74.50 570 GLU A N 1
ATOM 4640 C CA . GLU A 1 570 ? -8.862 8.430 -0.780 1.00 74.50 570 GLU A CA 1
ATOM 4641 C C . GLU A 1 570 ? -7.373 8.808 -0.659 1.00 74.50 570 GLU A C 1
ATOM 4643 O O . GLU A 1 570 ? -6.670 8.964 -1.664 1.00 74.50 570 GLU A O 1
ATOM 4648 N N . GLY A 1 571 ? -6.867 8.896 0.576 1.00 64.94 571 GLY A N 1
ATOM 4649 C CA . GLY A 1 571 ? -5.452 9.112 0.879 1.00 64.94 571 GLY A CA 1
ATOM 4650 C C . GLY A 1 571 ? -4.533 7.927 0.541 1.00 64.94 571 GLY A C 1
ATOM 4651 O O . GLY A 1 571 ? -3.320 8.125 0.414 1.00 64.94 571 GLY A O 1
ATOM 4652 N N . ILE A 1 572 ? -5.080 6.722 0.346 1.00 68.88 572 ILE A N 1
ATOM 4653 C CA . ILE A 1 572 ? -4.372 5.506 -0.102 1.00 68.88 572 ILE A CA 1
ATOM 4654 C C . ILE A 1 572 ? -4.437 5.438 -1.641 1.00 68.88 572 ILE A C 1
ATOM 4656 O O . ILE A 1 572 ? -5.012 4.524 -2.215 1.00 68.88 572 ILE A O 1
ATOM 4660 N N . THR A 1 573 ? -3.944 6.472 -2.328 1.00 51.44 573 THR A N 1
ATOM 4661 C CA . THR A 1 573 ? -3.802 6.486 -3.794 1.00 51.44 573 THR A CA 1
ATOM 4662 C C . THR A 1 573 ? -2.324 6.580 -4.202 1.00 51.44 573 THR A C 1
ATOM 4664 O O . THR A 1 573 ? -1.702 7.651 -4.156 1.00 51.44 573 THR A O 1
ATOM 4667 N N . GLY A 1 574 ? -1.720 5.449 -4.583 1.00 50.09 574 GLY A N 1
ATOM 4668 C CA . GLY A 1 574 ? -0.307 5.360 -4.960 1.00 50.09 574 GLY A CA 1
ATOM 4669 C C . GLY A 1 574 ? 0.128 3.971 -5.471 1.00 50.09 574 GLY A C 1
ATOM 4670 O O . GLY A 1 574 ? -0.465 2.963 -5.110 1.00 50.09 574 GLY A O 1
ATOM 4671 N N . PRO A 1 575 ? 1.185 3.881 -6.302 1.00 35.62 575 PRO A N 1
ATOM 4672 C CA . PRO A 1 575 ? 1.579 2.646 -7.001 1.00 35.62 575 PRO A CA 1
ATOM 4673 C C . PRO A 1 575 ? 2.279 1.568 -6.141 1.00 35.62 575 PRO A C 1
ATOM 4675 O O . PRO A 1 575 ? 2.658 0.531 -6.675 1.00 35.62 575 PRO A O 1
ATOM 4678 N N . SER A 1 576 ? 2.471 1.778 -4.831 1.00 44.31 576 SER A N 1
ATOM 4679 C CA . SER A 1 576 ? 3.227 0.873 -3.939 1.00 44.31 576 SER A CA 1
ATOM 4680 C C . SER A 1 576 ? 2.546 0.682 -2.575 1.00 44.31 576 SER A C 1
ATOM 4682 O O . SER A 1 576 ? 3.167 0.866 -1.524 1.00 44.31 576 SER A O 1
ATOM 4684 N N . GLU A 1 577 ? 1.242 0.416 -2.562 1.00 57.62 577 GLU A N 1
ATOM 4685 C CA . GLU A 1 577 ? 0.443 0.508 -1.336 1.00 57.62 577 GLU A CA 1
ATOM 4686 C C . GLU A 1 577 ? 0.182 -0.842 -0.649 1.00 57.62 577 GLU A C 1
ATOM 4688 O O . GLU A 1 577 ? 0.011 -1.873 -1.305 1.00 57.62 577 GLU A O 1
ATOM 4693 N N . PRO A 1 578 ? 0.142 -0.872 0.697 1.00 62.44 578 PRO A N 1
ATOM 4694 C CA . PRO A 1 578 ? -0.083 -2.101 1.442 1.00 62.44 578 PRO A CA 1
ATOM 4695 C C . PRO A 1 578 ? -1.544 -2.538 1.291 1.00 62.44 578 PRO A C 1
ATOM 4697 O O . PRO A 1 578 ? -2.423 -2.027 1.977 1.00 62.44 578 PRO A O 1
ATOM 4700 N N . LEU A 1 579 ? -1.809 -3.533 0.442 1.00 66.12 579 LEU A N 1
ATOM 4701 C CA . LEU A 1 579 ? -3.137 -4.124 0.211 1.00 66.12 579 LEU A CA 1
ATOM 4702 C C . LEU A 1 579 ? -3.930 -4.430 1.500 1.00 66.12 579 LEU A C 1
ATOM 4704 O O . LEU A 1 579 ? -5.152 -4.291 1.546 1.00 66.12 579 LEU A O 1
ATOM 4708 N N . GLY A 1 580 ? -3.235 -4.791 2.582 1.00 67.75 580 GLY A N 1
ATOM 4709 C CA . GLY A 1 580 ? -3.842 -4.994 3.898 1.00 67.75 580 GLY A CA 1
ATOM 4710 C C . GLY A 1 580 ? -4.556 -3.759 4.465 1.00 67.75 580 GLY A C 1
ATOM 4711 O O . GLY A 1 580 ? -5.591 -3.898 5.118 1.00 67.75 580 GLY A O 1
ATOM 4712 N N . ALA A 1 581 ? -4.057 -2.553 4.180 1.00 71.94 581 ALA A N 1
ATOM 4713 C CA . ALA A 1 581 ? -4.686 -1.289 4.556 1.00 71.94 581 ALA A CA 1
ATOM 4714 C C . ALA A 1 581 ? -6.017 -1.092 3.817 1.00 71.94 581 ALA A C 1
ATOM 4716 O O . ALA A 1 581 ? -7.033 -0.815 4.455 1.00 71.94 581 ALA A O 1
ATOM 4717 N N . VAL A 1 582 ? -6.027 -1.340 2.501 1.00 80.50 582 VAL A N 1
ATOM 4718 C CA . VAL A 1 582 ? -7.225 -1.256 1.649 1.00 80.50 582 VAL A CA 1
ATOM 4719 C C . VAL A 1 582 ? -8.294 -2.242 2.116 1.00 80.50 582 VAL A C 1
ATOM 4721 O O . VAL A 1 582 ? -9.447 -1.851 2.294 1.00 80.50 582 VAL A O 1
ATOM 4724 N N . ILE A 1 583 ? -7.923 -3.500 2.387 1.00 81.69 583 ILE A N 1
ATOM 4725 C CA . ILE A 1 583 ? -8.852 -4.515 2.914 1.00 81.69 583 ILE A CA 1
ATOM 4726 C C . ILE A 1 583 ? -9.439 -4.056 4.248 1.00 81.69 583 ILE A C 1
ATOM 4728 O O . ILE A 1 583 ? -10.659 -4.061 4.417 1.00 81.69 583 ILE A O 1
ATOM 4732 N N . THR A 1 584 ? -8.594 -3.619 5.182 1.00 80.31 584 THR A N 1
ATOM 4733 C CA . THR A 1 584 ? -9.029 -3.238 6.532 1.00 80.31 584 THR A CA 1
ATOM 4734 C C . THR A 1 584 ? -9.982 -2.045 6.493 1.00 80.31 584 THR A C 1
ATOM 4736 O O . THR A 1 584 ? -11.081 -2.122 7.043 1.00 80.31 584 THR A O 1
ATOM 4739 N N . ILE A 1 585 ? -9.615 -0.964 5.797 1.00 85.31 585 ILE A N 1
ATOM 4740 C CA . ILE A 1 585 ? -10.440 0.247 5.751 1.00 85.31 585 ILE A CA 1
ATOM 4741 C C . ILE A 1 585 ? -11.739 0.021 4.974 1.00 85.31 585 ILE A C 1
ATOM 4743 O O . ILE A 1 585 ? -12.809 0.432 5.425 1.00 85.31 585 ILE A O 1
ATOM 4747 N N . THR A 1 586 ? -11.681 -0.726 3.865 1.00 88.31 586 THR A N 1
ATOM 4748 C CA . THR A 1 586 ? -12.871 -1.091 3.088 1.00 88.31 586 THR A CA 1
ATOM 4749 C C . THR A 1 586 ? -13.819 -1.926 3.939 1.00 88.31 586 THR A C 1
ATOM 4751 O O . THR A 1 586 ? -15.016 -1.649 3.952 1.00 88.31 586 THR A O 1
ATOM 4754 N N . THR A 1 587 ? -13.304 -2.878 4.726 1.00 89.19 587 THR A N 1
ATOM 4755 C CA . THR A 1 587 ? -14.120 -3.670 5.662 1.00 89.19 587 THR A CA 1
ATOM 4756 C C . THR A 1 587 ? -14.861 -2.779 6.657 1.00 89.19 587 THR A C 1
ATOM 4758 O O . THR A 1 587 ? -16.057 -2.976 6.879 1.00 89.19 587 THR A O 1
ATOM 4761 N N . ILE A 1 588 ? -14.180 -1.792 7.251 1.00 89.25 588 ILE A N 1
ATOM 4762 C CA . ILE A 1 588 ? -14.800 -0.861 8.206 1.00 89.25 588 ILE A CA 1
ATOM 4763 C C . ILE A 1 588 ? -15.900 -0.054 7.507 1.00 89.25 588 ILE A C 1
ATOM 4765 O O . ILE A 1 588 ? -17.023 0.003 8.007 1.00 89.25 588 ILE A O 1
ATOM 4769 N N . ILE A 1 589 ? -15.626 0.491 6.317 1.00 91.31 589 ILE A N 1
ATOM 4770 C CA . ILE A 1 589 ? -16.612 1.232 5.516 1.00 91.31 589 ILE A CA 1
ATOM 4771 C C . ILE A 1 589 ? -17.836 0.357 5.220 1.00 91.31 589 ILE A C 1
ATOM 4773 O O . ILE A 1 589 ? -18.964 0.792 5.450 1.00 91.31 589 ILE A O 1
ATOM 4777 N N . ARG A 1 590 ? -17.634 -0.879 4.744 1.00 93.00 590 ARG A N 1
ATOM 4778 C CA . ARG A 1 590 ? -18.729 -1.816 4.445 1.00 93.00 590 ARG A CA 1
ATOM 4779 C C . ARG A 1 590 ? -19.530 -2.164 5.698 1.00 93.00 590 ARG A C 1
ATOM 4781 O O . ARG A 1 590 ? -20.757 -2.145 5.658 1.00 93.00 590 ARG A O 1
ATOM 4788 N N . SER A 1 591 ? -18.854 -2.386 6.825 1.00 91.56 591 SER A N 1
ATOM 4789 C CA . SER A 1 591 ? -19.492 -2.645 8.121 1.00 91.56 591 SER A CA 1
ATOM 4790 C C . SER A 1 591 ? -20.370 -1.475 8.563 1.00 91.56 591 SER A C 1
ATOM 4792 O O . SER A 1 591 ? -21.508 -1.691 8.979 1.00 91.56 591 SER A O 1
ATOM 4794 N N . ILE A 1 592 ? -19.885 -0.237 8.411 1.00 90.69 592 ILE A N 1
ATOM 4795 C CA . ILE A 1 592 ? -20.638 0.979 8.736 1.00 90.69 592 ILE A CA 1
ATOM 4796 C C . ILE A 1 592 ? -21.852 1.151 7.813 1.00 90.69 592 ILE A C 1
ATOM 4798 O O . ILE A 1 592 ? -22.956 1.430 8.285 1.00 90.69 592 ILE A O 1
ATOM 4802 N N . LEU A 1 593 ? -21.681 0.963 6.504 1.00 91.00 593 LEU A N 1
ATOM 4803 C CA . LEU A 1 593 ? -22.787 1.066 5.548 1.00 91.00 593 LEU A CA 1
ATOM 4804 C C . LEU A 1 593 ? -23.858 0.004 5.805 1.00 91.00 593 LEU A C 1
ATOM 4806 O O . LEU A 1 593 ? -25.048 0.325 5.760 1.00 91.00 593 LEU A O 1
ATOM 4810 N N . ALA A 1 594 ? -23.450 -1.215 6.161 1.00 91.00 594 ALA A N 1
ATOM 4811 C CA . ALA A 1 594 ? -24.367 -2.280 6.532 1.00 91.00 594 ALA A CA 1
ATOM 4812 C C . ALA A 1 594 ? -25.181 -1.916 7.780 1.00 91.00 594 ALA A C 1
ATOM 4814 O O . ALA A 1 594 ? -26.407 -1.974 7.736 1.00 91.00 594 ALA A O 1
ATOM 4815 N N . VAL A 1 595 ? -24.568 -1.454 8.878 1.00 89.31 595 VAL A N 1
ATOM 4816 C CA . VAL A 1 595 ? -25.334 -1.035 10.078 1.00 89.31 595 VAL A CA 1
ATOM 4817 C C . VAL A 1 595 ? -26.177 0.227 9.850 1.00 89.31 595 VAL A C 1
ATOM 4819 O O . VAL A 1 595 ? -27.183 0.427 10.533 1.00 89.31 595 VAL A O 1
ATOM 4822 N N . GLN A 1 596 ? -25.819 1.064 8.870 1.00 89.31 596 GLN A N 1
ATOM 4823 C CA . GLN A 1 596 ? -26.630 2.196 8.407 1.00 89.31 596 GLN A CA 1
ATOM 4824 C C . GLN A 1 596 ? -27.793 1.788 7.491 1.00 89.31 596 GLN A C 1
ATOM 4826 O O . GLN A 1 596 ? -28.692 2.601 7.287 1.00 89.31 596 GLN A O 1
ATOM 4831 N N . GLY A 1 597 ? -27.815 0.552 6.983 1.00 86.44 597 GLY A N 1
ATOM 4832 C CA . GLY A 1 597 ? -28.850 0.061 6.069 1.00 86.44 597 GLY A CA 1
ATOM 4833 C C . GLY A 1 597 ? -28.695 0.569 4.635 1.00 86.44 597 GLY A C 1
ATOM 4834 O O . GLY A 1 597 ? -29.692 0.776 3.954 1.00 86.44 597 GLY A O 1
ATOM 4835 N N . LYS A 1 598 ? -27.456 0.830 4.201 1.00 87.69 598 LYS A N 1
ATOM 4836 C CA . LYS A 1 598 ? -27.115 1.320 2.853 1.00 87.69 598 LYS A CA 1
ATOM 4837 C C . LYS A 1 598 ? -26.608 0.219 1.906 1.00 87.69 598 LYS A C 1
ATOM 4839 O O . LYS A 1 598 ? -26.218 0.538 0.791 1.00 87.69 598 LYS A O 1
ATOM 4844 N N . THR A 1 599 ? -26.596 -1.033 2.357 1.00 91.69 599 THR A N 1
ATOM 4845 C CA . THR A 1 599 ? -26.262 -2.234 1.570 1.00 91.69 599 THR A CA 1
ATOM 4846 C C . THR A 1 599 ? -27.520 -3.071 1.324 1.00 91.69 599 THR A C 1
ATOM 4848 O O . THR A 1 599 ? -28.584 -2.754 1.858 1.00 91.69 599 THR A O 1
ATOM 4851 N N . ASP A 1 600 ? -27.420 -4.158 0.559 1.00 84.81 600 ASP A N 1
ATOM 4852 C CA . ASP A 1 600 ? -28.575 -4.976 0.155 1.00 84.81 600 ASP A CA 1
ATOM 4853 C C . ASP A 1 600 ? -29.239 -5.776 1.301 1.00 84.81 600 ASP A C 1
ATOM 4855 O O . ASP A 1 600 ? -30.268 -6.416 1.091 1.00 84.81 600 ASP A O 1
ATOM 4859 N N . LEU A 1 601 ? -28.694 -5.733 2.529 1.00 84.19 601 LEU A N 1
ATOM 4860 C CA . LEU A 1 601 ? -29.240 -6.351 3.756 1.00 84.19 601 LEU A CA 1
ATOM 4861 C C . LEU A 1 601 ? -29.720 -7.812 3.598 1.00 84.19 601 LEU A C 1
ATOM 4863 O O . LEU A 1 601 ? -30.663 -8.245 4.264 1.00 84.19 601 LEU A O 1
ATOM 4867 N N . THR A 1 602 ? -29.060 -8.599 2.745 1.00 87.00 602 THR A N 1
ATOM 4868 C CA . THR A 1 602 ? -29.330 -10.036 2.566 1.00 87.00 602 THR A CA 1
ATOM 4869 C C . THR A 1 602 ? -28.248 -10.908 3.208 1.00 87.00 602 THR A C 1
ATOM 4871 O O . THR A 1 602 ? -27.145 -10.445 3.491 1.00 87.00 602 THR A O 1
ATOM 4874 N N . GLU A 1 603 ? -28.537 -12.201 3.409 1.00 84.56 603 GLU A N 1
ATOM 4875 C CA . GLU A 1 603 ? -27.587 -13.177 3.977 1.00 84.56 603 GLU A CA 1
ATOM 4876 C C . GLU A 1 603 ? -26.260 -13.237 3.199 1.00 84.56 603 GLU A C 1
ATOM 4878 O O . GLU A 1 603 ? -25.190 -13.341 3.799 1.00 84.56 603 GLU A O 1
ATOM 4883 N N . LYS A 1 604 ? -26.326 -13.169 1.863 1.00 80.19 604 LYS A N 1
ATOM 4884 C CA . LYS A 1 604 ? -25.149 -13.240 0.987 1.00 80.19 604 LYS A CA 1
ATOM 4885 C C . LYS A 1 604 ? -24.543 -11.862 0.713 1.00 80.19 604 LYS A C 1
ATOM 4887 O O . LYS A 1 604 ? -23.327 -11.736 0.793 1.00 80.19 604 LYS A O 1
ATOM 4892 N N . GLY A 1 605 ? -25.382 -10.850 0.484 1.00 84.81 605 GLY A N 1
ATOM 4893 C CA . GLY A 1 605 ? -24.980 -9.502 0.078 1.00 84.81 605 GLY A CA 1
ATOM 4894 C C . GLY A 1 605 ? -24.953 -8.469 1.207 1.00 84.81 605 GLY A C 1
ATOM 4895 O O . GLY A 1 605 ? -25.206 -7.296 0.965 1.00 84.81 605 GLY A O 1
ATOM 4896 N N . ILE A 1 606 ? -24.682 -8.858 2.461 1.00 88.12 606 ILE A N 1
ATOM 4897 C CA . ILE A 1 606 ? -24.702 -7.923 3.608 1.00 88.12 606 ILE A CA 1
ATOM 4898 C C . ILE A 1 606 ? -23.738 -6.730 3.437 1.00 88.12 606 ILE A C 1
ATOM 4900 O O . ILE A 1 606 ? -23.975 -5.661 4.002 1.00 88.12 606 ILE A O 1
ATOM 4904 N N . PHE A 1 607 ? -22.674 -6.903 2.644 1.00 92.62 607 PHE A N 1
ATOM 4905 C CA . PHE A 1 607 ? -21.697 -5.872 2.277 1.00 92.62 607 PHE A CA 1
ATOM 4906 C C . PHE A 1 607 ? -21.799 -5.408 0.815 1.00 92.62 607 PHE A C 1
ATOM 4908 O O . PHE A 1 607 ? -21.047 -4.512 0.430 1.00 92.62 607 PHE A O 1
ATOM 4915 N N . GLU A 1 608 ? -22.713 -5.979 0.027 1.00 90.19 608 GLU A N 1
ATOM 4916 C CA . GLU A 1 608 ? -22.915 -5.642 -1.386 1.00 90.19 608 GLU A CA 1
ATOM 4917 C C . GLU A 1 608 ? -23.829 -4.418 -1.541 1.00 90.19 608 GLU A C 1
ATOM 4919 O O . GLU A 1 608 ? -24.758 -4.199 -0.754 1.00 90.19 608 GLU A O 1
ATOM 4924 N N . ASP A 1 609 ? -23.531 -3.604 -2.551 1.00 88.81 609 ASP A N 1
ATOM 4925 C CA . ASP A 1 609 ? -24.381 -2.521 -3.041 1.00 88.81 609 ASP A CA 1
ATOM 4926 C C . ASP A 1 609 ? -24.145 -2.317 -4.554 1.00 88.81 609 ASP A C 1
ATOM 4928 O O . ASP A 1 609 ? -23.404 -3.065 -5.193 1.00 88.81 609 ASP A O 1
ATOM 4932 N N . LYS A 1 610 ? -24.773 -1.299 -5.158 1.00 82.31 610 LYS A N 1
ATOM 4933 C CA . LYS A 1 610 ? -24.641 -1.018 -6.602 1.00 82.31 610 LYS A CA 1
ATOM 4934 C C . LYS A 1 610 ? -23.219 -0.661 -7.051 1.00 82.31 610 LYS A C 1
ATOM 4936 O O . LYS A 1 610 ? -22.945 -0.728 -8.245 1.00 82.31 610 LYS A O 1
ATOM 4941 N N . GLU A 1 611 ? -22.365 -0.226 -6.132 1.00 81.12 611 GLU A N 1
ATOM 4942 C CA . GLU A 1 611 ? -21.013 0.271 -6.399 1.00 81.12 611 GLU A CA 1
ATOM 4943 C C . GLU A 1 611 ? -19.928 -0.716 -5.927 1.00 81.12 611 GLU A C 1
ATOM 4945 O O . GLU A 1 611 ? -18.760 -0.540 -6.266 1.00 81.12 611 GLU A O 1
ATOM 4950 N N . PHE A 1 612 ? -20.284 -1.756 -5.162 1.00 89.62 612 PHE A N 1
ATOM 4951 C CA . PHE A 1 612 ? -19.340 -2.695 -4.559 1.00 89.62 612 PHE A CA 1
ATOM 4952 C C . PHE A 1 612 ? -19.771 -4.162 -4.702 1.00 89.62 612 PHE A C 1
ATOM 4954 O O . PHE A 1 612 ? -20.788 -4.587 -4.150 1.00 89.62 612 PHE A O 1
ATOM 4961 N N . ASN A 1 613 ? -18.917 -4.961 -5.354 1.00 89.19 613 ASN A N 1
ATOM 4962 C CA . ASN A 1 613 ? -19.045 -6.414 -5.455 1.00 89.19 613 ASN A CA 1
ATOM 4963 C C . ASN A 1 613 ? -18.028 -7.121 -4.539 1.00 89.19 613 ASN A C 1
ATOM 4965 O O . ASN A 1 613 ? -16.814 -6.983 -4.709 1.00 89.19 613 ASN A O 1
ATOM 4969 N N . GLU A 1 614 ? -18.517 -7.906 -3.576 1.00 87.00 614 GLU A N 1
ATOM 4970 C CA . GLU A 1 614 ? -17.667 -8.583 -2.591 1.00 87.00 614 GLU A CA 1
ATOM 4971 C C . GLU A 1 614 ? -16.779 -9.666 -3.217 1.00 87.00 614 GLU A C 1
ATOM 4973 O O . GLU A 1 614 ? -15.583 -9.731 -2.922 1.00 87.00 614 GLU A O 1
ATOM 4978 N N . THR A 1 615 ? -17.342 -10.510 -4.085 1.00 85.31 615 THR A N 1
ATOM 4979 C CA . THR A 1 615 ? -16.591 -11.587 -4.747 1.00 85.31 615 THR A CA 1
ATOM 4980 C C . THR A 1 615 ? -15.456 -11.051 -5.607 1.00 85.31 615 THR A C 1
ATOM 4982 O O . THR A 1 615 ? -14.347 -11.580 -5.551 1.00 85.31 615 THR A O 1
ATOM 4985 N N . GLU A 1 616 ? -15.704 -9.986 -6.363 1.00 85.19 616 GLU A N 1
ATOM 4986 C CA . GLU A 1 616 ? -14.697 -9.326 -7.189 1.00 85.19 616 GLU A CA 1
ATOM 4987 C C . GLU A 1 616 ? -13.593 -8.708 -6.325 1.00 85.19 616 GLU A C 1
ATOM 4989 O O . GLU A 1 616 ? -12.412 -8.966 -6.557 1.00 85.19 616 GLU A O 1
ATOM 4994 N N . PHE A 1 617 ? -13.972 -7.978 -5.270 1.00 86.00 617 PHE A N 1
ATOM 4995 C CA . PHE A 1 617 ? -13.031 -7.346 -4.349 1.00 86.00 617 PHE A CA 1
ATOM 4996 C C . PHE A 1 617 ? -12.103 -8.363 -3.671 1.00 86.00 617 PHE A C 1
ATOM 4998 O O . PHE A 1 617 ? -10.883 -8.212 -3.712 1.00 86.00 617 PHE A O 1
ATOM 5005 N N . LEU A 1 618 ? -12.661 -9.418 -3.070 1.00 84.44 618 LEU A N 1
ATOM 5006 C CA . LEU A 1 618 ? -11.876 -10.431 -2.363 1.00 84.44 618 LEU A CA 1
ATOM 5007 C C . LEU A 1 618 ? -11.005 -11.257 -3.319 1.00 84.44 618 LEU A C 1
ATOM 5009 O O . LEU A 1 618 ? -9.879 -11.588 -2.957 1.00 84.44 618 LEU A O 1
ATOM 5013 N N . THR A 1 619 ? -11.489 -11.546 -4.533 1.00 82.88 619 THR A N 1
ATOM 5014 C CA . THR A 1 619 ? -10.701 -12.254 -5.557 1.00 82.88 619 THR A CA 1
ATOM 5015 C C . THR A 1 619 ? -9.522 -11.404 -6.018 1.00 82.88 619 THR A C 1
ATOM 5017 O O . THR A 1 619 ? -8.402 -11.905 -6.065 1.00 82.88 619 THR A O 1
ATOM 5020 N N . ARG A 1 620 ? -9.741 -10.108 -6.279 1.00 79.50 620 ARG A N 1
ATOM 5021 C CA . ARG A 1 620 ? -8.664 -9.165 -6.608 1.00 79.50 620 ARG A CA 1
ATOM 5022 C C . ARG A 1 620 ? -7.617 -9.121 -5.496 1.00 79.50 620 ARG A C 1
ATOM 5024 O O . ARG A 1 620 ? -6.434 -9.314 -5.749 1.00 79.50 620 ARG A O 1
ATOM 5031 N N . CYS A 1 621 ? -8.059 -8.983 -4.246 1.00 77.44 621 CYS A N 1
ATOM 5032 C CA . CYS A 1 621 ? -7.149 -8.961 -3.106 1.00 77.44 621 CYS A CA 1
ATOM 5033 C C . CYS A 1 621 ? -6.378 -10.281 -2.902 1.00 77.44 621 CYS A C 1
ATOM 5035 O O . CYS A 1 621 ? -5.250 -10.262 -2.413 1.00 77.44 621 CYS A O 1
ATOM 5037 N N . ALA A 1 622 ? -6.971 -11.426 -3.245 1.00 76.31 622 ALA A N 1
ATOM 5038 C CA . ALA A 1 622 ? -6.309 -12.725 -3.151 1.00 76.31 622 ALA A CA 1
ATOM 5039 C C . ALA A 1 622 ? -5.232 -12.925 -4.231 1.00 76.31 622 ALA A C 1
ATOM 5041 O O . ALA A 1 622 ? -4.230 -13.585 -3.965 1.00 76.31 622 ALA A O 1
ATOM 5042 N N . LEU A 1 623 ? -5.420 -12.346 -5.422 1.00 71.50 623 LEU A N 1
ATOM 5043 C CA . LEU A 1 623 ? -4.455 -12.403 -6.528 1.00 71.50 623 LEU A CA 1
ATOM 5044 C C . LEU A 1 623 ? -3.242 -11.493 -6.287 1.00 71.50 623 LEU A C 1
ATOM 5046 O O . LEU A 1 623 ? -2.125 -11.840 -6.659 1.00 71.50 623 LEU A O 1
ATOM 5050 N N . GLU A 1 624 ? -3.446 -10.355 -5.625 1.00 65.62 624 GLU A N 1
ATOM 5051 C CA . GLU A 1 624 ? -2.408 -9.340 -5.417 1.00 65.62 624 GLU A CA 1
ATOM 5052 C C . GLU A 1 624 ? -1.444 -9.643 -4.249 1.00 65.62 624 GLU A C 1
ATOM 5054 O O . GLU A 1 624 ? -0.363 -9.055 -4.189 1.00 65.62 624 GLU A O 1
ATOM 5059 N N . ASN A 1 625 ? -1.785 -10.523 -3.292 1.00 60.16 625 ASN A N 1
ATOM 5060 C CA . ASN A 1 625 ? -0.944 -10.734 -2.102 1.00 60.16 625 ASN A CA 1
ATOM 5061 C C . ASN A 1 625 ? -1.005 -12.156 -1.523 1.00 60.16 625 ASN A C 1
ATOM 5063 O O . ASN A 1 625 ? -2.047 -12.627 -1.067 1.00 60.16 625 ASN A O 1
ATOM 5067 N N . SER A 1 626 ? 0.162 -12.798 -1.401 1.00 55.09 626 SER A N 1
ATOM 5068 C CA . SER A 1 626 ? 0.311 -14.137 -0.811 1.00 55.09 626 SER A CA 1
ATOM 5069 C C . SER A 1 626 ? -0.097 -14.223 0.669 1.00 55.09 626 SER A C 1
ATOM 5071 O O . SER A 1 626 ? -0.421 -15.302 1.157 1.00 55.09 626 SER A O 1
ATOM 5073 N N . SER A 1 627 ? -0.117 -13.095 1.387 1.00 61.59 627 SER A N 1
ATOM 5074 C CA . SER A 1 627 ? -0.550 -12.982 2.789 1.00 61.59 627 SER A CA 1
ATOM 5075 C C . SER A 1 627 ? -2.022 -12.565 2.935 1.00 61.59 627 SER A C 1
ATOM 5077 O O . SER A 1 627 ? -2.453 -12.208 4.033 1.00 61.59 627 SER A O 1
ATOM 5079 N N . TYR A 1 628 ? -2.817 -12.614 1.857 1.00 72.69 628 TYR A N 1
ATOM 5080 C CA . TYR A 1 628 ? -4.239 -12.242 1.842 1.00 72.69 628 TYR A CA 1
ATOM 5081 C C . TYR A 1 628 ? -5.047 -12.887 2.975 1.00 72.69 628 TYR A C 1
ATOM 5083 O O . TYR A 1 628 ? -5.851 -12.209 3.610 1.00 72.69 628 TYR A O 1
ATOM 5091 N N . GLN A 1 629 ? -4.802 -14.168 3.278 1.00 70.19 629 GLN A N 1
ATOM 5092 C CA . GLN A 1 629 ? -5.549 -14.917 4.298 1.00 70.19 629 GLN A CA 1
ATOM 5093 C C . GLN A 1 629 ? -5.527 -14.235 5.675 1.00 70.19 629 GLN A C 1
ATOM 5095 O O . GLN A 1 629 ? -6.527 -14.256 6.391 1.00 70.19 629 GLN A O 1
ATOM 5100 N N . PHE A 1 630 ? -4.416 -13.576 6.020 1.00 72.00 630 PHE A N 1
ATOM 5101 C CA . PHE A 1 630 ? -4.288 -12.829 7.266 1.00 72.00 630 PHE A CA 1
ATOM 5102 C C . PHE A 1 630 ? -5.218 -11.606 7.305 1.00 72.00 630 PHE A C 1
ATOM 5104 O O . PHE A 1 630 ? -5.944 -11.407 8.276 1.00 72.00 630 PHE A O 1
ATOM 5111 N N . TYR A 1 631 ? -5.246 -10.802 6.242 1.00 74.12 631 TYR A N 1
ATOM 5112 C CA . TYR A 1 631 ? -6.090 -9.603 6.180 1.00 74.12 631 TYR A CA 1
ATOM 5113 C C . TYR A 1 631 ? -7.568 -9.942 5.950 1.00 74.12 631 TYR A C 1
ATOM 5115 O O . TYR A 1 631 ? -8.453 -9.277 6.488 1.00 74.12 631 TYR A O 1
ATOM 5123 N N . ALA A 1 632 ? -7.840 -11.024 5.221 1.00 80.00 632 ALA A N 1
ATOM 5124 C CA . ALA A 1 632 ? -9.180 -11.549 5.003 1.00 80.00 632 ALA A CA 1
ATOM 5125 C C . ALA A 1 632 ? -9.851 -11.990 6.312 1.00 80.00 632 ALA A C 1
ATOM 5127 O O . ALA A 1 632 ? -11.063 -11.848 6.451 1.00 80.00 632 ALA A O 1
ATOM 5128 N N . TYR A 1 633 ? -9.088 -12.451 7.310 1.00 84.56 633 TYR A N 1
ATOM 5129 C CA . TYR A 1 633 ? -9.642 -12.758 8.631 1.00 84.56 633 TYR A CA 1
ATOM 5130 C C . TYR A 1 633 ? -10.358 -11.552 9.257 1.00 84.56 633 TYR A C 1
ATOM 5132 O O . TYR A 1 633 ? -11.479 -11.698 9.742 1.00 84.56 633 TYR A O 1
ATOM 5140 N N . TYR A 1 634 ? -9.767 -10.351 9.205 1.00 81.88 634 TYR A N 1
ATOM 5141 C CA . TYR A 1 634 ? -10.402 -9.134 9.731 1.00 81.88 634 TYR A CA 1
ATOM 5142 C C . TYR A 1 634 ? -11.697 -8.806 8.982 1.00 81.88 634 TYR A C 1
ATOM 5144 O O . TYR A 1 634 ? -12.690 -8.427 9.610 1.00 81.88 634 TYR A O 1
ATOM 5152 N N . TYR A 1 635 ? -11.697 -9.022 7.662 1.00 88.88 635 TYR A N 1
ATOM 5153 C CA . TYR A 1 635 ? -12.879 -8.894 6.815 1.00 88.88 635 TYR A CA 1
ATOM 5154 C C . TYR A 1 635 ? -14.009 -9.818 7.286 1.00 88.88 635 TYR A C 1
ATOM 5156 O O . TYR A 1 635 ? -15.114 -9.368 7.605 1.00 88.88 635 TYR A O 1
ATOM 5164 N N . TYR A 1 636 ? -13.717 -11.115 7.405 1.00 89.81 636 TYR A N 1
ATOM 5165 C CA . TYR A 1 636 ? -14.704 -12.113 7.801 1.00 89.81 636 TYR A CA 1
ATOM 5166 C C . TYR A 1 636 ? -15.151 -11.963 9.257 1.00 89.81 636 TYR A C 1
ATOM 5168 O O . TYR A 1 636 ? -16.338 -12.115 9.534 1.00 89.81 636 TYR A O 1
ATOM 5176 N N . ALA A 1 637 ? -14.254 -11.619 10.183 1.00 88.56 637 ALA A N 1
ATOM 5177 C CA . ALA A 1 637 ? -14.592 -11.417 11.590 1.00 88.56 637 ALA A CA 1
ATOM 5178 C C . ALA A 1 637 ? -15.606 -10.277 11.777 1.00 88.56 637 ALA A C 1
ATOM 5180 O O . ALA A 1 637 ? -16.606 -10.457 12.477 1.00 88.56 637 ALA A O 1
ATOM 5181 N N . LEU A 1 638 ? -15.414 -9.136 11.100 1.00 90.06 638 LEU A N 1
ATOM 5182 C CA . LEU A 1 638 ? -16.401 -8.051 11.093 1.00 90.06 638 LEU A CA 1
ATOM 5183 C C . LEU A 1 638 ? -17.702 -8.470 10.394 1.00 90.06 638 LEU A C 1
ATOM 5185 O O . LEU A 1 638 ? -18.783 -8.218 10.929 1.00 90.06 638 LEU A O 1
ATOM 5189 N N . LYS A 1 639 ? -17.625 -9.190 9.266 1.00 92.19 639 LYS A N 1
ATOM 5190 C CA . LYS A 1 639 ? -18.813 -9.723 8.576 1.00 92.19 639 LYS A CA 1
ATOM 5191 C C . LYS A 1 639 ? -19.651 -10.631 9.482 1.00 92.19 639 LYS A C 1
ATOM 5193 O O . LYS A 1 639 ? -20.869 -10.484 9.529 1.00 92.19 639 LYS A O 1
ATOM 5198 N N . ILE A 1 640 ? -19.020 -11.527 10.244 1.00 91.75 640 ILE A N 1
ATOM 5199 C CA . ILE A 1 640 ? -19.687 -12.424 11.205 1.00 91.75 640 ILE A CA 1
ATOM 5200 C C . ILE A 1 640 ? -20.452 -11.622 12.265 1.00 91.75 640 ILE A C 1
ATOM 5202 O O . ILE A 1 640 ? -21.596 -11.960 12.578 1.00 91.75 640 ILE A O 1
ATOM 5206 N N . ILE A 1 641 ? -19.851 -10.551 12.794 1.00 90.06 641 ILE A N 1
ATOM 5207 C CA . ILE A 1 641 ? -20.496 -9.676 13.784 1.00 90.06 641 ILE A CA 1
ATOM 5208 C C . ILE A 1 641 ? -21.746 -9.024 13.178 1.00 90.06 641 ILE A C 1
ATOM 5210 O O . ILE A 1 641 ? -22.824 -9.099 13.770 1.00 90.06 641 ILE A O 1
ATOM 5214 N N . ILE A 1 642 ? -21.637 -8.456 11.972 1.00 91.69 642 ILE A N 1
ATOM 5215 C CA . ILE A 1 642 ? -22.770 -7.806 11.296 1.00 91.69 642 ILE A CA 1
ATOM 5216 C C . ILE A 1 642 ? -23.876 -8.812 10.944 1.00 91.69 642 ILE A C 1
ATOM 5218 O O . ILE A 1 642 ? -25.049 -8.538 11.200 1.00 91.69 642 ILE A O 1
ATOM 5222 N N . LEU A 1 643 ? -23.532 -10.001 10.437 1.00 91.69 643 LEU A N 1
ATOM 5223 C CA . LEU A 1 643 ? -24.499 -11.075 10.175 1.00 91.69 643 LEU A CA 1
ATOM 5224 C C . LEU A 1 643 ? -25.256 -11.477 11.452 1.00 91.69 643 LEU A C 1
ATOM 5226 O O . LEU A 1 643 ? -26.474 -11.661 11.418 1.00 91.69 643 LEU A O 1
ATOM 5230 N N . SER A 1 644 ? -24.557 -11.562 12.589 1.00 89.50 644 SER A N 1
ATOM 5231 C CA . SER A 1 644 ? -25.173 -11.858 13.886 1.00 89.50 644 SER A CA 1
ATOM 5232 C C . SER A 1 644 ? -26.103 -10.742 14.374 1.00 89.50 644 SER A C 1
ATOM 5234 O O . SER A 1 644 ? -27.133 -11.043 14.992 1.00 89.50 644 SER A O 1
ATOM 5236 N N . PHE A 1 645 ? -25.774 -9.471 14.120 1.00 88.44 645 PHE A N 1
ATOM 5237 C CA . PHE A 1 645 ? -26.647 -8.339 14.452 1.00 88.44 645 PHE A CA 1
ATOM 5238 C C . PHE A 1 645 ? -27.928 -8.384 13.616 1.00 88.44 645 PHE A C 1
ATOM 5240 O O . PHE A 1 645 ? -29.021 -8.305 14.173 1.00 88.44 645 PHE A O 1
ATOM 5247 N N . TYR A 1 646 ? -27.805 -8.670 12.317 1.00 89.31 646 TYR A N 1
ATOM 5248 C CA . TYR A 1 646 ? -28.939 -8.802 11.402 1.00 89.31 646 TYR A CA 1
ATOM 5249 C C . TYR A 1 646 ? -29.707 -10.135 11.494 1.00 89.31 646 TYR A C 1
ATOM 5251 O O . TYR A 1 646 ? -30.627 -10.347 10.707 1.00 89.31 646 TYR A O 1
ATOM 5259 N N . ARG A 1 647 ? -29.420 -11.010 12.474 1.00 85.81 647 ARG A N 1
ATOM 5260 C CA . ARG A 1 647 ? -30.105 -12.311 12.693 1.00 85.81 647 ARG A CA 1
ATOM 5261 C C . ARG A 1 647 ? -29.900 -13.341 11.581 1.00 85.81 647 ARG A C 1
ATOM 5263 O O . ARG A 1 647 ? -30.643 -14.319 11.504 1.00 85.81 647 ARG A O 1
ATOM 5270 N N . PHE A 1 648 ? -28.864 -13.195 10.764 1.00 91.19 648 PHE A N 1
ATOM 5271 C CA . PHE A 1 648 ? -28.437 -14.236 9.829 1.00 91.19 648 PHE A CA 1
ATOM 5272 C C . PHE A 1 648 ? -27.589 -15.286 10.564 1.00 91.19 648 PHE A C 1
ATOM 5274 O O . PHE A 1 648 ? -26.446 -15.567 10.206 1.00 91.19 648 PHE A O 1
ATOM 5281 N N . ASP A 1 649 ? -28.157 -15.858 11.633 1.00 88.69 649 ASP A N 1
ATOM 5282 C CA . ASP A 1 649 ? -27.432 -16.657 12.627 1.00 88.69 649 ASP A CA 1
ATOM 5283 C C . ASP A 1 649 ? -26.800 -17.919 11.993 1.00 88.69 649 ASP A C 1
ATOM 5285 O O . ASP A 1 649 ? -25.688 -18.312 12.345 1.00 88.69 649 ASP A O 1
ATOM 5289 N N . GLN A 1 650 ? -27.465 -18.539 11.008 1.00 89.00 650 GLN A N 1
ATOM 5290 C CA . GLN A 1 650 ? -26.947 -19.719 10.302 1.00 89.00 650 GLN A CA 1
ATOM 5291 C C . GLN A 1 650 ? -25.734 -19.395 9.418 1.00 89.00 650 GLN A C 1
ATOM 5293 O O . GLN A 1 650 ? -24.762 -20.153 9.419 1.00 89.00 650 GLN A O 1
ATOM 5298 N N . ALA A 1 651 ? -25.756 -18.256 8.721 1.00 89.81 651 ALA A N 1
ATOM 5299 C CA . ALA A 1 651 ? -24.619 -17.775 7.943 1.00 89.81 651 ALA A CA 1
ATOM 5300 C C . ALA A 1 651 ? -23.447 -17.379 8.843 1.00 89.81 651 ALA A C 1
ATOM 5302 O O . ALA A 1 651 ? -22.312 -17.766 8.574 1.00 89.81 651 ALA A O 1
ATOM 5303 N N . ALA A 1 652 ? -23.721 -16.677 9.949 1.00 90.62 652 ALA A N 1
ATOM 5304 C CA . ALA A 1 652 ? -22.708 -16.283 10.924 1.00 90.62 652 ALA A CA 1
ATOM 5305 C C . ALA A 1 652 ? -21.998 -17.502 11.545 1.00 90.62 652 ALA A C 1
ATOM 5307 O O . ALA A 1 652 ? -20.770 -17.518 11.655 1.00 90.62 652 ALA A O 1
ATOM 5308 N N . VAL A 1 653 ? -22.739 -18.556 11.914 1.00 90.06 653 VAL A N 1
ATOM 5309 C CA . VAL A 1 653 ? -22.157 -19.798 12.461 1.00 90.06 653 VAL A CA 1
ATOM 5310 C C . VAL A 1 653 ? -21.368 -20.574 11.405 1.00 90.06 653 VAL A C 1
ATOM 5312 O O . VAL A 1 653 ? -20.274 -21.056 11.704 1.00 90.06 653 VAL A O 1
ATOM 5315 N N . LYS A 1 654 ? -21.865 -20.664 10.164 1.00 90.19 654 LYS A N 1
ATOM 5316 C CA . LYS A 1 654 ? -21.133 -21.316 9.069 1.00 90.19 654 LYS A CA 1
ATOM 5317 C C . LYS A 1 654 ? -19.802 -20.607 8.800 1.00 90.19 654 LYS A C 1
ATOM 5319 O O . LYS A 1 654 ? -18.752 -21.235 8.898 1.00 90.19 654 LYS A O 1
ATOM 5324 N N . LEU A 1 655 ? -19.852 -19.297 8.557 1.00 89.44 655 LEU A N 1
ATOM 5325 C CA . LEU A 1 655 ? -18.676 -18.491 8.232 1.00 89.44 655 LEU A CA 1
ATOM 5326 C C . LEU A 1 655 ? -17.670 -18.459 9.388 1.00 89.44 655 LEU A C 1
ATOM 5328 O O . LEU A 1 655 ? -16.474 -18.609 9.171 1.00 89.44 655 LEU A O 1
ATOM 5332 N N . SER A 1 656 ? -18.133 -18.331 10.635 1.00 87.38 656 SER A N 1
ATOM 5333 C CA . SER A 1 656 ? -17.218 -18.386 11.782 1.00 87.38 656 SER A CA 1
ATOM 5334 C C . SER A 1 656 ? -16.541 -19.746 11.929 1.00 87.38 656 SER A C 1
ATOM 5336 O O . SER A 1 656 ? -15.377 -19.781 12.304 1.00 87.38 656 SER A O 1
ATOM 5338 N N . SER A 1 657 ? -17.206 -20.856 11.591 1.00 86.62 657 SER A N 1
ATOM 5339 C CA . SER A 1 657 ? -16.594 -22.193 11.668 1.00 86.62 657 SER A CA 1
ATOM 5340 C C . SER A 1 657 ? -15.436 -22.359 10.684 1.00 86.62 657 SER A C 1
ATOM 5342 O O . SER A 1 657 ? -14.433 -22.980 11.023 1.00 86.62 657 SER A O 1
ATOM 5344 N N . GLU A 1 658 ? -15.538 -21.738 9.507 1.00 87.94 658 GLU A N 1
ATOM 5345 C CA . GLU A 1 658 ? -14.466 -21.693 8.504 1.00 87.94 658 GLU A CA 1
ATOM 5346 C C . GLU A 1 658 ? -13.257 -20.861 8.984 1.00 87.94 658 GLU A C 1
ATOM 5348 O O . GLU A 1 658 ? -12.127 -21.136 8.590 1.00 87.94 658 GLU A O 1
ATOM 5353 N N . GLN A 1 659 ? -13.468 -19.885 9.880 1.00 86.88 659 GLN A N 1
ATOM 5354 C CA . GLN A 1 659 ? -12.431 -18.954 10.349 1.00 86.88 659 GLN A CA 1
ATOM 5355 C C . GLN A 1 659 ? -11.812 -19.303 11.716 1.00 86.88 659 GLN A C 1
ATOM 5357 O O . GLN A 1 659 ? -10.805 -18.701 12.087 1.00 86.88 659 GLN A O 1
ATOM 5362 N N . ILE A 1 660 ? -12.346 -20.275 12.470 1.00 81.94 660 ILE A N 1
ATOM 5363 C CA . ILE A 1 660 ? -11.837 -20.636 13.815 1.00 81.94 660 ILE A CA 1
ATOM 5364 C C . ILE A 1 660 ? -10.357 -21.035 13.793 1.00 81.94 660 ILE A C 1
ATOM 5366 O O . ILE A 1 660 ? -9.606 -20.639 14.683 1.00 81.94 660 ILE A O 1
ATOM 5370 N N . ALA A 1 661 ? -9.920 -21.806 12.792 1.00 76.88 661 ALA A N 1
ATOM 5371 C CA . ALA A 1 661 ? -8.524 -22.231 12.692 1.00 76.88 661 ALA A CA 1
ATOM 5372 C C . ALA A 1 661 ? -7.575 -21.026 12.581 1.00 76.88 661 ALA A C 1
ATOM 5374 O O . ALA A 1 661 ? -6.553 -20.982 13.263 1.00 76.88 661 ALA A O 1
ATOM 5375 N N . MET A 1 662 ? -7.961 -20.024 11.785 1.00 76.19 662 MET A N 1
ATOM 5376 C CA . MET A 1 662 ? -7.212 -18.777 11.642 1.00 76.19 662 MET A CA 1
ATOM 5377 C C . MET A 1 662 ? -7.284 -17.931 12.917 1.00 76.19 662 MET A C 1
ATOM 5379 O O . MET A 1 662 ? -6.264 -17.436 13.380 1.00 76.19 662 MET A O 1
ATOM 5383 N N . ALA A 1 663 ? -8.462 -17.826 13.539 1.00 71.56 663 ALA A N 1
ATOM 5384 C CA . ALA A 1 663 ? -8.643 -17.100 14.795 1.00 71.56 663 ALA A CA 1
ATOM 5385 C C . ALA A 1 663 ? -7.752 -17.647 15.925 1.00 71.56 663 ALA A C 1
ATOM 5387 O O . ALA A 1 663 ? -7.203 -16.870 16.699 1.00 71.56 663 ALA A O 1
ATOM 5388 N N . ASN A 1 664 ? -7.573 -18.970 15.991 1.00 67.44 664 ASN A N 1
ATOM 5389 C CA . ASN A 1 664 ? -6.703 -19.635 16.965 1.00 67.44 664 ASN A CA 1
ATOM 5390 C C . ASN A 1 664 ? -5.206 -19.495 16.645 1.00 67.44 664 ASN A C 1
ATOM 5392 O O . ASN A 1 664 ? -4.378 -19.637 17.542 1.00 67.44 664 ASN A O 1
ATOM 5396 N N . ALA A 1 665 ? -4.854 -19.242 15.383 1.00 62.59 665 ALA A N 1
ATOM 5397 C CA . ALA A 1 665 ? -3.480 -18.978 14.957 1.00 62.59 665 ALA A CA 1
ATOM 5398 C C . ALA A 1 665 ? -3.050 -17.518 15.207 1.00 62.59 665 ALA A C 1
ATOM 5400 O O . ALA A 1 665 ? -1.869 -17.195 15.081 1.00 62.59 665 ALA A O 1
ATOM 5401 N N . LEU A 1 666 ? -3.997 -16.640 15.553 1.00 57.69 666 LEU A N 1
ATOM 5402 C CA . LEU A 1 666 ? -3.784 -15.214 15.775 1.00 57.69 666 LEU A CA 1
ATOM 5403 C C . LEU A 1 666 ? -3.783 -14.862 17.273 1.00 57.69 666 LEU A C 1
ATOM 5405 O O . LEU A 1 666 ? -4.466 -15.514 18.065 1.00 57.69 666 LEU A O 1
ATOM 5409 N N . PRO A 1 667 ? -3.061 -13.806 17.690 1.00 50.81 667 PRO A N 1
ATOM 5410 C CA . PRO A 1 667 ? -3.131 -13.314 19.062 1.00 50.81 667 PRO A CA 1
ATOM 5411 C C . PRO A 1 667 ? -4.565 -12.892 19.444 1.00 50.81 667 PRO A C 1
ATOM 5413 O O . PRO A 1 667 ? -5.258 -12.264 18.636 1.00 50.81 667 PRO A O 1
ATOM 5416 N N . PRO A 1 668 ? -5.024 -13.172 20.679 1.00 54.16 668 PRO A N 1
ATOM 5417 C CA . PRO A 1 668 ? -6.370 -12.808 21.114 1.00 54.16 668 PRO A CA 1
ATOM 5418 C C . PRO A 1 668 ? -6.499 -11.283 21.263 1.00 54.16 668 PRO A C 1
ATOM 5420 O O . PRO A 1 668 ? -5.760 -10.667 22.031 1.00 54.16 668 PRO A O 1
ATOM 5423 N N . GLY A 1 669 ? -7.448 -10.681 20.535 1.00 61.84 669 GLY A N 1
ATOM 5424 C CA . GLY A 1 669 ? -7.757 -9.245 20.556 1.00 61.84 669 GLY A CA 1
ATOM 5425 C C . GLY A 1 669 ? -9.267 -8.958 20.535 1.00 61.84 669 GLY A C 1
ATOM 5426 O O . GLY A 1 669 ? -10.079 -9.860 20.310 1.00 61.84 669 GLY A O 1
ATOM 5427 N N . ARG A 1 670 ? -9.666 -7.692 20.755 1.00 66.19 670 ARG A N 1
ATOM 5428 C CA . ARG A 1 670 ? -11.082 -7.280 20.927 1.00 66.19 670 ARG A CA 1
ATOM 5429 C C . ARG A 1 670 ? -12.008 -7.730 19.790 1.00 66.19 670 ARG A C 1
ATOM 5431 O O . ARG A 1 670 ? -13.125 -8.162 20.064 1.00 66.19 670 ARG A O 1
ATOM 5438 N N . LEU A 1 671 ? -11.550 -7.665 18.537 1.00 75.31 671 LEU A N 1
ATOM 5439 C CA . LEU A 1 671 ? -12.328 -8.120 17.378 1.00 75.31 671 LEU A CA 1
ATOM 5440 C C . LEU A 1 671 ? -12.645 -9.619 17.458 1.00 75.31 671 LEU A C 1
ATOM 5442 O O . LEU A 1 671 ? -13.795 -10.013 17.288 1.00 75.31 671 LEU A O 1
ATOM 5446 N N . THR A 1 672 ? -11.639 -10.442 17.765 1.00 75.94 672 THR A N 1
ATOM 5447 C CA . THR A 1 672 ? -11.798 -11.891 17.928 1.00 75.94 672 THR A CA 1
ATOM 5448 C C . THR A 1 672 ? -12.790 -12.192 19.052 1.00 75.94 672 THR A C 1
ATOM 5450 O O . THR A 1 672 ? -13.710 -12.981 18.859 1.00 75.94 672 THR A O 1
ATOM 5453 N N . HIS A 1 673 ? -12.704 -11.499 20.195 1.00 74.31 673 HIS A N 1
ATOM 5454 C CA . HIS A 1 673 ? -13.679 -11.670 21.282 1.00 74.31 673 HIS A CA 1
ATOM 5455 C C . HIS A 1 673 ? -15.107 -11.320 20.855 1.00 74.31 673 HIS A C 1
ATOM 5457 O O . HIS A 1 673 ? -16.026 -12.088 21.132 1.00 74.31 673 HIS A O 1
ATOM 5463 N N . LEU A 1 674 ? -15.300 -10.197 20.157 1.00 75.94 674 LEU A N 1
ATOM 5464 C CA . LEU A 1 674 ? -16.616 -9.793 19.657 1.00 75.94 674 LEU A CA 1
ATOM 5465 C C . LEU A 1 674 ? -17.174 -10.791 18.640 1.00 75.94 674 LEU A C 1
ATOM 5467 O O . LEU A 1 674 ? -18.361 -11.106 18.692 1.00 75.94 674 LEU A O 1
ATOM 5471 N N . MET A 1 675 ? -16.328 -11.343 17.770 1.00 86.00 675 MET A N 1
ATOM 5472 C CA . MET A 1 675 ? -16.713 -12.389 16.824 1.00 86.00 675 MET A CA 1
ATOM 5473 C C . MET A 1 675 ? -17.176 -13.663 17.549 1.00 86.00 675 MET A C 1
ATOM 5475 O O . MET A 1 675 ? -18.252 -14.180 17.244 1.00 86.00 675 MET A O 1
ATOM 5479 N N . PHE A 1 676 ? -16.416 -14.161 18.533 1.00 81.38 676 PHE A N 1
ATOM 5480 C CA . PHE A 1 676 ? -16.804 -15.341 19.320 1.00 81.38 676 PHE A CA 1
ATOM 5481 C C . PHE A 1 676 ? -18.048 -15.081 20.181 1.00 81.38 676 PHE A C 1
ATOM 5483 O O . PHE A 1 676 ? -18.912 -15.949 20.310 1.00 81.38 676 PHE A O 1
ATOM 5490 N N . PHE A 1 677 ? -18.197 -13.872 20.718 1.00 81.50 677 PHE A N 1
ATOM 5491 C CA . PHE A 1 677 ? -19.393 -13.456 21.443 1.00 81.50 677 PHE A CA 1
ATOM 5492 C C . PHE A 1 677 ? -20.638 -13.429 20.537 1.00 81.50 677 PHE A C 1
ATOM 5494 O O . PHE A 1 677 ? -21.672 -14.010 20.880 1.00 81.50 677 PHE A O 1
ATOM 5501 N N . ALA A 1 678 ? -20.528 -12.837 19.345 1.00 85.06 678 ALA A N 1
ATOM 5502 C CA . ALA A 1 678 ? -21.568 -12.851 18.318 1.00 85.06 678 ALA A CA 1
ATOM 5503 C C . ALA A 1 678 ? -21.909 -14.286 17.867 1.00 85.06 678 ALA A C 1
ATOM 5505 O O . ALA A 1 678 ? -23.085 -14.647 17.738 1.00 85.06 678 ALA A O 1
ATOM 5506 N N . ARG A 1 679 ? -20.894 -15.154 17.727 1.00 88.25 679 ARG A N 1
ATOM 5507 C CA . ARG A 1 679 ? -21.072 -16.591 17.467 1.00 88.25 679 ARG A CA 1
ATOM 5508 C C . ARG A 1 679 ? -21.861 -17.272 18.587 1.00 88.25 679 ARG A C 1
ATOM 5510 O O . ARG A 1 679 ? -22.807 -17.994 18.284 1.00 88.25 679 ARG A O 1
ATOM 5517 N N . CYS A 1 680 ? -21.543 -17.031 19.863 1.00 87.12 680 CYS A N 1
ATOM 5518 C CA . CYS A 1 680 ? -22.313 -17.573 20.990 1.00 87.12 680 CYS A CA 1
ATOM 5519 C C . CYS A 1 680 ? -23.788 -17.160 20.927 1.00 87.12 680 CYS A C 1
ATOM 5521 O O . CYS A 1 680 ? -24.664 -18.004 21.109 1.00 87.12 680 CYS A O 1
ATOM 5523 N N . ILE A 1 681 ? -24.075 -15.884 20.648 1.00 85.94 681 ILE A N 1
ATOM 5524 C CA . ILE A 1 681 ? -25.455 -15.392 20.518 1.00 85.94 681 ILE A CA 1
ATOM 5525 C C . ILE A 1 681 ? -26.178 -16.119 19.379 1.00 85.94 681 ILE A C 1
ATOM 5527 O O . ILE A 1 681 ? -27.296 -16.602 19.577 1.00 85.94 681 ILE A O 1
ATOM 5531 N N . SER A 1 682 ? -25.529 -16.243 18.220 1.00 89.81 682 SER A N 1
ATOM 5532 C CA . SER A 1 682 ? -26.075 -16.937 17.049 1.00 89.81 682 SER A CA 1
ATOM 5533 C C . SER A 1 682 ? -26.354 -18.418 17.348 1.00 89.81 682 SER A C 1
ATOM 5535 O O . SER A 1 682 ? -27.453 -18.907 17.087 1.00 89.81 682 SER A O 1
ATOM 5537 N N . LEU A 1 683 ? -25.417 -19.126 17.993 1.00 87.69 683 LEU A N 1
ATOM 5538 C CA . LEU A 1 683 ? -25.591 -20.520 18.424 1.00 87.69 683 LEU A CA 1
ATOM 5539 C C . LEU A 1 683 ? -26.759 -20.674 19.407 1.00 87.69 683 LEU A C 1
ATOM 5541 O O . LEU A 1 683 ? -27.598 -21.555 19.232 1.00 87.69 683 LEU A O 1
ATOM 5545 N N . ILE A 1 684 ? -26.864 -19.797 20.412 1.00 86.44 684 ILE A N 1
ATOM 5546 C CA . ILE A 1 684 ? -27.970 -19.817 21.383 1.00 86.44 684 ILE A CA 1
ATOM 5547 C C . ILE A 1 684 ? -29.318 -19.621 20.678 1.00 86.44 684 ILE A C 1
ATOM 5549 O O . ILE A 1 684 ? -30.283 -20.316 21.005 1.00 86.44 684 ILE A O 1
ATOM 5553 N N . ARG A 1 685 ? -29.402 -18.696 19.714 1.00 86.25 685 ARG A N 1
ATOM 5554 C CA . ARG A 1 685 ? -30.619 -18.462 18.923 1.00 86.25 685 ARG A CA 1
ATOM 5555 C C . ARG A 1 685 ? -30.981 -19.685 18.082 1.00 86.25 685 ARG A C 1
ATOM 5557 O O . ARG A 1 685 ? -32.125 -20.118 18.149 1.00 86.25 685 ARG A O 1
ATOM 5564 N N . LEU A 1 686 ? -30.027 -20.310 17.390 1.00 87.19 686 LEU A N 1
ATOM 5565 C CA . LEU A 1 686 ? -30.273 -21.521 16.593 1.00 87.19 686 LEU A CA 1
ATOM 5566 C C . LEU A 1 686 ? -30.715 -22.720 17.446 1.00 87.19 686 LEU A C 1
ATOM 5568 O O . LEU A 1 686 ? -31.674 -23.407 17.090 1.00 87.19 686 LEU A O 1
ATOM 5572 N N . ILE A 1 687 ? -30.061 -22.955 18.589 1.00 86.44 687 ILE A N 1
ATOM 5573 C CA . ILE A 1 687 ? -30.444 -24.019 19.531 1.00 86.44 687 ILE A CA 1
ATOM 5574 C C . ILE A 1 687 ? -31.876 -23.793 20.022 1.00 86.44 687 ILE A C 1
ATOM 5576 O O . ILE A 1 687 ? -32.655 -24.739 20.122 1.00 86.44 687 ILE A O 1
ATOM 5580 N N . ARG A 1 688 ? -32.232 -22.539 20.321 1.00 82.19 688 ARG A N 1
ATOM 5581 C CA . ARG A 1 688 ? -33.530 -22.184 20.893 1.00 82.19 688 ARG A CA 1
ATOM 5582 C C . ARG A 1 688 ? -34.662 -22.175 19.868 1.00 82.19 688 ARG A C 1
ATOM 5584 O O . ARG A 1 688 ? -35.717 -22.735 20.143 1.00 82.19 688 ARG A O 1
ATOM 5591 N N . ASP A 1 689 ? -34.454 -21.529 18.727 1.00 79.06 689 ASP A N 1
ATOM 5592 C CA . ASP A 1 689 ? -35.510 -21.228 17.758 1.00 79.06 689 ASP A CA 1
ATOM 5593 C C . ASP A 1 689 ? -35.686 -22.374 16.737 1.00 79.06 689 ASP A C 1
ATOM 5595 O O . ASP A 1 689 ? -36.789 -22.584 16.242 1.00 79.06 689 ASP A O 1
ATOM 5599 N N . GLN A 1 690 ? -34.636 -23.167 16.467 1.00 77.88 690 GLN A N 1
ATOM 5600 C CA . GLN A 1 690 ? -34.670 -24.313 15.537 1.00 77.88 690 GLN A CA 1
ATOM 5601 C C . GLN A 1 690 ? -34.467 -25.677 16.225 1.00 77.88 690 GLN A C 1
ATOM 5603 O O . GLN A 1 690 ? -34.365 -26.698 15.549 1.00 77.88 690 GLN A O 1
ATOM 5608 N N . ASN A 1 691 ? -34.402 -25.714 17.562 1.00 75.50 691 ASN A N 1
ATOM 5609 C CA . ASN A 1 691 ? -34.253 -26.933 18.374 1.00 75.50 691 ASN A CA 1
ATOM 5610 C C . ASN A 1 691 ? -33.031 -27.809 17.999 1.00 75.50 691 ASN A C 1
ATOM 5612 O O . ASN A 1 691 ? -33.046 -29.030 18.177 1.00 75.50 691 ASN A O 1
ATOM 5616 N N . ARG A 1 692 ? -31.953 -27.193 17.490 1.00 77.62 692 ARG A N 1
ATOM 5617 C CA . ARG A 1 692 ? -30.710 -27.871 17.077 1.00 77.62 692 ARG A CA 1
ATOM 5618 C C . ARG A 1 692 ? -29.800 -28.179 18.266 1.00 77.62 692 ARG A C 1
ATOM 5620 O O . ARG A 1 692 ? -28.794 -27.514 18.488 1.00 77.62 692 ARG A O 1
ATOM 5627 N N . LYS A 1 693 ? -30.161 -29.195 19.054 1.00 77.88 693 LYS A N 1
ATOM 5628 C CA . LYS A 1 693 ? -29.415 -29.597 20.266 1.00 77.88 693 LYS A CA 1
ATOM 5629 C C . LYS A 1 693 ? -27.983 -30.071 19.994 1.00 77.88 693 LYS A C 1
ATOM 5631 O O . LYS A 1 693 ? -27.148 -29.984 20.886 1.00 77.88 693 LYS A O 1
ATOM 5636 N N . GLU A 1 694 ? -27.695 -30.529 18.780 1.00 80.06 694 GLU A N 1
ATOM 5637 C CA . GLU A 1 694 ? -26.349 -30.916 18.329 1.00 80.06 694 GLU A CA 1
ATOM 5638 C C . GLU A 1 694 ? -25.318 -29.777 18.426 1.00 80.06 694 GLU A C 1
ATOM 5640 O O . GLU A 1 694 ? -24.164 -30.023 18.759 1.00 80.06 694 GLU A O 1
ATOM 5645 N N . LEU A 1 695 ? -25.751 -28.520 18.272 1.00 84.62 695 LEU A N 1
ATOM 5646 C CA . LEU A 1 695 ? -24.888 -27.335 18.369 1.00 84.62 695 LEU A CA 1
ATOM 5647 C C . LEU A 1 695 ? -24.510 -26.967 19.817 1.00 84.62 695 LEU A C 1
ATOM 5649 O O . LEU A 1 695 ? -23.751 -26.025 20.046 1.00 84.62 695 LEU A O 1
ATOM 5653 N N . PHE A 1 696 ? -25.046 -27.674 20.818 1.00 84.88 696 PHE A N 1
ATOM 5654 C CA . PHE A 1 696 ? -24.785 -27.377 22.227 1.00 84.88 696 PHE A CA 1
ATOM 5655 C C . PHE A 1 696 ? -23.322 -27.623 22.614 1.00 84.88 696 PHE A C 1
ATOM 5657 O O . PHE A 1 696 ? -22.774 -26.859 23.408 1.00 84.88 696 PHE A O 1
ATOM 5664 N N . GLN A 1 697 ? -22.683 -28.640 22.027 1.00 82.81 697 GLN A N 1
ATOM 5665 C CA . GLN A 1 697 ? -21.263 -28.903 22.260 1.00 82.81 697 GLN A CA 1
ATOM 5666 C C . GLN A 1 697 ? -20.397 -27.773 21.691 1.00 82.81 697 GLN A C 1
ATOM 5668 O O . GLN A 1 697 ? -19.567 -27.230 22.409 1.00 82.81 697 GLN A O 1
ATOM 5673 N N . GLU A 1 698 ? -20.675 -27.319 20.466 1.00 84.12 698 GLU A N 1
ATOM 5674 C CA . GLU A 1 698 ? -19.966 -26.178 19.870 1.00 84.12 698 GLU A CA 1
ATOM 5675 C C . GLU A 1 698 ? -20.133 -24.886 20.684 1.00 84.12 698 GLU A C 1
ATOM 5677 O O . GLU A 1 698 ? -19.209 -24.078 20.774 1.00 84.12 698 GLU A O 1
ATOM 5682 N N . LEU A 1 699 ? -21.304 -24.672 21.297 1.00 85.94 699 LEU A N 1
ATOM 5683 C CA . LEU A 1 699 ? -21.524 -23.546 22.206 1.00 85.94 699 LEU A CA 1
ATOM 5684 C C . LEU A 1 699 ? -20.674 -23.672 23.477 1.00 85.94 699 LEU A C 1
ATOM 5686 O O . LEU A 1 699 ? -20.141 -22.665 23.943 1.00 85.94 699 LEU A O 1
ATOM 5690 N N . LEU A 1 700 ? -20.566 -24.873 24.052 1.00 84.12 700 LEU A N 1
ATOM 5691 C CA . LEU A 1 700 ? -19.722 -25.122 25.221 1.00 84.12 700 LEU A CA 1
ATOM 5692 C C . LEU A 1 700 ? -18.247 -24.893 24.896 1.00 84.12 700 LEU A C 1
ATOM 5694 O O . LEU A 1 700 ? -17.589 -24.192 25.658 1.00 84.12 700 LEU A O 1
ATOM 5698 N N . ASP A 1 701 ? -17.773 -25.383 23.753 1.00 81.19 701 ASP A N 1
ATOM 5699 C CA . ASP A 1 701 ? -16.389 -25.216 23.301 1.00 81.19 701 ASP A CA 1
ATOM 5700 C C . ASP A 1 701 ? -16.068 -23.734 23.022 1.00 81.19 701 ASP A C 1
ATOM 5702 O O . ASP A 1 701 ? -15.036 -23.203 23.425 1.00 81.19 701 ASP A O 1
ATOM 5706 N N . CYS A 1 702 ? -17.000 -23.011 22.394 1.00 81.88 702 CYS A N 1
ATOM 5707 C CA . CYS A 1 702 ? -16.893 -21.569 22.169 1.00 81.88 702 CYS A CA 1
ATOM 5708 C C . CYS A 1 702 ? -16.862 -20.785 23.495 1.00 81.88 702 CYS A C 1
ATOM 5710 O O . CYS A 1 702 ? -16.127 -19.807 23.637 1.00 81.88 702 CYS A O 1
ATOM 5712 N N . ARG A 1 703 ? -17.653 -21.211 24.490 1.00 77.81 703 ARG A N 1
ATOM 5713 C CA . ARG A 1 703 ? -17.663 -20.611 25.831 1.00 77.81 703 ARG A CA 1
ATOM 5714 C C . ARG A 1 703 ? -16.414 -20.954 26.629 1.00 77.81 703 ARG A C 1
ATOM 5716 O O . ARG A 1 703 ? -15.963 -20.088 27.368 1.00 77.81 703 ARG A O 1
ATOM 5723 N N . SER A 1 704 ? -15.871 -22.164 26.507 1.00 75.12 704 SER A N 1
ATOM 5724 C CA . SER A 1 704 ? -14.617 -22.536 27.162 1.00 75.12 704 SER A CA 1
ATOM 5725 C C . SER A 1 704 ? -13.449 -21.777 26.547 1.00 75.12 704 SER A C 1
ATOM 5727 O O . SER A 1 704 ? -12.651 -21.246 27.297 1.00 75.12 704 SER A O 1
ATOM 5729 N N . GLN A 1 705 ? -13.409 -21.595 25.223 1.00 70.19 705 GLN A N 1
ATOM 5730 C CA . GLN A 1 705 ? -12.420 -20.730 24.567 1.00 70.19 705 GLN A CA 1
ATOM 5731 C C . GLN A 1 705 ? -12.533 -19.273 25.019 1.00 70.19 705 GLN A C 1
ATOM 5733 O O . GLN A 1 705 ? -11.527 -18.663 25.358 1.00 70.19 705 GLN A O 1
ATOM 5738 N N . LEU A 1 706 ? -13.748 -18.719 25.099 1.00 69.19 706 LEU A N 1
ATOM 5739 C CA . LEU A 1 706 ? -13.957 -17.390 2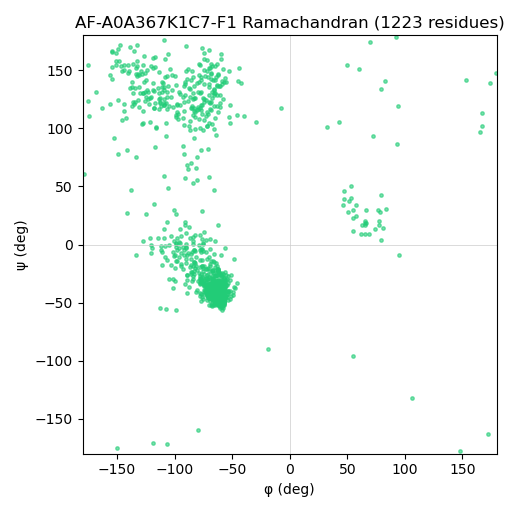5.678 1.00 69.19 706 LEU A CA 1
ATOM 5740 C C . LEU A 1 706 ? -13.568 -17.334 27.162 1.00 69.19 706 LEU A C 1
ATOM 5742 O O . LEU A 1 706 ? -13.070 -16.304 27.602 1.00 69.19 706 LEU A O 1
ATOM 5746 N N . ALA A 1 707 ? -13.774 -18.407 27.931 1.00 63.91 707 ALA A N 1
ATOM 5747 C CA . ALA A 1 707 ? -13.414 -18.484 29.345 1.00 63.91 707 ALA A CA 1
ATOM 5748 C C . ALA A 1 707 ? -11.892 -18.583 29.546 1.00 63.91 707 ALA A C 1
ATOM 5750 O O . ALA A 1 707 ? -11.334 -17.806 30.318 1.00 63.91 707 ALA A O 1
ATOM 5751 N N . ASP A 1 708 ? -11.215 -19.469 28.817 1.00 56.50 708 ASP A N 1
ATOM 5752 C CA . ASP A 1 708 ? -9.758 -19.618 28.781 1.00 56.50 708 ASP A CA 1
ATOM 5753 C C . ASP A 1 708 ? -9.103 -18.330 28.292 1.00 56.50 708 ASP A C 1
ATOM 5755 O O . ASP A 1 708 ? -8.201 -17.833 28.958 1.00 56.50 708 ASP A O 1
ATOM 5759 N N . TRP A 1 709 ? -9.662 -17.760 27.220 1.00 57.16 70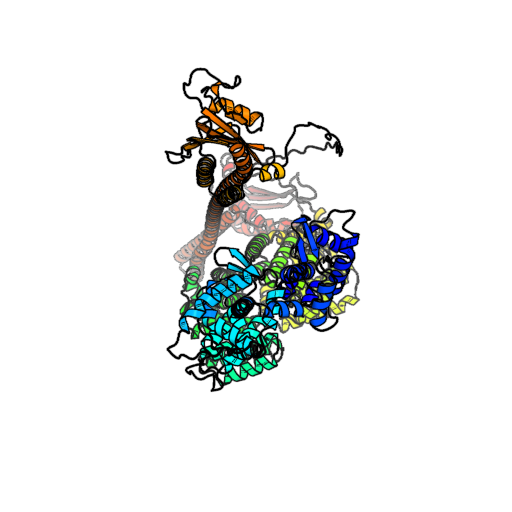9 TRP A N 1
ATOM 5760 C CA . TRP A 1 709 ? -9.823 -16.335 26.914 1.00 57.16 709 TRP A CA 1
ATOM 5761 C C . TRP A 1 709 ? -9.689 -15.464 28.151 1.00 57.16 709 TRP A C 1
ATOM 5763 O O . TRP A 1 709 ? -8.601 -15.054 28.513 1.00 57.16 709 TRP A O 1
ATOM 5773 N N . THR A 1 710 ? -10.800 -15.207 28.831 1.00 51.97 710 THR A N 1
ATOM 5774 C CA . THR A 1 710 ? -10.911 -14.315 29.991 1.00 51.97 710 THR A CA 1
ATOM 5775 C C . THR A 1 710 ? -9.972 -14.631 31.163 1.00 51.97 710 THR A C 1
ATOM 5777 O O . THR A 1 710 ? -9.622 -13.714 31.903 1.00 51.97 710 THR A O 1
ATOM 5780 N N . HIS A 1 711 ? -9.542 -15.885 31.336 1.00 41.62 711 HIS A N 1
ATOM 5781 C CA . HIS A 1 711 ? -8.667 -16.323 32.427 1.00 41.62 711 HIS A CA 1
ATOM 5782 C C . HIS A 1 711 ? -7.171 -16.165 32.118 1.00 41.62 711 HIS A C 1
ATOM 5784 O O . HIS A 1 711 ? -6.408 -15.806 33.014 1.00 41.62 711 HIS A O 1
ATOM 5790 N N . HIS A 1 712 ? -6.749 -16.397 30.873 1.00 40.12 712 HIS A N 1
ATOM 5791 C CA . HIS A 1 712 ? -5.355 -16.290 30.418 1.00 40.12 712 HIS A CA 1
ATOM 5792 C C . HIS A 1 712 ? -5.082 -14.988 29.655 1.00 40.12 712 HIS A C 1
ATOM 5794 O O . HIS A 1 712 ? -3.941 -14.678 29.315 1.00 40.12 712 HIS A O 1
ATOM 5800 N N . SER A 1 713 ? -6.124 -14.208 29.383 1.00 34.41 713 SER A N 1
ATOM 5801 C CA . SER A 1 713 ? -6.029 -12.953 28.657 1.00 34.41 713 SER A CA 1
ATOM 5802 C C . SER A 1 713 ? -5.345 -11.841 29.444 1.00 34.41 713 SER A C 1
ATOM 5804 O O . SER A 1 713 ? -5.607 -11.597 30.623 1.00 34.41 713 SER A O 1
ATOM 5806 N N . HIS A 1 714 ? -4.512 -11.123 28.698 1.00 38.03 714 HIS A N 1
ATOM 5807 C CA . HIS A 1 714 ? -3.851 -9.864 29.014 1.00 38.03 714 HIS A CA 1
ATOM 5808 C C . HIS A 1 714 ? -4.807 -8.837 29.694 1.00 38.03 714 HIS A C 1
ATOM 5810 O O . HIS A 1 714 ? -6.012 -8.876 29.439 1.00 38.03 714 HIS A O 1
ATOM 5816 N N . PRO A 1 715 ? -4.320 -7.893 30.542 1.00 36.41 715 PRO A N 1
ATOM 5817 C CA . PRO A 1 715 ? -5.109 -6.924 31.335 1.00 36.41 715 PRO A CA 1
ATOM 5818 C C . PRO A 1 715 ? -6.212 -6.121 30.627 1.00 36.41 715 PRO A C 1
ATOM 5820 O O . PRO A 1 715 ? -7.043 -5.542 31.328 1.00 36.41 715 PRO A O 1
ATOM 5823 N N . GLU A 1 716 ? -6.276 -6.124 29.295 1.00 39.16 716 GLU A N 1
ATOM 5824 C CA . GLU A 1 716 ? -7.445 -5.656 28.546 1.00 39.16 716 GLU A CA 1
ATOM 5825 C C . GLU A 1 716 ? -8.722 -6.366 29.008 1.00 39.16 716 GLU A C 1
ATOM 5827 O O . GLU A 1 716 ? -9.708 -5.700 29.284 1.00 39.16 716 GLU A O 1
ATOM 5832 N N . ASN A 1 717 ? -8.702 -7.679 29.244 1.00 38.91 717 ASN A N 1
ATOM 5833 C CA . ASN A 1 717 ? -9.905 -8.421 29.639 1.00 38.91 717 ASN A CA 1
ATOM 5834 C C . ASN A 1 717 ? -10.300 -8.252 31.119 1.00 38.91 717 ASN A C 1
ATOM 5836 O O . ASN A 1 717 ? -11.483 -8.310 31.458 1.00 38.91 717 ASN A O 1
ATOM 5840 N N . LEU A 1 718 ? -9.347 -7.963 32.012 1.00 35.66 718 LEU A N 1
ATOM 5841 C CA . LEU A 1 718 ? -9.662 -7.590 33.399 1.00 35.66 718 LEU A CA 1
ATOM 5842 C C . LEU A 1 718 ? -10.214 -6.153 33.468 1.00 35.66 718 LEU A C 1
ATOM 5844 O O . LEU A 1 718 ? -11.117 -5.868 34.254 1.00 35.66 718 LEU A O 1
ATOM 5848 N N . GLY A 1 719 ? -9.711 -5.268 32.598 1.00 39.09 719 GLY A N 1
ATOM 5849 C CA . GLY A 1 719 ? -10.268 -3.940 32.349 1.00 39.09 719 GLY A CA 1
ATOM 5850 C C . GLY A 1 719 ? -11.671 -4.000 31.745 1.00 39.09 719 GLY A C 1
ATOM 5851 O O . GLY A 1 719 ? -12.526 -3.243 32.181 1.00 39.09 719 GLY A O 1
ATOM 5852 N N . VAL A 1 720 ? -11.928 -4.941 30.834 1.00 41.03 720 VAL A N 1
ATOM 5853 C CA . VAL A 1 720 ? -13.249 -5.236 30.248 1.00 41.03 720 VAL A CA 1
ATOM 5854 C C . VAL A 1 720 ? -14.229 -5.725 31.315 1.00 41.03 720 VAL A C 1
ATOM 5856 O O . VAL A 1 720 ? -15.375 -5.287 31.341 1.00 41.03 720 VAL A O 1
ATOM 5859 N N . HIS A 1 721 ? -13.788 -6.566 32.255 1.00 34.00 721 HIS A N 1
ATOM 5860 C CA . HIS A 1 721 ? -14.639 -7.020 33.356 1.00 34.00 721 HIS A CA 1
ATOM 5861 C C . HIS A 1 721 ? -14.974 -5.888 34.349 1.00 34.00 721 HIS A C 1
ATOM 5863 O O . HIS A 1 721 ? -16.129 -5.751 34.760 1.00 34.00 721 HIS A O 1
ATOM 5869 N N . LEU A 1 722 ? -14.000 -5.031 34.684 1.00 34.94 722 LEU A N 1
ATOM 5870 C CA . LEU A 1 722 ? -14.198 -3.843 35.530 1.00 34.94 722 LEU A CA 1
ATOM 5871 C C . LEU A 1 722 ? -15.007 -2.733 34.829 1.00 34.94 722 LEU A C 1
ATOM 5873 O O . LEU A 1 722 ? -15.821 -2.083 35.480 1.00 34.94 722 LEU A O 1
ATOM 5877 N N . ASP A 1 723 ? -14.867 -2.566 33.512 1.00 40.34 723 ASP A N 1
ATOM 5878 C CA . ASP A 1 723 ? -15.653 -1.616 32.710 1.00 40.34 723 ASP A CA 1
ATOM 5879 C C . ASP A 1 723 ? -17.072 -2.102 32.434 1.00 40.34 723 ASP A C 1
ATOM 5881 O O . ASP A 1 723 ? -17.979 -1.277 32.323 1.00 40.34 723 ASP A O 1
ATOM 5885 N N . SER A 1 724 ? -17.299 -3.421 32.385 1.00 38.62 724 SER A N 1
ATOM 5886 C CA . SER A 1 724 ? -18.657 -3.978 32.344 1.00 38.62 724 SER A CA 1
ATOM 5887 C C . SER A 1 724 ? -19.471 -3.568 33.579 1.00 38.62 724 SER A C 1
ATOM 5889 O O . SER A 1 724 ? -20.686 -3.426 33.497 1.00 38.62 724 SER A O 1
ATOM 5891 N N . LYS A 1 725 ? -18.796 -3.281 34.706 1.00 31.52 725 LYS A N 1
ATOM 5892 C CA . LYS A 1 725 ? -19.400 -2.694 35.913 1.00 31.52 725 LYS A CA 1
ATOM 5893 C C . LYS A 1 725 ? -19.537 -1.163 35.871 1.00 31.52 725 LYS A C 1
ATOM 5895 O O . LYS A 1 725 ? -20.256 -0.629 36.707 1.00 31.52 725 LYS A O 1
ATOM 5900 N N . GLN A 1 726 ? -18.868 -0.460 34.950 1.00 39.16 726 GLN A N 1
ATOM 5901 C CA . GLN A 1 726 ? -18.838 1.015 34.864 1.00 39.16 726 GLN A CA 1
ATOM 5902 C C . GLN A 1 726 ? -19.551 1.603 33.626 1.00 39.16 726 GLN A C 1
ATOM 5904 O O . GLN A 1 726 ? -19.615 2.822 33.491 1.00 39.16 726 GLN A O 1
ATOM 5909 N N . GLY A 1 727 ? -20.109 0.777 32.731 1.00 42.59 727 GLY A N 1
ATOM 5910 C CA . GLY A 1 727 ? -21.111 1.213 31.744 1.00 42.59 727 GLY A CA 1
ATOM 5911 C C . GLY A 1 727 ? -20.608 1.968 30.502 1.00 42.59 727 GLY A C 1
ATOM 5912 O O . GLY A 1 727 ? -21.361 2.755 29.938 1.00 42.59 727 GLY A O 1
ATOM 5913 N N . LYS A 1 728 ? -19.373 1.744 30.029 1.00 50.97 728 LYS A N 1
ATOM 5914 C CA . LYS A 1 728 ? -18.823 2.404 28.815 1.00 50.97 728 LYS A CA 1
ATOM 5915 C C . LYS A 1 728 ? -18.743 1.493 27.575 1.00 50.97 728 LYS A C 1
ATOM 5917 O O . LYS A 1 728 ? -17.699 1.411 26.939 1.00 50.97 728 LYS A O 1
ATOM 5922 N N . TRP A 1 729 ? -19.828 0.785 27.251 1.00 62.69 729 TRP A N 1
ATOM 5923 C CA . TRP A 1 729 ? -19.885 -0.183 26.138 1.00 62.69 729 TRP A CA 1
ATOM 5924 C C . TRP A 1 729 ? -21.145 0.028 25.297 1.00 62.69 729 TRP A C 1
ATOM 5926 O O . TRP A 1 729 ? -22.117 -0.706 25.466 1.00 62.69 729 TRP A O 1
ATOM 5936 N N . PRO A 1 730 ? -21.214 1.068 24.458 1.00 66.06 730 PRO A N 1
ATOM 5937 C CA . PRO A 1 730 ? -22.491 1.511 23.909 1.00 66.06 730 PRO A CA 1
ATOM 5938 C C . PRO A 1 730 ? -23.108 0.486 22.937 1.00 66.06 730 PRO A C 1
ATOM 5940 O O . PRO A 1 730 ? -24.298 0.201 23.044 1.00 66.06 730 PRO A O 1
ATOM 5943 N N . ILE A 1 731 ? -22.322 -0.160 22.063 1.00 73.44 731 ILE A N 1
ATOM 5944 C CA . ILE A 1 731 ? -22.837 -1.169 21.114 1.00 73.44 731 ILE A CA 1
ATOM 5945 C C . ILE A 1 731 ? -23.375 -2.397 21.865 1.00 73.44 731 ILE A C 1
ATOM 5947 O O . ILE A 1 731 ? -24.500 -2.843 21.630 1.00 73.44 731 ILE A O 1
ATOM 5951 N N . GLU A 1 732 ? -22.595 -2.927 22.804 1.00 72.88 732 GLU A N 1
ATOM 5952 C CA . GLU A 1 732 ? -22.924 -4.121 23.578 1.00 72.88 732 GLU A CA 1
ATOM 5953 C C . GLU A 1 732 ? -24.062 -3.854 24.569 1.00 72.88 732 GLU A C 1
ATOM 5955 O O . GLU A 1 732 ? -24.916 -4.715 24.760 1.00 72.88 732 GLU A O 1
ATOM 5960 N N . THR A 1 733 ? -24.138 -2.649 25.141 1.00 72.62 733 THR A N 1
ATOM 5961 C CA . THR A 1 733 ? -25.246 -2.224 26.015 1.00 72.62 733 THR A CA 1
ATOM 5962 C C . THR A 1 733 ? -26.567 -2.218 25.250 1.00 72.62 733 THR A C 1
ATOM 5964 O O . THR A 1 733 ? -27.559 -2.769 25.725 1.00 72.62 733 THR A O 1
ATOM 5967 N N . HIS A 1 734 ? -26.597 -1.660 24.036 1.00 80.12 734 HIS A N 1
ATOM 5968 C CA . HIS A 1 734 ? -27.818 -1.652 23.226 1.00 80.12 734 HIS A CA 1
ATOM 5969 C C . HIS A 1 734 ? -28.200 -3.050 22.728 1.00 80.12 734 HIS A C 1
ATOM 5971 O O . HIS A 1 734 ? -29.383 -3.392 22.729 1.00 80.12 734 HIS A O 1
ATOM 5977 N N . LEU A 1 735 ? -27.214 -3.900 22.428 1.00 79.88 735 LEU A N 1
ATOM 5978 C CA . LEU A 1 735 ? -27.448 -5.317 22.147 1.00 79.88 735 LEU A CA 1
ATOM 5979 C C . LEU A 1 735 ? -28.008 -6.069 23.367 1.00 79.88 735 LEU A C 1
ATOM 5981 O O . LEU A 1 735 ? -28.900 -6.904 23.221 1.00 79.88 735 LEU A O 1
ATOM 5985 N N . MET A 1 736 ? -27.539 -5.764 24.580 1.00 75.94 736 MET A N 1
ATOM 5986 C CA . MET A 1 736 ? -28.107 -6.321 25.812 1.00 75.94 736 MET A CA 1
ATOM 5987 C C . MET A 1 736 ? -29.552 -5.876 26.030 1.00 75.94 736 MET A C 1
ATOM 5989 O O . MET A 1 736 ? -30.376 -6.699 26.435 1.00 75.94 736 MET A O 1
ATOM 5993 N N . TYR A 1 737 ? -29.886 -4.618 25.733 1.00 77.50 737 TYR A N 1
ATOM 5994 C CA . TYR A 1 737 ? -31.273 -4.155 25.763 1.00 77.50 737 TYR A CA 1
ATOM 5995 C C . TYR A 1 737 ? -32.143 -4.907 24.752 1.00 77.50 737 TYR A C 1
ATOM 5997 O O . TYR A 1 737 ? -33.224 -5.366 25.119 1.00 77.50 737 TYR A O 1
ATOM 6005 N N . GLU A 1 738 ? -31.660 -5.143 23.528 1.00 82.38 738 GLU A N 1
ATOM 6006 C CA . GLU A 1 738 ? -32.382 -5.956 22.541 1.00 82.38 738 GLU A CA 1
ATOM 6007 C C . GLU A 1 738 ? -32.646 -7.377 23.072 1.00 82.38 738 GLU A C 1
ATOM 6009 O O . GLU A 1 738 ? -33.790 -7.840 23.112 1.00 82.38 738 GLU A O 1
ATOM 6014 N N . LEU A 1 739 ? -31.601 -8.067 23.541 1.00 80.69 739 LEU A N 1
ATOM 6015 C CA . LEU A 1 739 ? -31.701 -9.438 24.051 1.00 80.69 739 LEU A CA 1
ATOM 6016 C C . LEU A 1 739 ? -32.604 -9.542 25.290 1.00 80.69 739 LEU A C 1
ATOM 6018 O O . LEU A 1 739 ? -33.367 -10.507 25.420 1.00 80.69 739 LEU A O 1
ATOM 6022 N N . SER A 1 740 ? -32.542 -8.550 26.180 1.00 74.62 740 SER A N 1
ATOM 6023 C CA . SER A 1 740 ? -33.396 -8.455 27.368 1.00 74.62 740 SER A CA 1
ATOM 6024 C C . SER A 1 740 ? -34.854 -8.235 26.972 1.00 74.62 740 SER A C 1
ATOM 6026 O O . SER A 1 740 ? -35.735 -8.948 27.457 1.00 74.62 740 SER A O 1
ATOM 6028 N N . GLY A 1 741 ? -35.112 -7.330 26.024 1.00 77.38 741 GLY A N 1
ATOM 6029 C CA . GLY A 1 741 ? -36.439 -7.108 25.458 1.00 77.38 741 GLY A CA 1
ATOM 6030 C C . GLY A 1 741 ? -37.036 -8.389 24.876 1.00 77.38 741 GLY A C 1
ATOM 6031 O O . GLY A 1 741 ? -38.168 -8.755 25.190 1.00 77.38 741 GLY A O 1
ATOM 6032 N N . GLU A 1 742 ? -36.249 -9.158 24.123 1.00 81.06 742 GLU A N 1
ATOM 6033 C CA . GLU A 1 742 ? -36.689 -10.452 23.599 1.00 81.06 742 GLU A CA 1
ATOM 6034 C C . GLU A 1 742 ? -36.933 -11.514 24.669 1.00 81.06 742 GLU A C 1
ATOM 6036 O O . GLU A 1 742 ? -37.791 -12.385 24.499 1.00 81.06 742 GLU A O 1
ATOM 6041 N N . TYR A 1 743 ? -36.141 -11.522 25.740 1.00 79.19 743 TYR A N 1
ATOM 6042 C CA . TYR A 1 743 ? -36.357 -12.425 26.867 1.00 79.19 743 TYR A CA 1
ATOM 6043 C C . TYR A 1 743 ? -37.702 -12.138 27.542 1.00 79.19 743 TYR A C 1
ATOM 6045 O O . TYR A 1 743 ? -38.510 -13.055 27.711 1.00 79.19 743 TYR A O 1
ATOM 6053 N N . TYR A 1 744 ? -37.983 -10.871 27.847 1.00 78.25 744 TYR A N 1
ATOM 6054 C CA . TYR A 1 744 ? -39.243 -10.468 28.468 1.00 78.25 744 TYR A CA 1
ATOM 6055 C C . TYR A 1 744 ? -40.446 -10.651 27.538 1.00 78.25 744 TYR A C 1
ATOM 6057 O O . TYR A 1 744 ? -41.500 -11.093 28.000 1.00 78.25 744 TYR A O 1
ATOM 6065 N N . ALA A 1 745 ? -40.282 -10.439 26.225 1.00 79.25 745 ALA A N 1
ATOM 6066 C CA . ALA A 1 745 ? -41.328 -10.710 25.237 1.00 79.25 745 ALA A CA 1
ATOM 6067 C C . ALA A 1 745 ? -41.763 -12.183 25.274 1.00 79.25 745 ALA A C 1
ATOM 6069 O O . ALA A 1 745 ? -42.953 -12.488 25.243 1.00 79.25 745 ALA A O 1
ATOM 6070 N N . ARG A 1 746 ? -40.800 -13.104 25.421 1.00 79.62 746 ARG A N 1
ATOM 6071 C CA . ARG A 1 746 ? -41.055 -14.551 25.538 1.00 79.62 746 ARG A CA 1
ATOM 6072 C C . ARG A 1 746 ? -41.677 -14.958 26.870 1.00 79.62 746 ARG A C 1
ATOM 6074 O O . ARG A 1 746 ? -42.362 -15.972 26.931 1.00 79.62 746 ARG A O 1
ATOM 6081 N N . LYS A 1 747 ? -41.451 -14.186 27.934 1.00 75.88 747 LYS A N 1
ATOM 6082 C CA . LYS A 1 747 ? -42.112 -14.364 29.238 1.00 75.88 747 LYS A CA 1
ATOM 6083 C C . LYS A 1 747 ? -43.506 -13.727 29.292 1.00 75.88 747 LYS A C 1
ATOM 6085 O O . LYS A 1 747 ? -44.092 -13.676 30.367 1.00 75.88 747 LYS A O 1
ATOM 6090 N N . SER A 1 748 ? -44.028 -13.248 28.160 1.00 77.62 748 SER A N 1
ATOM 6091 C CA . SER A 1 748 ? -45.305 -12.531 28.049 1.00 77.62 748 SER A CA 1
ATOM 6092 C C . SER A 1 748 ? -45.361 -11.205 28.824 1.00 77.62 748 SER A C 1
ATOM 6094 O O . SER A 1 748 ? -46.437 -10.645 29.007 1.00 77.62 748 SER A O 1
ATOM 6096 N N . LEU A 1 749 ? -44.210 -10.649 29.222 1.00 71.88 749 LEU A N 1
ATOM 6097 C CA . LEU A 1 749 ? -44.095 -9.342 29.878 1.00 71.88 749 LEU A CA 1
ATOM 6098 C C . LEU A 1 749 ? -43.928 -8.240 28.819 1.00 71.88 749 LEU A C 1
ATOM 6100 O O . LEU A 1 749 ? -42.854 -7.656 28.664 1.00 71.88 749 LEU A O 1
ATOM 6104 N N . ARG A 1 750 ? -44.992 -7.990 28.043 1.00 73.00 750 ARG A N 1
ATOM 6105 C CA . ARG A 1 750 ? -44.954 -7.145 26.831 1.00 73.00 750 ARG A CA 1
ATOM 6106 C C . ARG A 1 750 ? -44.524 -5.696 27.089 1.00 73.00 750 ARG A C 1
ATOM 6108 O O . ARG A 1 750 ? -43.755 -5.157 26.300 1.00 73.00 750 ARG A O 1
ATOM 6115 N N . THR A 1 751 ? -44.953 -5.086 28.192 1.00 69.19 751 THR A N 1
ATOM 6116 C CA . THR A 1 751 ? -44.635 -3.683 28.520 1.00 69.19 751 THR A CA 1
ATOM 6117 C C . THR A 1 751 ? -43.145 -3.491 28.808 1.00 69.19 751 THR A C 1
ATOM 6119 O O . THR A 1 751 ? -42.502 -2.609 28.241 1.00 69.19 751 THR A O 1
ATOM 6122 N N . VAL A 1 752 ? -42.570 -4.383 29.623 1.00 68.62 752 VAL A N 1
ATOM 6123 C CA . VAL A 1 752 ? -41.132 -4.403 29.945 1.00 68.62 752 VAL A CA 1
ATOM 6124 C C . VAL A 1 752 ? -40.312 -4.698 28.689 1.00 68.62 752 VAL A C 1
ATOM 6126 O O . VAL A 1 752 ? -39.313 -4.034 28.421 1.00 68.62 752 VAL A O 1
ATOM 6129 N N . ALA A 1 753 ? -40.774 -5.649 27.873 1.00 70.06 753 ALA A N 1
ATOM 6130 C CA . ALA A 1 753 ? -40.148 -5.976 26.601 1.00 70.06 753 ALA A CA 1
ATOM 6131 C C . ALA A 1 753 ? -40.109 -4.777 25.639 1.00 70.06 753 ALA A C 1
ATOM 6133 O O . ALA A 1 753 ? -39.060 -4.482 25.074 1.00 70.06 753 ALA A O 1
ATOM 6134 N N . SER A 1 754 ? -41.228 -4.063 25.484 1.00 77.25 754 SER A N 1
ATOM 6135 C CA . SER A 1 754 ? -41.338 -2.889 24.609 1.00 77.25 754 SER A CA 1
ATOM 6136 C C . SER A 1 754 ? -40.397 -1.760 25.043 1.00 77.25 754 SER A C 1
ATOM 6138 O O . SER A 1 754 ? -39.739 -1.159 24.195 1.00 77.25 754 SER A O 1
ATOM 6140 N N . SER A 1 755 ? -40.254 -1.521 26.354 1.00 72.81 755 SER A N 1
ATOM 6141 C CA . SER A 1 755 ? -39.327 -0.513 26.891 1.00 72.81 755 SER A CA 1
ATOM 6142 C C . SER A 1 755 ? -37.866 -0.808 26.526 1.00 72.81 755 SER A C 1
ATOM 6144 O O . SER A 1 755 ? -37.193 0.029 25.921 1.00 72.81 755 SER A O 1
ATOM 6146 N N . PHE A 1 756 ? -37.395 -2.033 26.784 1.00 75.31 756 PHE A N 1
ATOM 6147 C CA . PHE A 1 756 ? -36.026 -2.429 26.443 1.00 75.31 756 PHE A CA 1
ATOM 6148 C C . PHE A 1 756 ? -35.760 -2.404 24.930 1.00 75.31 756 PHE A C 1
ATOM 6150 O O . PHE A 1 756 ? -34.711 -1.928 24.497 1.00 75.31 756 PHE A O 1
ATOM 6157 N N . ILE A 1 757 ? -36.721 -2.834 24.103 1.00 83.06 757 ILE A N 1
ATOM 6158 C CA . ILE A 1 757 ? -36.596 -2.741 22.640 1.00 83.06 757 ILE A CA 1
ATOM 6159 C C . ILE A 1 757 ? -36.533 -1.273 22.175 1.00 83.06 757 ILE A C 1
ATOM 6161 O O . ILE A 1 757 ? -35.730 -0.945 21.301 1.00 83.06 757 ILE A O 1
ATOM 6165 N N . LYS A 1 758 ? -37.310 -0.357 22.772 1.00 80.62 758 LYS A N 1
ATOM 6166 C CA . LYS A 1 758 ? -37.238 1.087 22.471 1.00 80.62 758 LYS A CA 1
ATOM 6167 C C . LYS A 1 758 ? -35.887 1.693 22.867 1.00 80.62 758 LYS A C 1
ATOM 6169 O O . LYS A 1 758 ? -35.334 2.472 22.088 1.00 80.62 758 LYS A O 1
ATOM 6174 N N . GLN A 1 759 ? -35.333 1.314 24.021 1.00 76.12 759 GLN A N 1
ATOM 6175 C CA . GLN A 1 759 ? -33.993 1.742 24.447 1.00 76.12 759 GLN A CA 1
ATOM 6176 C C . GLN A 1 759 ? -32.900 1.239 23.494 1.00 76.12 759 GLN A C 1
ATOM 6178 O O . GLN A 1 759 ? -32.009 2.009 23.135 1.00 76.12 759 GLN A O 1
ATOM 6183 N N . ALA A 1 760 ? -32.999 -0.006 23.014 1.00 79.50 760 ALA A N 1
ATOM 6184 C CA . ALA A 1 760 ? -32.091 -0.538 21.998 1.00 79.50 760 ALA A CA 1
ATOM 6185 C C . ALA A 1 760 ? -32.169 0.265 20.684 1.00 79.50 760 ALA A C 1
ATOM 6187 O O . ALA A 1 760 ? -31.145 0.717 20.176 1.00 79.50 760 ALA A O 1
ATOM 6188 N N . ILE A 1 761 ? -33.380 0.529 20.171 1.00 83.44 761 ILE A N 1
ATOM 6189 C CA . ILE A 1 761 ? -33.599 1.316 18.940 1.00 83.44 761 ILE A CA 1
ATOM 6190 C C . ILE A 1 761 ? -33.046 2.743 19.080 1.00 83.44 761 ILE A C 1
ATOM 6192 O O . ILE A 1 761 ? -32.391 3.241 18.163 1.00 83.44 761 ILE A O 1
ATOM 6196 N N . SER A 1 762 ? -33.313 3.410 20.208 1.00 75.75 762 SER A N 1
ATOM 6197 C CA . SER A 1 762 ? -32.809 4.761 20.492 1.00 75.75 762 SER A CA 1
ATOM 6198 C C . SER A 1 762 ? -31.280 4.789 20.526 1.00 75.75 762 SER A C 1
ATOM 6200 O O . SER A 1 762 ? -30.651 5.608 19.856 1.00 75.75 762 SER A O 1
ATOM 6202 N N . GLY A 1 763 ? -30.682 3.823 21.222 1.00 76.38 763 GLY A N 1
ATOM 6203 C CA . GLY A 1 763 ? -29.238 3.660 21.307 1.00 76.38 763 GLY A CA 1
ATOM 6204 C C . GLY A 1 763 ? -28.560 3.431 19.959 1.00 76.38 763 GLY A C 1
ATOM 6205 O O . GLY A 1 763 ? -27.612 4.132 19.605 1.00 76.38 763 GLY A O 1
ATOM 6206 N N . TYR A 1 764 ? -29.096 2.516 19.146 1.00 83.94 764 TYR A N 1
ATOM 6207 C CA . TYR A 1 764 ? -28.590 2.286 17.792 1.00 83.94 764 TYR A CA 1
ATOM 6208 C C . TYR A 1 764 ? -28.671 3.543 16.922 1.00 83.94 764 TYR A C 1
ATOM 6210 O O . TYR A 1 764 ? -27.728 3.843 16.192 1.00 83.94 764 TYR A O 1
ATOM 6218 N N . ARG A 1 765 ? -29.742 4.338 17.039 1.00 83.56 765 ARG A N 1
ATOM 6219 C CA . ARG A 1 765 ? -29.853 5.621 16.326 1.00 83.56 765 ARG A CA 1
ATOM 6220 C C . ARG A 1 765 ? -28.834 6.649 16.797 1.00 83.56 765 ARG A C 1
ATOM 6222 O O . ARG A 1 765 ? -28.256 7.320 15.948 1.00 83.56 765 ARG A O 1
ATOM 6229 N N . HIS A 1 766 ? -28.592 6.751 18.103 1.00 77.44 766 HIS A N 1
ATOM 6230 C CA . HIS A 1 766 ? -27.594 7.666 18.663 1.00 77.44 766 HIS A CA 1
ATOM 6231 C C . HIS A 1 766 ? -26.182 7.356 18.145 1.00 77.44 766 HIS A C 1
ATOM 6233 O O . HIS A 1 766 ? -25.405 8.261 17.860 1.00 77.44 766 HIS A O 1
ATOM 6239 N N . LEU A 1 767 ? -25.867 6.074 17.956 1.00 77.88 767 LEU A N 1
ATOM 6240 C CA . LEU A 1 767 ? -24.601 5.636 17.366 1.00 77.88 767 LEU A CA 1
ATOM 6241 C C . LEU A 1 767 ? -24.550 5.787 15.837 1.00 77.88 767 LEU A C 1
ATOM 6243 O O . LEU A 1 767 ? -23.514 5.533 15.235 1.00 77.88 767 LEU A O 1
ATOM 6247 N N . GLY A 1 768 ? -25.637 6.197 15.179 1.00 82.12 768 GLY A N 1
ATOM 6248 C CA . GLY A 1 768 ? -25.709 6.300 13.720 1.00 82.12 768 GLY A CA 1
ATOM 6249 C C . GLY A 1 768 ? -25.978 4.971 12.999 1.00 82.12 768 GLY A C 1
ATOM 6250 O O . GLY A 1 768 ? -25.837 4.910 11.782 1.00 82.12 768 GLY A O 1
ATOM 6251 N N . MET A 1 769 ? -26.399 3.916 13.705 1.00 87.12 769 MET A N 1
ATOM 6252 C CA . MET A 1 769 ? -26.756 2.596 13.154 1.00 87.12 769 MET A CA 1
ATOM 6253 C C . MET A 1 769 ? -28.239 2.529 12.753 1.00 87.12 769 MET A C 1
ATOM 6255 O O . MET A 1 769 ? -29.050 1.817 13.351 1.00 87.12 769 MET A O 1
ATOM 6259 N N . GLN A 1 770 ? -28.625 3.327 11.755 1.00 85.06 770 GLN A N 1
ATOM 6260 C CA . GLN A 1 770 ? -30.032 3.485 11.360 1.00 85.06 770 GLN A CA 1
ATOM 6261 C C . GLN A 1 770 ? -30.663 2.210 10.778 1.00 85.06 770 GLN A C 1
ATOM 6263 O O . GLN A 1 770 ? -31.830 1.935 11.061 1.00 85.06 770 GLN A O 1
ATOM 6268 N N . GLY A 1 771 ? -29.908 1.424 10.009 1.00 85.69 771 GLY A N 1
ATOM 6269 C CA . GLY A 1 771 ? -30.384 0.181 9.397 1.00 85.69 771 GLY A CA 1
ATOM 6270 C C . GLY A 1 771 ? -30.746 -0.861 10.448 1.00 85.69 771 GLY A C 1
ATOM 6271 O O . GLY A 1 771 ? -31.868 -1.366 10.457 1.00 85.69 771 GLY A O 1
ATOM 6272 N N . LEU A 1 772 ? -29.844 -1.081 11.409 1.00 86.19 772 LEU A N 1
ATOM 6273 C CA . LEU A 1 772 ? -30.077 -2.006 12.518 1.00 86.19 772 LEU A CA 1
ATOM 6274 C C . LEU A 1 772 ? -31.266 -1.557 13.383 1.00 86.19 772 LEU A C 1
ATOM 6276 O O . LEU A 1 772 ? -32.137 -2.355 13.724 1.00 86.19 772 LEU A O 1
ATOM 6280 N N . ALA A 1 773 ? -31.362 -0.256 13.676 1.00 86.81 773 ALA A N 1
ATOM 6281 C CA . ALA A 1 773 ? -32.493 0.300 14.415 1.00 86.81 773 ALA A CA 1
ATOM 6282 C C . ALA A 1 773 ? -33.839 0.071 13.699 1.00 86.81 773 ALA A C 1
ATOM 6284 O O . ALA A 1 773 ? -34.842 -0.240 14.346 1.00 86.81 773 ALA A O 1
ATOM 6285 N N . ASN A 1 774 ? -33.874 0.218 12.371 1.00 85.00 774 ASN A N 1
ATOM 6286 C CA . ASN A 1 774 ? -35.074 -0.018 11.569 1.00 85.00 774 ASN A CA 1
ATOM 6287 C C . ASN A 1 774 ? -35.438 -1.504 11.517 1.00 85.00 774 ASN A C 1
ATOM 6289 O O . ASN A 1 774 ? -36.606 -1.838 11.693 1.00 85.00 774 ASN A O 1
ATOM 6293 N N . GLN A 1 775 ? -34.455 -2.393 11.386 1.00 88.00 775 GLN A N 1
ATOM 6294 C CA . GLN A 1 775 ? -34.687 -3.834 11.411 1.00 88.00 775 GLN A CA 1
ATOM 6295 C C . GLN A 1 775 ? -35.283 -4.296 12.750 1.00 88.00 775 GLN A C 1
ATOM 6297 O O . GLN A 1 775 ? -36.288 -5.010 12.774 1.00 88.00 775 GLN A O 1
ATOM 6302 N N . VAL A 1 776 ? -34.698 -3.872 13.877 1.00 85.62 776 VAL A N 1
ATOM 6303 C CA . VAL A 1 776 ? -35.214 -4.199 15.217 1.00 85.62 776 VAL A CA 1
ATOM 6304 C C . VAL A 1 776 ? -36.642 -3.664 15.378 1.00 85.62 776 VAL A C 1
ATOM 6306 O O . VAL A 1 776 ? -37.514 -4.369 15.892 1.00 85.62 776 VAL A O 1
ATOM 6309 N N . LYS A 1 777 ? -36.916 -2.455 14.870 1.00 85.25 777 LYS A N 1
ATOM 6310 C CA . LYS A 1 777 ? -38.260 -1.861 14.855 1.00 85.25 777 LYS A CA 1
ATOM 6311 C C . LYS A 1 777 ? -39.258 -2.682 14.031 1.00 85.25 777 LYS A C 1
ATOM 6313 O O . LYS A 1 777 ? -40.365 -2.915 14.502 1.00 85.25 777 LYS A O 1
ATOM 6318 N N . GLU A 1 778 ? -38.902 -3.104 12.821 1.00 85.44 778 GLU A N 1
ATOM 6319 C CA . GLU A 1 778 ? -39.778 -3.896 11.945 1.00 85.44 778 GLU A CA 1
ATOM 6320 C C . GLU A 1 778 ? -40.057 -5.284 12.517 1.00 85.44 778 GLU A C 1
ATOM 6322 O O . GLU A 1 778 ? -41.202 -5.734 12.558 1.00 85.44 778 GLU A O 1
ATOM 6327 N N . LYS A 1 779 ? -39.025 -5.948 13.035 1.00 83.94 779 LYS A N 1
ATOM 6328 C CA . LYS A 1 779 ? -39.148 -7.282 13.623 1.00 83.94 779 LYS A CA 1
ATOM 6329 C C . LYS A 1 779 ? -40.058 -7.286 14.847 1.00 83.94 779 LYS A C 1
ATOM 6331 O O . LYS A 1 779 ? -40.899 -8.168 15.006 1.00 83.94 779 LYS A O 1
ATOM 6336 N N . HIS A 1 780 ? -39.898 -6.288 15.709 1.00 85.56 780 HIS A N 1
ATOM 6337 C CA . HIS A 1 780 ? -40.744 -6.105 16.879 1.00 85.56 780 HIS A CA 1
ATOM 6338 C C . HIS A 1 780 ? -41.946 -5.207 16.578 1.00 85.56 780 HIS A C 1
ATOM 6340 O O . HIS A 1 780 ? -42.577 -4.720 17.510 1.00 85.56 780 HIS A O 1
ATOM 6346 N N . ALA A 1 781 ? -42.320 -5.023 15.304 1.00 79.56 781 ALA A N 1
ATOM 6347 C CA . ALA A 1 781 ? -43.431 -4.157 14.933 1.00 79.56 781 ALA A CA 1
ATOM 6348 C C . ALA A 1 781 ? -44.748 -4.610 15.558 1.00 79.56 781 ALA A C 1
ATOM 6350 O O . ALA A 1 781 ? -45.550 -3.757 15.882 1.00 79.56 781 ALA A O 1
ATOM 6351 N N . SER A 1 782 ? -44.988 -5.905 15.779 1.00 75.19 782 SER A N 1
ATOM 6352 C CA . SER A 1 782 ? -46.182 -6.370 16.505 1.00 75.19 782 SER A CA 1
ATOM 6353 C C . SER A 1 782 ? -46.166 -5.967 17.984 1.00 75.19 782 SER A C 1
ATOM 6355 O O . SER A 1 782 ? -47.177 -5.518 18.501 1.00 75.19 782 SER A O 1
ATOM 6357 N N . LEU A 1 783 ? -45.006 -6.051 18.644 1.00 78.00 783 LEU A N 1
ATOM 6358 C CA . LEU A 1 783 ? -44.802 -5.605 20.029 1.00 78.00 783 LEU A CA 1
ATOM 6359 C C . LEU A 1 783 ? -44.856 -4.070 20.164 1.00 78.00 783 LEU A C 1
ATOM 6361 O O . LEU A 1 783 ? -45.198 -3.550 21.222 1.00 78.00 783 LEU A O 1
ATOM 6365 N N . LEU A 1 784 ? -44.480 -3.355 19.100 1.00 72.69 784 LEU A N 1
ATOM 6366 C CA . LEU A 1 784 ? -44.427 -1.895 19.031 1.00 72.69 784 LEU A CA 1
ATOM 6367 C C . LEU A 1 784 ? -45.709 -1.268 18.446 1.00 72.69 784 LEU A C 1
ATOM 6369 O O . LEU A 1 784 ? -45.916 -0.078 18.644 1.00 72.69 784 LEU A O 1
ATOM 6373 N N . LYS A 1 785 ? -46.550 -2.029 17.727 1.00 58.47 785 LYS A N 1
ATOM 6374 C CA . LYS A 1 785 ? -47.829 -1.581 17.135 1.00 58.47 785 LYS A CA 1
ATOM 6375 C C . LYS A 1 785 ? -48.924 -1.409 18.176 1.00 58.47 785 LYS A C 1
ATOM 6377 O O . LYS A 1 785 ? -49.719 -0.499 18.012 1.00 58.47 785 LYS A O 1
ATOM 6382 N N . ASP A 1 786 ? -48.903 -2.210 19.240 1.00 46.94 786 ASP A N 1
ATOM 6383 C CA . ASP A 1 786 ? -49.802 -2.072 20.398 1.00 46.94 786 ASP A CA 1
ATOM 6384 C C . ASP A 1 786 ? -49.497 -0.796 21.231 1.00 46.94 786 ASP A C 1
ATOM 6386 O O . ASP A 1 786 ? -50.045 -0.621 22.309 1.00 46.94 786 ASP A O 1
ATOM 6390 N N . PHE A 1 787 ? -48.564 0.055 20.776 1.00 46.91 787 PHE A N 1
ATOM 6391 C CA . PHE A 1 787 ? -48.189 1.334 21.382 1.00 46.91 787 PHE A CA 1
ATOM 6392 C C . PHE A 1 787 ? -47.728 2.318 20.288 1.00 46.91 787 PHE A C 1
ATOM 6394 O O . PHE A 1 787 ? -46.521 2.535 20.104 1.00 46.91 787 PHE A O 1
ATOM 6401 N N . GLN A 1 788 ? -48.660 2.931 19.552 1.00 30.47 788 GLN A N 1
ATOM 6402 C CA . GLN A 1 788 ? -48.337 4.103 18.729 1.00 30.47 788 GLN A CA 1
ATOM 6403 C C . GLN A 1 788 ? -48.107 5.331 19.629 1.00 30.47 788 GLN A C 1
ATOM 6405 O O . GLN A 1 788 ? -48.995 5.707 20.384 1.00 30.47 788 GLN A O 1
ATOM 6410 N N . PRO A 1 789 ? -46.957 6.027 19.563 1.00 32.50 789 PRO A N 1
ATOM 6411 C CA . PRO A 1 789 ? -46.890 7.392 20.062 1.00 32.50 789 PRO A CA 1
ATOM 6412 C C . PRO A 1 789 ? -47.691 8.287 19.112 1.00 32.50 789 PRO A C 1
ATOM 6414 O O . PRO A 1 789 ? -47.453 8.255 17.903 1.00 32.50 789 PRO A O 1
ATOM 6417 N N . LEU A 1 790 ? -48.602 9.086 19.672 1.00 29.30 790 LEU A N 1
ATOM 6418 C CA . LEU A 1 790 ? -49.294 10.173 18.982 1.00 29.30 790 LEU A CA 1
ATOM 6419 C C . LEU A 1 790 ? -48.326 11.023 18.147 1.00 29.30 790 LEU A C 1
ATOM 6421 O O . LEU A 1 790 ? -47.231 11.370 18.601 1.00 29.30 790 LEU A O 1
ATOM 6425 N N . ASP A 1 791 ? -48.791 11.434 16.967 1.00 27.55 791 ASP A N 1
ATOM 6426 C CA . ASP A 1 791 ? -48.268 12.590 16.248 1.00 27.55 791 ASP A CA 1
ATOM 6427 C C . ASP A 1 791 ? -48.243 13.807 17.186 1.00 27.55 791 ASP A C 1
ATOM 6429 O O . ASP A 1 791 ? -49.263 14.432 17.474 1.00 27.55 791 ASP A O 1
ATOM 6433 N N . ILE A 1 792 ? -47.051 14.161 17.661 1.00 26.69 792 ILE A N 1
ATOM 6434 C CA . ILE A 1 792 ? -46.789 15.497 18.189 1.00 26.69 792 ILE A CA 1
ATOM 6435 C C . ILE A 1 792 ? -46.700 16.410 16.958 1.00 26.69 792 ILE A C 1
ATOM 6437 O O . ILE A 1 792 ? -45.862 16.153 16.084 1.00 26.69 792 ILE A O 1
ATOM 6441 N N . PRO A 1 793 ? -47.517 17.470 16.841 1.00 25.03 793 PRO A N 1
ATOM 6442 C CA . PRO A 1 793 ? -47.392 18.399 15.732 1.00 25.03 793 PRO A CA 1
ATOM 6443 C C . PRO A 1 793 ? -46.011 19.059 15.793 1.00 25.03 793 PRO A C 1
ATOM 6445 O O . PRO A 1 793 ? -45.701 19.823 16.706 1.00 25.03 793 PRO A O 1
ATOM 6448 N N . LYS A 1 794 ? -45.168 18.767 14.797 1.00 28.92 794 LYS A N 1
ATOM 6449 C CA . LYS A 1 794 ? -43.951 19.532 14.514 1.00 28.92 794 LYS A CA 1
ATOM 6450 C C . LYS A 1 794 ? -44.340 20.957 14.109 1.00 28.92 794 LYS A C 1
ATOM 6452 O O . LYS A 1 794 ? -44.585 21.237 12.941 1.00 28.92 794 LYS A O 1
ATOM 6457 N N . SER A 1 795 ? -44.353 21.857 15.080 1.00 27.11 795 SER A N 1
ATOM 6458 C CA . SER A 1 795 ? -44.218 23.304 14.906 1.00 27.11 795 SER A CA 1
ATOM 6459 C C . SER A 1 795 ? -43.148 23.712 15.929 1.00 27.11 795 SER A C 1
ATOM 6461 O O . SER A 1 795 ? -43.319 23.419 17.103 1.00 27.11 795 SER A O 1
ATOM 6463 N N . ALA A 1 796 ? -41.986 24.261 15.590 1.00 24.86 796 ALA A N 1
ATOM 6464 C CA . ALA A 1 796 ? -41.682 25.194 14.523 1.00 24.86 796 ALA A CA 1
ATOM 6465 C C . ALA A 1 796 ? -40.412 24.799 13.747 1.00 24.86 796 ALA A C 1
ATOM 6467 O O . ALA A 1 796 ? -39.371 24.486 14.321 1.00 24.86 796 ALA A O 1
ATOM 6468 N N . LEU A 1 797 ? -40.507 24.859 12.420 1.00 26.75 797 LEU A N 1
ATOM 6469 C CA . LEU A 1 797 ? -39.361 24.974 11.527 1.00 26.75 797 LEU A CA 1
ATOM 6470 C C . LEU A 1 797 ? -38.895 26.434 11.560 1.00 26.75 797 LEU A C 1
ATOM 6472 O O . LEU A 1 797 ? -39.634 27.316 11.129 1.00 26.75 797 LEU A O 1
ATOM 6476 N N . VAL A 1 798 ? -37.665 26.683 12.012 1.00 24.59 798 VAL A N 1
ATOM 6477 C CA . VAL A 1 798 ? -36.899 27.813 11.479 1.00 24.59 798 VAL A CA 1
ATOM 6478 C C . VAL A 1 798 ? -36.383 27.359 10.121 1.00 24.59 798 VAL A C 1
ATOM 6480 O O . VAL A 1 798 ? -35.680 26.360 9.986 1.00 24.59 798 VAL A O 1
ATOM 6483 N N . GLN A 1 799 ? -36.869 28.060 9.111 1.00 25.47 799 GLN A N 1
ATOM 6484 C CA . GLN A 1 799 ? -36.794 27.724 7.707 1.00 25.47 799 GLN A CA 1
ATOM 6485 C C . GLN A 1 799 ? -35.615 28.467 7.075 1.00 25.47 799 GLN A C 1
ATOM 6487 O O . GLN A 1 799 ? -35.703 29.665 6.837 1.00 25.47 799 GLN A O 1
ATOM 6492 N N . THR A 1 800 ? -34.547 27.750 6.736 1.00 26.38 800 THR A N 1
ATOM 6493 C CA . THR A 1 800 ? -33.641 28.137 5.645 1.00 26.38 800 THR A CA 1
ATOM 6494 C C . THR A 1 800 ? -33.223 26.882 4.900 1.00 26.38 800 THR A C 1
ATOM 6496 O O . THR A 1 800 ? -32.170 26.329 5.175 1.00 26.38 800 THR A O 1
ATOM 6499 N N . GLU A 1 801 ? -34.080 26.418 3.991 1.00 27.50 801 GLU A N 1
ATOM 6500 C CA . GLU A 1 801 ? -33.662 25.757 2.751 1.00 27.50 801 GLU A CA 1
ATOM 6501 C C . GLU A 1 801 ? -34.861 25.620 1.803 1.00 27.50 801 GLU A C 1
ATOM 6503 O O . GLU A 1 801 ? -35.976 25.254 2.185 1.00 27.50 801 GLU A O 1
ATOM 6508 N N . SER A 1 802 ? -34.641 26.026 0.556 1.00 23.86 802 SER A N 1
ATOM 6509 C CA . SER A 1 802 ? -35.653 26.162 -0.485 1.00 23.86 802 SER A CA 1
ATOM 6510 C C . SER A 1 802 ? -35.875 24.829 -1.203 1.00 23.86 802 SER A C 1
ATOM 6512 O O . SER A 1 802 ? -34.986 24.317 -1.875 1.00 23.86 802 SER A O 1
ATOM 6514 N N . LEU A 1 803 ? -37.093 24.292 -1.116 1.00 23.44 803 LEU A N 1
ATOM 6515 C CA . LEU A 1 803 ? -37.563 23.177 -1.941 1.00 23.44 803 LEU A CA 1
ATOM 6516 C C . LEU A 1 803 ? -37.766 23.638 -3.395 1.00 23.44 803 LEU A C 1
ATOM 6518 O O . LEU A 1 803 ? -38.709 24.379 -3.678 1.00 23.44 803 LEU A O 1
ATOM 6522 N N . GLN A 1 804 ? -36.950 23.148 -4.332 1.00 25.80 804 GLN A N 1
ATOM 6523 C CA . GLN A 1 804 ? -37.310 23.126 -5.753 1.00 25.80 804 GLN A CA 1
ATOM 6524 C C . GLN A 1 804 ? -37.912 21.767 -6.124 1.00 25.80 804 GLN A C 1
ATOM 6526 O O . GLN A 1 804 ? -37.298 20.711 -5.987 1.00 25.80 804 GLN A O 1
ATOM 6531 N N . ARG A 1 805 ? -39.162 21.825 -6.592 1.00 22.52 805 ARG A N 1
ATOM 6532 C CA . ARG A 1 805 ? -39.922 20.722 -7.182 1.00 22.52 805 ARG A CA 1
ATOM 6533 C C . ARG A 1 805 ? -39.342 20.367 -8.553 1.00 22.52 805 ARG A C 1
ATOM 6535 O O . ARG A 1 805 ? -39.357 21.202 -9.452 1.00 22.52 805 ARG A O 1
ATOM 6542 N N . VAL A 1 806 ? -38.939 19.115 -8.738 1.00 22.25 806 VAL A N 1
ATOM 6543 C CA . VAL A 1 806 ? -38.733 18.517 -10.066 1.00 22.25 806 VAL A CA 1
ATOM 6544 C C . VAL A 1 806 ? -40.091 18.027 -10.589 1.00 22.25 806 VAL A C 1
ATOM 6546 O O . VAL A 1 806 ? -40.763 17.276 -9.875 1.00 22.25 806 VAL A O 1
ATOM 6549 N N . PRO A 1 807 ? -40.547 18.415 -11.794 1.00 23.81 807 PRO A N 1
ATOM 6550 C CA . PRO A 1 807 ? -41.738 17.829 -12.388 1.00 23.81 807 PRO A CA 1
ATOM 6551 C C . PRO A 1 807 ? -41.403 16.512 -13.104 1.00 23.81 807 PRO A C 1
ATOM 6553 O O . PRO A 1 807 ? -40.437 16.420 -13.858 1.00 23.81 807 PRO A O 1
ATOM 6556 N N . LYS A 1 808 ? -42.260 15.506 -12.904 1.00 23.42 808 LYS A N 1
ATOM 6557 C CA . LYS A 1 808 ? -42.392 14.342 -13.791 1.00 23.42 808 LYS A CA 1
ATOM 6558 C C . LYS A 1 808 ? -42.940 14.786 -15.152 1.00 23.42 808 LYS A C 1
ATOM 6560 O O . LYS A 1 808 ? -43.874 15.587 -15.196 1.00 23.42 808 LYS A O 1
ATOM 6565 N N . ARG A 1 809 ? -42.444 14.191 -16.239 1.00 24.58 809 ARG A N 1
ATOM 6566 C CA . ARG A 1 809 ? -43.173 14.069 -17.508 1.00 24.58 809 ARG A CA 1
ATOM 6567 C C . ARG A 1 809 ? -42.951 12.685 -18.110 1.00 24.58 809 ARG A C 1
ATOM 6569 O O . ARG A 1 809 ? -41.834 12.179 -18.105 1.00 24.58 809 ARG A O 1
ATOM 6576 N N . ASP A 1 810 ? -44.062 12.118 -18.562 1.00 22.61 810 ASP A N 1
ATOM 6577 C CA . ASP A 1 810 ? -44.232 10.781 -19.115 1.00 22.61 810 ASP A CA 1
ATOM 6578 C C . ASP A 1 810 ? -43.679 10.617 -20.542 1.00 22.61 810 ASP A C 1
ATOM 6580 O O . ASP A 1 810 ? -43.430 11.576 -21.273 1.00 22.61 810 ASP A O 1
ATOM 6584 N N . SER A 1 811 ? -43.547 9.342 -20.896 1.00 26.86 811 SER A N 1
ATOM 6585 C CA . SER A 1 811 ? -43.235 8.700 -22.175 1.00 26.86 811 SER A CA 1
ATOM 6586 C C . SER A 1 811 ? -43.913 9.257 -23.434 1.00 26.86 811 SER A C 1
ATOM 6588 O O . SER A 1 811 ? -45.135 9.386 -23.449 1.00 26.86 811 SER A O 1
ATOM 6590 N N . ILE A 1 812 ? -43.144 9.357 -24.529 1.00 24.14 812 ILE A N 1
ATOM 6591 C CA . ILE A 1 812 ? -43.542 8.990 -25.904 1.00 24.14 812 ILE A CA 1
ATOM 6592 C C . ILE A 1 812 ? -42.301 8.393 -26.586 1.00 24.14 812 ILE A C 1
ATOM 6594 O O . ILE A 1 812 ? -41.266 9.052 -26.666 1.00 24.14 812 ILE A O 1
ATOM 6598 N N . GLY A 1 813 ? -42.400 7.144 -27.039 1.00 23.30 813 GLY A N 1
ATOM 6599 C CA . GLY A 1 813 ? -41.516 6.596 -28.065 1.00 23.30 813 GLY A CA 1
ATOM 6600 C C . GLY A 1 813 ? -42.120 6.837 -29.445 1.00 23.30 813 GLY A C 1
ATOM 6601 O O . GLY A 1 813 ? -43.340 6.887 -29.552 1.00 23.30 813 GLY A O 1
ATOM 6602 N N . ASP A 1 814 ? -41.275 7.003 -30.463 1.00 21.28 814 ASP A N 1
ATOM 6603 C CA . ASP A 1 814 ? -41.419 6.337 -31.763 1.00 21.28 814 ASP A CA 1
ATOM 6604 C C . ASP A 1 814 ? -40.308 6.738 -32.749 1.00 21.28 814 ASP A C 1
ATOM 6606 O O . ASP A 1 814 ? -39.870 7.887 -32.776 1.00 21.28 814 ASP A O 1
ATOM 6610 N N . LEU A 1 815 ? -39.966 5.756 -33.597 1.00 23.55 815 LEU A N 1
ATOM 6611 C CA . LEU A 1 815 ? -39.250 5.810 -34.886 1.00 23.55 815 LEU A CA 1
ATOM 6612 C C . LEU A 1 815 ? -37.713 5.937 -34.852 1.00 23.55 815 LEU A C 1
ATOM 6614 O O . LEU A 1 815 ? -37.167 6.838 -34.237 1.00 23.55 815 LEU A O 1
ATOM 6618 N N . SER A 1 816 ? -36.901 5.188 -35.604 1.00 23.50 816 SER A N 1
ATOM 6619 C CA . SER A 1 816 ? -36.922 3.859 -36.245 1.00 23.50 816 SER A CA 1
ATOM 6620 C C . SER A 1 816 ? -35.630 3.785 -37.072 1.00 23.50 816 SER A C 1
ATOM 6622 O O . SER A 1 816 ? -35.284 4.746 -37.753 1.00 23.50 816 SER A O 1
ATOM 6624 N N . LEU A 1 817 ? -34.950 2.639 -37.064 1.00 26.89 817 LEU A N 1
ATOM 6625 C CA . LEU A 1 817 ? -33.928 2.273 -38.049 1.00 26.89 817 LEU A CA 1
ATOM 6626 C C . LEU A 1 817 ? -34.518 2.221 -39.473 1.00 26.89 817 LEU A C 1
ATOM 6628 O O . LEU A 1 817 ? -35.400 1.398 -39.722 1.00 26.89 817 LEU A O 1
ATOM 6632 N N . LYS A 1 818 ? -34.004 3.080 -40.365 1.00 23.91 818 LYS A N 1
ATOM 6633 C CA . LYS A 1 818 ? -33.924 3.039 -41.849 1.00 23.91 818 LYS A CA 1
ATOM 6634 C C . LYS A 1 818 ? -33.531 4.468 -42.260 1.00 23.91 818 LYS A C 1
ATOM 6636 O O . LYS A 1 818 ? -34.245 5.395 -41.922 1.00 23.91 818 LYS A O 1
ATOM 6641 N N . GLU A 1 819 ? -32.355 4.732 -42.816 1.00 24.00 819 GLU A N 1
ATOM 6642 C CA . GLU A 1 819 ? -32.109 4.603 -44.253 1.00 24.00 819 GLU A CA 1
ATOM 6643 C C . GLU A 1 819 ? -30.599 4.559 -44.531 1.00 24.00 819 GLU A C 1
ATOM 6645 O O . GLU A 1 819 ? -29.852 5.498 -44.265 1.00 24.00 819 GLU A O 1
ATOM 6650 N N . LEU A 1 820 ? -30.184 3.425 -45.086 1.00 26.44 820 LEU A N 1
ATOM 6651 C CA . LEU A 1 820 ? -28.905 3.164 -45.723 1.00 26.44 820 LEU A CA 1
ATOM 6652 C C . LEU A 1 820 ? -29.283 2.849 -47.177 1.00 26.44 820 LEU A C 1
ATOM 6654 O O . LEU A 1 820 ? -29.588 1.702 -47.470 1.00 26.44 820 LEU A O 1
ATOM 6658 N N . ASP A 1 821 ? -29.456 3.888 -48.002 1.00 24.50 821 ASP A N 1
ATOM 6659 C CA . ASP A 1 821 ? -29.402 3.873 -49.479 1.00 24.50 821 ASP A CA 1
ATOM 6660 C C . ASP A 1 821 ? -29.977 5.182 -50.042 1.00 24.50 821 ASP A C 1
ATOM 6662 O O . ASP A 1 821 ? -31.189 5.361 -50.091 1.00 24.50 821 ASP A O 1
ATOM 6666 N N . MET A 1 822 ? -29.100 6.097 -50.464 1.00 24.22 822 MET A N 1
ATOM 6667 C CA . MET A 1 822 ? -29.233 6.928 -51.672 1.00 24.22 822 MET A CA 1
ATOM 6668 C C . MET A 1 822 ? -28.233 8.083 -51.604 1.00 24.22 822 MET A C 1
ATOM 6670 O O . MET A 1 822 ? -28.500 9.108 -50.987 1.00 24.22 822 MET A O 1
ATOM 6674 N N . LEU A 1 823 ? -27.079 7.898 -52.250 1.00 23.31 823 LEU A N 1
ATOM 6675 C CA . LEU A 1 823 ? -26.462 8.856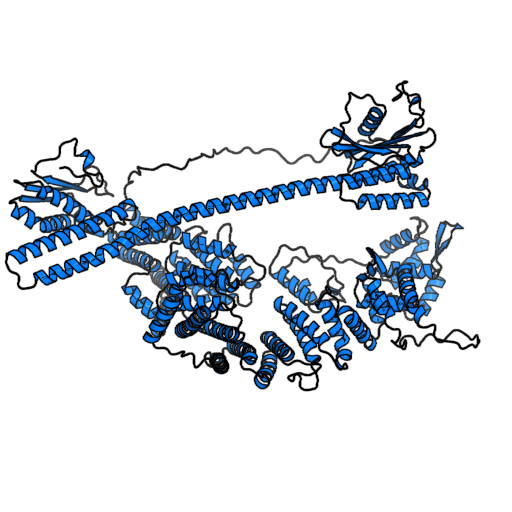 -53.184 1.00 23.31 823 LEU A CA 1
ATOM 6676 C C . LEU A 1 823 ? -25.158 8.252 -53.732 1.00 23.31 823 LEU A C 1
ATOM 6678 O O . LEU A 1 823 ? -24.060 8.778 -53.575 1.00 23.31 823 LEU A O 1
ATOM 6682 N N . TYR A 1 824 ? -25.316 7.109 -54.405 1.00 23.17 824 TYR A N 1
ATOM 6683 C CA . TYR A 1 824 ? -24.468 6.756 -55.538 1.00 23.17 824 TYR A CA 1
ATOM 6684 C C . TYR A 1 824 ? -24.983 7.543 -56.754 1.00 23.17 824 TYR A C 1
ATOM 6686 O O . TYR A 1 824 ? -26.194 7.636 -56.951 1.00 23.17 824 TYR A O 1
ATOM 6694 N N . ASN A 1 825 ? -24.050 8.043 -57.567 1.00 23.44 825 ASN A N 1
ATOM 6695 C CA . ASN A 1 825 ? -24.203 8.756 -58.845 1.00 23.44 825 ASN A CA 1
ATOM 6696 C C . ASN A 1 825 ? -24.262 10.288 -58.794 1.00 23.44 825 ASN A C 1
ATOM 6698 O O . ASN A 1 825 ? -25.322 10.887 -58.953 1.00 23.44 825 ASN A O 1
ATOM 6702 N N . ILE A 1 826 ? -23.079 10.910 -58.816 1.00 23.31 826 ILE A N 1
ATOM 6703 C CA . ILE A 1 826 ? -22.813 11.974 -59.792 1.00 23.31 826 ILE A CA 1
ATOM 6704 C C . ILE A 1 826 ? -21.510 11.631 -60.517 1.00 23.31 826 ILE A C 1
ATOM 6706 O O . ILE A 1 826 ? -20.411 11.744 -59.985 1.00 23.31 826 ILE A O 1
ATOM 6710 N N . ASN A 1 827 ? -21.683 11.175 -61.752 1.00 24.59 827 ASN A N 1
ATOM 6711 C CA . ASN A 1 827 ? -20.647 11.042 -62.755 1.00 24.59 827 ASN A CA 1
ATOM 6712 C C . ASN A 1 827 ? -20.465 12.430 -63.391 1.00 24.59 827 ASN A C 1
ATOM 6714 O O . ASN A 1 827 ? -21.389 12.924 -64.038 1.00 24.59 827 ASN A O 1
ATOM 6718 N N . VAL A 1 828 ? -19.311 13.073 -63.202 1.00 23.56 828 VAL A N 1
ATOM 6719 C CA . VAL A 1 828 ? -18.899 14.223 -64.020 1.00 23.56 828 VAL A CA 1
ATOM 6720 C C . VAL A 1 828 ? -17.494 13.944 -64.525 1.00 23.56 828 VAL A C 1
ATOM 6722 O O . VAL A 1 828 ? -16.510 14.065 -63.803 1.00 23.56 828 VAL A O 1
ATOM 6725 N N . ASN A 1 829 ? -17.431 13.581 -65.803 1.00 27.42 829 ASN A N 1
ATOM 6726 C CA . ASN A 1 829 ? -16.234 13.691 -66.617 1.00 27.42 829 ASN A CA 1
ATOM 6727 C C . ASN A 1 829 ? -15.697 15.128 -66.531 1.00 27.42 829 ASN A C 1
ATOM 6729 O O . ASN A 1 829 ? -16.264 16.042 -67.128 1.00 27.42 829 ASN A O 1
ATOM 6733 N N . SER A 1 830 ? -14.566 15.323 -65.862 1.00 25.59 830 SER A N 1
ATOM 6734 C CA . SER A 1 830 ? -13.638 16.388 -66.226 1.00 25.59 830 SER A CA 1
ATOM 6735 C C . SER A 1 830 ? -12.226 15.838 -66.185 1.00 25.59 830 SER A C 1
ATOM 6737 O O . SER A 1 830 ? -11.793 15.308 -65.166 1.00 25.59 830 SER A O 1
ATOM 6739 N N . MET A 1 831 ? -11.550 15.942 -67.327 1.00 29.69 831 MET A N 1
ATOM 6740 C CA . MET A 1 831 ? -10.176 15.514 -67.551 1.00 29.69 831 MET A CA 1
ATOM 6741 C C . MET A 1 831 ? -9.266 15.973 -66.406 1.00 29.69 831 MET A C 1
ATOM 6743 O O . MET A 1 831 ? -9.008 17.165 -66.253 1.00 29.69 831 MET A O 1
ATOM 6747 N N . HIS A 1 832 ? -8.784 15.022 -65.614 1.00 30.97 832 HIS A N 1
ATOM 6748 C CA . HIS A 1 832 ? -7.691 15.220 -64.676 1.00 30.97 832 HIS A CA 1
ATOM 6749 C C . HIS A 1 832 ? -6.598 14.232 -65.071 1.00 30.97 832 HIS A C 1
ATOM 6751 O O . HIS A 1 832 ? -6.745 13.029 -64.878 1.00 30.97 832 HIS A O 1
ATOM 6757 N N . THR A 1 833 ? -5.543 14.752 -65.694 1.00 34.78 833 THR A N 1
ATOM 6758 C CA . THR A 1 833 ? -4.257 14.064 -65.837 1.00 34.78 833 THR A CA 1
ATOM 6759 C C . THR A 1 833 ? -3.753 13.656 -64.452 1.00 34.78 833 THR A C 1
ATOM 6761 O O . THR A 1 833 ? -3.940 14.393 -63.475 1.00 34.78 833 THR A O 1
ATOM 6764 N N . SER A 1 834 ? -3.173 12.461 -64.343 1.00 35.72 834 SER A N 1
ATOM 6765 C CA . SER A 1 834 ? -2.735 11.910 -63.058 1.00 35.72 834 SER A CA 1
ATOM 6766 C C . SER A 1 834 ? -1.541 12.707 -62.492 1.00 35.72 834 SER A C 1
ATOM 6768 O O . SER A 1 834 ? -0.789 13.321 -63.256 1.00 35.72 834 SER A O 1
ATOM 6770 N N . PRO A 1 835 ? -1.312 12.711 -61.162 1.00 40.19 835 PRO A N 1
ATOM 6771 C CA . PRO A 1 835 ? -0.116 13.319 -60.565 1.00 40.19 835 PRO A CA 1
ATOM 6772 C C . PRO A 1 835 ? 1.185 12.760 -61.163 1.00 40.19 835 PRO A C 1
ATOM 6774 O O . PRO A 1 835 ? 2.171 13.482 -61.285 1.00 40.19 835 PRO A O 1
ATOM 6777 N N . GLU A 1 836 ? 1.161 11.494 -61.588 1.00 45.84 836 GLU A N 1
ATOM 6778 C CA . GLU A 1 836 ? 2.273 10.787 -62.231 1.00 45.84 836 GLU A CA 1
ATOM 6779 C C . GLU A 1 836 ? 2.590 11.342 -63.632 1.00 45.84 836 GLU A C 1
ATOM 6781 O O . GLU A 1 836 ? 3.760 11.476 -63.986 1.00 45.84 836 GLU A O 1
ATOM 6786 N N . GLU A 1 837 ? 1.580 11.763 -64.401 1.00 44.56 837 GLU A N 1
ATOM 6787 C CA . GLU A 1 837 ? 1.774 12.427 -65.700 1.00 44.56 837 GLU A CA 1
ATOM 6788 C C . GLU A 1 837 ? 2.297 13.869 -65.556 1.00 44.56 837 GLU A C 1
ATOM 6790 O O . GLU A 1 837 ? 3.022 14.349 -66.427 1.00 44.56 837 GLU A O 1
ATOM 6795 N N . ALA A 1 838 ? 1.983 14.556 -64.450 1.00 45.22 838 ALA A N 1
ATOM 6796 C CA . ALA A 1 838 ? 2.519 15.887 -64.139 1.00 45.22 838 ALA A CA 1
ATOM 6797 C C . ALA A 1 838 ? 3.966 15.841 -63.601 1.00 45.22 838 ALA A C 1
ATOM 6799 O O . ALA A 1 838 ? 4.749 16.752 -63.871 1.00 45.22 838 ALA A O 1
ATOM 6800 N N . LEU A 1 839 ? 4.333 14.769 -62.887 1.00 45.50 839 LEU A N 1
ATOM 6801 C CA . LEU A 1 839 ? 5.692 14.503 -62.391 1.00 45.50 839 LEU A CA 1
ATOM 6802 C C . LEU A 1 839 ? 6.695 14.237 -63.524 1.00 45.50 839 LEU A C 1
ATOM 6804 O O . LEU A 1 839 ? 7.853 14.624 -63.413 1.00 45.50 839 LEU A O 1
ATOM 6808 N N . LEU A 1 840 ? 6.248 13.644 -64.636 1.00 48.75 840 LEU A N 1
ATOM 6809 C CA . LEU A 1 840 ? 7.082 13.372 -65.816 1.00 48.75 840 LEU A CA 1
ATOM 6810 C C . LEU A 1 840 ? 7.501 14.636 -66.596 1.00 48.75 840 LEU A C 1
ATOM 6812 O O . LEU A 1 840 ? 8.347 14.547 -67.485 1.00 48.75 840 LEU A O 1
ATOM 6816 N N . ALA A 1 841 ? 6.924 15.803 -66.287 1.00 48.25 841 ALA A N 1
ATOM 6817 C CA . ALA A 1 841 ? 7.202 17.072 -66.968 1.00 48.25 841 ALA A CA 1
ATOM 6818 C C . ALA A 1 841 ? 8.226 17.976 -66.242 1.00 48.25 841 ALA A C 1
ATOM 6820 O O . ALA A 1 841 ? 8.573 19.038 -66.774 1.00 48.25 841 ALA A O 1
ATOM 6821 N N . LEU A 1 842 ? 8.678 17.580 -65.045 1.00 52.97 842 LEU A N 1
ATOM 6822 C CA . LEU A 1 842 ? 9.599 18.323 -64.176 1.00 52.97 842 LEU A CA 1
ATOM 6823 C C . LEU A 1 842 ? 10.970 17.628 -64.125 1.00 52.97 842 LEU A C 1
ATOM 6825 O O . LEU A 1 842 ? 11.045 16.403 -64.046 1.00 52.97 842 LEU A O 1
ATOM 6829 N N . ASP A 1 843 ? 12.057 18.401 -64.162 1.00 55.41 843 ASP A N 1
ATOM 6830 C CA . ASP A 1 843 ? 13.415 17.854 -64.071 1.00 55.41 843 ASP A CA 1
ATOM 6831 C C . ASP A 1 843 ? 13.719 17.359 -62.640 1.00 55.41 843 ASP A C 1
ATOM 6833 O O . ASP A 1 843 ? 13.239 17.909 -61.647 1.00 55.41 843 ASP A O 1
ATOM 6837 N N . ILE A 1 844 ? 14.564 16.326 -62.514 1.00 47.19 844 ILE A N 1
ATOM 6838 C CA . ILE A 1 844 ? 14.937 15.674 -61.235 1.00 47.19 844 ILE A CA 1
ATOM 6839 C C . ILE A 1 844 ? 15.490 16.675 -60.198 1.00 47.19 844 ILE A C 1
ATOM 6841 O O . ILE A 1 844 ? 15.325 16.483 -58.992 1.00 47.19 844 ILE A O 1
ATOM 6845 N N . VAL A 1 845 ? 16.129 17.752 -60.663 1.00 48.97 845 VAL A N 1
ATOM 6846 C CA . VAL A 1 845 ? 16.701 18.808 -59.813 1.00 48.97 845 VAL A CA 1
ATOM 6847 C C . VAL A 1 845 ? 15.604 19.661 -59.156 1.00 48.97 845 VAL A C 1
ATOM 6849 O O . VAL A 1 845 ? 15.709 19.967 -57.967 1.00 48.97 845 VAL A O 1
ATOM 6852 N N . ASP A 1 846 ? 14.518 19.958 -59.875 1.00 54.59 846 ASP A N 1
ATOM 6853 C CA . ASP A 1 846 ? 13.390 20.742 -59.354 1.00 54.59 846 ASP A CA 1
ATOM 6854 C C . ASP A 1 846 ? 12.586 19.936 -58.324 1.00 54.59 846 ASP A C 1
ATOM 6856 O O . ASP A 1 846 ? 12.184 20.464 -57.287 1.00 54.59 846 ASP A O 1
ATOM 6860 N N . LEU A 1 847 ? 12.424 18.625 -58.540 1.00 55.12 847 LEU A N 1
ATOM 6861 C CA . LEU A 1 847 ? 11.702 17.745 -57.614 1.00 55.12 847 LEU A CA 1
ATOM 6862 C C . LEU A 1 847 ? 12.390 17.640 -56.241 1.00 55.12 847 LEU A C 1
ATOM 6864 O O . LEU A 1 847 ? 11.717 17.636 -55.209 1.00 55.12 847 LEU A O 1
ATOM 6868 N N . ALA A 1 848 ? 13.725 17.591 -56.210 1.00 54.97 848 ALA A N 1
ATOM 6869 C CA . ALA A 1 848 ? 14.495 17.539 -54.967 1.00 54.97 848 ALA A CA 1
ATOM 6870 C C . ALA A 1 848 ? 14.401 18.850 -54.165 1.00 54.97 848 ALA A C 1
ATOM 6872 O O . ALA A 1 848 ? 14.290 18.809 -52.936 1.00 54.97 848 ALA A O 1
ATOM 6873 N N . SER A 1 849 ? 14.399 19.999 -54.852 1.00 61.88 849 SER A N 1
ATOM 6874 C CA . SER A 1 849 ? 14.175 21.308 -54.225 1.00 61.88 849 SER A CA 1
ATOM 6875 C C . SER A 1 849 ? 12.775 21.383 -53.608 1.00 61.88 849 SER A C 1
ATOM 6877 O O . SER A 1 849 ? 12.628 21.690 -52.424 1.00 61.88 849 SER A O 1
ATOM 6879 N N . ILE A 1 850 ? 11.753 20.967 -54.365 1.00 63.72 850 ILE A N 1
ATOM 6880 C CA . ILE A 1 850 ? 10.350 20.965 -53.928 1.00 63.72 850 ILE A CA 1
ATOM 6881 C C . ILE A 1 850 ? 10.141 20.053 -52.711 1.00 63.72 850 ILE A C 1
ATOM 6883 O O . ILE A 1 850 ? 9.512 20.469 -51.739 1.00 63.72 850 ILE A O 1
ATOM 6887 N N . LEU A 1 851 ? 10.693 18.834 -52.709 1.00 58.59 851 LEU A N 1
ATOM 6888 C CA . LEU A 1 851 ? 10.564 17.908 -51.576 1.00 58.59 851 LEU A CA 1
ATOM 6889 C C . LEU A 1 851 ? 11.249 18.433 -50.308 1.00 58.59 851 LEU A C 1
ATOM 6891 O O . LEU A 1 851 ? 10.700 18.291 -49.213 1.00 58.59 851 LEU A O 1
ATOM 6895 N N . LYS A 1 852 ? 12.412 19.079 -50.447 1.00 65.12 852 LYS A N 1
ATOM 6896 C CA . LYS A 1 852 ? 13.114 19.712 -49.324 1.00 65.12 852 LYS A CA 1
ATOM 6897 C C . LYS A 1 852 ? 12.290 20.862 -48.744 1.00 65.12 852 LYS A C 1
ATOM 6899 O O . LYS A 1 852 ? 12.126 20.946 -47.529 1.00 65.12 852 LYS A O 1
ATOM 6904 N N . SER A 1 853 ? 11.704 21.690 -49.604 1.00 68.75 853 SER A N 1
ATOM 6905 C CA . SER A 1 853 ? 10.775 22.746 -49.206 1.00 68.75 853 SER A CA 1
ATOM 6906 C C . SER A 1 853 ? 9.522 22.193 -48.509 1.00 68.75 853 SER A C 1
ATOM 6908 O O . SER A 1 853 ? 9.124 22.720 -47.472 1.00 68.75 853 SER A O 1
ATOM 6910 N N . CYS A 1 854 ? 8.935 21.092 -48.997 1.00 65.12 854 CYS A N 1
ATOM 6911 C CA . CYS A 1 854 ? 7.802 20.427 -48.339 1.00 65.12 854 CYS A CA 1
ATOM 6912 C C . CYS A 1 854 ? 8.151 19.895 -46.940 1.00 65.12 854 CYS A C 1
ATOM 6914 O O . CYS A 1 854 ? 7.340 20.018 -46.023 1.00 65.12 854 CYS A O 1
ATOM 6916 N N . GLN A 1 855 ? 9.345 19.321 -46.755 1.00 64.88 855 GLN A N 1
ATOM 6917 C CA . GLN A 1 855 ? 9.789 18.815 -45.451 1.00 64.88 855 GLN A CA 1
ATOM 6918 C C . GLN A 1 855 ? 9.961 19.938 -44.425 1.00 64.88 855 GLN A C 1
ATOM 6920 O O . GLN A 1 855 ? 9.506 19.793 -43.290 1.00 64.88 855 GLN A O 1
ATOM 6925 N N . VAL A 1 856 ? 10.551 21.068 -44.830 1.00 71.94 856 VAL A N 1
ATOM 6926 C CA . VAL A 1 856 ? 10.690 22.252 -43.965 1.00 71.94 856 VAL A CA 1
ATOM 6927 C C . VAL A 1 856 ? 9.308 22.749 -43.532 1.00 71.94 856 VAL A C 1
ATOM 6929 O O . VAL A 1 856 ? 9.045 22.862 -42.335 1.00 71.94 856 VAL A O 1
ATOM 6932 N N . ILE A 1 857 ? 8.386 22.906 -44.487 1.00 69.75 857 ILE A N 1
ATOM 6933 C CA . ILE A 1 857 ? 7.002 23.339 -44.244 1.00 69.75 857 ILE A CA 1
ATOM 6934 C C . ILE A 1 857 ? 6.231 22.368 -43.328 1.00 69.75 857 ILE A C 1
ATOM 6936 O O . ILE A 1 857 ? 5.370 22.781 -42.556 1.00 69.75 857 ILE A O 1
ATOM 6940 N N . SER A 1 858 ? 6.496 21.064 -43.395 1.00 68.31 858 SER A N 1
ATOM 6941 C CA . SER A 1 858 ? 5.813 20.091 -42.533 1.00 68.31 858 SER A CA 1
ATOM 6942 C C . SER A 1 858 ? 6.363 20.049 -41.103 1.00 68.31 858 SER A C 1
ATOM 6944 O O . SER A 1 858 ? 5.683 19.526 -40.220 1.00 68.31 858 SER A O 1
ATOM 6946 N N . SER A 1 859 ? 7.583 20.542 -40.873 1.00 69.88 859 SER A N 1
ATOM 6947 C CA . SER A 1 859 ? 8.256 20.469 -39.569 1.00 69.88 859 SER A CA 1
ATOM 6948 C C . SER A 1 859 ? 7.912 21.624 -38.622 1.00 69.88 859 SER A C 1
ATOM 6950 O O . SER A 1 859 ? 8.083 21.495 -37.409 1.00 69.88 859 SER A O 1
ATOM 6952 N N . GLU A 1 860 ? 7.400 22.736 -39.152 1.00 77.38 860 GLU A N 1
ATOM 6953 C CA . GLU A 1 860 ? 7.167 23.955 -38.382 1.00 77.38 860 GLU A CA 1
ATOM 6954 C C . GLU A 1 860 ? 5.772 23.960 -37.734 1.00 77.38 860 GLU A C 1
ATOM 6956 O O . GLU A 1 860 ? 4.743 23.844 -38.402 1.00 77.38 860 GLU A O 1
ATOM 6961 N N . MET A 1 861 ? 5.732 24.105 -36.406 1.00 65.75 861 MET A N 1
ATOM 6962 C CA . MET A 1 861 ? 4.480 24.101 -35.633 1.00 65.75 861 MET A CA 1
ATOM 6963 C C . MET A 1 861 ? 3.970 25.509 -35.309 1.00 65.75 861 MET A C 1
ATOM 6965 O O . MET A 1 861 ? 2.815 25.667 -34.901 1.00 65.75 861 MET A O 1
ATOM 6969 N N . ASN A 1 862 ? 4.801 26.543 -35.474 1.00 76.00 862 ASN A N 1
ATOM 6970 C CA . ASN A 1 862 ? 4.386 27.921 -35.258 1.00 76.00 862 ASN A CA 1
ATOM 6971 C C . ASN A 1 862 ? 3.675 28.473 -36.501 1.00 76.00 862 ASN A C 1
ATOM 6973 O O . ASN A 1 862 ? 4.287 28.662 -37.546 1.00 76.00 862 ASN A O 1
ATOM 6977 N N . PHE A 1 863 ? 2.385 28.786 -36.359 1.00 76.75 863 PHE A N 1
ATOM 6978 C CA . PHE A 1 863 ? 1.532 29.272 -37.447 1.00 76.75 863 PHE A CA 1
ATOM 6979 C C . PHE A 1 863 ? 2.091 30.501 -38.184 1.00 76.75 863 PHE A C 1
ATOM 6981 O O . PHE A 1 863 ? 1.983 30.576 -39.403 1.00 76.75 863 PHE A O 1
ATOM 6988 N N . GLU A 1 864 ? 2.690 31.457 -37.469 1.00 78.19 864 GLU A N 1
ATOM 6989 C CA . GLU A 1 864 ? 3.239 32.670 -38.089 1.00 78.19 864 GLU A CA 1
ATOM 6990 C C . GLU A 1 864 ? 4.550 32.356 -38.819 1.00 78.19 864 GLU A C 1
ATOM 6992 O O . GLU A 1 864 ? 4.699 32.685 -39.990 1.00 78.19 864 GLU A O 1
ATOM 6997 N N . LEU A 1 865 ? 5.477 31.630 -38.189 1.00 77.12 865 LEU A N 1
ATOM 6998 C CA . LEU A 1 865 ? 6.738 31.252 -38.841 1.00 77.12 865 LEU A CA 1
ATOM 6999 C C . LEU A 1 865 ? 6.511 30.387 -40.091 1.00 77.12 865 LEU A C 1
ATOM 7001 O O . LEU A 1 865 ? 7.150 30.600 -41.120 1.00 77.12 865 LEU A O 1
ATOM 7005 N N . LEU A 1 866 ? 5.553 29.463 -40.003 1.00 81.38 866 LEU A N 1
ATOM 7006 C CA . LEU A 1 866 ? 5.153 28.567 -41.079 1.00 81.38 866 LEU A CA 1
ATOM 7007 C C . LEU A 1 866 ? 4.712 29.344 -42.325 1.00 81.38 866 LEU A C 1
ATOM 7009 O O . LEU A 1 866 ? 5.192 29.076 -43.424 1.00 81.38 866 LEU A O 1
ATOM 7013 N N . LEU A 1 867 ? 3.817 30.324 -42.165 1.00 80.62 867 LEU A N 1
ATOM 7014 C CA . LEU A 1 867 ? 3.316 31.122 -43.287 1.00 80.62 867 LEU A CA 1
ATOM 7015 C C . LEU A 1 867 ? 4.414 31.980 -43.931 1.00 80.62 867 LEU A C 1
ATOM 7017 O O . LEU A 1 867 ? 4.365 32.203 -45.141 1.00 80.62 867 LEU A O 1
ATOM 7021 N N . LYS A 1 868 ? 5.410 32.425 -43.152 1.00 82.88 868 LYS A N 1
ATOM 7022 C CA . LYS A 1 868 ? 6.522 33.250 -43.653 1.00 82.88 868 LYS A CA 1
ATOM 7023 C C . LYS A 1 868 ? 7.415 32.400 -44.544 1.00 82.88 868 LYS A C 1
ATOM 7025 O O . LYS A 1 868 ? 7.616 32.733 -45.706 1.00 82.88 868 LYS A O 1
ATOM 7030 N N . GLN A 1 869 ? 7.835 31.248 -44.021 1.00 80.75 869 GLN A N 1
ATOM 7031 C CA . GLN A 1 869 ? 8.652 30.278 -44.748 1.00 80.75 869 GLN A CA 1
ATOM 7032 C C . GLN A 1 869 ? 7.945 29.769 -46.008 1.00 80.75 869 GLN A C 1
ATOM 7034 O O . GLN A 1 869 ? 8.571 29.635 -47.053 1.00 80.75 869 GLN A O 1
ATOM 7039 N N . MET A 1 870 ? 6.631 29.519 -45.947 1.00 81.50 870 MET A N 1
ATOM 7040 C CA . MET A 1 870 ? 5.850 29.135 -47.128 1.00 81.50 870 MET A CA 1
ATOM 7041 C C . MET A 1 870 ? 5.902 30.201 -48.224 1.00 81.50 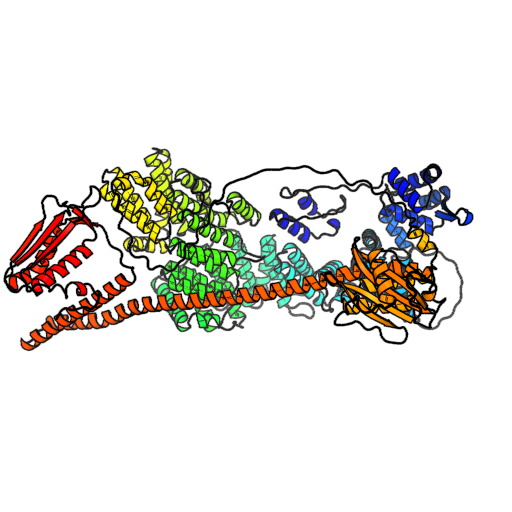870 MET A C 1
ATOM 7043 O O . MET A 1 870 ? 6.087 29.859 -49.390 1.00 81.50 870 MET A O 1
ATOM 7047 N N . LEU A 1 871 ? 5.721 31.474 -47.865 1.00 84.19 871 LEU A N 1
ATOM 7048 C CA . LEU A 1 871 ? 5.700 32.571 -48.829 1.00 84.19 871 LEU A CA 1
ATOM 7049 C C . LEU A 1 871 ? 7.076 32.797 -49.465 1.00 84.19 871 LEU A C 1
ATOM 7051 O O . LEU A 1 871 ? 7.152 32.967 -50.680 1.00 84.19 871 LEU A O 1
ATOM 7055 N N . GLU A 1 872 ? 8.145 32.707 -48.674 1.00 82.19 872 GLU A N 1
ATOM 7056 C CA . GLU A 1 872 ? 9.534 32.766 -49.150 1.00 82.19 872 GLU A CA 1
ATOM 7057 C C . GLU A 1 872 ? 9.823 31.629 -50.137 1.00 82.19 872 GLU A C 1
ATOM 7059 O O . GLU A 1 872 ? 10.218 31.876 -51.274 1.00 82.19 872 GLU A O 1
ATOM 7064 N N . ILE A 1 873 ? 9.499 30.390 -49.757 1.00 79.00 873 ILE A N 1
ATOM 7065 C CA . ILE A 1 873 ? 9.668 29.205 -50.607 1.00 79.00 873 ILE A CA 1
ATOM 7066 C C . ILE A 1 873 ? 8.890 29.338 -51.925 1.00 79.00 873 ILE A C 1
ATOM 7068 O O . ILE A 1 873 ? 9.370 28.922 -52.982 1.00 79.00 873 ILE A O 1
ATOM 7072 N N . ILE A 1 874 ? 7.669 29.876 -51.881 1.00 80.75 874 ILE A N 1
ATOM 7073 C CA . ILE A 1 874 ? 6.831 30.069 -53.070 1.00 80.75 874 ILE A CA 1
ATOM 7074 C C . ILE A 1 874 ? 7.451 31.109 -54.008 1.00 80.75 874 ILE A C 1
ATOM 7076 O O . ILE A 1 874 ? 7.494 30.878 -55.218 1.00 80.75 874 ILE A O 1
ATOM 7080 N N . LEU A 1 875 ? 7.940 32.231 -53.480 1.00 82.12 875 LEU A N 1
ATOM 7081 C CA . LEU A 1 875 ? 8.541 33.307 -54.274 1.00 82.12 875 LEU A CA 1
ATOM 7082 C C . LEU A 1 875 ? 9.904 32.913 -54.858 1.00 82.12 875 LEU A C 1
ATOM 7084 O O . LEU A 1 875 ? 10.194 33.255 -56.006 1.00 82.12 875 LEU A O 1
ATOM 7088 N N . GLU A 1 876 ? 10.703 32.141 -54.118 1.00 78.75 876 GLU A N 1
ATOM 7089 C CA . GLU A 1 876 ? 11.984 31.600 -54.588 1.00 78.75 876 GLU A CA 1
ATOM 7090 C C . GLU A 1 876 ? 11.798 30.594 -55.728 1.00 78.75 876 GLU A C 1
ATOM 7092 O O . GLU A 1 876 ? 12.481 30.680 -56.747 1.00 78.75 876 GLU A O 1
ATOM 7097 N N . ASN A 1 877 ? 10.842 29.667 -55.595 1.00 75.50 877 ASN A N 1
ATOM 7098 C CA . ASN A 1 877 ? 10.624 28.622 -56.600 1.00 75.50 877 ASN A CA 1
ATOM 7099 C C . ASN A 1 877 ? 9.843 29.106 -57.834 1.00 75.50 877 ASN A C 1
ATOM 7101 O O . ASN A 1 877 ? 9.947 28.492 -58.893 1.00 75.50 877 ASN A O 1
ATOM 7105 N N . SER A 1 878 ? 9.028 30.162 -57.717 1.00 72.25 878 SER A N 1
ATOM 7106 C CA . SER A 1 878 ? 8.219 30.674 -58.838 1.00 72.25 878 SER A CA 1
ATOM 7107 C C . SER A 1 878 ? 8.869 31.819 -59.613 1.00 72.25 878 SER A C 1
ATOM 7109 O O . SER A 1 878 ? 8.423 32.118 -60.721 1.00 72.25 878 SER A O 1
ATOM 7111 N N . GLY A 1 879 ? 9.888 32.479 -59.052 1.00 70.25 879 GLY A N 1
ATOM 7112 C CA . GLY A 1 879 ? 10.494 33.659 -59.670 1.00 70.25 879 GLY A CA 1
ATOM 7113 C C . GLY A 1 879 ? 9.545 34.864 -59.765 1.00 70.25 879 GLY A C 1
ATOM 7114 O O . GLY A 1 879 ? 9.762 35.736 -60.602 1.00 70.25 879 GLY A O 1
ATOM 7115 N N . ALA A 1 880 ? 8.460 34.876 -58.983 1.00 79.69 880 ALA A N 1
ATOM 7116 C CA . ALA A 1 880 ? 7.419 35.896 -59.049 1.00 79.69 880 ALA A CA 1
ATOM 7117 C C . ALA A 1 880 ? 7.826 37.189 -58.327 1.00 79.69 880 ALA A C 1
ATOM 7119 O O . ALA A 1 880 ? 8.472 37.145 -57.281 1.00 79.69 880 ALA A O 1
ATOM 7120 N N . ASP A 1 881 ? 7.383 38.336 -58.849 1.00 77.56 881 ASP A N 1
ATOM 7121 C CA . ASP A 1 881 ? 7.693 39.650 -58.274 1.00 77.56 881 ASP A CA 1
ATOM 7122 C C . ASP A 1 881 ? 7.016 39.835 -56.913 1.00 77.56 881 ASP A C 1
ATOM 7124 O O . ASP A 1 881 ? 7.596 40.421 -56.000 1.00 77.56 881 ASP A O 1
ATOM 7128 N N . SER A 1 882 ? 5.777 39.347 -56.766 1.00 84.31 882 SER A N 1
ATOM 7129 C CA . SER A 1 882 ? 5.041 39.430 -55.503 1.00 84.31 882 SER A CA 1
ATOM 7130 C C . SER A 1 882 ? 4.049 38.289 -55.299 1.00 84.31 882 SER A C 1
ATOM 7132 O O . SER A 1 882 ? 3.554 37.689 -56.255 1.00 84.31 882 SER A O 1
ATOM 7134 N N . GLY A 1 883 ? 3.749 38.003 -54.031 1.00 86.31 883 GLY A N 1
ATOM 7135 C CA . GLY A 1 883 ? 2.881 36.908 -53.617 1.00 86.31 883 GLY A CA 1
ATOM 7136 C C . GLY A 1 883 ? 2.065 37.238 -52.372 1.00 86.31 883 GLY A C 1
ATOM 7137 O O . GLY A 1 883 ? 2.490 38.003 -51.504 1.00 86.31 883 GLY A O 1
ATOM 7138 N N . VAL A 1 884 ? 0.871 36.656 -52.292 1.00 87.06 884 VAL A N 1
ATOM 7139 C CA . VAL A 1 884 ? -0.101 36.862 -51.216 1.00 87.06 884 VAL A CA 1
ATOM 7140 C C . VAL A 1 884 ? -0.702 35.520 -50.802 1.00 87.06 884 VAL A C 1
ATOM 7142 O O . VAL A 1 884 ? -1.108 34.722 -51.650 1.00 87.06 884 VAL A O 1
ATOM 7145 N N . ILE A 1 885 ? -0.803 35.291 -49.489 1.00 87.56 885 ILE A N 1
ATOM 7146 C CA . ILE A 1 885 ? -1.492 34.127 -48.916 1.00 87.56 885 ILE A CA 1
ATOM 7147 C C . ILE A 1 885 ? -2.791 34.578 -48.251 1.00 87.56 885 ILE A C 1
ATOM 7149 O O . ILE A 1 885 ? -2.804 35.442 -47.367 1.00 87.56 885 ILE A O 1
ATOM 7153 N N . ILE A 1 886 ? -3.889 33.949 -48.666 1.00 88.06 886 ILE A N 1
ATOM 7154 C CA . ILE A 1 886 ? -5.237 34.181 -48.152 1.00 88.06 886 ILE A CA 1
ATOM 7155 C C . ILE A 1 886 ? -5.679 32.921 -47.416 1.00 88.06 886 ILE A C 1
ATOM 7157 O O . ILE A 1 886 ? -5.660 31.833 -47.988 1.00 88.06 886 ILE A O 1
ATOM 7161 N N . VAL A 1 887 ? -6.104 33.059 -46.160 1.00 86.50 887 VAL A N 1
ATOM 7162 C CA . VAL A 1 887 ? -6.565 31.941 -45.320 1.00 86.50 887 VAL A CA 1
ATOM 7163 C C . VAL A 1 887 ? -7.957 32.249 -44.780 1.00 86.50 887 VAL A C 1
ATOM 7165 O O . VAL A 1 887 ? -8.320 33.404 -44.541 1.00 86.50 887 VAL A O 1
ATOM 7168 N N . LYS A 1 888 ? -8.760 31.202 -44.610 1.00 82.00 888 LYS A N 1
ATOM 7169 C CA . LYS A 1 888 ? -10.082 31.265 -43.999 1.00 82.00 888 LYS A CA 1
ATOM 7170 C C . LYS A 1 888 ? -9.964 31.284 -42.476 1.00 82.00 888 LYS A C 1
ATOM 7172 O O . LYS A 1 888 ? -9.573 30.285 -41.876 1.00 82.00 888 LYS A O 1
ATOM 7177 N N . GLU A 1 889 ? -10.388 32.376 -41.848 1.00 69.56 889 GLU A N 1
ATOM 7178 C CA . GLU A 1 889 ? -10.592 32.441 -40.399 1.00 69.56 889 GLU A CA 1
ATOM 7179 C C . GLU A 1 889 ? -12.094 32.500 -40.093 1.00 69.56 889 GLU A C 1
ATOM 7181 O O . GLU A 1 889 ? -12.811 33.406 -40.523 1.00 69.56 889 GLU A O 1
ATOM 7186 N N . ASN A 1 890 ? -12.589 31.511 -39.343 1.00 68.44 890 ASN A N 1
ATOM 7187 C CA . ASN A 1 890 ? -14.008 31.316 -39.028 1.00 68.44 890 ASN A CA 1
ATOM 7188 C C . ASN A 1 890 ? -14.902 31.234 -40.287 1.00 68.44 890 ASN A C 1
ATOM 7190 O O . ASN A 1 890 ? -15.044 30.166 -40.888 1.00 68.44 890 ASN A O 1
ATOM 7194 N N . THR A 1 891 ? -15.513 32.354 -40.684 1.00 65.00 891 THR A N 1
ATOM 7195 C CA . THR A 1 891 ? -16.511 32.463 -41.762 1.00 65.00 891 THR A CA 1
ATOM 7196 C C . THR A 1 891 ? -16.089 33.392 -42.902 1.00 65.00 891 THR A C 1
ATOM 7198 O O . THR A 1 891 ? -16.822 33.492 -43.881 1.00 65.00 891 THR A O 1
ATOM 7201 N N . SER A 1 892 ? -14.929 34.049 -42.813 1.00 77.69 892 SER A N 1
ATOM 7202 C CA . SER A 1 892 ? -14.445 35.025 -43.801 1.00 77.69 892 SER A CA 1
ATOM 7203 C C . SER A 1 892 ? -13.026 34.701 -44.267 1.00 77.69 892 SER A C 1
ATOM 7205 O O . SER A 1 892 ? -12.211 34.206 -43.489 1.00 77.69 892 SER A O 1
ATOM 7207 N N . PHE A 1 893 ? -12.717 35.000 -45.529 1.00 83.31 893 PHE A N 1
ATOM 7208 C CA . PHE A 1 893 ? -11.352 34.925 -46.047 1.00 83.31 893 PHE A CA 1
ATOM 7209 C C . PHE A 1 893 ? -10.619 36.235 -45.772 1.00 83.31 893 PHE A C 1
ATOM 7211 O O . PHE A 1 893 ? -11.152 37.322 -46.003 1.00 83.31 893 PHE A O 1
ATOM 7218 N N . SER A 1 894 ? -9.396 36.125 -45.271 1.00 83.31 894 SER A N 1
ATOM 7219 C CA . SER A 1 894 ? -8.555 37.272 -44.946 1.00 83.31 894 SER A CA 1
ATOM 7220 C C . SER A 1 894 ? -7.147 37.085 -45.485 1.00 83.31 894 SER A C 1
ATOM 7222 O O . SER A 1 894 ? -6.627 35.969 -45.533 1.00 83.31 894 SER A O 1
ATOM 7224 N N . ILE A 1 895 ? -6.528 38.194 -45.872 1.00 84.94 895 ILE A N 1
ATOM 7225 C CA . ILE A 1 895 ? -5.133 38.248 -46.290 1.00 84.94 895 ILE A CA 1
ATOM 7226 C C . ILE A 1 895 ? -4.265 38.166 -45.032 1.00 84.94 895 ILE A C 1
ATOM 7228 O O . ILE A 1 895 ? -4.370 39.023 -44.148 1.00 84.94 895 ILE A O 1
ATOM 7232 N N . VAL A 1 896 ? -3.425 37.131 -44.957 1.00 82.19 896 VAL A N 1
ATOM 7233 C CA . VAL A 1 896 ? -2.614 36.827 -43.766 1.00 82.19 896 VAL A CA 1
ATOM 7234 C C . VAL A 1 896 ? -1.146 37.211 -43.957 1.00 82.19 896 VAL A C 1
ATOM 7236 O O . VAL A 1 896 ? -0.502 37.626 -42.998 1.00 82.19 896 VAL A O 1
ATOM 7239 N N . GLY A 1 897 ? -0.630 37.175 -45.188 1.00 82.88 897 GLY A N 1
ATOM 7240 C CA . GLY A 1 897 ? 0.745 37.588 -45.480 1.00 82.88 897 GLY A CA 1
ATOM 7241 C C . GLY A 1 897 ? 0.945 38.048 -46.920 1.00 82.88 897 GLY A C 1
ATOM 7242 O O . GLY A 1 897 ? 0.213 37.621 -47.820 1.00 82.88 897 GLY A O 1
ATOM 7243 N N . ARG A 1 898 ? 1.928 38.932 -47.121 1.00 84.25 898 ARG A N 1
ATOM 7244 C CA . ARG A 1 898 ? 2.351 39.458 -48.426 1.00 84.25 898 ARG A CA 1
ATOM 7245 C C . ARG A 1 898 ? 3.878 39.503 -48.500 1.00 84.25 898 ARG A C 1
ATOM 7247 O O . ARG A 1 898 ? 4.529 39.885 -47.536 1.00 84.25 898 ARG A O 1
ATOM 7254 N N . GLY A 1 899 ? 4.425 39.143 -49.655 1.00 81.00 899 GLY A N 1
ATOM 7255 C CA . GLY A 1 899 ? 5.862 39.115 -49.911 1.00 81.00 899 GLY A CA 1
ATOM 7256 C C . GLY A 1 899 ? 6.189 39.613 -51.314 1.00 81.00 899 GLY A C 1
ATOM 7257 O O . GLY A 1 899 ? 5.346 39.566 -52.213 1.00 81.00 899 GLY A O 1
ATOM 7258 N N . SER A 1 900 ? 7.407 40.115 -51.479 1.00 79.69 900 SER A N 1
ATOM 7259 C CA . SER A 1 900 ? 8.000 40.564 -52.742 1.00 79.69 900 SER A CA 1
ATOM 7260 C C . SER A 1 900 ? 9.434 40.043 -52.801 1.00 79.69 900 SER A C 1
ATOM 7262 O O . SER A 1 900 ? 10.027 39.804 -51.758 1.00 79.69 900 SER A O 1
ATOM 7264 N N . GLN A 1 901 ? 10.029 39.868 -53.980 1.00 71.25 901 GLN A N 1
ATOM 7265 C CA . GLN A 1 901 ? 11.435 39.433 -54.062 1.00 71.25 901 GLN A CA 1
ATOM 7266 C C . GLN A 1 901 ? 12.448 40.491 -53.583 1.00 71.25 901 GLN A C 1
ATOM 7268 O O . GLN A 1 901 ? 13.597 40.154 -53.308 1.00 71.25 901 GLN A O 1
ATOM 7273 N N . GLN A 1 902 ? 12.049 41.766 -53.506 1.00 65.31 902 GLN A N 1
ATOM 7274 C CA . GLN A 1 902 ? 12.931 42.874 -53.104 1.00 65.31 902 GLN A CA 1
ATOM 7275 C C . GLN A 1 902 ? 12.767 43.295 -51.633 1.00 65.31 902 GLN A C 1
ATOM 7277 O O . GLN A 1 902 ? 13.686 43.900 -51.085 1.00 65.31 902 GLN A O 1
ATOM 7282 N N . ASP A 1 903 ? 11.639 42.954 -51.003 1.00 65.19 903 ASP A N 1
ATOM 7283 C CA . ASP A 1 903 ? 11.289 43.321 -49.624 1.00 65.19 903 ASP A CA 1
ATOM 7284 C C . ASP A 1 903 ? 11.073 42.061 -48.768 1.00 65.19 903 ASP A C 1
ATOM 7286 O O . ASP A 1 903 ? 10.706 41.005 -49.280 1.00 65.19 903 ASP A O 1
ATOM 7290 N N . GLU A 1 904 ? 11.276 42.154 -47.453 1.00 69.00 904 GLU A N 1
ATOM 7291 C CA . GLU A 1 904 ? 11.085 41.014 -46.546 1.00 69.00 904 GLU A CA 1
ATOM 7292 C C . GLU A 1 904 ? 9.608 40.557 -46.507 1.00 69.00 904 GLU A C 1
ATOM 7294 O O . GLU A 1 904 ? 8.686 41.369 -46.597 1.00 69.00 904 GLU A O 1
ATOM 7299 N N . CYS A 1 905 ? 9.363 39.245 -46.390 1.00 76.81 905 CYS A N 1
ATOM 7300 C CA . CYS A 1 905 ? 8.003 38.704 -46.308 1.00 76.81 905 CYS A CA 1
ATOM 7301 C C . CYS A 1 905 ? 7.342 39.082 -44.973 1.00 76.81 905 CYS A C 1
ATOM 7303 O O . CYS A 1 905 ? 7.759 38.612 -43.909 1.00 76.81 905 CYS A O 1
ATOM 7305 N N . ASP A 1 906 ? 6.265 39.867 -45.045 1.00 76.88 906 ASP A N 1
ATOM 7306 C CA . ASP A 1 906 ? 5.537 40.371 -43.884 1.00 76.88 906 ASP A CA 1
ATOM 7307 C C . ASP A 1 906 ? 4.242 39.586 -43.636 1.00 76.88 906 ASP A C 1
ATOM 7309 O O . ASP A 1 906 ? 3.407 39.378 -44.527 1.00 76.88 906 ASP A O 1
ATOM 7313 N N . ILE A 1 907 ? 4.037 39.204 -42.374 1.00 80.44 907 ILE A N 1
ATOM 7314 C CA . ILE A 1 907 ? 2.797 38.590 -41.889 1.00 80.44 907 ILE A CA 1
ATOM 7315 C C . ILE A 1 907 ? 2.030 39.598 -41.054 1.00 80.44 907 ILE A C 1
ATOM 7317 O O . ILE A 1 907 ? 2.560 40.215 -40.128 1.00 80.44 907 ILE A O 1
ATOM 7321 N N . PHE A 1 908 ? 0.742 39.740 -41.351 1.00 75.88 908 PHE A N 1
ATOM 7322 C CA . PHE A 1 908 ? -0.113 40.666 -40.631 1.00 75.88 908 PHE A CA 1
ATOM 7323 C C . PHE A 1 908 ? -0.552 40.068 -39.290 1.00 75.88 908 PHE A C 1
ATOM 7325 O O . PHE A 1 908 ? -1.298 39.095 -39.241 1.00 75.88 908 PHE A O 1
ATOM 7332 N N . SER A 1 909 ? -0.171 40.717 -38.186 1.00 56.00 909 SER A N 1
ATOM 7333 C CA . SER A 1 909 ? -0.610 40.351 -36.825 1.00 56.00 909 SER A CA 1
ATOM 7334 C C . SER A 1 909 ? -2.126 40.493 -36.603 1.00 56.00 909 SER A C 1
ATOM 7336 O O . SER A 1 909 ? -2.685 39.899 -35.680 1.00 56.00 909 SER A O 1
ATOM 7338 N N . LYS A 1 910 ? -2.810 41.263 -37.460 1.00 62.25 910 LYS A N 1
ATOM 7339 C CA . LYS A 1 910 ? -4.270 41.264 -37.628 1.00 62.25 910 LYS A CA 1
ATOM 7340 C C . LYS A 1 910 ? -4.595 41.069 -39.115 1.00 62.25 910 LYS A C 1
ATOM 7342 O O . LYS A 1 910 ? -4.261 41.965 -39.895 1.00 62.25 910 LYS A O 1
ATOM 7347 N N . PRO A 1 911 ? -5.238 39.954 -39.509 1.00 68.88 911 PRO A N 1
ATOM 7348 C CA . PRO A 1 911 ? -5.559 39.680 -40.907 1.00 68.88 911 PRO A CA 1
ATOM 7349 C C . PRO A 1 911 ? -6.442 40.774 -41.509 1.00 68.88 911 PRO A C 1
ATOM 7351 O O . PRO A 1 911 ? -7.382 41.250 -40.866 1.00 68.88 911 PRO A O 1
ATOM 7354 N N . ARG A 1 912 ? -6.151 41.181 -42.749 1.00 74.88 912 ARG A N 1
ATOM 7355 C CA . ARG A 1 912 ? -6.989 42.153 -43.467 1.00 74.88 912 ARG A CA 1
ATOM 7356 C C . ARG A 1 912 ? -8.151 41.410 -44.134 1.00 74.88 912 ARG A C 1
ATOM 7358 O O . ARG A 1 912 ? -7.887 40.448 -44.857 1.00 74.88 912 ARG A O 1
ATOM 7365 N N . PRO A 1 913 ? -9.416 41.791 -43.898 1.00 71.38 913 PRO A N 1
ATOM 7366 C CA . PRO A 1 913 ? -10.546 41.118 -44.526 1.00 71.38 913 PRO A CA 1
ATOM 7367 C C . PRO A 1 913 ? -10.513 41.332 -46.040 1.00 71.38 913 PRO A C 1
ATOM 7369 O O . PRO A 1 913 ? -10.188 42.420 -46.510 1.00 71.38 913 PRO A O 1
ATOM 7372 N N . LEU A 1 914 ? -10.870 40.297 -46.796 1.00 72.88 914 LEU A N 1
ATOM 7373 C CA . LEU A 1 914 ? -11.085 40.399 -48.235 1.00 72.88 914 LEU A CA 1
ATOM 7374 C C . LEU A 1 914 ? -12.460 41.069 -48.466 1.00 72.88 914 LEU A C 1
ATOM 7376 O O . LEU A 1 914 ? -13.462 40.368 -48.591 1.00 72.88 914 LEU A O 1
ATOM 7380 N N . SER A 1 915 ? -12.544 42.405 -48.384 1.00 60.88 915 SER A N 1
ATOM 7381 C CA . SER A 1 915 ? -13.816 43.144 -48.505 1.00 60.88 915 SER A CA 1
ATOM 7382 C C . SER A 1 915 ? -14.285 43.275 -49.962 1.00 60.88 915 SER A C 1
ATOM 7384 O O . SER A 1 915 ? -13.482 43.250 -50.891 1.00 60.88 915 SER A O 1
ATOM 7386 N N . GLU A 1 916 ? -15.600 43.428 -50.158 1.00 53.06 916 GLU A N 1
ATOM 7387 C CA . GLU A 1 916 ? -16.227 43.681 -51.471 1.00 53.06 916 GLU A CA 1
ATOM 7388 C C . GLU A 1 916 ? -16.056 45.137 -51.953 1.00 53.06 916 GLU A C 1
ATOM 7390 O O . GLU A 1 916 ? -16.296 45.424 -53.120 1.00 53.06 916 GLU A O 1
ATOM 7395 N N . GLU A 1 917 ? -15.639 46.061 -51.079 1.00 47.78 917 GLU A N 1
ATOM 7396 C CA . GLU A 1 917 ? -15.589 47.506 -51.369 1.00 47.78 917 GLU A CA 1
ATOM 7397 C C . GLU A 1 917 ? -14.286 47.961 -52.066 1.00 47.78 917 GLU A C 1
ATOM 7399 O O . GLU A 1 917 ? -14.238 49.065 -52.605 1.00 47.78 917 GLU A O 1
ATOM 7404 N N . GLU A 1 918 ? -13.244 47.118 -52.110 1.00 51.56 918 GLU A N 1
ATOM 7405 C CA . GLU A 1 918 ? -12.017 47.349 -52.888 1.00 51.56 918 GLU A CA 1
ATOM 7406 C C . GLU A 1 918 ? -11.992 46.404 -54.106 1.00 51.56 918 GLU A C 1
ATOM 7408 O O . GLU A 1 918 ? -11.529 45.264 -54.020 1.00 51.56 918 GLU A O 1
ATOM 7413 N N . GLU A 1 919 ? -12.486 46.864 -55.263 1.00 52.50 919 GLU A N 1
ATOM 7414 C CA . GLU A 1 919 ? -12.465 46.131 -56.545 1.00 52.50 919 GLU A CA 1
ATOM 7415 C C . GLU A 1 919 ? -11.040 46.016 -57.133 1.00 52.50 919 GLU A C 1
ATOM 7417 O O . GLU A 1 919 ? -10.749 46.442 -58.247 1.00 52.50 919 GLU A O 1
ATOM 7422 N N . SER A 1 920 ? -10.108 45.429 -56.382 1.00 68.75 920 SER A N 1
ATOM 7423 C CA . SER A 1 920 ? -8.789 45.069 -56.899 1.00 68.75 920 SER A CA 1
ATOM 7424 C C . SER A 1 920 ? -8.874 43.793 -57.744 1.00 68.75 920 SER A C 1
ATOM 7426 O O . SER A 1 920 ? -9.560 42.828 -57.390 1.00 68.75 920 SER A O 1
ATOM 7428 N N . MET A 1 921 ? -8.116 43.749 -58.843 1.00 72.56 921 MET A N 1
ATOM 7429 C CA . MET A 1 921 ? -7.979 42.578 -59.719 1.00 72.56 921 MET A CA 1
ATOM 7430 C C . MET A 1 921 ? -7.607 41.301 -58.937 1.00 72.56 921 MET A C 1
ATOM 7432 O O . MET A 1 921 ? -8.186 40.239 -59.179 1.00 72.56 921 MET A O 1
ATOM 7436 N N . MET A 1 922 ? -6.724 41.416 -57.937 1.00 79.38 922 MET A N 1
ATOM 7437 C CA . MET A 1 922 ? -6.327 40.319 -57.042 1.00 79.38 922 MET A CA 1
ATOM 7438 C C . MET A 1 922 ? -7.527 39.726 -56.290 1.00 79.38 922 MET A C 1
ATOM 7440 O O . MET A 1 922 ? -7.649 38.504 -56.176 1.00 79.38 922 MET A O 1
ATOM 7444 N N . THR A 1 923 ? -8.439 40.575 -55.806 1.00 78.62 923 THR A N 1
ATOM 7445 C CA . THR A 1 923 ? -9.623 40.159 -55.043 1.00 78.62 923 THR A CA 1
ATOM 7446 C C . THR A 1 923 ? -10.563 39.340 -55.919 1.00 78.62 923 THR A C 1
ATOM 7448 O O . THR A 1 923 ? -10.970 38.246 -55.525 1.00 78.62 923 THR A O 1
ATOM 7451 N N . ARG A 1 924 ? -10.834 39.805 -57.147 1.00 77.75 924 ARG A N 1
ATOM 7452 C CA . ARG A 1 924 ? -11.713 39.109 -58.102 1.00 77.75 924 ARG A CA 1
ATOM 7453 C C . ARG A 1 924 ? -11.158 37.746 -58.519 1.00 77.75 924 ARG A C 1
ATOM 7455 O O . ARG A 1 924 ? -11.890 36.756 -58.524 1.00 77.75 924 ARG A O 1
ATOM 7462 N N . ILE A 1 925 ? -9.860 37.674 -58.819 1.00 83.62 925 ILE A N 1
ATOM 7463 C CA . ILE A 1 925 ? -9.193 36.422 -59.214 1.00 83.62 925 ILE A CA 1
ATOM 7464 C C . ILE A 1 925 ? -9.148 35.431 -58.042 1.00 83.62 925 ILE A C 1
ATOM 7466 O O . ILE A 1 925 ? -9.428 34.240 -58.217 1.00 83.62 925 ILE A O 1
ATOM 7470 N N . SER A 1 926 ? -8.860 35.915 -56.833 1.00 85.00 926 SER A N 1
ATOM 7471 C CA . SER A 1 926 ? -8.818 35.080 -55.628 1.00 85.00 926 SER A CA 1
ATOM 7472 C C . SER A 1 926 ? -10.202 34.528 -55.274 1.00 85.00 926 SER A C 1
ATOM 7474 O O . SER A 1 926 ? -10.340 33.332 -55.026 1.00 85.00 926 SER A O 1
ATOM 7476 N N . GLN A 1 927 ? -11.255 35.352 -55.329 1.00 81.06 927 GLN A N 1
ATOM 7477 C CA . GLN A 1 927 ? -12.635 34.909 -55.092 1.00 81.06 927 GLN A CA 1
ATOM 7478 C C . GLN A 1 927 ? -13.100 33.888 -56.134 1.00 81.06 927 GLN A C 1
ATOM 7480 O O . GLN A 1 927 ? -13.704 32.874 -55.781 1.00 81.06 927 GLN A O 1
ATOM 7485 N N . TYR A 1 928 ? -12.779 34.111 -57.411 1.00 83.00 928 TYR A N 1
ATOM 7486 C CA . TYR A 1 928 ? -13.075 33.145 -58.466 1.00 83.00 928 TYR A CA 1
ATOM 7487 C C . TYR A 1 928 ? -12.400 31.794 -58.194 1.00 83.00 928 TYR A C 1
ATOM 7489 O O . TYR A 1 928 ? -13.039 30.745 -58.289 1.00 83.00 928 TYR A O 1
ATOM 7497 N N . THR A 1 929 ? -11.128 31.809 -57.797 1.00 85.25 929 THR A N 1
ATOM 7498 C CA . THR A 1 929 ? -10.354 30.601 -57.471 1.00 85.25 929 THR A CA 1
ATOM 7499 C C . THR A 1 929 ? -10.916 29.878 -56.242 1.00 85.25 929 THR A C 1
ATOM 7501 O O . THR A 1 929 ? -11.068 28.657 -56.262 1.00 85.25 929 THR A O 1
ATOM 7504 N N . ILE A 1 930 ? -11.305 30.615 -55.196 1.00 84.44 930 ILE A N 1
ATOM 7505 C CA . ILE A 1 930 ? -11.933 30.062 -53.984 1.00 84.44 930 ILE A CA 1
ATOM 7506 C C . ILE A 1 930 ? -13.275 29.388 -54.310 1.00 84.44 930 ILE A C 1
ATOM 7508 O O . ILE A 1 930 ? -13.537 28.285 -53.829 1.00 84.44 930 ILE A O 1
ATOM 7512 N N . HIS A 1 931 ? -14.118 30.016 -55.137 1.00 82.31 931 HIS A N 1
ATOM 7513 C CA . HIS A 1 931 ? -15.433 29.476 -55.494 1.00 82.31 931 HIS A CA 1
ATOM 7514 C C . HIS A 1 931 ? -15.357 28.301 -56.470 1.00 82.31 931 HIS A C 1
ATOM 7516 O O . HIS A 1 931 ? -16.119 27.345 -56.343 1.00 82.31 931 HIS A O 1
ATOM 7522 N N . THR A 1 932 ? -14.450 28.358 -57.446 1.00 82.88 932 THR A N 1
ATOM 7523 C CA . THR A 1 932 ? -14.324 27.306 -58.466 1.00 82.88 932 THR A CA 1
ATOM 7524 C C . THR A 1 932 ? -13.433 26.145 -58.037 1.00 82.88 932 THR A C 1
ATOM 7526 O O . THR A 1 932 ? -13.508 25.084 -58.655 1.00 82.88 932 THR A O 1
ATOM 7529 N N . GLN A 1 933 ? -12.602 26.330 -57.003 1.00 81.88 933 GLN A N 1
ATOM 7530 C CA . GLN A 1 933 ? -11.623 25.356 -56.503 1.00 81.88 933 GLN A CA 1
ATOM 7531 C C . GLN A 1 933 ? -10.644 24.848 -57.576 1.00 81.88 933 GLN A C 1
ATOM 7533 O O . GLN A 1 933 ? -10.049 23.780 -57.433 1.00 81.88 933 GLN A O 1
ATOM 7538 N N . LYS A 1 934 ? -10.451 25.614 -58.655 1.00 81.44 934 LYS A N 1
ATOM 7539 C CA . LYS A 1 934 ? -9.522 25.295 -59.743 1.00 81.44 934 LYS A CA 1
ATOM 7540 C C . LYS A 1 934 ? -8.398 26.317 -59.776 1.00 81.44 934 LYS A C 1
ATOM 7542 O O . LYS A 1 934 ? -8.653 27.511 -59.687 1.00 81.44 934 LYS A O 1
ATOM 7547 N N . SER A 1 935 ? -7.170 25.825 -59.919 1.00 81.88 935 SER A N 1
ATOM 7548 C CA . SER A 1 935 ? -5.993 26.667 -60.133 1.00 81.88 935 SER A CA 1
ATOM 7549 C C . SER A 1 935 ? -6.128 27.420 -61.459 1.00 81.88 935 SER A C 1
ATOM 7551 O O . SER A 1 935 ? -6.590 26.856 -62.456 1.00 81.88 935 SER A O 1
ATOM 7553 N N . LEU A 1 936 ? -5.770 28.699 -61.458 1.00 85.88 936 LEU A N 1
ATOM 7554 C CA . LEU A 1 936 ? -5.896 29.600 -62.593 1.00 85.88 936 LEU A CA 1
ATOM 7555 C C . LEU A 1 936 ? -4.518 30.157 -62.943 1.00 85.88 936 LEU A C 1
ATOM 7557 O O . LEU A 1 936 ? -3.855 30.743 -62.092 1.00 85.88 936 LEU A O 1
ATOM 7561 N N . PHE A 1 937 ? -4.115 30.005 -64.202 1.00 86.12 937 PHE A N 1
ATOM 7562 C CA . PHE A 1 937 ? -2.930 30.644 -64.765 1.00 86.12 937 PHE A CA 1
ATOM 7563 C C . PHE A 1 937 ? -3.360 31.584 -65.888 1.00 86.12 937 PHE A C 1
ATOM 7565 O O . PHE A 1 937 ? -3.994 31.148 -66.851 1.00 86.12 937 PHE A O 1
ATOM 7572 N N . ILE A 1 938 ? -3.025 32.865 -65.754 1.00 83.19 938 ILE A N 1
ATOM 7573 C CA . ILE A 1 938 ? -3.316 33.891 -66.750 1.00 83.19 938 ILE A CA 1
ATOM 7574 C C . ILE A 1 938 ? -1.989 34.455 -67.261 1.00 83.19 938 ILE A C 1
ATOM 7576 O O . ILE A 1 938 ? -1.212 35.036 -66.505 1.00 83.19 938 ILE A O 1
ATOM 7580 N N . VAL A 1 939 ? -1.733 34.268 -68.559 1.00 78.25 939 VAL A N 1
ATOM 7581 C CA . VAL A 1 939 ? -0.499 34.726 -69.225 1.00 78.25 939 VAL A CA 1
ATOM 7582 C C . VAL A 1 939 ? -0.482 36.250 -69.373 1.00 78.25 939 VAL A C 1
ATOM 7584 O O . VAL A 1 939 ? 0.569 36.868 -69.225 1.00 78.25 939 VAL A O 1
ATOM 7587 N N . ASP A 1 940 ? -1.648 36.840 -69.643 1.00 79.75 940 ASP A N 1
ATOM 7588 C CA . ASP A 1 940 ? -1.861 38.284 -69.735 1.00 79.75 940 ASP A CA 1
ATOM 7589 C C . ASP A 1 940 ? -3.217 38.638 -69.127 1.00 79.75 940 ASP A C 1
ATOM 7591 O O . ASP A 1 940 ? -4.265 38.305 -69.690 1.00 79.75 940 ASP A O 1
ATOM 7595 N N . VAL A 1 941 ? -3.206 39.289 -67.963 1.00 75.50 941 VAL A N 1
ATOM 7596 C CA . VAL A 1 941 ? -4.456 39.606 -67.262 1.00 75.50 941 VAL A CA 1
ATOM 7597 C C . VAL A 1 941 ? -5.263 40.710 -67.957 1.00 75.50 941 VAL A C 1
ATOM 7599 O O . VAL A 1 941 ? -6.479 40.763 -67.789 1.00 75.50 941 VAL A O 1
ATOM 7602 N N . GLN A 1 942 ? -4.640 41.542 -68.800 1.00 71.50 942 GLN A N 1
ATOM 7603 C CA . GLN A 1 942 ? -5.352 42.583 -69.555 1.00 71.50 942 GLN A CA 1
ATOM 7604 C C . GLN A 1 942 ? -6.125 42.018 -70.753 1.00 71.50 942 GLN A C 1
ATOM 7606 O O . GLN A 1 942 ? -7.122 42.603 -71.173 1.00 71.50 942 GLN A O 1
ATOM 7611 N N . GLN A 1 943 ? -5.699 40.873 -71.294 1.00 69.69 943 GLN A N 1
ATOM 7612 C CA . GLN A 1 943 ? -6.389 40.204 -72.401 1.00 69.69 943 GLN A CA 1
ATOM 7613 C C . GLN A 1 943 ? -7.470 39.219 -71.943 1.00 69.69 943 GLN A C 1
ATOM 7615 O O . GLN A 1 943 ? -8.228 38.736 -72.785 1.00 69.69 943 GLN A O 1
ATOM 7620 N N . ASP A 1 944 ? -7.568 38.914 -70.643 1.00 74.69 944 ASP A N 1
ATOM 7621 C CA . ASP A 1 944 ? -8.622 38.042 -70.126 1.00 74.69 944 ASP A CA 1
ATOM 7622 C C . ASP A 1 944 ? -9.921 38.841 -69.902 1.00 74.69 944 ASP A C 1
ATOM 7624 O O . ASP A 1 944 ? -10.008 39.634 -68.956 1.00 74.69 944 ASP A O 1
ATOM 7628 N N . PRO A 1 945 ? -10.970 38.611 -70.715 1.00 66.75 945 PRO A N 1
ATOM 7629 C CA . PRO A 1 945 ? -12.201 39.398 -70.666 1.00 66.75 945 PRO A CA 1
ATOM 7630 C C . PRO A 1 945 ? -12.986 39.234 -69.355 1.00 66.75 945 PRO A C 1
ATOM 7632 O O . PRO A 1 945 ? -13.972 39.936 -69.149 1.00 66.75 945 PRO A O 1
ATOM 7635 N N . ARG A 1 946 ? -12.598 38.298 -68.475 1.00 72.50 946 ARG A N 1
ATOM 7636 C CA . ARG A 1 946 ? -13.256 38.062 -67.180 1.00 72.50 946 ARG A CA 1
ATOM 7637 C C . ARG A 1 946 ? -12.757 38.984 -66.068 1.00 72.50 946 ARG A C 1
ATOM 7639 O O . ARG A 1 946 ? -13.475 39.159 -65.087 1.00 72.50 946 ARG A O 1
ATOM 7646 N N . PHE A 1 947 ? -11.538 39.519 -66.181 1.00 74.31 947 PHE A N 1
ATOM 7647 C CA . PHE A 1 947 ? -10.861 40.201 -65.068 1.00 74.31 947 PHE A CA 1
ATOM 7648 C C . PHE A 1 947 ? -10.213 41.548 -65.440 1.00 74.31 947 PHE A C 1
ATOM 7650 O O . PHE A 1 947 ? -9.790 42.269 -64.530 1.00 74.31 947 PHE A O 1
ATOM 7657 N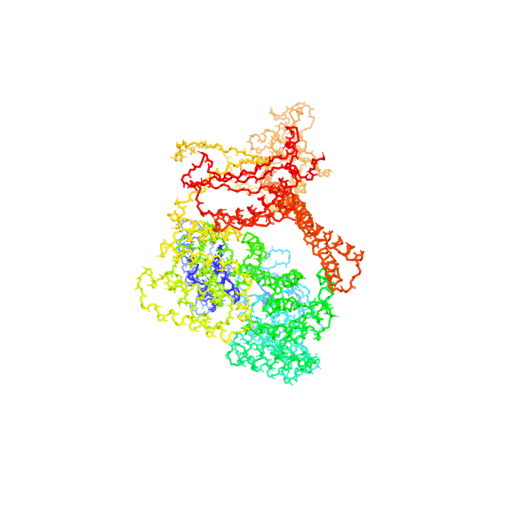 N . SER A 1 948 ? -10.156 41.901 -66.731 1.00 68.50 948 SER A N 1
ATOM 7658 C CA . SER A 1 948 ? -9.600 43.162 -67.245 1.00 68.50 948 SER A CA 1
ATOM 7659 C C . SER A 1 948 ? -10.414 44.388 -66.806 1.00 68.50 948 SER A C 1
ATOM 7661 O O . SER A 1 948 ? -11.623 44.417 -67.027 1.00 68.50 948 SER A O 1
ATOM 7663 N N . ASP A 1 949 ? -9.754 45.417 -66.263 1.00 62.56 949 ASP A N 1
ATOM 7664 C CA . ASP A 1 949 ? -10.409 46.655 -65.784 1.00 62.56 949 ASP A CA 1
ATOM 7665 C C . ASP A 1 949 ? -9.904 47.942 -66.469 1.00 62.56 949 ASP A C 1
ATOM 7667 O O . ASP A 1 949 ? -10.263 49.048 -66.075 1.00 62.56 949 ASP A O 1
ATOM 7671 N N . GLY A 1 950 ? -9.036 47.827 -67.484 1.00 58.91 950 GLY A N 1
ATOM 7672 C CA . GLY A 1 950 ? -8.609 48.936 -68.356 1.00 58.91 950 GLY A CA 1
ATOM 7673 C C . GLY A 1 950 ? -7.873 50.111 -67.690 1.00 58.91 950 GLY A C 1
ATOM 7674 O O . GLY A 1 950 ? -7.662 51.129 -68.344 1.00 58.91 950 GLY A O 1
ATOM 7675 N N . THR A 1 951 ? -7.499 50.003 -66.413 1.00 56.59 951 THR A N 1
ATOM 7676 C CA . THR A 1 951 ? -6.974 51.111 -65.592 1.00 56.59 951 THR A CA 1
ATOM 7677 C C . THR A 1 951 ? -5.496 50.977 -65.202 1.00 56.59 951 THR A C 1
ATOM 7679 O O . THR A 1 951 ? -4.954 51.918 -64.626 1.00 56.59 951 THR A O 1
ATOM 7682 N N . ASP A 1 952 ? -4.828 49.866 -65.539 1.00 56.44 952 ASP A N 1
ATOM 7683 C CA . ASP A 1 952 ? -3.441 49.576 -65.137 1.00 56.44 952 ASP A CA 1
ATOM 7684 C C . ASP A 1 952 ? -2.540 49.344 -66.368 1.00 56.44 952 ASP A C 1
ATOM 7686 O O . ASP A 1 952 ? -2.808 48.460 -67.183 1.00 56.44 952 ASP A O 1
ATOM 7690 N N . ASP A 1 953 ? -1.482 50.149 -66.518 1.00 51.47 953 ASP A N 1
ATOM 7691 C CA . ASP A 1 953 ? -0.654 50.263 -67.741 1.00 51.47 953 ASP A CA 1
ATOM 7692 C C . ASP A 1 953 ? 0.460 49.186 -67.829 1.00 51.47 953 ASP A C 1
ATOM 7694 O O . ASP A 1 953 ? 1.322 49.226 -68.709 1.00 51.47 953 ASP A O 1
ATOM 7698 N N . GLN A 1 954 ? 0.475 48.215 -66.905 1.00 59.06 954 GLN A N 1
ATOM 7699 C CA . GLN A 1 954 ? 1.477 47.144 -66.839 1.00 59.06 954 GLN A CA 1
ATOM 7700 C C . GLN A 1 954 ? 0.890 45.778 -67.223 1.00 59.06 954 GLN A C 1
ATOM 7702 O O . GLN A 1 954 ? -0.006 45.252 -66.564 1.00 59.06 954 GLN A O 1
ATOM 7707 N N . THR A 1 955 ? 1.444 45.155 -68.267 1.00 58.44 955 THR A N 1
ATOM 7708 C CA . THR A 1 955 ? 1.126 43.771 -68.653 1.00 58.44 955 THR A CA 1
ATOM 7709 C C . THR A 1 955 ? 1.745 42.788 -67.656 1.00 58.44 955 THR A C 1
ATOM 7711 O O . THR A 1 955 ? 2.969 42.625 -67.620 1.00 58.44 955 THR A O 1
ATOM 7714 N N . LYS A 1 956 ? 0.907 42.118 -66.861 1.00 73.75 956 LYS A N 1
ATOM 7715 C CA . LYS A 1 956 ? 1.321 41.133 -65.850 1.00 73.75 956 LYS A CA 1
ATOM 7716 C C . LYS A 1 956 ? 0.778 39.741 -66.173 1.00 73.75 956 LYS A C 1
ATOM 7718 O O . LYS A 1 956 ? -0.272 39.606 -66.799 1.00 73.75 956 LYS A O 1
ATOM 7723 N N . SER A 1 957 ? 1.492 38.719 -65.710 1.00 84.75 957 SER A N 1
ATOM 7724 C CA . SER A 1 957 ? 1.032 37.329 -65.640 1.00 84.75 957 SER A CA 1
ATOM 7725 C C . SER A 1 957 ? 0.741 36.964 -64.183 1.00 84.75 957 SER A C 1
ATOM 7727 O O . SER A 1 957 ? 1.425 37.450 -63.279 1.00 84.75 957 SER A O 1
ATOM 7729 N N . CYS A 1 958 ? -0.269 36.129 -63.930 1.00 87.12 958 CYS A N 1
ATOM 7730 C CA . CYS A 1 958 ? -0.617 35.720 -62.568 1.00 87.12 958 CYS A CA 1
ATOM 7731 C C . CYS A 1 958 ? -0.979 34.236 -62.464 1.00 87.12 958 CYS A C 1
ATOM 7733 O O . CYS A 1 958 ? -1.510 33.630 -63.401 1.00 87.12 958 CYS A O 1
ATOM 7735 N N . ILE A 1 959 ? -0.691 33.651 -61.299 1.00 88.06 959 ILE A N 1
ATOM 7736 C CA . ILE A 1 959 ? -1.164 32.318 -60.909 1.00 88.06 959 ILE A CA 1
ATOM 7737 C C . ILE A 1 959 ? -1.924 32.447 -59.592 1.00 88.06 959 ILE A C 1
ATOM 7739 O O . ILE A 1 959 ? -1.427 33.037 -58.632 1.00 88.06 959 ILE A O 1
ATOM 7743 N N . CYS A 1 960 ? -3.121 31.868 -59.538 1.00 88.62 960 CYS A N 1
ATOM 7744 C CA . CYS A 1 960 ? -3.885 31.727 -58.307 1.00 88.62 960 CYS A CA 1
ATOM 7745 C C . CYS A 1 960 ? -4.267 30.264 -58.088 1.00 88.62 960 CYS A C 1
ATOM 7747 O O . CYS A 1 960 ? -4.914 29.650 -58.936 1.00 88.62 960 CYS A O 1
ATOM 7749 N N . THR A 1 961 ? -3.881 29.702 -56.946 1.00 88.88 961 THR A N 1
ATOM 7750 C CA . THR A 1 961 ? -4.053 28.276 -56.648 1.00 88.88 961 THR A CA 1
ATOM 7751 C C . THR A 1 961 ? -4.763 28.094 -55.304 1.00 88.88 961 THR A C 1
ATOM 7753 O O . THR A 1 961 ? -4.349 28.690 -54.306 1.00 88.88 961 THR A O 1
ATOM 7756 N N . PRO A 1 962 ? -5.828 27.273 -55.227 1.00 88.12 962 PRO A N 1
ATOM 7757 C CA . PRO A 1 962 ? -6.533 27.038 -53.973 1.00 88.12 962 PRO A CA 1
ATOM 7758 C C . PRO A 1 962 ? -5.721 26.132 -53.032 1.00 88.12 962 PRO A C 1
ATOM 7760 O O . PRO A 1 962 ? -5.057 25.185 -53.463 1.00 88.12 962 PRO A O 1
ATOM 7763 N N . ILE A 1 963 ? -5.821 26.399 -51.730 1.00 88.00 963 ILE A N 1
ATOM 7764 C CA . ILE A 1 963 ? -5.322 25.541 -50.651 1.00 88.00 963 ILE A CA 1
ATOM 7765 C C . ILE A 1 963 ? -6.507 24.711 -50.154 1.00 88.00 963 ILE A C 1
ATOM 7767 O O . ILE A 1 963 ? -7.453 25.246 -49.566 1.00 88.00 963 ILE A O 1
ATOM 7771 N N . ILE A 1 964 ? -6.462 23.401 -50.391 1.00 80.44 964 ILE A N 1
ATOM 7772 C CA . ILE A 1 964 ? -7.555 22.476 -50.075 1.00 80.44 964 ILE A CA 1
ATOM 7773 C C . ILE A 1 964 ? -7.027 21.371 -49.166 1.00 80.44 964 ILE A C 1
ATOM 7775 O O . ILE A 1 964 ? -6.005 20.755 -49.457 1.00 80.44 964 ILE A O 1
ATOM 7779 N N . HIS A 1 965 ? -7.755 21.079 -48.092 1.00 79.44 965 HIS A N 1
ATOM 7780 C CA . HIS A 1 965 ? -7.480 19.942 -47.220 1.00 79.44 965 HIS A CA 1
ATOM 7781 C C . HIS A 1 965 ? -8.792 19.223 -46.881 1.00 79.44 965 HIS A C 1
ATOM 7783 O O . HIS A 1 965 ? -9.773 19.864 -46.508 1.00 79.44 965 HIS A O 1
ATOM 7789 N N . LYS A 1 966 ? -8.833 17.890 -47.048 1.00 71.38 966 LYS A N 1
ATOM 7790 C CA . LYS A 1 966 ? -10.031 17.044 -46.835 1.00 71.38 966 LYS A CA 1
ATOM 7791 C C . LYS A 1 966 ? -11.306 17.604 -47.494 1.00 71.38 966 LYS A C 1
ATOM 7793 O O . LYS A 1 966 ? -12.360 17.672 -46.869 1.00 71.38 966 LYS A O 1
ATOM 7798 N N . SER A 1 967 ? -11.189 18.039 -48.749 1.00 70.69 967 SER A N 1
ATOM 7799 C CA . SER A 1 967 ? -12.284 18.624 -49.546 1.00 70.69 967 SER A CA 1
ATOM 7800 C C . SER A 1 967 ? -12.834 19.971 -49.042 1.00 70.69 967 SER A C 1
ATOM 7802 O O . SER A 1 967 ? -13.826 20.461 -49.579 1.00 70.69 967 SER A O 1
ATOM 7804 N N . ALA A 1 968 ? -12.191 20.606 -48.056 1.00 78.44 968 ALA A N 1
ATOM 7805 C CA . ALA A 1 968 ? -12.519 21.949 -47.589 1.00 78.44 968 ALA A CA 1
ATOM 7806 C C . ALA A 1 968 ? -11.474 22.969 -48.068 1.00 78.44 968 ALA A C 1
ATOM 7808 O O . ALA A 1 968 ? -10.268 22.724 -47.994 1.00 78.44 968 ALA A O 1
ATOM 7809 N N . VAL A 1 969 ? -11.937 24.133 -48.535 1.00 82.81 969 VAL A N 1
ATOM 7810 C CA . VAL A 1 969 ? -11.056 25.247 -48.917 1.00 82.81 969 VAL A CA 1
ATOM 7811 C C . VAL A 1 969 ? -10.560 25.934 -47.653 1.00 82.81 969 VAL A C 1
ATOM 7813 O O . VAL A 1 969 ? -11.336 26.557 -46.923 1.00 82.81 969 VAL A O 1
ATOM 7816 N N . VAL A 1 970 ? -9.261 25.804 -47.408 1.00 85.12 970 VAL A N 1
ATOM 7817 C CA . VAL A 1 970 ? -8.551 26.447 -46.299 1.00 85.12 970 VAL A CA 1
ATOM 7818 C C . VAL A 1 970 ? -8.151 27.872 -46.687 1.00 85.12 970 VAL A C 1
ATOM 7820 O O . VAL A 1 970 ? -8.101 28.750 -45.832 1.00 85.12 970 VAL A O 1
ATOM 7823 N N . GLY A 1 971 ? -7.913 28.125 -47.976 1.00 87.00 971 GLY A N 1
ATOM 7824 C CA . GLY A 1 971 ? -7.447 29.415 -48.475 1.00 87.00 971 GLY A CA 1
ATOM 7825 C C . GLY A 1 971 ? -7.073 29.386 -49.955 1.00 87.00 971 GLY A C 1
ATOM 7826 O O . GLY A 1 971 ? -7.428 28.447 -50.670 1.00 87.00 971 GLY A O 1
ATOM 7827 N N . CYS A 1 972 ? -6.325 30.385 -50.413 1.00 89.06 972 CYS A N 1
ATOM 7828 C CA . CYS A 1 972 ? -5.684 30.390 -51.728 1.00 89.06 972 CYS A CA 1
ATOM 7829 C C . CYS A 1 972 ? -4.368 31.177 -51.707 1.00 89.06 972 CYS A C 1
ATOM 7831 O O . CYS A 1 972 ? -4.144 32.033 -50.851 1.00 89.06 972 CYS A O 1
ATOM 7833 N N . ILE A 1 973 ? -3.506 30.872 -52.670 1.00 89.50 973 ILE A N 1
ATOM 7834 C CA . ILE A 1 973 ? -2.231 31.548 -52.911 1.00 89.50 973 ILE A CA 1
ATOM 7835 C C . ILE A 1 973 ? -2.373 32.321 -54.215 1.00 89.50 973 ILE A C 1
ATOM 7837 O O . ILE A 1 973 ? -2.897 31.784 -55.191 1.00 89.50 973 ILE A O 1
ATOM 7841 N N . TYR A 1 974 ? -1.914 33.566 -54.232 1.00 89.50 974 TYR A N 1
ATOM 7842 C CA . TYR A 1 974 ? -1.922 34.428 -55.407 1.00 89.50 974 TYR A CA 1
ATOM 7843 C C . TYR A 1 974 ? -0.519 34.984 -55.649 1.00 89.50 974 TYR A C 1
ATOM 7845 O O . TYR A 1 974 ? 0.088 35.505 -54.715 1.00 89.50 974 TYR A O 1
ATOM 7853 N N . ILE A 1 975 ? -0.009 34.880 -56.877 1.00 88.75 975 ILE A N 1
ATOM 7854 C CA . ILE A 1 975 ? 1.296 35.426 -57.275 1.00 88.75 975 ILE A CA 1
ATOM 7855 C C . ILE A 1 975 ? 1.206 36.217 -58.587 1.00 88.75 975 ILE A C 1
ATOM 7857 O O . ILE A 1 975 ? 0.439 35.857 -59.484 1.00 88.75 975 ILE A O 1
ATOM 7861 N N . GLU A 1 976 ? 2.023 37.265 -58.708 1.00 87.25 976 GLU A N 1
ATOM 7862 C CA . GLU A 1 976 ? 2.149 38.118 -59.900 1.00 87.25 976 GLU A CA 1
ATOM 7863 C C . GLU A 1 976 ? 3.599 38.185 -60.380 1.00 87.25 976 GLU A C 1
ATOM 7865 O O . GLU A 1 976 ? 4.519 38.298 -59.569 1.00 87.25 976 GLU A O 1
ATOM 7870 N N . ALA A 1 977 ? 3.801 38.181 -61.699 1.00 83.69 977 ALA A N 1
ATOM 7871 C CA . ALA A 1 977 ? 5.110 38.397 -62.312 1.00 83.69 977 ALA A CA 1
ATOM 7872 C C . ALA A 1 977 ? 4.997 39.071 -63.696 1.00 83.69 977 ALA A C 1
ATOM 7874 O O . ALA A 1 977 ? 3.906 39.096 -64.285 1.00 83.69 977 ALA A O 1
ATOM 7875 N N . PRO A 1 978 ? 6.109 39.557 -64.279 1.00 78.81 978 PRO A N 1
ATOM 7876 C CA . PRO A 1 978 ? 6.125 40.142 -65.613 1.00 78.81 978 PRO A CA 1
ATOM 7877 C C . PRO A 1 978 ? 5.728 39.113 -66.676 1.00 78.81 978 PRO A C 1
ATOM 7879 O O . PRO A 1 978 ? 5.865 37.899 -66.493 1.00 78.81 978 PRO A O 1
ATOM 7882 N N . MET A 1 979 ? 5.227 39.599 -67.811 1.00 74.38 979 MET A N 1
ATOM 7883 C CA . MET A 1 979 ? 4.786 38.745 -68.913 1.00 74.38 979 MET A CA 1
ATOM 7884 C C . MET A 1 979 ? 5.928 37.835 -69.407 1.00 74.38 979 MET A C 1
ATOM 7886 O O . MET A 1 979 ? 7.002 38.311 -69.771 1.00 74.38 979 MET A O 1
ATOM 7890 N N . GLY A 1 980 ? 5.682 36.522 -69.432 1.00 67.44 980 GLY A N 1
ATOM 7891 C CA . GLY A 1 980 ? 6.648 35.507 -69.873 1.00 67.44 980 GLY A CA 1
ATOM 7892 C C . GLY A 1 980 ? 7.482 34.854 -68.763 1.00 67.44 980 GLY A C 1
ATOM 7893 O O . GLY A 1 980 ? 8.140 33.855 -69.044 1.00 67.44 980 GLY A O 1
ATOM 7894 N N . SER A 1 981 ? 7.424 35.351 -67.520 1.00 75.75 981 SER A N 1
ATOM 7895 C CA . SER A 1 981 ? 8.142 34.756 -66.378 1.00 75.75 981 SER A CA 1
ATOM 7896 C C . SER A 1 981 ? 7.420 33.539 -65.789 1.00 75.75 981 SER A C 1
ATOM 7898 O O . SER A 1 981 ? 8.047 32.537 -65.441 1.00 75.75 981 SER A O 1
ATOM 7900 N N . LEU A 1 982 ? 6.085 33.582 -65.709 1.00 80.38 982 LEU A N 1
ATOM 7901 C CA . LEU A 1 982 ? 5.286 32.452 -65.235 1.00 80.38 982 LEU A CA 1
ATOM 7902 C C . LEU A 1 982 ? 4.971 31.487 -66.382 1.00 80.38 982 LEU A C 1
ATOM 7904 O O . LEU A 1 982 ? 4.696 31.885 -67.512 1.00 80.38 982 LEU A O 1
ATOM 7908 N N . THR A 1 983 ? 4.996 30.191 -66.079 1.00 79.12 983 THR A N 1
ATOM 7909 C CA . THR A 1 983 ? 4.781 29.114 -67.048 1.00 79.12 983 THR A CA 1
ATOM 7910 C C . THR A 1 983 ? 3.845 28.076 -66.448 1.00 79.12 983 THR A C 1
ATOM 7912 O O . THR A 1 983 ? 3.637 28.035 -65.234 1.00 79.12 983 THR A O 1
ATOM 7915 N N . PHE A 1 984 ? 3.329 27.177 -67.286 1.00 72.19 984 PHE A N 1
ATOM 7916 C CA . PHE A 1 984 ? 2.508 26.057 -66.825 1.00 72.19 984 PHE A CA 1
ATOM 7917 C C . PHE A 1 984 ? 3.242 25.144 -65.820 1.00 72.19 984 PHE A C 1
ATOM 7919 O O . PHE A 1 984 ? 2.606 24.521 -64.977 1.00 72.19 984 PHE A O 1
ATOM 7926 N N . ARG A 1 985 ? 4.585 25.106 -65.841 1.00 71.25 985 ARG A N 1
ATOM 7927 C CA . ARG A 1 985 ? 5.376 24.374 -64.836 1.00 71.25 985 ARG A CA 1
ATOM 7928 C C . ARG A 1 985 ? 5.212 24.972 -63.440 1.00 71.25 985 ARG A C 1
ATOM 7930 O O . ARG A 1 985 ? 4.996 24.228 -62.489 1.00 71.25 985 ARG A O 1
ATOM 7937 N N . HIS A 1 986 ? 5.237 26.300 -63.325 1.00 78.38 986 HIS A N 1
ATOM 7938 C CA . HIS A 1 986 ? 5.041 26.990 -62.048 1.00 78.38 986 HIS A CA 1
ATOM 7939 C C . HIS A 1 986 ? 3.640 26.717 -61.466 1.00 78.38 986 HIS A C 1
ATOM 7941 O O . HIS A 1 986 ? 3.498 26.544 -60.259 1.00 78.38 986 HIS A O 1
ATOM 7947 N N . GLU A 1 987 ? 2.618 26.578 -62.318 1.00 78.75 987 GLU A N 1
ATOM 7948 C CA . GLU A 1 987 ? 1.250 26.215 -61.909 1.00 78.75 987 GLU A CA 1
ATOM 7949 C C . GLU A 1 987 ? 1.165 24.794 -61.319 1.00 78.75 987 GLU A C 1
ATOM 7951 O O . GLU A 1 987 ? 0.504 24.587 -60.299 1.00 78.75 987 GLU A O 1
ATOM 7956 N N . ILE A 1 988 ? 1.884 23.825 -61.898 1.00 74.38 988 ILE A N 1
ATOM 7957 C CA . ILE A 1 988 ? 1.969 22.453 -61.370 1.00 74.38 988 ILE A CA 1
ATOM 7958 C C . ILE A 1 988 ? 2.675 22.435 -60.007 1.00 74.38 988 ILE A C 1
ATOM 7960 O O . ILE A 1 988 ? 2.178 21.815 -59.066 1.00 74.38 988 ILE A O 1
ATOM 7964 N N . VAL A 1 989 ? 3.810 23.131 -59.883 1.00 75.44 989 VAL A N 1
ATOM 7965 C CA . VAL A 1 989 ? 4.599 23.173 -58.640 1.00 75.44 989 VAL A CA 1
ATOM 7966 C C . VAL A 1 989 ? 3.799 23.803 -57.500 1.00 75.44 989 VAL A C 1
ATOM 7968 O O . VAL A 1 989 ? 3.714 23.231 -56.412 1.00 75.44 989 VAL A O 1
ATOM 7971 N N . LEU A 1 990 ? 3.138 24.936 -57.750 1.00 77.38 990 LEU A N 1
ATOM 7972 C CA . LEU A 1 990 ? 2.315 25.611 -56.743 1.00 77.38 990 LEU A CA 1
ATOM 7973 C C . LEU A 1 990 ? 1.117 24.773 -56.307 1.00 77.38 990 LEU A C 1
ATOM 7975 O O . LEU A 1 990 ? 0.748 24.797 -55.135 1.00 77.38 990 LEU A O 1
ATOM 7979 N N . ARG A 1 991 ? 0.543 23.984 -57.217 1.00 76.75 991 ARG A N 1
ATOM 7980 C CA . ARG A 1 991 ? -0.540 23.046 -56.908 1.00 76.75 991 ARG A CA 1
ATOM 7981 C C . ARG A 1 991 ? -0.090 21.874 -56.032 1.00 76.75 991 ARG A C 1
ATOM 7983 O O . ARG A 1 991 ? -0.861 21.441 -55.180 1.00 76.75 991 ARG A O 1
ATOM 7990 N N . LEU A 1 992 ? 1.139 21.381 -56.190 1.00 74.88 992 LEU A N 1
ATOM 7991 C CA . LEU A 1 992 ? 1.707 20.368 -55.289 1.00 74.88 992 LEU A CA 1
ATOM 7992 C C . LEU A 1 992 ? 2.004 20.958 -53.904 1.00 74.88 992 LEU A C 1
ATOM 7994 O O . LEU A 1 992 ? 1.641 20.370 -52.883 1.00 74.88 992 LEU A O 1
ATOM 7998 N N . LEU A 1 993 ? 2.604 22.151 -53.864 1.00 76.06 993 LEU A N 1
ATOM 7999 C CA . LEU A 1 993 ? 2.889 22.853 -52.613 1.00 76.06 993 LEU A CA 1
ATOM 8000 C C . LEU A 1 993 ? 1.600 23.204 -51.858 1.00 76.06 993 LEU A C 1
ATOM 8002 O O . LEU A 1 993 ? 1.542 23.006 -50.646 1.00 76.06 993 LEU A O 1
ATOM 8006 N N . SER A 1 994 ? 0.538 23.645 -52.544 1.00 78.56 994 SER A N 1
ATOM 8007 C CA . SER A 1 994 ? -0.717 24.053 -51.896 1.00 78.56 994 SER A CA 1
ATOM 8008 C C . SER A 1 994 ? -1.412 22.914 -51.139 1.00 78.56 994 SER A C 1
ATOM 8010 O O . SER A 1 994 ? -2.040 23.164 -50.108 1.00 78.56 994 SER A O 1
ATOM 8012 N N . GLN A 1 995 ? -1.262 21.660 -51.583 1.00 74.38 995 GLN A N 1
ATOM 8013 C CA . GLN A 1 995 ? -1.785 20.492 -50.866 1.00 74.38 995 GLN A CA 1
ATOM 8014 C C . GLN A 1 995 ? -1.062 20.263 -49.534 1.00 74.38 995 GLN A C 1
ATOM 8016 O O . GLN A 1 995 ? -1.714 20.098 -48.502 1.00 74.38 995 GLN A O 1
ATOM 8021 N N . GLN A 1 996 ? 0.274 20.297 -49.537 1.00 76.25 996 GLN A N 1
ATOM 8022 C CA . GLN A 1 996 ? 1.072 20.138 -48.314 1.00 76.25 996 GLN A CA 1
ATOM 8023 C C . GLN A 1 996 ? 0.867 21.313 -47.356 1.00 76.25 996 GLN A C 1
ATOM 8025 O O . GLN A 1 996 ? 0.679 21.126 -46.155 1.00 76.25 996 GLN A O 1
ATOM 8030 N N . ILE A 1 997 ? 0.782 22.524 -47.908 1.00 78.88 997 ILE A N 1
ATOM 8031 C CA . ILE A 1 997 ? 0.470 23.742 -47.163 1.00 78.88 997 ILE A CA 1
ATOM 8032 C C . ILE A 1 997 ? -0.879 23.623 -46.438 1.00 78.88 997 ILE A C 1
ATOM 8034 O O . ILE A 1 997 ? -0.985 23.995 -45.268 1.00 78.88 997 ILE A O 1
ATOM 8038 N N . GLY A 1 998 ? -1.897 23.045 -47.084 1.00 76.88 998 GLY A N 1
ATOM 8039 C CA . GLY A 1 998 ? -3.207 22.817 -46.470 1.00 76.88 998 GLY A CA 1
ATOM 8040 C C . GLY A 1 998 ? -3.161 21.906 -45.239 1.00 76.88 998 GLY A C 1
ATOM 8041 O O . GLY A 1 998 ? -3.868 22.165 -44.258 1.00 76.88 998 GLY A O 1
ATOM 8042 N N . ILE A 1 999 ? -2.310 20.876 -45.256 1.00 76.19 999 ILE A N 1
ATOM 8043 C CA . ILE A 1 999 ? -2.117 19.954 -44.127 1.00 76.19 999 ILE A CA 1
ATOM 8044 C C . ILE A 1 999 ? -1.435 20.684 -42.963 1.00 76.19 999 ILE A C 1
ATOM 8046 O O . ILE A 1 999 ? -1.969 20.693 -41.849 1.00 76.19 999 ILE A O 1
ATOM 8050 N N . SER A 1 1000 ? -0.306 21.352 -43.219 1.00 77.69 1000 SER A N 1
ATOM 8051 C CA . SER A 1 1000 ? 0.462 22.056 -42.182 1.00 77.69 1000 SER A CA 1
ATOM 8052 C C . SER A 1 1000 ? -0.338 23.182 -41.521 1.00 77.69 1000 SER A C 1
ATOM 8054 O O . SER A 1 1000 ? -0.358 23.283 -40.294 1.00 77.69 1000 SER A O 1
ATOM 8056 N N . ILE A 1 1001 ? -1.077 23.981 -42.304 1.00 77.88 1001 ILE A N 1
ATOM 8057 C CA . ILE A 1 1001 ? -1.946 25.049 -41.779 1.00 77.88 1001 ILE A CA 1
ATOM 8058 C C . ILE A 1 1001 ? -3.037 24.475 -40.868 1.00 77.88 1001 ILE A C 1
ATOM 8060 O O . ILE A 1 1001 ? -3.287 25.009 -39.785 1.00 77.88 1001 ILE A O 1
ATOM 8064 N N . THR A 1 1002 ? -3.672 23.369 -41.270 1.00 74.62 1002 THR A N 1
ATOM 8065 C CA . THR A 1 1002 ? -4.727 22.733 -40.465 1.00 74.62 1002 THR A CA 1
ATOM 8066 C C . THR A 1 1002 ? -4.175 22.226 -39.129 1.00 74.62 1002 THR A C 1
ATOM 8068 O O . THR A 1 1002 ? -4.798 22.435 -38.086 1.00 74.62 1002 THR A O 1
ATOM 8071 N N . ASN A 1 1003 ? -2.991 21.608 -39.140 1.00 75.44 1003 ASN A N 1
ATOM 8072 C CA . ASN A 1 1003 ? -2.343 21.099 -37.931 1.00 75.44 1003 ASN A CA 1
ATOM 8073 C C . ASN A 1 1003 ? -1.931 22.234 -36.981 1.00 75.44 1003 ASN A C 1
ATOM 8075 O O . ASN A 1 1003 ? -2.232 22.172 -35.788 1.00 75.44 1003 ASN A O 1
ATOM 8079 N N . ALA A 1 1004 ? -1.318 23.303 -37.498 1.00 74.94 1004 ALA A N 1
ATOM 8080 C CA . ALA A 1 1004 ? -0.921 24.462 -36.697 1.00 74.94 1004 ALA A CA 1
ATOM 8081 C C . ALA A 1 1004 ? -2.130 25.163 -36.040 1.00 74.94 1004 ALA A C 1
ATOM 8083 O O . ALA A 1 1004 ? -2.087 25.526 -34.859 1.00 74.94 1004 ALA A O 1
ATOM 8084 N N . LEU A 1 1005 ? -3.251 25.295 -36.763 1.00 71.06 1005 LEU A N 1
ATOM 8085 C CA . LEU A 1 1005 ? -4.499 25.838 -36.211 1.00 71.06 1005 LEU A CA 1
ATOM 8086 C C . LEU A 1 1005 ? -5.107 24.930 -35.127 1.00 71.06 1005 LEU A C 1
ATOM 8088 O O . LEU A 1 1005 ? -5.583 25.433 -34.104 1.00 71.06 1005 LEU A O 1
ATOM 8092 N N . LEU A 1 1006 ? -5.046 23.604 -35.302 1.00 71.44 1006 LEU A N 1
ATOM 8093 C CA . LEU A 1 1006 ? -5.503 22.639 -34.299 1.00 71.44 1006 LEU A CA 1
ATOM 8094 C C . LEU A 1 1006 ? -4.688 22.754 -33.002 1.00 71.44 1006 LEU A C 1
ATOM 8096 O O . LEU A 1 1006 ? -5.278 22.886 -31.927 1.00 71.44 1006 LEU A O 1
ATOM 8100 N N . PHE A 1 1007 ? -3.356 22.804 -33.083 1.00 69.62 1007 PHE A N 1
ATOM 8101 C CA . PHE A 1 1007 ? -2.489 22.980 -31.910 1.00 69.62 1007 PHE A CA 1
ATOM 8102 C C . PHE A 1 1007 ? -2.776 24.283 -31.151 1.00 69.62 1007 PHE A C 1
ATOM 8104 O O . PHE A 1 1007 ? -2.911 24.269 -29.924 1.00 69.62 1007 PHE A O 1
ATOM 8111 N N . LYS A 1 1008 ? -2.968 25.397 -31.870 1.00 68.75 1008 LYS A N 1
ATOM 8112 C CA . LYS A 1 1008 ? -3.349 26.692 -31.278 1.00 68.75 1008 LYS A CA 1
ATOM 8113 C C . LYS A 1 1008 ? -4.687 26.617 -30.531 1.00 68.75 1008 LYS A C 1
ATOM 8115 O O . LYS A 1 1008 ? -4.857 27.268 -29.498 1.00 68.75 1008 LYS A O 1
ATOM 8120 N N . SER A 1 1009 ? -5.643 25.828 -31.028 1.00 70.19 1009 SER A N 1
ATOM 8121 C CA . SER A 1 1009 ? -6.936 25.621 -30.363 1.00 70.19 1009 SER A CA 1
ATOM 8122 C C . SER A 1 1009 ? -6.815 24.766 -29.093 1.00 70.19 1009 SER A C 1
ATOM 8124 O O . SER A 1 1009 ? -7.373 25.136 -28.058 1.00 70.19 1009 SER A O 1
ATOM 8126 N N . ILE A 1 1010 ? -6.012 23.696 -29.133 1.00 66.44 1010 ILE A N 1
ATOM 8127 C CA . ILE A 1 1010 ? -5.765 22.807 -27.989 1.00 66.44 1010 ILE A CA 1
ATOM 8128 C C . ILE A 1 1010 ? -5.110 23.584 -26.842 1.00 66.44 1010 ILE A C 1
ATOM 8130 O O . ILE A 1 1010 ? -5.592 23.516 -25.714 1.00 66.44 1010 ILE A O 1
ATOM 8134 N N . GLN A 1 1011 ? -4.089 24.400 -27.128 1.00 68.38 1011 GLN A N 1
ATOM 8135 C CA . GLN A 1 1011 ? -3.405 25.210 -26.111 1.00 68.38 1011 GLN A CA 1
ATOM 8136 C C . GLN A 1 1011 ? -4.339 26.196 -25.385 1.00 68.38 1011 GLN A C 1
ATOM 8138 O O . GLN A 1 1011 ? -4.228 26.394 -24.170 1.00 68.38 1011 GLN A O 1
ATOM 8143 N N . LYS A 1 1012 ? -5.292 26.807 -26.105 1.00 71.50 1012 LYS A N 1
ATOM 8144 C CA . LYS A 1 1012 ? -6.290 27.704 -25.498 1.00 71.50 1012 LYS A CA 1
ATOM 8145 C C . LYS A 1 1012 ? -7.222 26.958 -24.543 1.00 71.50 1012 LYS A C 1
ATOM 8147 O O . LYS A 1 1012 ? -7.505 27.466 -23.458 1.00 71.50 1012 LYS A O 1
ATOM 8152 N N . VAL A 1 1013 ? -7.673 25.763 -24.926 1.00 67.50 1013 VAL A N 1
ATOM 8153 C CA . VAL A 1 1013 ? -8.540 24.920 -24.087 1.00 67.50 1013 VAL A CA 1
ATOM 8154 C C . VAL A 1 1013 ? -7.787 24.432 -22.849 1.00 67.50 1013 VAL A C 1
ATOM 8156 O O . VAL A 1 1013 ? -8.312 24.526 -21.741 1.00 67.50 1013 VAL A O 1
ATOM 8159 N N . THR A 1 1014 ? -6.534 23.990 -22.994 1.00 59.62 1014 THR A N 1
ATOM 8160 C CA . THR A 1 1014 ? -5.723 23.546 -21.851 1.00 59.62 1014 THR A CA 1
ATOM 8161 C C . THR A 1 1014 ? -5.479 24.675 -20.852 1.00 59.62 1014 THR A C 1
ATOM 8163 O O . THR A 1 1014 ? -5.614 24.460 -19.651 1.00 59.62 1014 THR A O 1
ATOM 8166 N N . TYR A 1 1015 ? -5.201 25.895 -21.324 1.00 69.62 1015 TYR A N 1
ATOM 8167 C CA . TYR A 1 1015 ? -5.014 27.053 -20.445 1.00 69.62 1015 TYR A CA 1
ATOM 8168 C C . TYR A 1 1015 ? -6.300 27.431 -19.689 1.00 69.62 1015 TYR A C 1
ATOM 8170 O O . TYR A 1 1015 ? -6.263 27.699 -18.487 1.00 69.62 1015 TYR A O 1
ATOM 8178 N N . ALA A 1 1016 ? -7.453 27.405 -20.367 1.00 69.25 1016 ALA A N 1
ATOM 8179 C CA . ALA A 1 1016 ? -8.746 27.667 -19.735 1.00 69.25 1016 ALA A CA 1
ATOM 8180 C C . ALA A 1 1016 ? -9.089 26.620 -18.660 1.00 69.25 1016 ALA A C 1
ATOM 8182 O O . ALA A 1 1016 ? -9.543 26.985 -17.574 1.00 69.25 1016 ALA A O 1
ATOM 8183 N N . ASN A 1 1017 ? -8.809 25.342 -18.927 1.00 64.88 1017 ASN A N 1
ATOM 8184 C CA . ASN A 1 1017 ? -9.050 24.253 -17.981 1.00 64.88 1017 ASN A CA 1
ATOM 8185 C C . ASN A 1 1017 ? -8.158 24.358 -16.737 1.00 64.88 1017 ASN A C 1
ATOM 8187 O O . ASN A 1 1017 ? -8.656 24.216 -15.623 1.00 64.88 1017 ASN A O 1
ATOM 8191 N N . VAL A 1 1018 ? -6.868 24.674 -16.898 1.00 71.38 1018 VAL A N 1
ATOM 8192 C CA . VAL A 1 1018 ? -5.951 24.882 -15.761 1.00 71.38 1018 VAL A CA 1
ATOM 8193 C C . VAL A 1 1018 ? -6.437 26.029 -14.870 1.00 71.38 1018 VAL A C 1
ATOM 8195 O O . VAL A 1 1018 ? -6.549 25.863 -13.657 1.00 71.38 1018 VAL A O 1
ATOM 8198 N N . LYS A 1 1019 ? -6.834 27.159 -15.468 1.00 72.75 1019 LYS A N 1
ATOM 8199 C CA . LYS A 1 1019 ? -7.364 28.314 -14.727 1.00 72.75 1019 LYS A CA 1
ATOM 8200 C C . LYS A 1 1019 ? -8.688 28.008 -14.013 1.00 72.75 1019 LYS A C 1
ATOM 8202 O O . LYS A 1 1019 ? -8.932 28.496 -12.911 1.00 72.75 1019 LYS A O 1
ATOM 8207 N N . MET A 1 1020 ? -9.554 27.198 -14.622 1.00 70.12 1020 MET A N 1
ATOM 8208 C CA . MET A 1 1020 ? -10.801 26.745 -13.998 1.00 70.12 1020 MET A CA 1
ATOM 8209 C C . MET A 1 1020 ? -10.532 25.852 -12.777 1.00 70.12 1020 MET A C 1
ATOM 8211 O O . MET A 1 1020 ? -11.176 26.033 -11.744 1.00 70.12 1020 MET A O 1
ATOM 8215 N N . ILE A 1 1021 ? -9.553 24.946 -12.865 1.00 64.50 1021 ILE A N 1
ATOM 8216 C CA . ILE A 1 1021 ? -9.148 24.064 -11.760 1.00 64.50 1021 ILE A CA 1
ATOM 8217 C C . ILE A 1 1021 ? -8.554 24.869 -10.595 1.00 64.50 1021 ILE A C 1
ATOM 8219 O O . ILE A 1 1021 ? -8.878 24.600 -9.438 1.00 64.50 1021 ILE A O 1
ATOM 8223 N N . GLU A 1 1022 ? -7.728 25.881 -10.872 1.00 70.62 1022 GLU A N 1
ATOM 8224 C CA . GLU A 1 1022 ? -7.180 26.768 -9.834 1.00 70.62 1022 GLU A CA 1
ATOM 8225 C C . GLU A 1 1022 ? -8.282 27.529 -9.084 1.00 70.62 1022 GLU A C 1
ATOM 8227 O O . GLU A 1 1022 ? -8.289 27.551 -7.851 1.00 70.62 1022 GLU A O 1
ATOM 8232 N N . ASN A 1 1023 ? -9.264 28.075 -9.807 1.00 69.44 1023 ASN A N 1
ATOM 8233 C CA . ASN A 1 1023 ? -10.397 28.771 -9.195 1.00 69.44 1023 ASN A CA 1
ATOM 8234 C C . ASN A 1 1023 ? -11.274 27.832 -8.350 1.00 69.44 1023 ASN A C 1
ATOM 8236 O O . ASN A 1 1023 ? -11.731 28.223 -7.276 1.00 69.44 1023 ASN A O 1
ATOM 8240 N N . GLN A 1 1024 ? -11.490 26.590 -8.797 1.00 65.31 1024 GLN A N 1
ATOM 8241 C CA . GLN A 1 1024 ? -12.231 25.590 -8.020 1.00 65.31 1024 GLN A CA 1
ATOM 8242 C C . GLN A 1 1024 ? -11.490 25.197 -6.736 1.00 65.31 1024 GLN A C 1
ATOM 8244 O O . GLN A 1 1024 ? -12.117 25.102 -5.682 1.00 65.31 1024 GLN A O 1
ATOM 8249 N N . LYS A 1 1025 ? -10.161 25.033 -6.791 1.00 64.50 1025 LYS A N 1
ATOM 8250 C CA . LYS A 1 1025 ? -9.340 24.756 -5.601 1.00 64.50 1025 LYS A CA 1
ATOM 8251 C C . LYS A 1 1025 ? -9.365 25.908 -4.597 1.00 64.50 1025 LYS A C 1
ATOM 8253 O O . LYS A 1 1025 ? -9.492 25.662 -3.401 1.00 64.50 1025 LYS A O 1
ATOM 8258 N N . ALA A 1 1026 ? -9.286 27.153 -5.068 1.00 70.69 1026 ALA A N 1
ATOM 8259 C CA . ALA A 1 1026 ? -9.355 28.328 -4.201 1.00 70.69 1026 ALA A CA 1
ATOM 8260 C C . ALA A 1 1026 ? -10.719 28.443 -3.494 1.00 70.69 1026 ALA A C 1
ATOM 8262 O O . ALA A 1 1026 ? -10.765 28.642 -2.281 1.00 70.69 1026 ALA A O 1
ATOM 8263 N N . ALA A 1 1027 ? -11.819 28.240 -4.229 1.00 67.81 1027 ALA A N 1
ATOM 8264 C CA . ALA A 1 1027 ? -13.170 28.264 -3.668 1.00 67.81 1027 ALA A CA 1
ATOM 8265 C C . ALA A 1 1027 ? -13.409 27.131 -2.653 1.00 67.81 1027 ALA A C 1
ATOM 8267 O O . ALA A 1 1027 ? -14.062 27.340 -1.628 1.00 67.81 1027 ALA A O 1
ATOM 8268 N N . LEU A 1 1028 ? -12.853 25.940 -2.906 1.00 63.31 1028 LEU A N 1
ATOM 8269 C CA . LEU A 1 1028 ? -12.950 24.807 -1.987 1.00 63.31 1028 LEU A CA 1
ATOM 8270 C C . LEU A 1 1028 ? -12.212 25.083 -0.667 1.00 63.31 1028 LEU A C 1
ATOM 8272 O O . LEU A 1 1028 ? -12.762 24.817 0.403 1.00 63.31 1028 LEU A O 1
ATOM 8276 N N . GLU A 1 1029 ? -11.017 25.681 -0.722 1.00 66.69 1029 GLU A N 1
ATOM 8277 C CA . GLU A 1 1029 ? -10.259 26.006 0.494 1.00 66.69 1029 GLU A CA 1
ATOM 8278 C C . GLU A 1 1029 ? -10.838 27.166 1.299 1.00 66.69 1029 GLU A C 1
ATOM 8280 O O . GLU A 1 1029 ? -10.738 27.170 2.529 1.00 66.69 1029 GLU A O 1
ATOM 8285 N N . GLU A 1 1030 ? -11.496 28.123 0.651 1.00 70.25 1030 GLU A N 1
ATOM 8286 C CA . GLU A 1 1030 ? -12.245 29.163 1.354 1.00 70.25 1030 GLU A CA 1
ATOM 8287 C C . GLU A 1 1030 ? -13.471 28.580 2.080 1.00 70.25 1030 GLU A C 1
ATOM 8289 O O . GLU A 1 1030 ? -13.699 28.870 3.260 1.00 70.25 1030 GLU A O 1
ATOM 8294 N N . ALA A 1 1031 ? -14.203 27.671 1.427 1.00 59.84 1031 ALA A N 1
ATOM 8295 C CA . ALA A 1 1031 ? -15.329 26.966 2.036 1.00 59.84 1031 ALA A CA 1
ATOM 8296 C C . ALA A 1 1031 ? -14.891 26.078 3.216 1.00 59.84 1031 ALA A C 1
ATOM 8298 O O . ALA A 1 1031 ? -15.557 26.059 4.258 1.00 59.84 1031 ALA A O 1
ATOM 8299 N N . ARG A 1 1032 ? -13.750 25.383 3.094 1.00 64.88 1032 ARG A N 1
ATOM 8300 C CA . ARG A 1 1032 ? -13.195 24.552 4.172 1.00 64.88 1032 ARG A CA 1
ATOM 8301 C C . ARG A 1 1032 ? -12.822 25.392 5.394 1.00 64.88 1032 ARG A C 1
ATOM 8303 O O . ARG A 1 1032 ? -13.270 25.079 6.497 1.00 64.88 1032 ARG A O 1
ATOM 8310 N N . LYS A 1 1033 ? -12.108 26.507 5.199 1.00 63.62 1033 LYS A N 1
ATOM 8311 C CA . LYS A 1 1033 ? -11.732 27.431 6.286 1.00 63.62 1033 LYS A CA 1
ATOM 8312 C C . LYS A 1 1033 ? -12.943 28.033 6.999 1.00 63.62 1033 LYS A C 1
ATOM 8314 O O . LYS A 1 1033 ? -12.943 28.128 8.224 1.00 63.62 1033 LYS A O 1
ATOM 8319 N N . SER A 1 1034 ? -13.986 28.412 6.258 1.00 60.22 1034 SER A N 1
ATOM 8320 C CA . SER A 1 1034 ? -15.220 28.955 6.842 1.00 60.22 1034 SER A CA 1
ATOM 8321 C C . SER A 1 1034 ? -15.945 27.923 7.718 1.00 60.22 1034 SER A C 1
ATOM 8323 O O . SER A 1 1034 ? -16.341 28.218 8.849 1.00 60.22 1034 SER A O 1
ATOM 8325 N N . LYS A 1 1035 ? -16.042 26.674 7.243 1.00 57.53 1035 LYS A N 1
ATOM 8326 C CA . LYS A 1 1035 ? -16.657 25.570 7.993 1.00 57.53 1035 LYS A CA 1
ATOM 8327 C C . LYS A 1 1035 ? -15.864 25.209 9.251 1.00 57.53 1035 LYS A C 1
ATOM 8329 O O . LYS A 1 1035 ? -16.462 24.980 10.301 1.00 57.53 1035 LYS A O 1
ATOM 8334 N N . GLU A 1 1036 ? -14.537 25.183 9.162 1.00 63.88 1036 GLU A N 1
ATOM 8335 C CA . GLU A 1 1036 ? -13.652 24.924 10.303 1.00 63.88 1036 GLU A CA 1
ATOM 8336 C C . GLU A 1 1036 ? -13.754 26.023 11.363 1.00 63.88 1036 GLU A C 1
ATOM 8338 O O . GLU A 1 1036 ? -13.897 25.713 12.545 1.00 63.88 1036 GLU A O 1
ATOM 8343 N N . ALA A 1 1037 ? -13.787 27.295 10.958 1.00 59.72 1037 ALA A N 1
ATOM 8344 C CA . ALA A 1 1037 ? -13.978 28.414 11.879 1.00 59.72 1037 ALA A CA 1
ATOM 8345 C C . ALA A 1 1037 ? -15.340 28.353 12.598 1.00 59.72 1037 ALA A C 1
ATOM 8347 O O . ALA A 1 1037 ? -15.411 28.584 13.807 1.00 59.72 1037 ALA A O 1
ATOM 8348 N N . ALA A 1 1038 ? -16.411 27.985 11.885 1.00 57.44 1038 ALA A N 1
ATOM 8349 C CA . ALA A 1 1038 ? -17.742 27.823 12.469 1.00 57.44 1038 ALA A CA 1
ATOM 8350 C C . ALA A 1 1038 ? -17.802 26.652 13.469 1.00 57.44 1038 ALA A C 1
ATOM 8352 O O . ALA A 1 1038 ? -18.310 26.811 14.580 1.00 57.44 1038 ALA A O 1
ATOM 8353 N N . LEU A 1 1039 ? -17.232 25.494 13.114 1.00 55.16 1039 LEU A N 1
ATOM 8354 C CA . LEU A 1 1039 ? -17.169 24.326 13.999 1.00 55.16 1039 LEU A CA 1
ATOM 8355 C C . LEU A 1 1039 ? -16.313 24.597 15.240 1.00 55.16 1039 LEU A C 1
ATOM 8357 O O . LEU A 1 1039 ? -16.704 24.227 16.348 1.00 55.16 1039 LEU A O 1
ATOM 8361 N N . HIS A 1 1040 ? -15.190 25.294 15.077 1.00 54.31 1040 HIS A N 1
ATOM 8362 C CA . HIS A 1 1040 ? -14.320 25.689 16.179 1.00 54.31 1040 HIS A CA 1
ATOM 8363 C C . HIS A 1 1040 ? -15.026 26.658 17.139 1.00 54.31 1040 HIS A C 1
ATOM 8365 O O . HIS A 1 1040 ? -14.990 26.457 18.351 1.00 54.31 1040 HIS A O 1
ATOM 8371 N N . ALA A 1 1041 ? -15.751 27.656 16.622 1.00 52.75 1041 ALA A N 1
ATOM 8372 C CA . ALA A 1 1041 ? -16.526 28.585 17.446 1.00 52.75 1041 ALA A CA 1
ATOM 8373 C C . ALA A 1 1041 ? -17.665 27.889 18.219 1.00 52.75 1041 ALA A C 1
ATOM 8375 O O . ALA A 1 1041 ? -17.889 28.185 19.394 1.00 52.75 1041 ALA A O 1
ATOM 8376 N N . MET A 1 1042 ? -18.362 26.930 17.595 1.00 51.12 1042 MET A N 1
ATOM 8377 C CA . MET A 1 1042 ? -19.410 26.151 18.268 1.00 51.12 1042 MET A CA 1
ATOM 8378 C C . MET A 1 1042 ? -18.842 25.228 19.353 1.00 51.12 1042 MET A C 1
ATOM 8380 O O . MET A 1 1042 ? -19.427 25.126 20.433 1.00 51.12 1042 MET A O 1
ATOM 8384 N N . LYS A 1 1043 ? -17.696 24.588 19.091 1.00 48.25 1043 LYS A N 1
ATOM 8385 C CA . LYS A 1 1043 ? -17.019 23.707 20.049 1.00 48.25 1043 LYS A CA 1
ATOM 8386 C C . LYS A 1 1043 ? -16.481 24.494 21.248 1.00 48.25 1043 LYS A C 1
ATOM 8388 O O . LYS A 1 1043 ? -16.788 24.140 22.380 1.00 48.25 1043 LYS A O 1
ATOM 8393 N N . LEU A 1 1044 ? -15.839 25.643 21.013 1.00 52.69 1044 LEU A N 1
ATOM 8394 C CA . LEU A 1 1044 ? -15.393 26.554 22.075 1.00 52.69 1044 LEU A CA 1
ATOM 8395 C C . LEU A 1 1044 ? -16.543 27.038 22.969 1.00 52.69 1044 LEU A C 1
ATOM 8397 O O . LEU A 1 1044 ? -16.380 27.098 24.184 1.00 52.69 1044 LEU A O 1
ATOM 8401 N N . LYS A 1 1045 ? -17.718 27.350 22.403 1.00 51.41 1045 LYS A N 1
ATOM 8402 C CA . LYS A 1 1045 ? -18.892 27.769 23.191 1.00 51.41 1045 LYS A CA 1
ATOM 8403 C C . LYS A 1 1045 ? -19.405 26.647 24.107 1.00 51.41 1045 LYS A C 1
ATOM 8405 O O . LYS A 1 1045 ? -19.818 26.920 25.231 1.00 51.41 1045 LYS A O 1
ATOM 8410 N N . ALA A 1 1046 ? -19.374 25.398 23.639 1.00 50.81 1046 ALA A N 1
ATOM 8411 C CA . ALA A 1 1046 ? -19.796 24.235 24.420 1.00 50.81 1046 ALA A CA 1
ATOM 8412 C C . ALA A 1 1046 ? -18.773 23.855 25.507 1.00 50.81 1046 ALA A C 1
ATOM 8414 O O . ALA A 1 1046 ? -19.160 23.601 26.649 1.00 50.81 1046 ALA A O 1
ATOM 8415 N N . ASP A 1 1047 ? -17.483 23.875 25.167 1.00 52.00 1047 ASP A N 1
ATOM 8416 C CA . ASP A 1 1047 ? -16.390 23.513 26.073 1.00 52.00 1047 ASP A CA 1
ATOM 8417 C C . ASP A 1 1047 ? -16.177 24.581 27.160 1.00 52.00 1047 ASP A C 1
ATOM 8419 O O . ASP A 1 1047 ? -15.931 24.244 28.318 1.00 52.00 1047 ASP A O 1
ATOM 8423 N N . PHE A 1 1048 ? -16.367 25.868 26.837 1.00 54.97 1048 PHE A N 1
ATOM 8424 C CA . PHE A 1 1048 ? -16.307 26.965 27.809 1.00 54.97 1048 PHE A CA 1
ATOM 8425 C C . PHE A 1 1048 ? -17.309 26.779 28.960 1.00 54.97 1048 PHE A C 1
ATOM 8427 O O . PHE A 1 1048 ? -16.948 26.917 30.128 1.00 54.97 1048 PHE A O 1
ATOM 8434 N N . LEU A 1 1049 ? -18.556 26.406 28.656 1.00 55.66 1049 LEU A N 1
ATOM 8435 C CA . LEU A 1 1049 ? -19.611 26.244 29.664 1.00 55.66 1049 LEU A CA 1
ATOM 8436 C C . LEU A 1 1049 ? -19.443 24.966 30.501 1.00 55.66 1049 LEU A C 1
ATOM 8438 O O . LEU A 1 1049 ? -19.711 24.977 31.705 1.00 55.66 1049 LEU A O 1
ATOM 8442 N N . ALA A 1 1050 ? -18.966 23.876 29.891 1.00 54.91 1050 ALA A N 1
ATOM 8443 C CA . ALA A 1 1050 ? -18.674 22.634 30.605 1.00 54.91 1050 ALA A CA 1
ATOM 8444 C C . ALA A 1 1050 ? -17.485 22.791 31.571 1.00 54.91 1050 ALA A C 1
ATOM 8446 O O . ALA A 1 1050 ? -17.560 22.334 32.713 1.00 54.91 1050 ALA A O 1
ATOM 8447 N N . ASN A 1 1051 ? -16.431 23.498 31.150 1.00 49.72 1051 ASN A N 1
ATOM 8448 C CA . ASN A 1 1051 ? -15.244 23.741 31.972 1.00 49.72 1051 ASN A CA 1
ATOM 8449 C C . ASN A 1 1051 ? -15.516 24.751 33.098 1.00 49.72 1051 ASN A C 1
ATOM 8451 O O . ASN A 1 1051 ? -15.134 24.504 34.242 1.00 49.72 1051 ASN A O 1
ATOM 8455 N N . MET A 1 1052 ? -16.269 25.826 32.828 1.00 58.53 1052 MET A N 1
ATOM 8456 C CA . MET A 1 1052 ? -16.698 26.774 33.866 1.00 58.53 1052 MET A CA 1
ATOM 8457 C C . MET A 1 1052 ? -17.535 26.104 34.968 1.00 58.53 1052 MET A C 1
ATOM 8459 O O . MET A 1 1052 ? -17.436 26.500 36.123 1.00 58.53 1052 MET A O 1
ATOM 8463 N N . SER A 1 1053 ? -18.321 25.064 34.661 1.00 62.16 1053 SER A N 1
ATOM 8464 C CA . SER A 1 1053 ? -19.108 24.335 35.671 1.00 62.16 1053 SER A CA 1
ATOM 8465 C C . SER A 1 1053 ? -18.232 23.697 36.754 1.00 62.16 1053 SER A C 1
ATOM 8467 O O . SER A 1 1053 ? -18.503 23.854 37.945 1.00 62.16 1053 SER A O 1
ATOM 8469 N N . HIS A 1 1054 ? -17.163 23.003 36.356 1.00 63.00 1054 HIS A N 1
ATOM 8470 C CA . HIS A 1 1054 ? -16.234 22.370 37.293 1.00 63.00 1054 HIS A CA 1
ATOM 8471 C C . HIS A 1 1054 ? -15.387 23.397 38.053 1.00 63.00 1054 HIS A C 1
ATOM 8473 O O . HIS A 1 1054 ? -15.171 23.237 39.257 1.00 63.00 1054 HIS A O 1
ATOM 8479 N N . GLU A 1 1055 ? -14.976 24.472 37.383 1.00 65.56 1055 GLU A N 1
ATOM 8480 C CA . GLU A 1 1055 ? -14.222 25.582 37.978 1.00 65.56 1055 GLU A CA 1
ATOM 8481 C C . GLU A 1 1055 ? -15.059 26.386 38.987 1.00 65.56 1055 GLU A C 1
ATOM 8483 O O . GLU A 1 1055 ? -14.523 26.850 39.988 1.00 65.56 1055 GLU A O 1
ATOM 8488 N N . LEU A 1 1056 ? -16.379 26.504 38.784 1.00 65.06 1056 LEU A N 1
ATOM 8489 C CA . LEU A 1 1056 ? -17.293 27.145 39.736 1.00 65.06 1056 LEU A CA 1
ATOM 8490 C C . LEU A 1 1056 ? -17.690 26.198 40.879 1.00 65.06 1056 LEU A C 1
ATOM 8492 O O . LEU A 1 1056 ? -17.723 26.607 42.038 1.00 65.06 1056 LEU A O 1
ATOM 8496 N N . ARG A 1 1057 ? -17.948 24.913 40.599 1.00 68.31 1057 ARG A N 1
ATOM 8497 C CA . ARG A 1 1057 ? -18.390 23.938 41.615 1.00 68.31 1057 ARG A CA 1
ATOM 8498 C C . ARG A 1 1057 ? -17.312 23.633 42.657 1.00 68.31 1057 ARG A C 1
ATOM 8500 O O . ARG A 1 1057 ? -17.640 23.426 43.825 1.00 68.31 1057 ARG A O 1
ATOM 8507 N N . THR A 1 1058 ? -16.045 23.602 42.255 1.00 70.44 1058 THR A N 1
ATOM 8508 C CA . THR A 1 1058 ? -14.917 23.222 43.122 1.00 70.44 1058 THR A CA 1
ATOM 8509 C C . THR A 1 1058 ? -14.691 24.181 44.304 1.00 70.44 1058 THR A C 1
ATOM 8511 O O . THR A 1 1058 ? -14.683 23.702 45.442 1.00 70.44 1058 THR A O 1
ATOM 8514 N N . PRO A 1 1059 ? -14.583 25.513 44.121 1.00 70.94 1059 PRO A N 1
ATOM 8515 C CA . PRO A 1 1059 ? -14.466 26.434 45.249 1.00 70.94 1059 PRO A CA 1
ATOM 8516 C C . PRO A 1 1059 ? -15.734 26.450 46.113 1.00 70.94 1059 PRO A C 1
ATOM 8518 O O . PRO A 1 1059 ? -15.624 26.442 47.337 1.00 70.94 1059 PRO A O 1
ATOM 8521 N N . PHE A 1 1060 ? -16.931 26.391 45.516 1.00 76.56 1060 PHE A N 1
ATOM 8522 C CA . PHE A 1 1060 ? -18.192 26.395 46.271 1.00 76.56 1060 PHE A CA 1
ATOM 8523 C C . PHE A 1 1060 ? -18.404 25.141 47.121 1.00 76.56 1060 PHE A C 1
ATOM 8525 O O . PHE A 1 1060 ? -18.831 25.250 48.268 1.00 76.56 1060 PHE A O 1
ATOM 8532 N N . SER A 1 1061 ? -18.052 23.961 46.607 1.00 74.06 1061 SER A N 1
ATOM 8533 C CA . SER A 1 1061 ? -18.105 22.714 47.383 1.00 74.06 1061 SER A CA 1
ATOM 8534 C C . SER A 1 1061 ? -17.099 22.736 48.541 1.00 74.06 1061 SER A C 1
ATOM 8536 O O . SER A 1 1061 ? -17.389 22.224 49.620 1.00 74.06 1061 SER A O 1
ATOM 8538 N N . GLY A 1 1062 ? -15.944 23.389 48.347 1.00 75.81 1062 GLY A N 1
ATOM 8539 C CA . GLY A 1 1062 ? -14.972 23.660 49.408 1.00 75.81 1062 GLY A CA 1
ATOM 8540 C C . GLY A 1 1062 ? -15.517 24.594 50.495 1.00 75.81 1062 GLY A C 1
ATOM 8541 O O . GLY A 1 1062 ? -15.443 24.257 51.675 1.00 75.81 1062 GLY A O 1
ATOM 8542 N N . PHE A 1 1063 ? -16.120 25.728 50.117 1.00 77.31 1063 PHE A N 1
ATOM 8543 C CA . PHE A 1 1063 ? -16.766 26.653 51.060 1.00 77.31 1063 PHE A CA 1
ATOM 8544 C C . PHE A 1 1063 ? -17.916 25.990 51.827 1.00 77.31 1063 PHE A C 1
ATOM 8546 O O . PHE A 1 1063 ? -17.973 26.099 53.051 1.00 77.31 1063 PHE A O 1
ATOM 8553 N N . TYR A 1 1064 ? -18.785 25.247 51.137 1.00 80.12 1064 TYR A N 1
ATOM 8554 C CA . TYR A 1 1064 ? -19.886 24.513 51.762 1.00 80.12 1064 TYR A CA 1
ATOM 8555 C C . TYR A 1 1064 ? -19.389 23.447 52.749 1.00 80.12 1064 TYR A C 1
ATOM 8557 O O . TYR A 1 1064 ? -19.942 23.308 53.843 1.00 80.12 1064 TYR A O 1
ATOM 8565 N N . GLY A 1 1065 ? -18.311 22.735 52.401 1.00 78.94 1065 GLY A N 1
ATOM 8566 C CA . GLY A 1 1065 ? -17.658 21.777 53.292 1.00 78.94 1065 GLY A CA 1
ATOM 8567 C C . GLY A 1 1065 ? -17.106 22.434 54.560 1.00 78.94 1065 GLY A C 1
ATOM 8568 O O . GLY A 1 1065 ? -17.341 21.934 55.656 1.00 78.94 1065 GLY A O 1
ATOM 8569 N N . MET A 1 1066 ? -16.443 23.589 54.438 1.00 81.50 1066 MET A N 1
ATOM 8570 C CA . MET A 1 1066 ? -15.900 24.323 55.591 1.00 81.50 1066 MET A CA 1
ATOM 8571 C C . MET A 1 1066 ? -16.998 24.891 56.494 1.00 81.50 1066 MET A C 1
ATOM 8573 O O . MET A 1 1066 ? -16.896 24.785 57.713 1.00 81.50 1066 MET A O 1
ATOM 8577 N N . ILE A 1 1067 ? -18.068 25.443 55.916 1.00 86.12 1067 ILE A N 1
ATOM 8578 C CA . ILE A 1 1067 ? -19.230 25.940 56.671 1.00 86.12 1067 ILE A CA 1
ATOM 8579 C C . ILE A 1 1067 ? -19.959 24.779 57.367 1.00 86.12 1067 ILE A C 1
ATOM 8581 O O . ILE A 1 1067 ? -20.373 24.916 58.516 1.00 86.12 1067 ILE A O 1
ATOM 8585 N N . SER A 1 1068 ? -20.065 23.616 56.716 1.00 80.25 1068 SER A N 1
ATOM 8586 C CA . SER A 1 1068 ? -20.657 22.418 57.324 1.00 80.25 1068 SER A CA 1
ATOM 8587 C C . SER A 1 1068 ? -19.816 21.890 58.488 1.00 80.25 1068 SER A C 1
ATOM 8589 O O . SER A 1 1068 ? -20.373 21.607 59.544 1.00 80.25 1068 SER A O 1
ATOM 8591 N N . LEU A 1 1069 ? -18.486 21.856 58.356 1.00 82.62 1069 LEU A N 1
ATOM 8592 C CA . LEU A 1 1069 ? -17.591 21.498 59.462 1.00 82.62 1069 LEU A CA 1
ATOM 8593 C C . LEU A 1 1069 ? -17.680 22.503 60.618 1.00 82.62 1069 LEU A C 1
ATOM 8595 O O . LEU A 1 1069 ? -17.750 22.094 61.771 1.00 82.62 1069 LEU A O 1
ATOM 8599 N N . LEU A 1 1070 ? -17.740 23.808 60.326 1.00 84.31 1070 LEU A N 1
ATOM 8600 C CA . LEU A 1 1070 ? -17.968 24.855 61.331 1.00 84.31 1070 LEU A CA 1
ATOM 8601 C C . LEU A 1 1070 ? -19.300 24.658 62.065 1.00 84.31 1070 LEU A C 1
ATOM 8603 O O . LEU A 1 1070 ? -19.335 24.809 63.284 1.00 84.31 1070 LEU A O 1
ATOM 8607 N N . SER A 1 1071 ? -20.364 24.259 61.360 1.00 84.06 1071 SER A N 1
ATOM 8608 C CA . SER A 1 1071 ? -21.682 24.002 61.961 1.00 84.06 1071 SER A CA 1
ATOM 8609 C C . SER A 1 1071 ? -21.702 22.828 62.948 1.00 84.06 1071 SER A C 1
ATOM 8611 O O . SER A 1 1071 ? -22.596 22.758 63.786 1.00 84.06 1071 SER A O 1
ATOM 8613 N N . GLU A 1 1072 ? -20.707 21.939 62.882 1.00 83.00 1072 GLU A N 1
ATOM 8614 C CA . GLU A 1 1072 ? -20.527 20.813 63.809 1.00 83.00 1072 GLU A CA 1
ATOM 8615 C C . GLU A 1 1072 ? -19.607 21.153 65.003 1.00 83.00 1072 GLU A C 1
ATOM 8617 O O . GLU A 1 1072 ? -19.406 20.322 65.890 1.00 83.00 1072 GLU A O 1
ATOM 8622 N N . THR A 1 1073 ? -19.053 22.371 65.059 1.00 85.81 1073 THR A N 1
ATOM 8623 C CA . THR A 1 1073 ? -18.238 22.847 66.191 1.00 85.81 1073 THR A CA 1
ATOM 8624 C C . THR A 1 1073 ? -19.075 23.544 67.268 1.00 85.81 1073 THR A C 1
ATOM 8626 O O . THR A 1 1073 ? -20.262 23.812 67.100 1.00 85.81 1073 THR A O 1
ATOM 8629 N N . THR A 1 1074 ? -18.463 23.843 68.417 1.00 84.44 1074 THR A N 1
ATOM 8630 C CA . THR A 1 1074 ? -19.110 24.627 69.477 1.00 84.44 1074 THR A CA 1
ATOM 8631 C C . THR A 1 1074 ? -19.174 26.104 69.080 1.00 84.44 1074 THR A C 1
ATOM 8633 O O . THR A 1 1074 ? -18.148 26.784 69.112 1.00 84.44 1074 THR A O 1
ATOM 8636 N N . LEU A 1 1075 ? -20.368 26.588 68.738 1.00 88.94 1075 LEU A N 1
ATOM 8637 C CA . LEU A 1 1075 ? -20.651 27.976 68.359 1.00 88.94 1075 LEU A CA 1
ATOM 8638 C C . LEU A 1 1075 ? -21.555 28.643 69.408 1.00 88.94 1075 LEU A C 1
ATOM 8640 O O . LEU A 1 1075 ? -22.377 27.968 70.033 1.00 88.94 1075 LEU A O 1
ATOM 8644 N N . ASP A 1 1076 ? -21.411 29.954 69.612 1.00 85.62 1076 ASP A N 1
ATOM 8645 C CA . ASP A 1 1076 ? -22.414 30.740 70.347 1.00 85.62 1076 ASP A CA 1
ATOM 8646 C C . ASP A 1 1076 ? -23.659 31.014 69.474 1.00 85.62 1076 ASP A C 1
ATOM 8648 O O . ASP A 1 1076 ? -23.655 30.727 68.276 1.00 85.62 1076 ASP A O 1
ATOM 8652 N N . SER A 1 1077 ? -24.758 31.521 70.054 1.00 79.38 1077 SER A N 1
ATOM 8653 C CA . SER A 1 1077 ? -26.025 31.629 69.306 1.00 79.38 1077 SER A CA 1
ATOM 8654 C C . SER A 1 1077 ? -25.943 32.590 68.118 1.00 79.38 1077 SER A C 1
ATOM 8656 O O . SER A 1 1077 ? -26.599 32.364 67.109 1.00 79.38 1077 SER A O 1
ATOM 8658 N N . GLU A 1 1078 ? -25.135 33.647 68.220 1.00 79.94 1078 GLU A N 1
ATOM 8659 C CA . GLU A 1 1078 ? -24.970 34.634 67.149 1.00 79.94 1078 GLU A CA 1
ATOM 8660 C C . GLU A 1 1078 ? -24.106 34.056 66.014 1.00 79.94 1078 GLU A C 1
ATOM 8662 O O . GLU A 1 1078 ? -24.440 34.183 64.836 1.00 79.94 1078 GLU A O 1
ATOM 8667 N N . GLN A 1 1079 ? -23.044 33.320 66.353 1.00 82.38 1079 GLN A N 1
ATOM 8668 C CA . GLN A 1 1079 ? -22.222 32.573 65.397 1.00 82.38 1079 GLN A CA 1
ATOM 8669 C C . GLN A 1 1079 ? -23.000 31.450 64.708 1.00 82.38 1079 GLN A C 1
ATOM 8671 O O . GLN A 1 1079 ? -22.810 31.214 63.514 1.00 82.38 1079 GLN A O 1
ATOM 8676 N N . GLN A 1 1080 ? -23.878 30.761 65.437 1.00 82.12 1080 GLN A N 1
ATOM 8677 C CA . GLN A 1 1080 ? -24.702 29.688 64.892 1.00 82.12 1080 GLN A CA 1
ATOM 8678 C C . GLN A 1 1080 ? -25.689 30.217 63.842 1.00 82.12 1080 GLN A C 1
ATOM 8680 O O . GLN A 1 1080 ? -25.803 29.613 62.774 1.00 82.12 1080 GLN A O 1
ATOM 8685 N N . ASP A 1 1081 ? -26.317 31.372 64.086 1.00 78.50 1081 ASP A N 1
ATOM 8686 C CA . ASP A 1 1081 ? -27.202 32.034 63.117 1.00 78.50 1081 ASP A CA 1
ATOM 8687 C C . ASP A 1 1081 ? -26.442 32.493 61.858 1.00 78.50 1081 ASP A C 1
ATOM 8689 O O . ASP A 1 1081 ? -26.926 32.322 60.733 1.00 78.50 1081 ASP A O 1
ATOM 8693 N N . ILE A 1 1082 ? -25.218 33.011 62.015 1.00 82.50 1082 ILE A N 1
ATOM 8694 C CA . ILE A 1 1082 ? -24.356 33.401 60.886 1.00 82.50 1082 ILE A CA 1
ATOM 8695 C C . ILE A 1 1082 ? -23.973 32.178 60.044 1.00 82.50 1082 ILE A C 1
ATOM 8697 O O . ILE A 1 1082 ? -24.083 32.211 58.816 1.00 82.50 1082 ILE A O 1
ATOM 8701 N N . VAL A 1 1083 ? -23.541 31.089 60.686 1.00 86.56 1083 VAL A N 1
ATOM 8702 C CA . VAL A 1 1083 ? -23.153 29.846 60.001 1.00 86.56 1083 VAL A CA 1
ATOM 8703 C C . VAL A 1 1083 ? -24.355 29.209 59.304 1.00 86.56 1083 VAL A C 1
ATOM 8705 O O . VAL A 1 1083 ? -24.225 28.762 58.164 1.00 86.56 1083 VAL A O 1
ATOM 8708 N N . PHE A 1 1084 ? -25.530 29.220 59.936 1.00 80.88 1084 PHE A N 1
ATOM 8709 C CA . PHE A 1 1084 ? -26.773 28.738 59.338 1.00 80.88 1084 PHE A CA 1
ATOM 8710 C C . PHE A 1 1084 ? -27.145 29.539 58.080 1.00 80.88 1084 PHE A C 1
ATOM 8712 O O . PHE A 1 1084 ? -27.346 28.956 57.014 1.00 80.88 1084 PHE A O 1
ATOM 8719 N N . THR A 1 1085 ? -27.126 30.871 58.166 1.00 78.19 1085 THR A N 1
ATOM 8720 C CA . THR A 1 1085 ? -27.442 31.767 57.038 1.00 78.19 1085 THR A CA 1
ATOM 8721 C C . THR A 1 1085 ? -26.439 31.616 55.888 1.00 78.19 1085 THR A C 1
ATOM 8723 O O . THR A 1 1085 ? -26.812 31.592 54.710 1.00 78.19 1085 THR A O 1
ATOM 8726 N N . ALA A 1 1086 ? -25.148 31.474 56.207 1.00 78.69 1086 ALA A N 1
ATOM 8727 C CA . ALA A 1 1086 ? -24.100 31.248 55.215 1.00 78.69 1086 ALA A CA 1
ATOM 8728 C C . ALA A 1 1086 ? -24.258 29.890 54.509 1.00 78.69 1086 ALA A C 1
ATOM 8730 O O . ALA A 1 1086 ? -24.041 29.796 53.297 1.00 78.69 1086 ALA A O 1
ATOM 8731 N N . LYS A 1 1087 ? -24.674 28.851 55.246 1.00 78.69 1087 LYS A N 1
ATOM 8732 C CA . LYS A 1 1087 ? -24.952 27.519 54.699 1.00 78.69 1087 LYS A CA 1
ATOM 8733 C C . LYS A 1 1087 ? -26.135 27.550 53.730 1.00 78.69 1087 LYS A C 1
ATOM 8735 O O . LYS A 1 1087 ? -25.989 27.094 52.598 1.00 78.69 1087 LYS A O 1
ATOM 8740 N N . GLU A 1 1088 ? -27.246 28.168 54.127 1.00 76.62 1088 GLU A N 1
ATOM 8741 C CA . GLU A 1 1088 ? -28.448 28.318 53.292 1.00 76.62 1088 GLU A CA 1
ATOM 8742 C C . GLU A 1 1088 ? -28.164 29.124 52.009 1.00 76.62 1088 GLU A C 1
ATOM 8744 O O . GLU A 1 1088 ? -28.610 28.772 50.911 1.00 76.62 1088 GLU A O 1
ATOM 8749 N N . SER A 1 1089 ? -27.335 30.166 52.115 1.00 77.12 1089 SER A N 1
ATOM 8750 C CA . SER A 1 1089 ? -26.904 30.972 50.966 1.00 77.12 1089 SER A CA 1
ATOM 8751 C C . SER A 1 1089 ? -26.047 30.168 49.977 1.00 77.12 1089 SER A C 1
ATOM 8753 O O . SER A 1 1089 ? -26.224 30.290 48.764 1.00 77.12 1089 SER A O 1
ATOM 8755 N N . CYS A 1 1090 ? -25.144 29.311 50.473 1.00 80.25 1090 CYS A N 1
ATOM 8756 C CA . CYS A 1 1090 ? -24.326 28.435 49.627 1.00 80.25 1090 CYS A CA 1
ATOM 8757 C C . CYS A 1 1090 ? -25.165 27.368 48.912 1.00 80.25 1090 CYS A C 1
ATOM 8759 O O . CYS A 1 1090 ? -24.942 27.114 47.729 1.00 80.25 1090 CYS A O 1
ATOM 8761 N N . GLU A 1 1091 ? -26.143 26.769 49.598 1.00 76.00 1091 GLU A N 1
ATOM 8762 C CA . GLU A 1 1091 ? -27.066 25.786 49.007 1.00 76.00 1091 GLU A CA 1
ATOM 8763 C C . GLU A 1 1091 ? -27.930 26.420 47.913 1.00 76.00 1091 GLU A C 1
ATOM 8765 O O . GLU A 1 1091 ? -28.072 25.862 46.823 1.00 76.00 1091 GLU A O 1
ATOM 8770 N N . THR A 1 1092 ? -28.439 27.628 48.167 1.00 76.44 1092 THR A N 1
ATOM 8771 C CA . THR A 1 1092 ? -29.221 28.393 47.187 1.00 76.44 1092 THR A CA 1
ATOM 8772 C C . THR A 1 1092 ? -28.393 28.717 45.945 1.00 76.44 1092 THR A C 1
ATOM 8774 O O . THR A 1 1092 ? -28.866 28.557 44.821 1.00 76.44 1092 THR A O 1
ATOM 8777 N N . LEU A 1 1093 ? -27.136 29.130 46.118 1.00 77.38 1093 LEU A N 1
ATOM 8778 C CA . LEU A 1 1093 ? -26.273 29.489 44.996 1.00 77.38 1093 LEU A CA 1
ATOM 8779 C C . LEU A 1 1093 ? -25.826 28.272 44.175 1.00 77.38 1093 LEU A C 1
ATOM 8781 O O . LEU A 1 1093 ? -25.812 28.342 42.948 1.00 77.38 1093 LEU A O 1
ATOM 8785 N N . LEU A 1 1094 ? -25.525 27.142 44.825 1.00 75.62 1094 LEU A N 1
ATOM 8786 C CA . LEU A 1 1094 ? -25.260 25.874 44.136 1.00 75.62 1094 LEU A CA 1
ATOM 8787 C C . LEU A 1 1094 ? -26.462 25.445 43.289 1.00 75.62 1094 LEU A C 1
ATOM 8789 O O . LEU A 1 1094 ? -26.289 25.070 42.129 1.00 75.62 1094 LEU A O 1
ATOM 8793 N N . LYS A 1 1095 ? -27.676 25.593 43.831 1.00 74.06 1095 LYS A N 1
ATOM 8794 C CA . LYS A 1 1095 ? -28.917 25.325 43.101 1.00 74.06 1095 LYS A CA 1
ATOM 8795 C C . LYS A 1 1095 ? -29.075 26.232 41.876 1.00 74.06 1095 LYS A C 1
ATOM 8797 O O . LYS A 1 1095 ? -29.366 25.729 40.799 1.00 74.06 1095 LYS A O 1
ATOM 8802 N N . ILE A 1 1096 ? -28.801 27.536 41.999 1.00 73.12 1096 ILE A N 1
ATOM 8803 C CA . ILE A 1 1096 ? -28.837 28.481 40.864 1.00 73.12 1096 ILE A CA 1
ATOM 8804 C C . ILE A 1 1096 ? -27.821 28.097 39.777 1.00 73.12 1096 ILE A C 1
ATOM 8806 O O . ILE A 1 1096 ? -28.142 28.148 38.591 1.00 73.12 1096 ILE A O 1
ATOM 8810 N N . ILE A 1 1097 ? -26.601 27.705 40.158 1.00 74.56 1097 ILE A N 1
ATOM 8811 C CA . ILE A 1 1097 ? -25.565 27.268 39.208 1.00 74.56 1097 ILE A CA 1
ATOM 8812 C C . ILE A 1 1097 ? -26.017 26.006 38.464 1.00 74.56 1097 ILE A C 1
ATOM 8814 O O . ILE A 1 1097 ? -25.892 25.933 37.238 1.00 74.56 1097 ILE A O 1
ATOM 8818 N N . ASP A 1 1098 ? -26.563 25.024 39.182 1.00 70.31 1098 ASP A N 1
ATOM 8819 C CA . ASP A 1 1098 ? -27.075 23.796 38.577 1.00 70.31 1098 ASP A CA 1
ATOM 8820 C C . ASP A 1 1098 ? -28.299 24.068 37.677 1.00 70.31 1098 ASP A C 1
ATOM 8822 O O . ASP A 1 1098 ? -28.396 23.494 36.588 1.00 70.31 1098 ASP A O 1
ATOM 8826 N N . ASP A 1 1099 ? -29.185 24.995 38.053 1.00 71.06 1099 ASP A N 1
ATOM 8827 C CA . ASP A 1 1099 ? -30.340 25.414 37.249 1.00 71.06 1099 ASP A CA 1
ATOM 8828 C C . ASP A 1 1099 ? -29.921 26.157 35.964 1.00 71.06 1099 ASP A C 1
ATOM 8830 O O . ASP A 1 1099 ? -30.450 25.867 34.888 1.00 71.06 1099 ASP A O 1
ATOM 8834 N N . LEU A 1 1100 ? -28.912 27.035 36.025 1.00 68.81 1100 LEU A N 1
ATOM 8835 C CA . LEU A 1 1100 ? -28.344 27.724 34.855 1.00 68.81 1100 LEU A CA 1
ATOM 8836 C C . LEU A 1 1100 ? -27.718 26.732 33.856 1.00 68.81 1100 LEU A C 1
ATOM 8838 O O . LEU A 1 1100 ? -27.889 26.849 32.639 1.00 68.81 1100 LEU A O 1
ATOM 8842 N N . LEU A 1 1101 ? -27.013 25.718 34.361 1.00 67.62 1101 LEU A N 1
ATOM 8843 C CA . LEU A 1 1101 ? -26.430 24.655 33.539 1.00 67.62 1101 LEU A CA 1
ATOM 8844 C C . LEU A 1 1101 ? -27.505 23.769 32.908 1.00 67.62 1101 LEU A C 1
ATOM 8846 O O . LEU A 1 1101 ? -27.383 23.386 31.741 1.00 67.62 1101 LEU A O 1
ATOM 8850 N N . ASN A 1 1102 ? -28.558 23.446 33.660 1.00 66.75 1102 ASN A N 1
ATOM 8851 C CA . ASN A 1 1102 ? -29.703 22.705 33.143 1.00 66.75 1102 ASN A CA 1
ATOM 8852 C C . ASN A 1 1102 ? -30.422 23.499 32.041 1.00 66.75 1102 ASN A C 1
ATOM 8854 O O . ASN A 1 1102 ? -30.724 22.924 30.996 1.00 66.75 1102 ASN A O 1
ATOM 8858 N N . PHE A 1 1103 ? -30.608 24.812 32.217 1.00 64.88 1103 PHE A N 1
ATOM 8859 C CA . PHE A 1 1103 ? -31.151 25.706 31.190 1.00 64.88 1103 PHE A CA 1
ATOM 8860 C C . PHE A 1 1103 ? -30.293 25.713 29.916 1.00 64.88 1103 PHE A C 1
ATOM 8862 O O . PHE A 1 1103 ? -30.810 25.495 28.823 1.00 64.88 1103 PHE A O 1
ATOM 8869 N N . SER A 1 1104 ? -28.971 25.856 30.041 1.00 61.03 1104 SER A N 1
ATOM 8870 C CA . SER A 1 1104 ? -28.065 25.854 28.882 1.00 61.03 1104 SER A CA 1
ATOM 8871 C C . SER A 1 1104 ? -28.062 24.515 28.125 1.00 61.03 1104 SER A C 1
ATOM 8873 O O . SER A 1 1104 ? -27.994 24.483 26.894 1.00 61.03 1104 SER A O 1
ATOM 8875 N N . LYS A 1 1105 ? -28.200 23.388 28.839 1.00 62.03 1105 LYS A N 1
ATOM 8876 C CA . LYS A 1 1105 ? -28.366 22.060 28.221 1.00 62.03 1105 LYS A CA 1
ATOM 8877 C C . LYS A 1 1105 ? -29.709 21.914 27.497 1.00 62.03 1105 LYS A C 1
ATOM 8879 O O . LYS A 1 1105 ? -29.747 21.258 26.453 1.00 62.03 1105 LYS A O 1
ATOM 8884 N N . LEU A 1 1106 ? -30.779 22.504 28.039 1.00 65.81 1106 LEU A N 1
ATOM 8885 C CA . LEU A 1 1106 ? -32.114 22.538 27.427 1.00 65.81 1106 LEU A CA 1
ATOM 8886 C C . LEU A 1 1106 ? -32.119 23.384 26.145 1.00 65.81 1106 LEU A C 1
ATOM 8888 O O . LEU A 1 1106 ? -32.586 22.901 25.117 1.00 65.81 1106 LEU A O 1
ATOM 8892 N N . GLU A 1 1107 ? -31.534 24.587 26.170 1.00 53.44 1107 GLU A N 1
ATOM 8893 C CA . GLU A 1 1107 ? -31.433 25.493 25.012 1.00 53.44 1107 GLU A CA 1
ATOM 8894 C C . GLU A 1 1107 ? -30.607 24.880 23.865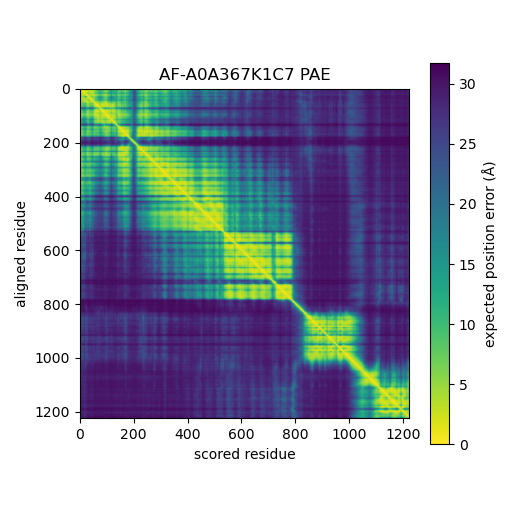 1.00 53.44 1107 GLU A C 1
ATOM 8896 O O . GLU A 1 1107 ? -30.952 25.010 22.692 1.00 53.44 1107 GLU A O 1
ATOM 8901 N N . ALA A 1 1108 ? -29.550 24.128 24.194 1.00 55.34 1108 ALA A N 1
ATOM 8902 C CA . ALA A 1 1108 ? -28.735 23.405 23.218 1.00 55.34 1108 ALA A CA 1
ATOM 8903 C C . ALA A 1 1108 ? -29.405 22.130 22.655 1.00 55.34 1108 ALA A C 1
ATOM 8905 O O . ALA A 1 1108 ? -28.774 21.413 21.876 1.00 55.34 1108 ALA A O 1
ATOM 8906 N N . GLY A 1 1109 ? -30.634 21.800 23.076 1.00 53.53 1109 GLY A N 1
ATOM 8907 C CA . GLY A 1 1109 ? -31.361 20.599 22.648 1.00 53.53 1109 GLY A CA 1
ATOM 8908 C C . GLY A 1 1109 ? -30.724 19.278 23.102 1.00 53.53 1109 GLY A C 1
ATOM 8909 O O . GLY A 1 1109 ? -31.007 18.230 22.527 1.00 53.53 1109 GLY A O 1
ATOM 8910 N N . LYS A 1 1110 ? -29.844 19.309 24.114 1.00 51.91 1110 LYS A N 1
ATOM 8911 C CA . LYS A 1 1110 ? -29.054 18.154 24.583 1.00 51.91 1110 LYS A CA 1
ATOM 8912 C C . LYS A 1 1110 ? -29.687 17.400 25.760 1.00 51.91 1110 LYS A C 1
ATOM 8914 O O . LYS A 1 1110 ? -29.034 16.534 26.339 1.00 51.91 1110 LYS A O 1
ATOM 8919 N N . VAL A 1 1111 ? -30.921 17.720 26.155 1.00 59.44 1111 VAL A N 1
ATOM 8920 C CA . VAL A 1 1111 ? -31.592 17.019 27.262 1.00 59.44 1111 VAL A CA 1
ATOM 8921 C C . VAL A 1 1111 ? -32.268 15.751 26.765 1.00 59.44 1111 VAL A C 1
ATOM 8923 O O . VAL A 1 1111 ? -33.189 15.789 25.954 1.00 59.44 1111 VAL A O 1
ATOM 8926 N N . THR A 1 1112 ? -31.810 14.620 27.287 1.00 59.34 1112 THR A N 1
ATOM 8927 C CA . THR A 1 1112 ? -32.428 13.309 27.104 1.00 59.34 1112 THR A CA 1
ATOM 8928 C C . THR A 1 1112 ? -33.339 13.013 28.299 1.00 59.34 1112 THR A C 1
ATOM 8930 O O . THR A 1 1112 ? -32.945 13.219 29.446 1.00 59.34 1112 THR A O 1
ATOM 8933 N N . LEU A 1 1113 ? -34.578 12.585 28.033 1.00 75.69 1113 LEU A N 1
ATOM 8934 C CA . LEU A 1 1113 ? -35.526 12.152 29.068 1.00 75.69 1113 LEU A CA 1
ATOM 8935 C C . LEU A 1 1113 ? -35.257 10.687 29.419 1.00 75.69 1113 LEU A C 1
ATOM 8937 O O . LEU A 1 1113 ? -35.178 9.849 28.515 1.00 75.69 1113 LEU A O 1
ATOM 8941 N N . ASP A 1 1114 ? -35.149 10.377 30.709 1.00 73.44 1114 ASP A N 1
ATOM 8942 C CA . ASP A 1 1114 ? -34.968 9.009 31.197 1.00 73.44 1114 ASP A CA 1
ATOM 8943 C C . ASP A 1 1114 ? -36.332 8.394 31.523 1.00 73.44 1114 ASP A C 1
ATOM 8945 O O . ASP A 1 1114 ? -36.855 8.487 32.632 1.00 73.44 1114 ASP A O 1
ATOM 8949 N N . VAL A 1 1115 ? -36.977 7.852 30.490 1.00 76.12 1115 VAL A N 1
ATOM 8950 C CA . VAL A 1 1115 ? -38.357 7.362 30.573 1.00 76.12 1115 VAL A CA 1
ATOM 8951 C C . VAL A 1 1115 ? -38.389 5.975 31.221 1.00 76.12 1115 VAL A C 1
ATOM 8953 O O . VAL A 1 1115 ? -37.906 5.001 30.640 1.00 76.12 1115 VAL A O 1
ATOM 8956 N N . GLY A 1 1116 ? -39.028 5.871 32.388 1.00 76.88 1116 GLY A N 1
ATOM 8957 C CA . GLY A 1 1116 ? -39.209 4.626 33.140 1.00 76.88 1116 GLY A CA 1
ATOM 8958 C C . GLY A 1 1116 ? -40.652 4.425 33.625 1.00 76.88 1116 GLY A C 1
ATOM 8959 O O . GLY A 1 1116 ? -41.486 5.317 33.468 1.00 76.88 1116 GLY A O 1
ATOM 8960 N N . PRO A 1 1117 ? -40.990 3.245 34.178 1.00 75.75 1117 PRO A N 1
ATOM 8961 C CA . PRO A 1 1117 ? -42.290 3.018 34.806 1.00 75.75 1117 PRO A CA 1
ATOM 8962 C C . PRO A 1 1117 ? -42.438 3.898 36.051 1.00 75.75 1117 PRO A C 1
ATOM 8964 O O . PRO A 1 1117 ? -41.558 3.925 36.908 1.00 75.75 1117 PRO A O 1
ATOM 8967 N N . LEU A 1 1118 ? -43.560 4.605 36.132 1.00 82.88 1118 LEU A N 1
ATOM 8968 C CA . LEU A 1 1118 ? -43.837 5.635 37.119 1.00 82.88 1118 LEU A CA 1
ATOM 8969 C C . LEU A 1 1118 ? -45.232 5.454 37.702 1.00 82.88 1118 LEU A C 1
ATOM 8971 O O . LEU A 1 1118 ? -46.209 5.494 36.957 1.00 82.88 1118 LEU A O 1
ATOM 8975 N N . VAL A 1 1119 ? -45.337 5.303 39.019 1.00 86.38 1119 VAL A N 1
ATOM 8976 C CA . VAL A 1 1119 ? -46.631 5.310 39.709 1.00 86.38 1119 VAL A CA 1
ATOM 8977 C C . VAL A 1 1119 ? -47.035 6.763 39.967 1.00 86.38 1119 VAL A C 1
ATOM 8979 O O . VAL A 1 1119 ? -46.313 7.493 40.640 1.00 86.38 1119 VAL A O 1
ATOM 8982 N N . ILE A 1 1120 ? -48.155 7.210 39.389 1.00 87.62 1120 ILE A N 1
ATOM 8983 C CA . ILE A 1 1120 ? -48.553 8.632 39.416 1.00 87.62 1120 ILE A CA 1
ATOM 8984 C C . ILE A 1 1120 ? -48.829 9.112 40.838 1.00 87.62 1120 ILE A C 1
ATOM 8986 O O . ILE A 1 1120 ? -48.352 10.174 41.239 1.00 87.62 1120 ILE A O 1
ATOM 8990 N N . GLU A 1 1121 ? -49.558 8.306 41.603 1.00 86.75 1121 GLU A N 1
ATOM 8991 C CA . GLU A 1 1121 ? -49.913 8.628 42.980 1.00 86.75 1121 GLU A CA 1
ATOM 8992 C C . GLU A 1 1121 ? -48.673 8.708 43.881 1.00 86.75 1121 GLU A C 1
ATOM 8994 O O . GLU A 1 1121 ? -48.560 9.654 44.652 1.00 86.75 1121 GLU A O 1
ATOM 8999 N N . GLU A 1 1122 ? -47.692 7.810 43.713 1.00 85.88 1122 GLU A N 1
ATOM 9000 C CA . GLU A 1 1122 ? -46.430 7.851 44.471 1.00 85.88 1122 GLU A CA 1
ATOM 9001 C C . GLU A 1 1122 ? -45.634 9.128 44.188 1.00 85.88 1122 GLU A C 1
ATOM 9003 O O . GLU A 1 1122 ? -45.107 9.739 45.107 1.00 85.88 1122 GLU A O 1
ATOM 9008 N N . VAL A 1 1123 ? -45.574 9.596 42.939 1.00 88.56 1123 VAL A N 1
ATOM 9009 C CA . VAL A 1 1123 ? -44.838 10.833 42.619 1.00 88.56 1123 VAL A CA 1
ATOM 9010 C C . VAL A 1 1123 ? -45.499 12.057 43.229 1.00 88.56 1123 VAL A C 1
ATOM 9012 O O . VAL A 1 1123 ? -44.804 12.932 43.741 1.00 88.56 1123 VAL A O 1
ATOM 9015 N N . ILE A 1 1124 ? -46.830 12.134 43.167 1.00 88.75 1124 ILE A N 1
ATOM 9016 C CA . ILE A 1 1124 ? -47.584 13.240 43.765 1.00 88.75 1124 ILE A CA 1
ATOM 9017 C C . ILE A 1 1124 ? -47.443 13.195 45.292 1.00 88.75 1124 ILE A C 1
ATOM 9019 O O . ILE A 1 1124 ? -47.174 14.230 45.906 1.00 88.75 1124 ILE A O 1
ATOM 9023 N N . ALA A 1 1125 ? -47.569 12.007 45.888 1.00 86.06 1125 ALA A N 1
ATOM 9024 C CA . ALA A 1 1125 ? -47.422 11.791 47.322 1.00 86.06 1125 ALA A CA 1
ATOM 9025 C C . ALA A 1 1125 ? -46.014 12.156 47.804 1.00 86.06 1125 ALA A C 1
ATOM 9027 O O . ALA A 1 1125 ? -45.891 12.941 48.740 1.00 86.06 1125 ALA A O 1
ATOM 9028 N N . ASP A 1 1126 ? -44.967 11.690 47.118 1.00 85.44 1126 ASP A N 1
ATOM 9029 C CA . ASP A 1 1126 ? -43.581 12.024 47.441 1.00 85.44 1126 ASP A CA 1
ATOM 9030 C C . ASP A 1 1126 ? -43.340 13.540 47.372 1.00 85.44 1126 ASP A C 1
ATOM 9032 O O . ASP A 1 1126 ? -42.669 14.117 48.229 1.00 85.44 1126 ASP A O 1
ATOM 9036 N N . THR A 1 1127 ? -43.866 14.219 46.345 1.00 87.44 1127 THR A N 1
ATOM 9037 C CA . THR A 1 1127 ? -43.703 15.673 46.214 1.00 87.44 1127 THR A CA 1
ATOM 9038 C C . THR A 1 1127 ? -44.440 16.423 47.327 1.00 87.44 1127 THR A C 1
ATOM 9040 O O . THR A 1 1127 ? -43.908 17.401 47.859 1.00 87.44 1127 THR A O 1
ATOM 9043 N N . ILE A 1 1128 ? -45.635 15.969 47.718 1.00 86.50 1128 ILE A N 1
ATOM 9044 C CA . ILE A 1 1128 ? -46.360 16.525 48.866 1.00 86.50 1128 ILE A CA 1
ATOM 9045 C C . ILE A 1 1128 ? -45.603 16.266 50.164 1.00 86.50 1128 ILE A C 1
ATOM 9047 O O . ILE A 1 1128 ? -45.489 17.181 50.973 1.00 86.50 1128 ILE A O 1
ATOM 9051 N N . GLU A 1 1129 ? -45.056 15.071 50.368 1.00 86.06 1129 GLU A N 1
ATOM 9052 C CA . GLU A 1 1129 ? -44.296 14.728 51.569 1.00 86.06 1129 GLU A CA 1
ATOM 9053 C C . GLU A 1 1129 ? -43.071 15.639 51.726 1.00 86.06 1129 GLU A C 1
ATOM 9055 O O . GLU A 1 1129 ? -42.844 16.192 52.804 1.00 86.06 1129 GLU A O 1
ATOM 9060 N N . ILE A 1 1130 ? -42.350 15.897 50.628 1.00 85.38 1130 ILE A N 1
ATOM 9061 C CA . ILE A 1 1130 ? -41.201 16.814 50.599 1.00 85.38 1130 ILE A CA 1
ATOM 9062 C C . ILE A 1 1130 ? -41.608 18.251 50.981 1.00 85.38 1130 ILE A C 1
ATOM 9064 O O . ILE A 1 1130 ? -40.858 18.943 51.673 1.00 85.38 1130 ILE A O 1
ATOM 9068 N N . LEU A 1 1131 ? -42.782 18.720 50.545 1.00 86.12 1131 LEU A N 1
ATOM 9069 C CA . LEU A 1 1131 ? -43.233 20.108 50.737 1.00 86.12 1131 LEU A CA 1
ATOM 9070 C C . LEU A 1 1131 ? -44.154 20.314 51.955 1.00 86.12 1131 LEU A C 1
ATOM 9072 O O . LEU A 1 1131 ? -44.380 21.453 52.376 1.00 86.12 1131 LEU A O 1
ATOM 9076 N N . SER A 1 1132 ? -44.628 19.235 52.577 1.00 83.94 1132 SER A N 1
ATOM 9077 C CA . SER A 1 1132 ? -45.523 19.249 53.740 1.00 83.94 1132 SER A CA 1
ATOM 9078 C C . SER A 1 1132 ? -44.980 20.066 54.925 1.00 83.94 1132 SER A C 1
ATOM 9080 O O . SER A 1 1132 ? -45.710 20.926 55.436 1.00 83.94 1132 SER A O 1
ATOM 9082 N N . PRO A 1 1133 ? -43.686 19.959 55.310 1.00 83.81 1133 PRO A N 1
ATOM 9083 C CA . PRO A 1 1133 ? -43.129 20.758 56.404 1.00 83.81 1133 PRO A CA 1
ATOM 9084 C C . PRO A 1 1133 ? -43.132 22.274 56.149 1.00 83.81 1133 PRO A C 1
ATOM 9086 O O . PRO A 1 1133 ? -43.129 23.059 57.101 1.00 83.81 1133 PRO A O 1
ATOM 9089 N N . LEU A 1 1134 ? -43.096 22.707 54.883 1.00 82.75 1134 LEU A N 1
ATOM 9090 C CA . LEU A 1 1134 ? -43.158 24.124 54.501 1.00 82.75 1134 LEU A CA 1
ATOM 9091 C C . LEU A 1 1134 ? -44.594 24.651 54.592 1.00 82.75 1134 LEU A C 1
ATOM 9093 O O . LEU A 1 1134 ? -44.815 25.735 55.132 1.00 82.75 1134 LEU A O 1
ATOM 9097 N N . ALA A 1 1135 ? -45.570 23.866 54.133 1.00 83.12 1135 ALA A N 1
ATOM 9098 C CA . ALA A 1 1135 ? -46.986 24.211 54.235 1.00 83.12 1135 ALA A CA 1
ATOM 9099 C C . ALA A 1 1135 ? -47.485 24.212 55.689 1.00 83.12 1135 ALA A C 1
ATOM 9101 O O . ALA A 1 1135 ? -48.142 25.166 56.104 1.00 83.12 1135 ALA A O 1
ATOM 9102 N N . THR A 1 1136 ? -47.093 23.221 56.504 1.00 82.88 1136 THR A N 1
ATOM 9103 C CA . THR A 1 1136 ? -47.479 23.155 57.929 1.00 82.88 1136 THR A CA 1
ATOM 9104 C C . THR A 1 1136 ? -46.949 24.357 58.713 1.00 82.88 1136 THR A C 1
ATOM 9106 O O . THR A 1 1136 ? -47.665 24.909 59.545 1.00 82.88 1136 THR A O 1
ATOM 9109 N N . ARG A 1 1137 ? -45.730 24.836 58.410 1.00 81.38 1137 ARG A N 1
ATOM 9110 C CA . ARG A 1 1137 ? -45.169 26.056 59.024 1.00 81.38 1137 ARG A CA 1
ATOM 9111 C C . ARG A 1 1137 ? -45.994 27.311 58.735 1.00 81.38 1137 ARG A C 1
ATOM 9113 O O . ARG A 1 1137 ? -46.045 28.200 59.579 1.00 81.38 1137 ARG A O 1
ATOM 9120 N N . LYS A 1 1138 ? -46.642 27.380 57.570 1.00 80.81 1138 LYS A N 1
ATOM 9121 C CA . LYS A 1 1138 ? -47.558 28.466 57.191 1.00 80.81 1138 LYS A CA 1
ATOM 9122 C C . LYS A 1 1138 ? -49.020 28.207 57.587 1.00 80.81 1138 LYS A C 1
ATOM 9124 O O . LYS A 1 1138 ? -49.855 29.079 57.377 1.00 80.81 1138 LYS A O 1
ATOM 9129 N N . GLY A 1 1139 ? -49.335 27.039 58.152 1.00 83.50 1139 GLY A N 1
ATOM 9130 C CA . GLY A 1 1139 ? -50.709 26.635 58.461 1.00 83.50 1139 GLY A CA 1
ATOM 9131 C C . GLY A 1 1139 ? -51.582 26.417 57.219 1.00 83.50 1139 GLY A C 1
ATOM 9132 O O . GLY A 1 1139 ? -52.782 26.660 57.285 1.00 83.50 1139 GLY A O 1
ATOM 9133 N N . LEU A 1 1140 ? -50.983 26.017 56.091 1.00 88.06 1140 LEU A N 1
ATOM 9134 C CA . LEU A 1 1140 ? -51.688 25.741 54.837 1.00 88.06 1140 LEU A CA 1
ATOM 9135 C C . LEU A 1 1140 ? -52.090 24.267 54.745 1.00 88.06 1140 LEU A C 1
ATOM 9137 O O . LEU A 1 1140 ? -51.295 23.384 55.076 1.00 88.06 1140 LEU A O 1
ATOM 9141 N N . GLU A 1 1141 ? -53.293 24.003 54.239 1.00 86.12 1141 GLU A N 1
ATOM 9142 C CA . GLU A 1 1141 ? -53.754 22.644 53.940 1.00 86.12 1141 GLU A CA 1
ATOM 9143 C C . GLU A 1 1141 ? -53.218 22.185 52.576 1.00 86.12 1141 GLU A C 1
ATOM 9145 O O . GLU A 1 1141 ? -53.398 22.873 51.573 1.00 86.12 1141 GLU A O 1
ATOM 9150 N N . LEU A 1 1142 ? -52.551 21.027 52.533 1.00 89.25 1142 LEU A N 1
ATOM 9151 C CA . LEU A 1 1142 ? -52.132 20.371 51.291 1.00 89.25 1142 LEU A CA 1
ATOM 9152 C C . LEU A 1 1142 ? -53.014 19.155 51.034 1.00 89.25 1142 LEU A C 1
ATOM 9154 O O . LEU A 1 1142 ? -53.117 18.275 51.888 1.00 89.25 1142 LEU A O 1
ATOM 9158 N N . ALA A 1 1143 ? -53.598 19.085 49.843 1.00 86.44 1143 ALA A N 1
ATOM 9159 C CA . ALA A 1 1143 ? -54.398 17.948 49.409 1.00 86.44 1143 ALA A CA 1
ATOM 9160 C C . ALA A 1 1143 ? -54.014 17.524 47.989 1.00 86.44 1143 ALA A C 1
ATOM 9162 O O . ALA A 1 1143 ? -53.585 18.343 47.175 1.00 86.44 1143 ALA A O 1
ATOM 9163 N N . TYR A 1 1144 ? -54.197 16.242 47.682 1.00 89.75 1144 TYR A N 1
ATOM 9164 C CA . TYR A 1 1144 ? -54.176 15.759 46.309 1.00 89.75 1144 TYR A CA 1
ATOM 9165 C C . TYR A 1 1144 ? -55.412 14.926 46.011 1.00 89.75 1144 TYR A C 1
ATOM 9167 O O . TYR A 1 1144 ? -55.949 14.249 46.889 1.00 89.75 1144 TYR A O 1
ATOM 9175 N N . ILE A 1 1145 ? -55.834 14.970 44.754 1.00 88.62 1145 ILE A N 1
ATOM 9176 C CA . ILE A 1 1145 ? -56.880 14.122 44.199 1.00 88.62 1145 ILE A CA 1
ATOM 9177 C C . ILE A 1 1145 ? -56.351 13.541 42.891 1.00 88.62 1145 ILE A C 1
ATOM 9179 O O . ILE A 1 1145 ? -55.924 14.274 41.997 1.00 88.62 1145 ILE A O 1
ATOM 9183 N N . VAL A 1 1146 ? -56.371 12.215 42.794 1.00 88.19 1146 VAL A N 1
ATOM 9184 C CA . VAL A 1 1146 ? -56.131 11.485 41.548 1.00 88.19 1146 VAL A CA 1
ATOM 9185 C C . VAL A 1 1146 ? -57.447 10.824 41.167 1.00 88.19 1146 VAL A C 1
ATOM 9187 O O . VAL A 1 1146 ? -58.007 10.067 41.964 1.00 88.19 1146 VAL A O 1
ATOM 9190 N N . ASP A 1 1147 ? -57.964 11.138 39.983 1.00 85.62 1147 ASP A N 1
ATOM 9191 C CA . ASP A 1 1147 ? -59.232 10.569 39.530 1.00 85.62 1147 ASP A CA 1
ATOM 9192 C C . ASP A 1 1147 ? -59.094 9.060 39.259 1.00 85.62 1147 ASP A C 1
ATOM 9194 O O . ASP A 1 1147 ? -58.048 8.563 38.841 1.00 85.62 1147 ASP A O 1
ATOM 9198 N N . SER A 1 1148 ? -60.163 8.295 39.508 1.00 77.44 1148 SER A N 1
ATOM 9199 C CA . SER A 1 1148 ? -60.144 6.822 39.424 1.00 77.44 1148 SER A CA 1
ATOM 9200 C C . SER A 1 1148 ? -59.918 6.263 38.013 1.00 77.44 1148 SER A C 1
ATOM 9202 O O . SER A 1 1148 ? -59.675 5.069 37.852 1.00 77.44 1148 SER A O 1
ATOM 9204 N N . ASP A 1 1149 ? -60.063 7.105 36.994 1.00 78.00 1149 ASP A N 1
ATOM 9205 C CA . ASP A 1 1149 ? -59.817 6.807 35.584 1.00 78.00 1149 ASP A CA 1
ATOM 9206 C C . ASP A 1 1149 ? -58.356 7.056 35.162 1.00 78.00 1149 ASP A C 1
ATOM 9208 O O . ASP A 1 1149 ? -57.961 6.662 34.061 1.00 78.00 1149 ASP A O 1
ATOM 9212 N N . VAL A 1 1150 ? -57.525 7.634 36.038 1.00 82.94 1150 VAL A N 1
ATOM 9213 C CA . VAL A 1 1150 ? -56.082 7.786 35.825 1.00 82.94 1150 VAL A CA 1
ATOM 9214 C C . VAL A 1 1150 ? -55.379 6.432 36.005 1.00 82.94 1150 VAL A C 1
ATOM 9216 O O . VAL A 1 1150 ? -55.485 5.804 37.062 1.00 82.94 1150 VAL A O 1
ATOM 9219 N N . PRO A 1 1151 ? -54.604 5.956 35.011 1.00 80.06 1151 PRO A N 1
ATOM 9220 C CA . PRO A 1 1151 ? -53.823 4.733 35.154 1.00 80.06 1151 PRO A CA 1
ATOM 9221 C C . PRO A 1 1151 ? -52.801 4.849 36.286 1.00 80.06 1151 PRO A C 1
ATOM 9223 O O . PRO A 1 1151 ? -51.980 5.766 36.304 1.00 80.06 1151 PRO A O 1
ATOM 9226 N N . ALA A 1 1152 ? -52.795 3.866 37.190 1.00 77.19 1152 ALA A N 1
ATOM 9227 C CA . ALA A 1 1152 ? -51.902 3.862 38.349 1.00 77.19 1152 ALA A CA 1
ATOM 9228 C C . ALA A 1 1152 ? -50.412 3.942 37.966 1.00 77.19 1152 ALA A C 1
ATOM 9230 O O . ALA A 1 1152 ? -49.620 4.511 38.711 1.00 77.19 1152 ALA A O 1
ATOM 9231 N N . THR A 1 1153 ? -50.016 3.399 36.807 1.00 79.81 1153 THR A N 1
ATOM 9232 C CA . THR A 1 1153 ? -48.628 3.419 36.323 1.00 79.81 1153 THR A CA 1
ATOM 9233 C C . THR A 1 1153 ? -48.547 3.911 34.879 1.00 79.81 1153 THR A C 1
ATOM 9235 O O . THR A 1 1153 ? -49.229 3.380 34.004 1.00 79.81 1153 THR A O 1
ATOM 9238 N N . VAL A 1 1154 ? -47.657 4.869 34.612 1.00 82.88 1154 VAL A N 1
ATOM 9239 C CA . VAL A 1 1154 ? -47.353 5.395 33.270 1.00 82.88 1154 VAL A CA 1
ATOM 9240 C C . VAL A 1 1154 ? -45.855 5.327 32.970 1.00 82.88 1154 VAL A C 1
ATOM 9242 O O . VAL A 1 1154 ? -45.041 5.173 33.872 1.00 82.88 1154 VAL A O 1
ATOM 9245 N N . LEU A 1 1155 ? -45.465 5.428 31.698 1.00 78.12 1155 LEU A N 1
ATOM 9246 C CA . LEU A 1 1155 ? -44.056 5.542 31.308 1.00 78.12 1155 LEU A CA 1
ATOM 9247 C C . LEU A 1 1155 ? -43.677 7.017 31.188 1.00 78.12 1155 LEU A C 1
ATOM 9249 O O . LEU A 1 1155 ? -44.101 7.683 30.246 1.00 78.12 1155 LEU A O 1
ATOM 9253 N N . ALA A 1 1156 ? -42.876 7.518 32.122 1.00 82.56 1156 ALA A N 1
ATOM 9254 C CA . ALA A 1 1156 ? -42.427 8.902 32.122 1.00 82.56 1156 ALA A CA 1
ATOM 9255 C C . ALA A 1 1156 ? -41.097 9.073 32.869 1.00 82.56 1156 ALA A C 1
ATOM 9257 O O . ALA A 1 1156 ? -40.643 8.184 33.587 1.00 82.56 1156 ALA A O 1
ATOM 9258 N N . ASP A 1 1157 ? -40.460 10.229 32.692 1.00 84.62 1157 ASP A N 1
ATOM 9259 C CA . ASP A 1 1157 ? -39.284 10.600 33.477 1.00 84.62 1157 ASP A CA 1
ATOM 9260 C C . ASP A 1 1157 ? -39.735 11.084 34.863 1.00 84.62 1157 ASP A C 1
ATOM 9262 O O . ASP A 1 1157 ? -40.207 12.213 35.034 1.00 84.62 1157 ASP A O 1
ATOM 9266 N N . SER A 1 1158 ? -39.617 10.189 35.849 1.00 84.00 1158 SER A N 1
ATOM 9267 C CA . SER A 1 1158 ? -39.988 10.442 37.247 1.00 84.00 1158 SER A CA 1
ATOM 9268 C C . SER A 1 1158 ? -39.303 11.685 37.806 1.00 84.00 1158 SER A C 1
ATOM 9270 O O . SER A 1 1158 ? -39.934 12.495 38.485 1.00 84.00 1158 SER A O 1
ATOM 9272 N N . SER A 1 1159 ? -38.013 11.856 37.503 1.00 79.19 1159 SER A N 1
ATOM 9273 C CA . SER A 1 1159 ? -37.202 12.946 38.039 1.00 79.19 1159 SER A CA 1
ATOM 9274 C C . SER A 1 1159 ? -37.676 14.289 37.492 1.00 79.19 1159 SER A C 1
ATOM 9276 O O . SER A 1 1159 ? -37.854 15.240 38.255 1.00 79.19 1159 SER A O 1
ATOM 9278 N N . ARG A 1 1160 ? -37.962 14.360 36.187 1.00 83.81 1160 ARG A N 1
ATOM 9279 C CA . ARG A 1 1160 ? -38.425 15.594 35.538 1.00 83.81 1160 ARG A CA 1
ATOM 9280 C C . ARG A 1 1160 ? -39.852 15.962 35.913 1.00 83.81 1160 ARG A C 1
ATOM 9282 O O . ARG A 1 1160 ? -40.100 17.130 36.198 1.00 83.81 1160 ARG A O 1
ATOM 9289 N N . ILE A 1 1161 ? -40.773 14.999 35.983 1.00 88.12 1161 ILE A N 1
ATOM 9290 C CA . ILE A 1 1161 ? -42.145 15.270 36.446 1.00 88.12 1161 ILE A CA 1
ATOM 9291 C C . ILE A 1 1161 ? -42.128 15.759 37.894 1.00 88.12 1161 ILE A C 1
ATOM 9293 O O . ILE A 1 1161 ? -42.726 16.787 38.204 1.00 88.12 1161 ILE A O 1
ATOM 9297 N N . ARG A 1 1162 ? -41.372 15.088 38.769 1.00 86.81 1162 ARG A N 1
ATOM 9298 C CA . ARG A 1 1162 ? -41.186 15.515 40.160 1.00 86.81 1162 ARG A CA 1
ATOM 9299 C C . ARG A 1 1162 ? -40.581 16.913 40.253 1.00 86.81 1162 ARG A C 1
ATOM 9301 O O . ARG A 1 1162 ? -41.000 17.686 41.109 1.00 86.81 1162 ARG A O 1
ATOM 9308 N N . GLN A 1 1163 ? -39.636 17.262 39.380 1.00 83.31 1163 GLN A N 1
ATOM 9309 C CA . GLN A 1 1163 ? -39.053 18.605 39.318 1.00 83.31 1163 GLN A CA 1
ATOM 9310 C C . GLN A 1 1163 ? -40.104 19.660 38.935 1.00 83.31 1163 GLN A C 1
ATOM 9312 O O . GLN A 1 1163 ? -40.196 20.694 39.595 1.00 83.31 1163 GLN A O 1
ATOM 9317 N N . VAL A 1 1164 ? -40.928 19.389 37.917 1.00 88.56 1164 VAL A N 1
ATOM 9318 C CA . VAL A 1 1164 ? -42.018 20.286 37.497 1.00 88.56 1164 VAL A CA 1
ATOM 9319 C C . VAL A 1 1164 ? -43.038 20.470 38.623 1.00 88.56 1164 VAL A C 1
ATOM 9321 O O . VAL A 1 1164 ? -43.352 21.606 38.974 1.00 88.56 1164 VAL A O 1
ATOM 9324 N N . LEU A 1 1165 ? -43.503 19.380 39.241 1.00 89.62 1165 LEU A N 1
ATOM 9325 C CA . LEU A 1 1165 ? -44.475 19.437 40.337 1.00 89.62 1165 LEU A CA 1
ATOM 9326 C C . LEU A 1 1165 ? -43.907 20.155 41.566 1.00 89.62 1165 LEU A C 1
ATOM 9328 O O . LEU A 1 1165 ? -44.575 21.022 42.120 1.00 89.62 1165 LEU A O 1
ATOM 9332 N N . THR A 1 1166 ? -42.658 19.868 41.948 1.00 86.31 1166 THR A N 1
ATOM 9333 C CA . THR A 1 1166 ? -41.977 20.556 43.059 1.00 86.31 1166 THR A CA 1
ATOM 9334 C C . THR A 1 1166 ? -41.875 22.063 42.807 1.00 86.31 1166 THR A C 1
ATOM 9336 O O . THR A 1 1166 ? -42.082 22.846 43.731 1.00 86.31 1166 THR A O 1
ATOM 9339 N N . ASN A 1 1167 ? -41.603 22.491 41.569 1.00 84.88 1167 ASN A N 1
ATOM 9340 C CA . ASN A 1 1167 ? -41.535 23.912 41.220 1.00 84.88 1167 ASN A CA 1
ATOM 9341 C C . ASN A 1 1167 ? -42.910 24.593 41.294 1.00 84.88 1167 ASN A C 1
ATOM 9343 O O . ASN A 1 1167 ? -43.028 25.670 41.878 1.00 84.88 1167 ASN A O 1
ATOM 9347 N N . LEU A 1 1168 ? -43.953 23.967 40.741 1.00 88.88 1168 LEU A N 1
ATOM 9348 C CA . LEU A 1 1168 ? -45.312 24.520 40.760 1.00 88.88 1168 LEU A CA 1
ATOM 9349 C C . LEU A 1 1168 ? -45.880 24.591 42.184 1.00 88.88 1168 LEU A C 1
ATOM 9351 O O . LEU A 1 1168 ? -46.383 25.634 42.594 1.00 88.88 1168 LEU A O 1
ATOM 9355 N N . LEU A 1 1169 ? -45.737 23.522 42.969 1.00 89.12 1169 LEU A N 1
ATOM 9356 C CA . LEU A 1 1169 ? -46.191 23.479 44.363 1.00 89.12 1169 LEU A CA 1
ATOM 9357 C C . LEU A 1 1169 ? -45.373 24.377 45.280 1.00 89.12 1169 LEU A C 1
ATOM 9359 O O . LEU A 1 1169 ? -45.930 25.033 46.157 1.00 89.12 1169 LEU A O 1
ATOM 9363 N N . GLY A 1 1170 ? -44.057 24.432 45.069 1.00 86.50 1170 GLY A N 1
ATOM 9364 C CA . GLY A 1 1170 ? -43.182 25.350 45.785 1.00 86.50 1170 GLY A CA 1
ATOM 9365 C C . GLY A 1 1170 ? -43.614 26.802 45.576 1.00 86.50 1170 GLY A C 1
ATOM 9366 O O . GLY A 1 1170 ? -43.706 27.554 46.546 1.00 86.50 1170 GLY A O 1
ATOM 9367 N N . ASN A 1 1171 ? -43.964 27.175 44.339 1.00 86.50 1171 ASN A N 1
ATOM 9368 C CA . ASN A 1 1171 ? -44.521 28.492 44.031 1.00 86.50 1171 ASN A CA 1
ATOM 9369 C C . ASN A 1 1171 ? -45.891 28.704 44.697 1.00 86.50 1171 ASN A C 1
ATOM 9371 O O . ASN A 1 1171 ? -46.076 29.709 45.381 1.00 86.50 1171 ASN A O 1
ATOM 9375 N N . ALA A 1 1172 ? -46.812 27.745 44.593 1.00 88.38 1172 ALA A N 1
ATOM 9376 C CA . ALA A 1 1172 ? -48.133 27.826 45.222 1.00 88.38 1172 ALA A CA 1
ATOM 9377 C C . ALA A 1 1172 ? -48.056 28.040 46.750 1.00 88.38 1172 ALA A C 1
ATOM 9379 O O . ALA A 1 1172 ? -48.694 28.940 47.298 1.00 88.38 1172 ALA A O 1
ATOM 9380 N N . ILE A 1 1173 ? -47.202 27.283 47.450 1.00 86.88 1173 ILE A N 1
ATOM 9381 C CA . ILE A 1 1173 ? -46.969 27.429 48.899 1.00 86.88 1173 ILE A CA 1
ATOM 9382 C C . ILE A 1 1173 ? -46.274 28.760 49.217 1.00 86.88 1173 ILE A C 1
ATOM 9384 O O . ILE A 1 1173 ? -46.539 29.379 50.252 1.00 86.88 1173 ILE A O 1
ATOM 9388 N N . LYS A 1 1174 ? -45.366 29.229 48.351 1.00 84.56 1174 LYS A N 1
ATOM 9389 C CA . LYS A 1 1174 ? -44.668 30.508 48.533 1.00 84.56 1174 LYS A CA 1
ATOM 9390 C C . LYS A 1 1174 ? -45.648 31.685 48.523 1.00 84.56 1174 LYS A C 1
ATOM 9392 O O . LYS A 1 1174 ? -45.546 32.519 49.424 1.00 84.56 1174 LYS A O 1
ATOM 9397 N N . PHE A 1 1175 ? -46.590 31.712 47.580 1.00 84.69 1175 PHE A N 1
ATOM 9398 C CA . PHE A 1 1175 ? -47.502 32.841 47.342 1.00 84.69 1175 PHE A CA 1
ATOM 9399 C C . PHE A 1 1175 ? -48.879 32.723 48.020 1.00 84.69 1175 PHE A C 1
ATOM 9401 O O . PHE A 1 1175 ? -49.662 33.673 47.991 1.00 84.69 1175 PHE A O 1
ATOM 9408 N N . THR A 1 1176 ? -49.157 31.607 48.699 1.00 87.56 1176 THR A N 1
ATOM 9409 C CA . THR A 1 1176 ? -50.350 31.453 49.545 1.00 87.56 1176 THR A CA 1
ATOM 9410 C C . THR A 1 1176 ? -50.016 31.764 51.004 1.00 87.56 1176 THR A C 1
ATOM 9412 O O . THR A 1 1176 ? -49.047 31.244 51.564 1.00 87.56 1176 THR A O 1
ATOM 9415 N N . HIS A 1 1177 ? -50.813 32.633 51.633 1.00 82.75 1177 HIS A N 1
ATOM 9416 C CA . HIS A 1 1177 ? -50.640 33.020 53.040 1.00 82.75 1177 HIS A CA 1
ATOM 9417 C C . HIS A 1 1177 ? -51.624 32.313 53.980 1.00 82.75 1177 HIS A C 1
ATOM 9419 O O . HIS A 1 1177 ? -51.234 31.930 55.079 1.00 82.75 1177 HIS A O 1
ATOM 9425 N N . HIS A 1 1178 ? -52.870 32.108 53.544 1.00 80.38 1178 HIS A N 1
ATOM 9426 C CA . HIS A 1 1178 ? -53.921 31.404 54.282 1.00 80.38 1178 HIS A CA 1
ATOM 9427 C C . HIS A 1 1178 ? -54.786 30.594 53.304 1.00 80.38 1178 HIS A C 1
ATOM 9429 O O . HIS A 1 1178 ? -54.946 31.002 52.153 1.00 80.38 1178 HIS A O 1
ATOM 9435 N N . GLY A 1 1179 ? -55.351 29.475 53.763 1.00 86.00 1179 GLY A N 1
ATOM 9436 C CA . GLY A 1 1179 ? -56.135 28.552 52.937 1.00 86.00 1179 GLY A CA 1
ATOM 9437 C C . GLY A 1 1179 ? -55.362 27.271 52.631 1.00 86.00 1179 GLY A C 1
ATOM 9438 O O . GLY A 1 1179 ? -54.794 26.669 53.544 1.00 86.00 1179 GLY A O 1
ATOM 9439 N N . GLY A 1 1180 ? -55.338 26.850 51.368 1.00 87.56 1180 GLY A N 1
ATOM 9440 C CA . GLY A 1 1180 ? -54.761 25.564 50.987 1.00 87.56 1180 GLY A CA 1
ATOM 9441 C C . GLY A 1 1180 ? -54.276 25.513 49.545 1.00 87.56 1180 GLY A C 1
ATOM 9442 O O . GLY A 1 1180 ? -54.584 26.383 48.731 1.00 87.56 1180 GLY A O 1
ATOM 9443 N N . VAL A 1 1181 ? -53.484 24.485 49.260 1.00 91.50 1181 VAL A N 1
ATOM 9444 C CA . VAL A 1 1181 ? -52.971 24.165 47.930 1.00 91.50 1181 VAL A CA 1
ATOM 9445 C C . VAL A 1 1181 ? -53.399 22.740 47.589 1.00 91.50 1181 VAL A C 1
ATOM 9447 O O . VAL A 1 1181 ? -53.133 21.801 48.340 1.00 91.50 1181 VAL A O 1
ATOM 9450 N N . GLU A 1 1182 ? -54.072 22.579 46.457 1.00 91.25 1182 GLU A N 1
ATOM 9451 C CA . GLU A 1 1182 ? -54.634 21.308 46.002 1.00 91.25 1182 GLU A CA 1
ATOM 9452 C C . GLU A 1 1182 ? -54.009 20.895 44.666 1.00 91.25 1182 GLU A C 1
ATOM 9454 O O . GLU A 1 1182 ? -53.931 21.700 43.737 1.00 91.25 1182 GLU A O 1
ATOM 9459 N N . ILE A 1 1183 ? -53.584 19.634 44.550 1.00 92.00 1183 ILE A N 1
ATOM 9460 C CA . ILE A 1 1183 ? -53.149 19.041 43.279 1.00 92.00 1183 ILE A CA 1
ATOM 9461 C C . ILE A 1 1183 ? -54.245 18.134 42.749 1.00 92.00 1183 ILE A C 1
ATOM 9463 O O . ILE A 1 1183 ? -54.652 17.198 43.434 1.00 92.00 1183 ILE A O 1
ATOM 9467 N N . LYS A 1 1184 ? -54.658 18.337 41.502 1.00 89.81 1184 LYS A N 1
ATOM 9468 C CA . LYS A 1 1184 ? -55.532 17.404 40.789 1.00 89.81 1184 LYS A CA 1
ATOM 9469 C C . LYS A 1 1184 ? -54.793 16.765 39.636 1.00 89.81 1184 LYS A C 1
ATOM 9471 O O . LYS A 1 1184 ? -54.177 17.460 38.830 1.00 89.81 1184 LYS A O 1
ATOM 9476 N N . CYS A 1 1185 ? -54.873 15.446 39.551 1.00 89.75 1185 CYS A N 1
ATOM 9477 C CA . CYS A 1 1185 ? -54.475 14.703 38.370 1.00 89.75 1185 CYS A CA 1
ATOM 9478 C C . CYS A 1 1185 ? -55.719 14.061 37.769 1.00 89.75 1185 CYS A C 1
ATOM 9480 O O . CYS A 1 1185 ? -56.350 13.222 38.410 1.00 89.75 1185 CYS A O 1
ATOM 9482 N N . HIS A 1 1186 ? -56.058 14.469 36.552 1.00 88.56 1186 HIS A N 1
ATOM 9483 C CA . HIS A 1 1186 ? -57.172 13.901 35.808 1.00 88.56 1186 HIS A CA 1
ATOM 9484 C C . HIS A 1 1186 ? -56.756 13.581 34.376 1.00 88.56 1186 HIS A C 1
ATOM 9486 O O . HIS A 1 1186 ? -55.785 14.127 33.834 1.00 88.56 1186 HIS A O 1
ATOM 9492 N N . LEU A 1 1187 ? -57.500 12.667 33.766 1.00 84.06 1187 LEU A N 1
ATOM 9493 C CA . LEU A 1 1187 ? -57.325 12.304 32.373 1.00 84.06 1187 LEU A CA 1
ATOM 9494 C C . LEU A 1 1187 ? -57.912 13.413 31.482 1.00 84.06 1187 LEU A C 1
ATOM 9496 O O . LEU A 1 1187 ? -59.069 13.798 31.640 1.00 84.06 1187 LEU A O 1
ATOM 9500 N N . ASP A 1 1188 ? -57.134 13.951 30.539 1.00 78.56 1188 ASP A N 1
ATOM 9501 C CA . ASP A 1 1188 ? -57.672 14.920 29.576 1.00 78.56 1188 ASP A CA 1
ATOM 9502 C C . ASP A 1 1188 ? -58.710 14.208 28.680 1.00 78.56 1188 ASP A C 1
ATOM 9504 O O . ASP A 1 1188 ? -58.424 13.117 28.179 1.00 78.56 1188 ASP A O 1
ATOM 9508 N N . PRO A 1 1189 ? -59.902 14.781 28.425 1.00 62.53 1189 PRO A N 1
ATOM 9509 C CA . PRO A 1 1189 ? -60.917 14.190 27.545 1.00 62.53 1189 PRO A CA 1
ATOM 9510 C C . PRO A 1 1189 ? -60.461 13.958 26.090 1.00 62.53 1189 PRO A C 1
ATOM 9512 O O . PRO A 1 1189 ? -61.178 13.312 25.327 1.00 62.53 1189 PRO A O 1
ATOM 9515 N N . LYS A 1 1190 ? -59.289 14.465 25.680 1.00 59.97 1190 LYS A N 1
ATOM 9516 C CA . LYS A 1 1190 ? -58.630 14.140 24.397 1.00 59.97 1190 LYS A CA 1
ATOM 9517 C C . LYS A 1 1190 ? -57.731 12.897 24.444 1.00 59.97 1190 LYS A C 1
ATOM 9519 O O . LYS A 1 1190 ? -57.036 12.613 23.467 1.00 59.97 1190 LYS A O 1
ATOM 9524 N N . SER A 1 1191 ? -57.720 12.174 25.559 1.00 56.44 1191 SER A N 1
ATOM 9525 C CA . SER A 1 1191 ? -57.007 10.908 25.712 1.00 56.44 1191 SER A CA 1
ATOM 9526 C C . SER A 1 1191 ? -57.535 9.845 24.740 1.00 56.44 1191 SER A C 1
ATOM 9528 O O . SER A 1 1191 ? -58.734 9.688 24.520 1.00 56.44 1191 SER A O 1
ATOM 9530 N N . THR A 1 1192 ? -56.607 9.118 24.124 1.00 58.91 1192 THR A N 1
ATOM 9531 C CA . THR A 1 1192 ? -56.885 8.003 23.203 1.00 58.91 1192 THR A CA 1
ATOM 9532 C C . THR A 1 1192 ? -56.327 6.713 23.795 1.00 58.91 1192 THR A C 1
ATOM 9534 O O . THR A 1 1192 ? -55.424 6.787 24.625 1.00 58.91 1192 THR A O 1
ATOM 9537 N N . GLU A 1 1193 ? -56.785 5.542 23.337 1.00 53.69 1193 GLU A N 1
ATOM 9538 C CA . GLU A 1 1193 ? -56.335 4.228 23.847 1.00 53.69 1193 GLU A CA 1
ATOM 9539 C C . GLU A 1 1193 ? -54.796 4.054 23.880 1.00 53.69 1193 GLU A C 1
ATOM 9541 O O . GLU A 1 1193 ? -54.292 3.351 24.752 1.00 53.69 1193 GLU A O 1
ATOM 9546 N N . ASP A 1 1194 ? -54.045 4.759 23.019 1.00 49.25 1194 ASP A N 1
ATOM 9547 C CA . ASP A 1 1194 ? -52.576 4.674 22.917 1.00 49.25 1194 ASP A CA 1
ATOM 9548 C C . ASP A 1 1194 ? -51.787 5.816 23.607 1.00 49.25 1194 ASP A C 1
ATOM 9550 O O . ASP A 1 1194 ? -50.561 5.730 23.744 1.00 49.25 1194 ASP A O 1
ATOM 9554 N N . LEU A 1 1195 ? -52.446 6.893 24.065 1.00 58.41 1195 LEU A N 1
ATOM 9555 C CA . LEU A 1 1195 ? -51.784 8.011 24.756 1.00 58.41 1195 LEU A CA 1
ATOM 9556 C C . LEU A 1 1195 ? -52.663 8.586 25.866 1.00 58.41 1195 LEU A C 1
ATOM 9558 O O . LEU A 1 1195 ? -53.703 9.209 25.636 1.00 58.41 1195 LEU A O 1
ATOM 9562 N N . VAL A 1 1196 ? -52.161 8.431 27.083 1.00 70.50 1196 VAL A N 1
ATOM 9563 C CA . VAL A 1 1196 ? -52.759 8.955 28.305 1.00 70.50 1196 VAL A CA 1
ATOM 9564 C C . VAL A 1 1196 ? -52.250 10.385 28.484 1.00 70.50 1196 VAL A C 1
ATOM 9566 O O . VAL A 1 1196 ? -51.121 10.601 28.924 1.00 70.50 1196 VAL A O 1
ATOM 9569 N N . GLN A 1 1197 ? -53.054 11.374 28.090 1.00 81.69 1197 GLN A N 1
ATOM 9570 C CA . GLN A 1 1197 ? -52.781 12.769 28.437 1.00 81.69 1197 GLN A CA 1
ATOM 9571 C C . GLN A 1 1197 ? -53.227 13.002 29.876 1.00 81.69 1197 GLN A C 1
ATOM 9573 O O . GLN A 1 1197 ? -54.419 13.018 30.170 1.00 81.69 1197 GLN A O 1
ATOM 9578 N N . LEU A 1 1198 ? -52.252 13.150 30.769 1.00 84.94 1198 LEU A N 1
ATOM 9579 C CA . LEU A 1 1198 ? -52.493 13.506 32.159 1.00 84.94 1198 LEU A CA 1
ATOM 9580 C C . LEU A 1 1198 ? -52.403 15.015 32.310 1.00 84.94 1198 LEU A C 1
ATOM 9582 O O . LEU A 1 1198 ? -51.397 15.627 31.937 1.00 84.94 1198 LEU A O 1
ATOM 9586 N N . ARG A 1 1199 ? -53.442 15.606 32.886 1.00 88.62 1199 ARG A N 1
ATOM 9587 C CA . ARG A 1 1199 ? -53.446 17.009 33.267 1.00 88.62 1199 ARG A CA 1
ATOM 9588 C C . ARG A 1 1199 ? -53.200 17.105 34.765 1.00 88.62 1199 ARG A C 1
ATOM 9590 O O . ARG A 1 1199 ? -53.980 16.593 35.562 1.00 88.62 1199 ARG A O 1
ATOM 9597 N N . PHE A 1 1200 ? -52.097 17.756 35.123 1.00 89.56 1200 PHE A N 1
ATOM 9598 C CA . PHE A 1 1200 ? -51.775 18.116 36.500 1.00 89.56 1200 PHE A CA 1
ATOM 9599 C C . PHE A 1 1200 ? -52.181 19.568 36.722 1.00 89.56 1200 PHE A C 1
ATOM 9601 O O . PHE A 1 1200 ? -51.681 20.464 36.043 1.00 89.56 1200 PHE A O 1
ATOM 9608 N N . GLU A 1 1201 ? -53.077 19.799 37.669 1.00 90.69 1201 GLU A N 1
ATOM 9609 C CA . GLU A 1 1201 ? -53.492 21.132 38.085 1.00 90.69 1201 GLU A CA 1
ATOM 9610 C C . GLU A 1 1201 ? -53.039 21.364 39.513 1.00 90.69 1201 GLU A C 1
ATOM 9612 O O . GLU A 1 1201 ? -53.360 20.577 40.396 1.00 90.69 1201 GLU A O 1
ATOM 9617 N N . VAL A 1 1202 ? -52.301 22.445 39.737 1.00 91.75 1202 VAL A N 1
ATOM 9618 C CA . VAL A 1 1202 ? -51.984 22.929 41.080 1.00 91.75 1202 VAL A CA 1
ATOM 9619 C C . VAL A 1 1202 ? -52.833 24.168 41.300 1.00 91.75 1202 VAL A C 1
ATOM 9621 O O . VAL A 1 1202 ? -52.701 25.141 40.561 1.00 91.75 1202 VAL A O 1
ATOM 9624 N N . MET A 1 1203 ? -53.731 24.106 42.273 1.00 90.19 1203 MET A N 1
ATOM 9625 C CA . MET A 1 1203 ? -54.625 25.198 42.630 1.00 90.19 1203 MET A CA 1
ATOM 9626 C C . MET A 1 1203 ? -54.228 25.742 43.988 1.00 90.19 1203 MET A C 1
ATOM 9628 O O . MET A 1 1203 ? -54.061 24.985 44.940 1.00 90.19 1203 MET A O 1
ATOM 9632 N N . ASP A 1 1204 ? -54.109 27.056 44.077 1.00 91.19 1204 ASP A N 1
ATOM 9633 C CA . ASP A 1 1204 ? -53.757 27.759 45.298 1.00 91.19 1204 ASP A CA 1
ATOM 9634 C C . ASP A 1 1204 ? -54.770 28.868 45.598 1.00 91.19 1204 ASP A C 1
ATOM 9636 O O . ASP A 1 1204 ? -55.456 29.370 44.706 1.00 91.19 1204 ASP A O 1
ATOM 9640 N N . THR A 1 1205 ? -54.891 29.233 46.873 1.00 88.00 1205 THR A N 1
ATOM 9641 C CA . THR A 1 1205 ? -55.755 30.333 47.331 1.00 88.00 1205 THR A CA 1
ATOM 9642 C C . THR A 1 1205 ? -54.968 31.627 47.569 1.00 88.00 1205 THR A C 1
ATOM 9644 O O . THR A 1 1205 ? -55.339 32.427 48.431 1.00 88.00 1205 THR A O 1
ATOM 9647 N N . GLY A 1 1206 ? -53.840 31.803 46.876 1.00 85.88 1206 GLY A N 1
ATOM 9648 C CA . GLY A 1 1206 ? -52.939 32.941 47.009 1.00 85.88 1206 GLY A CA 1
ATOM 9649 C C . GLY A 1 1206 ? -53.405 34.196 46.268 1.00 85.88 1206 GLY A C 1
ATOM 9650 O O . GLY A 1 1206 ? -54.579 34.380 45.953 1.00 85.88 1206 GLY A O 1
ATOM 9651 N N . ILE A 1 1207 ? -52.457 35.099 46.007 1.00 84.00 1207 ILE A N 1
ATOM 9652 C CA . ILE A 1 1207 ? -52.706 36.432 45.424 1.00 84.00 1207 ILE A CA 1
ATOM 9653 C C . ILE A 1 1207 ? -53.212 36.411 43.967 1.00 84.00 1207 ILE A C 1
ATOM 9655 O O . ILE A 1 1207 ? -53.726 37.423 43.490 1.00 84.00 1207 ILE A O 1
ATOM 9659 N N . GLY A 1 1208 ? -53.105 35.270 43.276 1.00 82.81 1208 GLY A N 1
ATOM 9660 C CA . GLY A 1 1208 ? -53.401 35.143 41.847 1.00 82.81 1208 GLY A CA 1
ATOM 9661 C C . GLY A 1 1208 ? -52.383 35.865 40.951 1.00 82.81 1208 GLY A C 1
ATOM 9662 O O . GLY A 1 1208 ? -51.485 36.548 41.430 1.00 82.81 1208 GLY A O 1
ATOM 9663 N N . ILE A 1 1209 ? -52.511 35.698 39.631 1.00 85.31 1209 ILE A N 1
ATOM 9664 C CA . ILE A 1 1209 ? -51.631 36.330 38.628 1.00 85.31 1209 ILE A CA 1
ATOM 9665 C C . ILE A 1 1209 ? -52.507 37.111 37.649 1.00 85.31 1209 ILE A C 1
ATOM 9667 O O . ILE A 1 1209 ? -53.448 36.536 37.086 1.00 85.31 1209 ILE A O 1
ATOM 9671 N N . CYS A 1 1210 ? -52.222 38.399 37.426 1.00 82.75 1210 CYS A N 1
ATOM 9672 C CA . CYS A 1 1210 ? -53.032 39.208 36.518 1.00 82.75 1210 CYS A CA 1
ATOM 9673 C C . CYS A 1 1210 ? -52.845 38.773 35.041 1.00 82.75 1210 CYS A C 1
ATOM 9675 O O . CYS A 1 1210 ? -51.789 38.249 34.678 1.00 82.75 1210 CYS A O 1
ATOM 9677 N N . PRO A 1 1211 ? -53.844 38.964 34.155 1.00 79.06 1211 PRO A N 1
ATOM 9678 C CA . PRO A 1 1211 ? -53.810 38.427 32.785 1.00 79.06 1211 PRO A CA 1
ATOM 9679 C C . PRO A 1 1211 ? -52.637 38.921 31.923 1.00 79.06 1211 PRO A C 1
ATOM 9681 O O . PRO A 1 1211 ? -52.195 38.219 31.016 1.00 79.06 1211 PRO A O 1
ATOM 9684 N N . GLU A 1 1212 ? -52.136 40.124 32.201 1.00 75.00 1212 GLU A N 1
ATOM 9685 C CA . GLU A 1 1212 ? -51.017 40.752 31.487 1.00 75.00 1212 GLU A CA 1
ATOM 9686 C C . GLU A 1 1212 ? -49.670 40.105 31.862 1.00 75.00 1212 GLU A C 1
ATOM 9688 O O . GLU A 1 1212 ? -48.786 39.950 31.020 1.00 75.00 1212 GLU A O 1
ATOM 9693 N N . GLU A 1 1213 ? -49.537 39.650 33.107 1.00 75.00 1213 GLU A N 1
ATOM 9694 C CA . GLU A 1 1213 ? -48.329 39.022 33.652 1.00 75.00 1213 GLU A CA 1
ATOM 9695 C C . GLU A 1 1213 ? -48.221 37.529 33.318 1.00 75.00 1213 GLU A C 1
ATOM 9697 O O . GLU A 1 1213 ? -47.117 36.994 33.201 1.00 75.00 1213 GLU A O 1
ATOM 9702 N N . GLN A 1 1214 ? -49.351 36.857 33.066 1.00 77.38 1214 GLN A N 1
ATOM 9703 C CA . GLN A 1 1214 ? -49.384 35.439 32.683 1.00 77.38 1214 GLN A CA 1
ATOM 9704 C C . GLN A 1 1214 ? -48.595 35.146 31.395 1.00 77.38 1214 GLN A C 1
ATOM 9706 O O . GLN A 1 1214 ? -48.002 34.075 31.273 1.00 77.38 1214 GLN A O 1
ATOM 9711 N N . GLN A 1 1215 ? -48.539 36.093 30.448 1.00 72.75 1215 GLN A N 1
ATOM 9712 C CA . GLN A 1 1215 ? -47.802 35.916 29.187 1.00 72.75 1215 GLN A CA 1
ATOM 9713 C C . GLN A 1 1215 ? -46.278 35.935 29.373 1.00 72.75 1215 GLN A C 1
ATOM 9715 O O . GLN A 1 1215 ? -45.563 35.330 28.580 1.00 72.75 1215 GLN A O 1
ATOM 9720 N N . ARG A 1 1216 ? -45.781 36.589 30.431 1.00 75.31 1216 ARG A N 1
ATOM 9721 C CA . ARG A 1 1216 ? -44.343 36.754 30.707 1.00 75.31 1216 ARG A CA 1
ATOM 9722 C C . ARG A 1 1216 ? -43.783 35.692 31.657 1.00 75.31 1216 ARG A C 1
ATOM 9724 O O . ARG A 1 1216 ? -42.573 35.647 31.851 1.00 75.31 1216 ARG A O 1
ATOM 9731 N N . LEU A 1 1217 ? -44.636 34.846 32.245 1.00 73.81 1217 LEU A N 1
ATOM 9732 C CA . LEU A 1 1217 ? -44.266 33.867 33.280 1.00 73.81 1217 LEU A CA 1
ATOM 9733 C C . LEU A 1 1217 ? -43.304 32.776 32.772 1.00 73.81 1217 LEU A C 1
ATOM 9735 O O . LEU A 1 1217 ? -42.487 32.264 33.531 1.00 73.81 1217 LEU A O 1
ATOM 9739 N N . PHE A 1 1218 ? -43.409 32.413 31.491 1.00 72.44 1218 PHE A N 1
ATOM 9740 C CA . PHE A 1 1218 ? -42.628 31.329 30.882 1.00 72.44 1218 PHE A CA 1
ATOM 9741 C C . PHE A 1 1218 ? -41.468 31.825 30.004 1.00 72.44 1218 PHE A C 1
ATOM 9743 O O . PHE A 1 1218 ? -40.812 31.017 29.344 1.00 72.44 1218 PHE A O 1
ATOM 9750 N N . GLU A 1 1219 ? -41.193 33.133 29.998 1.00 71.06 1219 GLU A N 1
ATOM 9751 C CA . GLU A 1 1219 ? -39.994 33.681 29.364 1.00 71.06 1219 GLU A CA 1
ATOM 9752 C C . GLU A 1 1219 ? -38.773 33.525 30.292 1.00 71.06 1219 GLU A C 1
ATOM 9754 O O . GLU A 1 1219 ? -38.875 33.743 31.504 1.00 71.06 1219 GLU A O 1
ATOM 9759 N N . PRO A 1 1220 ? -37.596 33.150 29.760 1.00 59.28 1220 PRO A N 1
ATOM 9760 C CA . PRO A 1 1220 ? -36.403 32.958 30.576 1.00 59.28 1220 PRO A CA 1
ATOM 9761 C C . PRO A 1 1220 ? -35.968 34.267 31.256 1.00 59.28 1220 PRO A C 1
ATOM 9763 O O . PRO A 1 1220 ? -35.922 35.318 30.623 1.00 59.28 1220 PRO A O 1
ATOM 9766 N N . PHE A 1 1221 ? -35.606 34.180 32.542 1.00 61.69 1221 PHE A N 1
ATOM 9767 C CA . PHE A 1 1221 ? -35.170 35.300 33.400 1.00 61.69 1221 PHE A CA 1
ATOM 9768 C C . PHE A 1 1221 ? -36.234 36.372 33.702 1.00 61.69 1221 PHE A C 1
ATOM 9770 O O . PHE A 1 1221 ? -35.897 37.456 34.175 1.00 61.69 1221 PHE A O 1
ATOM 9777 N N . SER A 1 1222 ? -37.512 36.070 33.478 1.00 59.53 1222 SER A N 1
ATOM 9778 C CA . SER A 1 1222 ? -38.632 36.929 33.864 1.00 59.53 1222 SER A CA 1
ATOM 9779 C C . SER A 1 1222 ? -39.051 36.646 35.314 1.00 59.53 1222 SER A C 1
ATOM 9781 O O . SER A 1 1222 ? -39.299 35.496 35.680 1.00 59.53 1222 SER A O 1
ATOM 9783 N N . GLN A 1 1223 ? -39.115 37.682 36.153 1.00 60.78 1223 GLN A N 1
ATOM 9784 C CA . GLN A 1 1223 ? -39.708 37.633 37.494 1.00 60.78 1223 GLN A CA 1
ATOM 9785 C C . GLN A 1 1223 ? -40.882 38.614 37.542 1.00 60.78 1223 GLN A C 1
ATOM 9787 O O . GLN A 1 1223 ? -40.812 39.699 36.964 1.00 60.78 1223 GLN A O 1
ATOM 9792 N N . LEU A 1 1224 ? -41.969 38.193 38.185 1.00 56.62 1224 LEU A N 1
ATOM 9793 C CA . LEU A 1 1224 ? -43.096 39.055 38.526 1.00 56.62 1224 LEU A CA 1
ATOM 9794 C C . LEU A 1 1224 ? -42.805 39.600 39.930 1.00 56.62 1224 LEU A C 1
ATOM 9796 O O . LEU A 1 1224 ? -42.678 38.795 40.856 1.00 56.62 1224 LEU A O 1
ATOM 9800 N N . ASP A 1 1225 ? -42.599 40.913 40.044 1.00 48.91 1225 ASP A N 1
ATOM 9801 C CA . ASP A 1 1225 ? -42.332 41.610 41.314 1.00 48.91 1225 ASP A CA 1
ATOM 9802 C C . ASP A 1 1225 ? -43.627 41.954 42.060 1.00 48.91 1225 ASP A C 1
ATOM 9804 O O . ASP A 1 1225 ? -44.560 42.479 41.407 1.00 48.91 1225 ASP A O 1
#

Organism: Rhizopus stolonifer (NCBI:txid4846)